Protein AF-A0AAU6GR56-F1 (afdb_monomer_lite)

Radius of gyration: 31.75 Å; chains: 1; bounding box: 86×62×102 Å

Structure (mmCIF, N/CA/C/O backbone):
data_AF-A0AAU6GR56-F1
#
_entry.id   AF-A0AAU6GR56-F1
#
loop_
_atom_site.group_PDB
_atom_site.id
_atom_site.type_symbol
_atom_site.label_atom_id
_atom_site.label_alt_id
_atom_site.label_comp_id
_atom_site.label_asym_id
_atom_site.label_entity_id
_atom_site.label_seq_id
_atom_site.pdbx_PDB_ins_code
_atom_site.Cartn_x
_atom_site.Cartn_y
_atom_site.Cartn_z
_atom_site.occupancy
_atom_site.B_iso_or_equiv
_atom_site.auth_seq_id
_atom_site.auth_comp_id
_atom_site.auth_asym_id
_atom_site.auth_atom_id
_atom_site.pdbx_PDB_model_num
ATOM 1 N N . MET A 1 1 ? -5.736 -32.193 9.777 1.00 80.06 1 MET A N 1
ATOM 2 C CA . MET A 1 1 ? -4.721 -31.138 9.993 1.00 80.06 1 MET A CA 1
ATOM 3 C C . MET A 1 1 ? -4.808 -30.159 8.840 1.00 80.06 1 MET A C 1
ATOM 5 O O . MET A 1 1 ? -5.224 -30.584 7.769 1.00 80.06 1 MET A O 1
ATOM 9 N N . LYS A 1 2 ? -4.505 -28.880 9.071 1.00 91.69 2 LYS A N 1
ATOM 10 C CA . LYS A 1 2 ? -4.698 -27.811 8.083 1.00 91.69 2 LYS A CA 1
ATOM 11 C C . LYS A 1 2 ? -3.391 -27.479 7.367 1.00 91.69 2 LYS A C 1
ATOM 13 O O . LYS A 1 2 ? -2.382 -27.293 8.046 1.00 91.69 2 LYS A O 1
ATOM 18 N N . ASN A 1 3 ? -3.403 -27.416 6.037 1.00 96.38 3 ASN A N 1
ATOM 19 C CA . ASN A 1 3 ? -2.226 -27.063 5.238 1.00 96.38 3 ASN A CA 1
ATOM 20 C C . ASN A 1 3 ? -2.188 -25.555 4.984 1.00 96.38 3 ASN A C 1
ATOM 22 O O . ASN A 1 3 ? -3.199 -24.956 4.612 1.00 96.38 3 ASN A O 1
ATOM 26 N N . LEU A 1 4 ? -1.027 -24.934 5.201 1.00 97.88 4 LEU A N 1
ATOM 27 C CA . LEU A 1 4 ? -0.873 -23.481 5.153 1.00 97.88 4 LEU A CA 1
ATOM 28 C C . LEU A 1 4 ? 0.098 -23.037 4.059 1.00 97.88 4 LEU A C 1
ATOM 30 O O . LEU A 1 4 ? 1.136 -23.659 3.829 1.00 97.88 4 LEU A O 1
ATOM 34 N N . LEU A 1 5 ? -0.225 -21.913 3.425 1.00 98.38 5 LEU A N 1
ATOM 35 C CA . LEU A 1 5 ? 0.641 -21.225 2.471 1.00 98.38 5 LEU A CA 1
ATOM 36 C C . LEU A 1 5 ? 1.096 -19.880 3.044 1.00 98.38 5 LEU A C 1
ATOM 38 O O . LEU A 1 5 ? 0.266 -19.045 3.385 1.00 98.38 5 LEU A O 1
ATOM 42 N N . VAL A 1 6 ? 2.401 -19.639 3.121 1.00 98.38 6 VAL A N 1
ATOM 43 C CA . VAL A 1 6 ? 2.976 -18.352 3.534 1.00 98.38 6 VAL A CA 1
ATOM 44 C C . VAL A 1 6 ? 3.424 -17.595 2.290 1.00 98.38 6 VAL A C 1
ATOM 46 O O . VAL A 1 6 ? 4.363 -18.014 1.616 1.00 98.38 6 VAL A O 1
ATOM 49 N N . ILE A 1 7 ? 2.750 -16.490 1.982 1.00 98.00 7 ILE A N 1
ATOM 50 C CA . ILE A 1 7 ? 3.059 -15.621 0.845 1.00 98.00 7 ILE A CA 1
ATOM 51 C C . ILE A 1 7 ? 3.890 -14.443 1.359 1.00 98.00 7 ILE A C 1
ATOM 53 O O . ILE A 1 7 ? 3.408 -13.649 2.166 1.00 98.00 7 ILE A O 1
ATOM 57 N N . GLY A 1 8 ? 5.132 -14.337 0.888 1.00 95.69 8 GLY A N 1
ATOM 58 C CA . GLY A 1 8 ? 6.152 -13.434 1.417 1.00 95.69 8 GLY A CA 1
ATOM 59 C C . GLY A 1 8 ? 6.954 -14.106 2.530 1.00 95.69 8 GLY A C 1
ATOM 60 O O . GLY A 1 8 ? 6.560 -14.100 3.695 1.00 95.69 8 GLY A O 1
ATOM 61 N N . VAL A 1 9 ? 8.114 -14.671 2.188 1.00 93.69 9 VAL A N 1
ATOM 62 C CA . VAL A 1 9 ? 8.992 -15.411 3.113 1.00 93.69 9 VAL A CA 1
ATOM 63 C C . VAL A 1 9 ? 10.225 -14.569 3.468 1.00 93.69 9 VAL A C 1
ATOM 65 O O . VAL A 1 9 ? 11.348 -15.062 3.632 1.00 93.69 9 VAL A O 1
ATOM 68 N N . GLY A 1 10 ? 10.013 -13.260 3.608 1.00 88.62 10 GLY A N 1
ATOM 69 C CA . GLY A 1 10 ? 11.041 -12.295 3.979 1.00 88.62 10 GLY A CA 1
ATOM 70 C C . GLY A 1 10 ? 11.473 -12.385 5.454 1.00 88.62 10 GLY A C 1
ATOM 71 O O . GLY A 1 10 ? 10.958 -13.196 6.231 1.00 88.62 10 GLY A O 1
ATOM 72 N N . PRO A 1 11 ? 12.400 -11.511 5.896 1.00 84.69 11 PRO A N 1
ATOM 73 C CA . PRO A 1 11 ? 12.958 -11.541 7.252 1.00 84.69 11 PRO A CA 1
ATOM 74 C C . PRO A 1 11 ? 11.923 -11.454 8.382 1.00 84.69 11 PRO A C 1
ATOM 76 O O . PRO A 1 11 ? 12.163 -11.984 9.467 1.00 84.69 11 PRO A O 1
ATOM 79 N N . HIS A 1 12 ? 10.787 -10.785 8.148 1.00 87.00 12 HIS A N 1
ATOM 80 C CA . HIS A 1 12 ? 9.695 -10.729 9.118 1.00 87.00 12 HIS A CA 1
ATOM 81 C C . HIS A 1 12 ? 9.083 -12.117 9.328 1.00 87.00 12 HIS A C 1
ATOM 83 O O . HIS A 1 12 ? 9.192 -12.655 10.428 1.00 87.00 12 HIS A O 1
ATOM 89 N N . ALA A 1 13 ? 8.550 -12.731 8.266 1.00 92.19 13 ALA A N 1
ATOM 90 C CA . ALA A 1 13 ? 7.922 -14.048 8.316 1.00 92.19 13 ALA A CA 1
ATOM 91 C C . ALA A 1 13 ? 8.843 -15.129 8.901 1.00 92.19 13 ALA A C 1
ATOM 93 O O . ALA A 1 13 ? 8.402 -15.916 9.737 1.00 92.19 13 ALA A O 1
ATOM 94 N N . ARG A 1 14 ? 10.137 -15.121 8.543 1.00 91.94 14 ARG A N 1
ATOM 95 C CA . ARG A 1 14 ? 11.134 -16.063 9.090 1.00 91.94 14 ARG A CA 1
ATOM 96 C C . ARG A 1 14 ? 11.330 -15.932 10.599 1.00 91.94 14 ARG A C 1
ATOM 98 O O . ARG A 1 14 ? 11.660 -16.912 11.253 1.00 91.94 14 ARG A O 1
ATOM 105 N N . ARG A 1 15 ? 11.146 -14.731 11.154 1.00 87.31 15 ARG A N 1
ATOM 106 C CA . ARG A 1 15 ? 11.315 -14.456 12.588 1.00 87.31 15 ARG A CA 1
ATOM 107 C C . ARG A 1 15 ? 10.023 -14.637 13.384 1.00 87.31 15 ARG A C 1
ATOM 109 O O . ARG A 1 15 ? 10.090 -14.862 14.587 1.00 87.31 15 ARG A O 1
ATOM 116 N N . THR A 1 16 ? 8.861 -14.459 12.759 1.00 90.06 16 THR A N 1
ATOM 117 C CA . THR A 1 16 ? 7.573 -14.374 13.465 1.00 90.06 16 THR A CA 1
ATOM 118 C C . THR A 1 16 ? 6.644 -15.531 13.130 1.00 90.06 16 THR A C 1
ATOM 120 O O . THR A 1 16 ? 6.245 -16.268 14.030 1.00 90.06 16 THR A O 1
ATOM 123 N N . HIS A 1 17 ? 6.318 -15.708 11.852 1.00 95.38 17 HIS A N 1
ATOM 124 C CA . HIS A 1 17 ? 5.298 -16.652 11.399 1.00 95.38 17 HIS A CA 1
ATOM 125 C C . HIS A 1 17 ? 5.824 -18.083 11.340 1.00 95.38 17 HIS A C 1
ATOM 127 O O . HIS A 1 17 ? 5.223 -18.973 11.934 1.00 95.38 17 HIS A O 1
ATOM 133 N N . LEU A 1 18 ? 6.962 -18.313 10.676 1.00 95.75 18 LEU A N 1
ATOM 134 C CA . LEU A 1 18 ? 7.503 -19.665 10.483 1.00 95.75 18 LEU A CA 1
ATOM 135 C C . LEU A 1 18 ? 7.834 -20.392 11.797 1.00 95.75 18 LEU A C 1
ATOM 137 O O . LEU A 1 18 ? 7.469 -21.563 11.908 1.00 95.75 18 LEU A O 1
ATOM 141 N N . PRO A 1 19 ? 8.433 -19.746 12.820 1.00 94.31 19 PRO A N 1
ATOM 142 C CA . PRO A 1 19 ? 8.688 -20.413 14.097 1.00 94.31 19 PRO A CA 1
ATOM 143 C C . PRO A 1 19 ? 7.388 -20.813 14.809 1.00 94.31 19 PRO A C 1
ATOM 145 O O . PRO A 1 19 ? 7.285 -21.915 15.345 1.00 94.31 19 PRO A O 1
ATOM 148 N N . ALA A 1 20 ? 6.361 -19.954 14.763 1.00 93.56 20 ALA A N 1
ATOM 149 C CA . ALA A 1 20 ? 5.058 -20.246 15.357 1.00 93.56 20 ALA A CA 1
ATOM 150 C C . ALA A 1 20 ? 4.336 -21.391 14.623 1.00 93.56 20 ALA A C 1
ATOM 152 O O . ALA A 1 20 ? 3.770 -22.277 15.261 1.00 93.56 20 ALA A O 1
ATOM 153 N N . LEU A 1 21 ? 4.410 -21.421 13.289 1.00 95.56 21 LEU A N 1
ATOM 154 C CA . LEU A 1 21 ? 3.876 -22.518 12.481 1.00 95.56 21 LEU A CA 1
ATOM 155 C C . LEU A 1 21 ? 4.623 -23.832 12.740 1.00 95.56 21 LEU A C 1
ATOM 157 O O . LEU A 1 21 ? 3.983 -24.867 12.893 1.00 95.56 21 LEU A O 1
ATOM 161 N N . ALA A 1 22 ? 5.951 -23.799 12.871 1.00 94.69 22 ALA A N 1
ATOM 162 C CA . ALA A 1 22 ? 6.748 -24.973 13.220 1.00 94.69 22 ALA A CA 1
ATOM 163 C C . ALA A 1 22 ? 6.384 -25.525 14.609 1.00 94.69 22 ALA A C 1
ATOM 165 O O . ALA A 1 22 ? 6.249 -26.739 14.780 1.00 94.69 22 ALA A O 1
ATOM 166 N N . ALA A 1 23 ? 6.162 -24.651 15.597 1.00 91.94 23 ALA A N 1
ATOM 167 C CA . ALA A 1 23 ? 5.657 -25.055 16.907 1.00 91.94 23 ALA A CA 1
ATOM 168 C C . ALA A 1 23 ? 4.263 -25.704 16.806 1.00 91.94 23 ALA A C 1
ATOM 170 O O . ALA A 1 23 ? 4.031 -26.751 17.408 1.00 91.94 23 ALA A O 1
ATOM 171 N N . ALA A 1 24 ? 3.370 -25.146 15.986 1.00 92.38 24 ALA A N 1
ATOM 172 C CA . ALA A 1 24 ? 2.035 -25.694 15.750 1.00 92.38 24 ALA A CA 1
ATOM 173 C C . ALA A 1 24 ? 2.034 -27.024 14.968 1.00 92.38 24 ALA A C 1
ATOM 175 O O . ALA A 1 24 ? 1.144 -27.853 15.160 1.00 92.38 24 ALA A O 1
ATOM 176 N N . GLN A 1 25 ? 3.031 -27.268 14.112 1.00 93.50 25 GLN A N 1
ATOM 177 C CA . GLN A 1 25 ? 3.226 -28.572 13.468 1.00 93.50 25 GLN A CA 1
ATOM 178 C C . GLN A 1 25 ? 3.589 -29.651 14.493 1.00 93.50 25 GLN A C 1
ATOM 180 O O . GLN A 1 25 ? 3.056 -30.757 14.436 1.00 93.50 25 GLN A O 1
ATOM 185 N N . ARG A 1 26 ? 4.448 -29.330 15.473 1.00 90.12 26 ARG A N 1
ATOM 186 C CA . ARG A 1 26 ? 4.830 -30.275 16.540 1.00 90.12 26 ARG A CA 1
ATOM 187 C C . ARG A 1 26 ? 3.648 -30.689 17.413 1.00 90.12 26 ARG A C 1
ATOM 189 O O . ARG A 1 26 ? 3.610 -31.819 17.882 1.00 90.12 26 ARG A O 1
ATOM 196 N N . THR A 1 27 ? 2.688 -29.792 17.624 1.00 87.88 27 THR A N 1
ATOM 197 C CA . THR A 1 27 ? 1.476 -30.073 18.408 1.00 87.88 27 THR A CA 1
ATOM 198 C C . THR A 1 27 ? 0.344 -30.688 17.576 1.00 87.88 27 THR A C 1
ATOM 200 O O . THR A 1 27 ? -0.747 -30.905 18.100 1.00 87.88 27 THR A O 1
ATOM 203 N N . GLY A 1 28 ? 0.576 -30.971 16.287 1.00 88.19 28 GLY A N 1
ATOM 204 C CA . GLY A 1 28 ? -0.420 -31.548 15.377 1.00 88.19 28 GLY A CA 1
ATOM 205 C C . GLY A 1 28 ? -1.547 -30.588 14.978 1.00 88.19 28 GLY A C 1
ATOM 206 O O . GLY A 1 28 ? -2.551 -31.017 14.409 1.00 88.19 28 GLY A O 1
ATOM 207 N N . LEU A 1 29 ? -1.407 -29.292 15.273 1.00 88.50 29 LEU A N 1
ATOM 208 C CA . LEU A 1 29 ? -2.390 -28.265 14.923 1.00 88.50 29 LEU A CA 1
ATOM 209 C C . LEU A 1 29 ? -2.306 -27.901 13.432 1.00 88.50 29 LEU A C 1
ATOM 211 O O . LEU A 1 29 ? -3.322 -27.688 12.770 1.00 88.50 29 LEU A O 1
ATOM 215 N N . VAL A 1 30 ? -1.089 -27.887 12.888 1.00 94.56 30 VAL A N 1
ATOM 216 C CA . VAL A 1 30 ? -0.793 -27.581 11.481 1.00 94.56 30 VAL A CA 1
ATOM 217 C C . VAL A 1 30 ? -0.249 -28.821 10.774 1.00 94.56 30 VAL A C 1
ATOM 219 O O . VAL A 1 30 ? 0.536 -29.573 11.342 1.00 94.56 30 VAL A O 1
ATOM 222 N N . GLY A 1 31 ? -0.686 -29.030 9.530 1.00 94.31 31 GLY A N 1
ATOM 223 C CA . GLY A 1 31 ? -0.169 -30.063 8.635 1.00 94.31 31 GLY A CA 1
ATOM 224 C C . GLY A 1 31 ? 1.098 -29.592 7.923 1.00 94.31 31 GLY A C 1
ATOM 225 O O . GLY A 1 31 ? 2.106 -29.270 8.552 1.00 94.31 31 GLY A O 1
ATOM 226 N N . ALA A 1 32 ? 1.061 -29.541 6.594 1.00 95.06 32 ALA A N 1
ATOM 227 C CA . ALA A 1 32 ? 2.179 -29.048 5.797 1.00 95.06 32 ALA A CA 1
ATOM 228 C C . ALA A 1 32 ? 2.155 -27.513 5.660 1.00 95.06 32 ALA A C 1
ATOM 230 O O . ALA A 1 32 ? 1.089 -26.899 5.587 1.00 95.06 32 ALA A O 1
ATOM 231 N N . VAL A 1 33 ? 3.341 -26.899 5.612 1.00 97.00 33 VAL A N 1
ATOM 232 C CA . VAL A 1 33 ? 3.529 -25.457 5.385 1.00 97.00 33 VAL A CA 1
ATOM 233 C C . VAL A 1 33 ? 4.360 -25.274 4.119 1.00 97.00 33 VAL A C 1
ATOM 235 O O . VAL A 1 33 ? 5.396 -25.919 3.962 1.00 97.00 33 VAL A O 1
ATOM 238 N N . TYR A 1 34 ? 3.914 -24.386 3.235 1.00 97.31 34 TYR A N 1
ATOM 239 C CA . TYR A 1 34 ? 4.578 -24.070 1.970 1.00 97.31 34 TYR A CA 1
ATOM 240 C C . TYR A 1 34 ? 4.846 -22.572 1.881 1.00 97.31 34 TYR A C 1
ATOM 242 O O . TYR A 1 34 ? 4.043 -21.773 2.359 1.00 97.31 34 TYR A O 1
ATOM 250 N N . GLY A 1 35 ? 5.959 -22.181 1.266 1.00 97.25 35 GLY A N 1
ATOM 251 C CA . GLY A 1 35 ? 6.278 -20.783 0.998 1.00 97.25 35 GLY A CA 1
ATOM 252 C C . GLY A 1 35 ? 5.991 -20.385 -0.447 1.00 97.25 35 GLY A C 1
ATOM 253 O O . GLY A 1 35 ? 6.128 -21.196 -1.364 1.00 97.25 35 GLY A O 1
ATOM 254 N N . VAL A 1 36 ? 5.653 -19.117 -0.652 1.00 97.31 36 VAL A N 1
ATOM 255 C CA . VAL A 1 36 ? 5.719 -18.429 -1.945 1.00 97.31 36 VAL A CA 1
ATOM 256 C C . VAL A 1 36 ? 6.459 -17.117 -1.757 1.00 97.31 36 VAL A C 1
ATOM 258 O O . VAL A 1 36 ? 6.164 -16.365 -0.828 1.00 97.31 36 VAL A O 1
ATOM 261 N N . ASP A 1 37 ? 7.383 -16.820 -2.661 1.00 95.19 37 ASP A N 1
ATOM 262 C CA . ASP A 1 37 ? 8.049 -15.523 -2.711 1.00 95.19 37 ASP A CA 1
ATOM 263 C C . ASP A 1 37 ? 8.402 -15.148 -4.151 1.00 95.19 37 ASP A C 1
ATOM 265 O O . ASP A 1 37 ? 8.352 -15.983 -5.056 1.00 95.19 37 ASP A O 1
ATOM 269 N N . VAL A 1 38 ? 8.762 -13.889 -4.374 1.00 89.44 38 VAL A N 1
ATOM 270 C CA . VAL A 1 38 ? 9.155 -13.421 -5.703 1.00 89.44 38 VAL A CA 1
ATOM 271 C C . VAL A 1 38 ? 10.585 -13.842 -6.044 1.00 89.44 38 VAL A C 1
ATOM 273 O O . VAL A 1 38 ? 11.470 -13.904 -5.184 1.00 89.44 38 VAL A O 1
ATOM 276 N N . ILE A 1 39 ? 10.831 -14.102 -7.328 1.00 85.25 39 ILE A N 1
ATOM 277 C CA . ILE A 1 39 ? 12.166 -14.392 -7.856 1.00 85.25 39 ILE A CA 1
ATOM 278 C C . ILE A 1 39 ? 13.121 -13.253 -7.465 1.00 85.25 39 ILE A C 1
ATOM 280 O O . ILE A 1 39 ? 12.829 -12.070 -7.663 1.00 85.25 39 ILE A O 1
ATOM 284 N N . GLY A 1 40 ? 14.265 -13.628 -6.890 1.00 77.12 40 GLY A N 1
ATOM 285 C CA . GLY A 1 40 ? 15.302 -12.706 -6.424 1.00 77.12 40 GLY A CA 1
ATOM 286 C C . GLY A 1 40 ? 15.110 -12.171 -5.000 1.00 77.12 40 GLY A C 1
ATOM 287 O O . GLY A 1 40 ? 16.069 -11.646 -4.444 1.00 77.12 40 GLY A O 1
ATOM 288 N N . ALA A 1 41 ? 13.930 -12.325 -4.382 1.00 71.62 41 ALA A N 1
ATOM 289 C CA . ALA A 1 41 ? 13.719 -11.947 -2.978 1.00 71.62 41 ALA A CA 1
ATOM 290 C C . ALA A 1 41 ? 14.050 -13.078 -1.992 1.00 71.62 41 ALA A C 1
ATOM 292 O O . ALA A 1 41 ? 14.412 -12.817 -0.842 1.00 71.62 41 ALA A O 1
ATOM 293 N N . SER A 1 42 ? 13.941 -14.335 -2.425 1.00 76.44 42 SER A N 1
ATOM 294 C CA . SER A 1 42 ? 14.339 -15.493 -1.627 1.00 76.44 42 SER A CA 1
ATOM 295 C C . SER A 1 42 ? 14.799 -16.662 -2.496 1.00 76.44 42 SER A C 1
ATOM 297 O O . SER A 1 42 ? 14.535 -16.700 -3.701 1.00 76.44 42 SER A O 1
ATOM 299 N N . ASP A 1 43 ? 15.482 -17.610 -1.860 1.00 80.06 43 ASP A N 1
ATOM 300 C CA . ASP A 1 43 ? 15.868 -18.879 -2.466 1.00 80.06 43 ASP A CA 1
ATOM 301 C C . ASP A 1 43 ? 14.698 -19.871 -2.459 1.00 80.06 43 ASP A C 1
ATOM 303 O O . ASP A 1 43 ? 13.789 -19.785 -1.633 1.00 80.06 43 ASP A O 1
ATOM 307 N N . ALA A 1 44 ? 14.753 -20.881 -3.330 1.00 80.75 44 ALA A N 1
ATOM 308 C CA . ALA A 1 44 ? 13.749 -21.951 -3.375 1.00 80.75 44 ALA A CA 1
ATOM 309 C C . ALA A 1 44 ? 13.674 -22.777 -2.072 1.00 80.75 44 ALA A C 1
ATOM 311 O O . ALA A 1 44 ? 12.679 -23.455 -1.820 1.00 80.75 44 ALA A O 1
ATOM 312 N N . MET A 1 45 ? 14.718 -22.718 -1.241 1.00 85.12 45 MET A N 1
ATOM 313 C CA . MET A 1 45 ? 14.755 -23.296 0.099 1.00 85.12 45 MET A CA 1
ATOM 314 C C . MET A 1 45 ? 15.172 -22.218 1.090 1.00 85.12 45 MET A C 1
ATOM 316 O O . MET A 1 45 ? 16.294 -21.720 1.047 1.00 85.12 45 MET A O 1
ATOM 320 N N . VAL A 1 46 ? 14.274 -21.872 2.008 1.00 89.06 46 VAL A N 1
ATOM 321 C CA . VAL A 1 46 ? 14.509 -20.813 2.990 1.00 89.06 46 VAL A CA 1
ATOM 322 C C . VAL A 1 46 ? 14.789 -21.409 4.360 1.00 89.06 46 VAL A C 1
ATOM 324 O O . VAL A 1 46 ? 13.944 -22.102 4.921 1.00 89.06 46 VAL A O 1
ATOM 327 N N . ALA A 1 47 ? 15.955 -21.093 4.925 1.00 90.69 47 ALA A N 1
ATOM 328 C CA . ALA A 1 47 ? 16.281 -21.417 6.308 1.00 90.69 47 ALA A CA 1
ATOM 329 C C . ALA A 1 47 ? 15.626 -20.435 7.294 1.00 90.69 47 ALA A C 1
ATOM 331 O O . ALA A 1 47 ? 15.545 -19.226 7.037 1.00 90.69 47 ALA A O 1
ATOM 332 N N . PHE A 1 48 ? 15.185 -20.956 8.437 1.00 93.31 48 PHE A N 1
ATOM 333 C CA . PHE A 1 48 ? 14.681 -20.177 9.564 1.00 93.31 48 PHE A CA 1
ATOM 334 C C . PHE A 1 48 ? 14.961 -20.887 10.894 1.00 93.31 48 PHE A C 1
ATOM 336 O O . PHE A 1 48 ? 15.120 -22.104 10.938 1.00 93.31 48 PHE A O 1
ATOM 343 N N . GLU A 1 49 ? 14.999 -20.119 11.980 1.00 91.44 49 GLU A N 1
ATOM 344 C CA . GLU A 1 49 ? 15.213 -20.640 13.334 1.00 91.44 49 GLU A CA 1
ATOM 345 C C . GLU A 1 49 ? 13.871 -20.971 13.991 1.00 91.44 49 GLU A C 1
ATOM 347 O O . GLU A 1 49 ? 13.012 -20.094 14.100 1.00 91.44 49 GLU A O 1
ATOM 352 N N . ALA A 1 50 ? 13.685 -22.212 14.439 1.00 90.75 50 ALA A N 1
ATOM 353 C CA . ALA A 1 50 ? 12.546 -22.628 15.252 1.00 90.75 50 ALA A CA 1
ATOM 354 C C . ALA A 1 50 ? 12.988 -22.960 16.685 1.00 90.75 50 ALA A C 1
ATOM 356 O O . ALA A 1 50 ? 14.176 -23.097 16.968 1.00 90.75 50 ALA A O 1
ATOM 357 N N . ASP A 1 51 ? 12.023 -23.113 17.598 1.00 86.06 51 ASP A N 1
ATOM 358 C CA . ASP A 1 51 ? 12.307 -23.407 19.012 1.00 86.06 51 ASP A CA 1
ATOM 359 C C . ASP A 1 51 ? 13.057 -24.741 19.213 1.00 86.06 51 ASP A C 1
ATOM 361 O O . ASP A 1 51 ? 13.704 -24.937 20.237 1.00 86.06 51 ASP A O 1
ATOM 365 N N . ASP A 1 52 ? 12.963 -25.665 18.252 1.00 88.56 52 ASP A N 1
ATOM 366 C CA . ASP A 1 52 ? 13.646 -26.962 18.254 1.00 88.56 52 ASP A CA 1
ATOM 367 C C . ASP A 1 52 ? 14.871 -27.020 17.326 1.00 88.56 52 ASP A C 1
ATOM 369 O O . ASP A 1 52 ? 15.419 -28.096 17.089 1.00 88.56 52 ASP A O 1
ATOM 373 N N . GLY A 1 53 ? 15.314 -25.865 16.827 1.00 90.12 53 GLY A N 1
ATOM 374 C CA . GLY A 1 53 ? 16.510 -25.710 16.007 1.00 90.12 53 GLY A CA 1
ATOM 375 C C . GLY A 1 53 ? 16.237 -25.200 14.587 1.00 90.12 53 GLY A C 1
ATOM 376 O O . GLY A 1 53 ? 15.098 -24.882 14.227 1.00 90.12 53 GLY A O 1
ATOM 377 N N . PRO A 1 54 ? 17.291 -25.100 13.759 1.00 92.88 54 PRO A N 1
ATOM 378 C CA . PRO A 1 54 ? 17.184 -24.617 12.389 1.00 92.88 54 PRO A CA 1
ATOM 379 C C . PRO A 1 54 ? 16.313 -25.533 11.526 1.00 92.88 54 PRO A C 1
ATOM 381 O O . PRO A 1 54 ? 16.465 -26.755 11.522 1.00 92.88 54 PRO A O 1
ATOM 384 N N . ARG A 1 55 ? 15.421 -24.934 10.739 1.00 94.06 55 ARG A N 1
ATOM 385 C CA . ARG A 1 55 ? 14.521 -25.622 9.808 1.00 94.06 55 ARG A CA 1
ATOM 386 C C . ARG A 1 55 ? 14.599 -24.993 8.425 1.00 94.06 55 ARG A C 1
ATOM 388 O O . ARG A 1 55 ? 15.077 -23.872 8.256 1.00 94.06 55 ARG A O 1
ATOM 395 N N . THR A 1 56 ? 14.101 -25.714 7.425 1.00 93.56 56 THR A N 1
ATOM 396 C CA . THR A 1 56 ? 13.992 -25.206 6.054 1.00 93.56 56 THR A CA 1
ATOM 397 C C . THR A 1 56 ? 12.556 -25.283 5.550 1.00 93.56 56 THR A C 1
ATOM 399 O O . THR A 1 56 ? 11.804 -26.188 5.910 1.00 93.56 56 THR A O 1
ATOM 402 N N . LEU A 1 57 ? 12.169 -24.3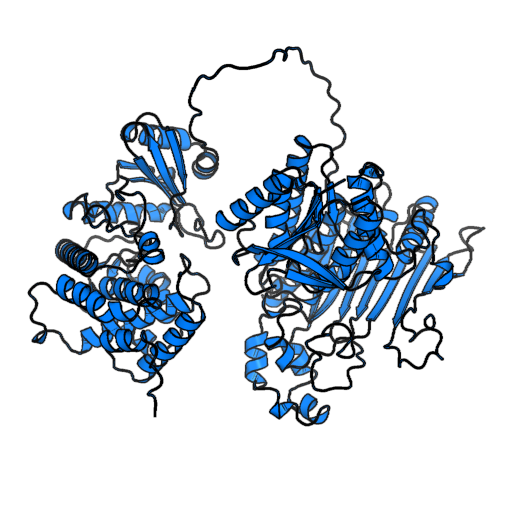03 4.737 1.00 94.88 57 LEU A N 1
ATOM 403 C CA . LEU A 1 57 ? 10.861 -24.211 4.101 1.00 94.88 57 LEU A CA 1
ATOM 404 C C . LEU A 1 57 ? 11.027 -24.257 2.574 1.00 94.88 57 LEU A C 1
ATOM 406 O O . LEU A 1 57 ? 11.754 -23.417 2.035 1.00 94.88 57 LEU A O 1
ATOM 410 N N . PRO A 1 58 ? 10.333 -25.167 1.869 1.00 92.31 58 PRO A N 1
ATOM 411 C CA . PRO A 1 58 ? 10.225 -25.115 0.415 1.00 92.31 58 PRO A CA 1
ATOM 412 C C . PRO A 1 58 ? 9.436 -23.885 -0.042 1.00 92.31 58 PRO A C 1
ATOM 414 O O . PRO A 1 58 ? 8.313 -23.655 0.421 1.00 92.31 58 PRO A O 1
ATOM 417 N N . VAL A 1 59 ? 9.999 -23.122 -0.979 1.00 96.19 59 VAL A N 1
ATOM 418 C CA . VAL A 1 59 ? 9.409 -21.893 -1.523 1.00 96.19 59 VAL A CA 1
ATOM 419 C C . VAL A 1 59 ? 9.178 -22.030 -3.025 1.00 96.19 59 VAL A C 1
ATOM 421 O O . VAL 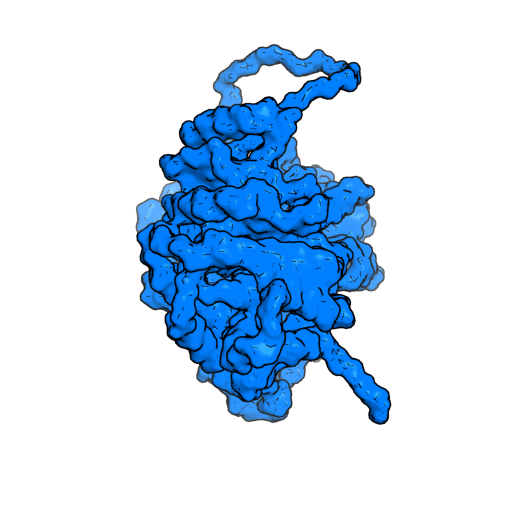A 1 59 ? 10.093 -22.302 -3.798 1.00 96.19 59 VAL A O 1
ATOM 424 N N . THR A 1 60 ? 7.935 -21.813 -3.452 1.00 96.56 60 THR A N 1
ATOM 425 C CA . THR A 1 60 ? 7.595 -21.662 -4.871 1.00 96.56 60 THR A CA 1
ATOM 426 C C . THR A 1 60 ? 7.873 -20.225 -5.292 1.00 96.56 60 THR A C 1
ATOM 428 O O . THR A 1 60 ? 7.243 -19.298 -4.783 1.00 96.56 60 THR A O 1
ATOM 431 N N . LEU A 1 61 ? 8.811 -20.039 -6.219 1.00 95.88 61 LEU A N 1
ATOM 432 C CA . LEU A 1 61 ? 9.178 -18.715 -6.710 1.00 95.88 61 LEU A CA 1
ATOM 433 C C . LEU A 1 61 ? 8.217 -18.250 -7.810 1.00 95.88 61 LEU A C 1
ATOM 435 O O . LEU A 1 61 ? 7.938 -18.993 -8.752 1.00 95.88 61 LEU A O 1
ATOM 439 N N . ILE A 1 62 ? 7.727 -17.018 -7.690 1.00 94.00 62 ILE A N 1
ATOM 440 C CA . ILE A 1 62 ? 6.834 -16.370 -8.660 1.00 94.00 62 ILE A CA 1
ATOM 441 C C . ILE A 1 62 ? 7.496 -15.138 -9.285 1.00 94.00 62 ILE A C 1
ATOM 443 O O . ILE A 1 62 ? 8.409 -14.544 -8.713 1.00 94.00 62 ILE A O 1
ATOM 447 N N . GLU A 1 63 ? 7.046 -14.738 -10.472 1.00 91.12 63 GLU A N 1
ATOM 448 C CA . GLU A 1 63 ? 7.506 -13.493 -11.094 1.00 91.12 63 GLU A CA 1
ATOM 449 C C . GLU A 1 63 ? 7.154 -12.268 -10.234 1.00 91.12 63 GLU A C 1
ATOM 451 O O . GLU A 1 63 ? 6.137 -12.248 -9.536 1.00 91.12 63 GLU A O 1
ATOM 456 N N . GLN A 1 64 ? 8.000 -11.238 -10.292 1.00 88.25 64 GLN A N 1
ATOM 457 C CA . GLN A 1 64 ? 7.640 -9.925 -9.761 1.00 88.25 64 GLN A CA 1
ATOM 458 C C . GLN A 1 64 ? 6.527 -9.323 -10.622 1.00 88.25 64 GLN A C 1
ATOM 460 O O . GLN A 1 64 ? 6.519 -9.485 -11.842 1.00 88.25 64 GLN A O 1
ATOM 465 N N . PHE A 1 65 ? 5.601 -8.610 -9.991 1.00 89.38 65 PHE A N 1
ATOM 466 C CA . PHE A 1 65 ? 4.502 -7.945 -10.680 1.00 89.38 65 PHE A CA 1
ATOM 467 C C . PHE A 1 65 ? 4.179 -6.609 -10.024 1.00 89.38 65 PHE A C 1
ATOM 469 O O . PHE A 1 65 ? 4.559 -6.362 -8.886 1.00 89.38 65 PHE A O 1
ATOM 476 N N . ASP A 1 66 ? 3.480 -5.750 -10.757 1.00 85.81 66 ASP A N 1
ATOM 477 C CA . ASP A 1 66 ? 3.060 -4.446 -10.259 1.00 85.81 66 ASP A CA 1
ATOM 478 C C . ASP A 1 66 ? 1.894 -4.587 -9.267 1.00 85.81 66 ASP A C 1
ATOM 480 O O . ASP A 1 66 ? 0.877 -5.219 -9.563 1.00 85.81 66 ASP A O 1
ATOM 484 N N . ALA A 1 67 ? 2.034 -3.980 -8.089 1.00 84.19 67 ALA A N 1
ATOM 485 C CA . ALA A 1 67 ? 0.994 -3.931 -7.070 1.00 84.19 67 ALA A CA 1
ATOM 486 C C . ALA A 1 67 ? -0.128 -2.933 -7.394 1.00 84.19 67 ALA A C 1
ATOM 488 O O . ALA A 1 67 ? -1.218 -3.041 -6.823 1.00 84.19 67 ALA A O 1
ATOM 489 N N . ALA A 1 68 ? 0.112 -1.936 -8.253 1.00 83.81 68 ALA A N 1
ATOM 490 C CA . ALA A 1 68 ? -0.825 -0.839 -8.499 1.00 83.81 68 ALA A CA 1
ATOM 491 C C . ALA A 1 68 ? -2.219 -1.293 -8.985 1.00 83.81 68 ALA A C 1
ATOM 493 O O . ALA A 1 68 ? -3.208 -0.748 -8.480 1.00 83.81 68 ALA A O 1
ATOM 494 N N . PRO A 1 69 ? -2.349 -2.317 -9.860 1.00 85.00 69 PRO A N 1
ATOM 495 C CA . PRO A 1 69 ? -3.645 -2.835 -10.302 1.00 85.00 69 PRO A CA 1
ATOM 496 C C . PRO A 1 69 ? -4.450 -3.571 -9.223 1.00 85.00 69 PRO A C 1
ATOM 498 O O . PRO A 1 69 ? -5.604 -3.910 -9.470 1.00 85.00 69 PRO A O 1
ATOM 501 N N . ARG A 1 70 ? -3.858 -3.869 -8.054 1.00 88.25 70 ARG A N 1
ATOM 502 C CA . ARG A 1 70 ? -4.492 -4.631 -6.956 1.00 88.25 70 ARG A CA 1
ATOM 503 C C . ARG A 1 70 ? -5.000 -6.020 -7.349 1.00 88.25 70 ARG A C 1
ATOM 505 O O . ARG A 1 70 ? -5.850 -6.599 -6.675 1.00 88.25 70 ARG A O 1
ATOM 512 N N . VAL A 1 71 ? -4.446 -6.584 -8.416 1.00 90.00 71 VAL A N 1
ATOM 513 C CA . VAL A 1 71 ? -4.777 -7.917 -8.917 1.00 90.00 71 VAL A CA 1
ATOM 514 C C . VAL A 1 71 ? -3.505 -8.673 -9.266 1.00 90.00 71 VAL A C 1
ATOM 516 O O . VAL A 1 71 ? -2.517 -8.085 -9.701 1.00 90.00 71 VAL A O 1
ATOM 519 N N . LEU A 1 72 ? -3.533 -9.989 -9.072 1.00 92.44 72 LEU A N 1
ATOM 520 C CA . LEU A 1 72 ? -2.439 -10.861 -9.489 1.00 92.44 72 LEU A CA 1
ATOM 521 C C . LEU A 1 72 ? -2.392 -10.962 -11.018 1.00 92.44 72 LEU A C 1
ATOM 523 O O . LEU A 1 72 ? -3.439 -10.992 -11.672 1.00 92.44 72 LEU A O 1
ATOM 527 N N . THR A 1 73 ? -1.191 -11.092 -11.587 1.00 93.12 73 THR A N 1
ATOM 528 C CA . THR A 1 73 ? -1.037 -11.429 -13.012 1.00 93.12 73 THR A CA 1
ATOM 529 C C . THR A 1 73 ? -1.594 -12.825 -13.289 1.00 93.12 73 THR A C 1
ATOM 531 O O . THR A 1 73 ? -1.685 -13.668 -12.392 1.00 93.12 73 THR A O 1
ATOM 534 N N . GLY A 1 74 ? -1.957 -13.101 -14.547 1.00 91.25 74 GLY A N 1
ATOM 535 C CA . GLY A 1 74 ? -2.459 -14.421 -14.944 1.00 91.25 74 GLY A CA 1
ATOM 536 C C . GLY A 1 74 ? -1.480 -15.554 -14.613 1.00 91.25 74 GLY A C 1
ATOM 537 O O . GLY A 1 74 ? -1.905 -16.608 -14.138 1.00 91.25 74 GLY A O 1
ATOM 538 N N . THR A 1 75 ? -0.177 -15.317 -14.784 1.00 92.00 75 THR A N 1
ATOM 539 C CA . THR A 1 75 ? 0.886 -16.280 -14.466 1.00 92.00 75 THR A CA 1
ATOM 540 C C . THR A 1 75 ? 0.985 -16.527 -12.964 1.00 92.00 75 THR A C 1
ATOM 542 O O . THR A 1 75 ? 0.897 -17.676 -12.533 1.00 92.00 75 THR A O 1
ATOM 545 N N . VAL A 1 76 ? 1.096 -15.467 -12.150 1.00 94.25 76 VAL A N 1
ATOM 546 C CA . VAL A 1 76 ? 1.175 -15.584 -10.682 1.00 94.25 76 VAL A CA 1
ATOM 547 C C . VAL A 1 76 ? -0.065 -16.285 -10.141 1.00 94.25 76 VAL A C 1
ATOM 549 O O . VAL A 1 76 ? 0.050 -17.241 -9.375 1.00 94.25 76 VAL A O 1
ATOM 552 N N . ARG A 1 77 ? -1.253 -15.870 -10.596 1.00 97.25 77 ARG A N 1
ATOM 553 C CA . ARG A 1 77 ? -2.523 -16.496 -10.222 1.00 97.25 77 ARG A CA 1
ATOM 554 C C . ARG A 1 77 ? -2.533 -17.985 -10.557 1.00 97.25 77 ARG A C 1
ATOM 556 O O . ARG A 1 77 ? -2.865 -18.784 -9.692 1.00 97.25 77 ARG A O 1
ATOM 563 N N . SER A 1 78 ? -2.136 -18.368 -11.770 1.00 95.69 78 SER A N 1
ATOM 564 C CA . SER A 1 78 ? -2.120 -19.775 -12.196 1.00 95.69 78 SER A CA 1
ATOM 565 C C . SER A 1 78 ? -1.161 -20.622 -11.354 1.00 95.69 78 SER A C 1
ATOM 567 O O . SER A 1 78 ? -1.507 -21.735 -10.957 1.00 95.69 78 SER A O 1
ATOM 569 N N . THR A 1 79 ? 0.018 -20.088 -11.024 1.00 96.50 79 THR A N 1
ATOM 570 C CA . THR A 1 79 ? 0.991 -20.763 -10.154 1.00 96.50 79 THR A CA 1
ATOM 571 C C . THR A 1 79 ? 0.434 -20.981 -8.751 1.00 96.50 79 THR A C 1
ATOM 573 O O . THR A 1 79 ? 0.520 -22.090 -8.217 1.00 96.50 79 THR A O 1
ATOM 576 N N . LEU A 1 80 ? -0.174 -19.948 -8.163 1.00 97.81 80 LEU A N 1
ATOM 577 C CA . LEU A 1 80 ? -0.801 -20.052 -6.850 1.00 97.81 80 LEU A CA 1
ATOM 578 C C . LEU A 1 80 ? -1.994 -21.013 -6.854 1.00 97.81 80 LEU A C 1
ATOM 580 O O . LEU A 1 80 ? -2.159 -21.769 -5.903 1.00 97.81 80 LEU A O 1
ATOM 584 N N . ASP A 1 81 ? -2.791 -21.033 -7.922 1.00 97.69 81 ASP A N 1
ATOM 585 C CA . ASP A 1 81 ? -3.934 -21.939 -8.073 1.00 97.69 81 ASP A CA 1
ATOM 586 C C . ASP A 1 81 ? -3.483 -23.394 -8.123 1.00 97.69 81 ASP A C 1
ATOM 588 O O . ASP A 1 81 ? -3.999 -24.238 -7.388 1.00 97.69 81 ASP A O 1
ATOM 592 N N . ALA A 1 82 ? -2.472 -23.676 -8.946 1.00 97.06 82 ALA A N 1
ATOM 593 C CA . ALA A 1 82 ? -1.886 -25.002 -9.049 1.00 97.06 82 ALA A CA 1
ATOM 594 C C . ALA A 1 82 ? -1.275 -25.452 -7.715 1.00 97.06 82 ALA A C 1
ATOM 596 O O . ALA A 1 82 ? -1.413 -26.616 -7.340 1.00 97.06 82 ALA A O 1
ATOM 597 N N . LEU A 1 83 ? -0.611 -24.547 -6.988 1.00 96.50 83 LEU A N 1
ATOM 598 C CA . LEU A 1 83 ? -0.035 -24.840 -5.678 1.00 96.50 83 LEU A CA 1
ATOM 599 C C . LEU A 1 83 ? -1.119 -25.096 -4.624 1.00 96.50 83 LEU A C 1
ATOM 601 O O . LEU A 1 83 ? -1.053 -26.107 -3.925 1.00 96.50 83 LEU A O 1
ATOM 605 N N . ALA A 1 84 ? -2.124 -24.221 -4.543 1.00 97.12 84 ALA A N 1
ATOM 606 C CA . ALA A 1 84 ? -3.226 -24.330 -3.596 1.00 97.12 84 ALA A CA 1
ATOM 607 C C . ALA A 1 84 ? -4.007 -25.634 -3.788 1.00 97.12 84 ALA A C 1
ATOM 609 O O . ALA A 1 84 ? -4.299 -26.327 -2.815 1.00 97.12 84 ALA A O 1
ATOM 610 N N . HIS A 1 85 ? -4.276 -25.999 -5.045 1.00 96.50 85 HIS A N 1
ATOM 611 C CA . HIS A 1 85 ? -4.949 -27.246 -5.384 1.00 96.50 85 HIS A CA 1
ATOM 612 C C . HIS A 1 85 ? -4.079 -28.473 -5.080 1.00 96.50 85 HIS A C 1
ATOM 614 O O . HIS A 1 85 ? -4.516 -29.369 -4.362 1.00 96.50 85 HIS A O 1
ATOM 620 N N . ARG A 1 86 ? -2.831 -28.502 -5.572 1.00 96.44 86 ARG A N 1
ATOM 621 C CA . ARG A 1 86 ? -1.922 -29.652 -5.419 1.00 96.44 86 ARG A CA 1
ATOM 622 C C . ARG A 1 86 ? -1.629 -29.984 -3.958 1.00 96.44 86 ARG A C 1
ATOM 624 O O . ARG A 1 86 ? -1.506 -31.155 -3.625 1.00 96.44 86 ARG A O 1
ATOM 631 N N . GLN A 1 87 ? -1.489 -28.964 -3.114 1.00 96.69 87 GLN A N 1
ATOM 632 C CA . GLN A 1 87 ? -1.143 -29.132 -1.700 1.00 96.69 87 GLN A CA 1
ATOM 633 C C . GLN A 1 87 ? -2.360 -29.091 -0.767 1.00 96.69 87 GLN A C 1
ATOM 635 O O . GLN A 1 87 ? -2.184 -29.118 0.450 1.00 96.69 87 GLN A O 1
ATOM 640 N N . ALA A 1 88 ? -3.580 -29.014 -1.317 1.00 96.12 88 ALA A N 1
ATOM 641 C CA . ALA A 1 88 ? -4.825 -28.899 -0.559 1.00 96.12 88 ALA A CA 1
ATOM 642 C C . ALA A 1 88 ? -4.748 -27.820 0.540 1.00 96.12 88 ALA A C 1
ATOM 644 O O . ALA A 1 88 ? -4.977 -28.096 1.714 1.00 96.12 88 ALA A O 1
ATOM 645 N N . ILE A 1 89 ? -4.347 -26.603 0.162 1.00 97.94 89 ILE A N 1
ATOM 646 C CA . ILE A 1 89 ? -4.176 -25.484 1.098 1.00 97.94 89 ILE A CA 1
ATOM 647 C C . ILE A 1 89 ? -5.530 -25.093 1.706 1.00 97.94 89 ILE A C 1
ATOM 649 O O . ILE A 1 89 ? -6.505 -24.915 0.981 1.00 97.94 89 ILE A O 1
ATOM 653 N N . ASP A 1 90 ? -5.574 -24.920 3.028 1.00 96.88 90 ASP A N 1
ATOM 654 C CA . ASP A 1 90 ? -6.765 -24.513 3.789 1.00 96.88 90 ASP A CA 1
ATOM 655 C C . ASP A 1 90 ? -6.754 -23.024 4.175 1.00 96.88 90 ASP A C 1
ATOM 657 O O . ASP A 1 90 ? -7.802 -22.401 4.380 1.00 96.88 90 ASP A O 1
ATOM 661 N N . ALA A 1 91 ? -5.557 -22.471 4.365 1.00 98.12 91 ALA A N 1
ATOM 662 C CA . ALA A 1 91 ? -5.366 -21.121 4.867 1.00 98.12 91 ALA A CA 1
ATOM 663 C C . ALA A 1 91 ? -4.048 -20.522 4.381 1.00 98.12 91 ALA A C 1
ATOM 665 O O . ALA A 1 91 ? -3.096 -21.234 4.051 1.00 98.12 91 ALA A O 1
ATOM 666 N N . VAL A 1 92 ? -3.988 -19.195 4.361 1.00 98.50 92 VAL A N 1
ATOM 667 C CA . VAL A 1 92 ? -2.832 -18.446 3.886 1.00 98.50 92 VAL A CA 1
ATOM 668 C C . VAL A 1 92 ? -2.394 -17.397 4.900 1.00 98.50 92 VAL A C 1
ATOM 670 O O . VAL A 1 92 ? -3.220 -16.763 5.555 1.00 98.50 92 VAL A O 1
ATOM 673 N N . VAL A 1 93 ? -1.084 -17.203 5.014 1.00 98.62 93 VAL A N 1
ATOM 674 C CA . VAL A 1 93 ? -0.476 -16.069 5.711 1.00 98.62 93 VAL A CA 1
ATOM 675 C C . VAL A 1 93 ? 0.027 -15.102 4.646 1.00 98.62 93 VAL A C 1
ATOM 677 O O . VAL A 1 93 ? 0.896 -15.464 3.855 1.00 98.62 93 VAL A O 1
ATOM 680 N N . VAL A 1 94 ? -0.518 -13.889 4.607 1.00 98.38 94 VAL A N 1
ATOM 681 C CA . VAL A 1 94 ? -0.088 -12.832 3.683 1.00 98.38 94 VAL A CA 1
ATOM 682 C C . VAL A 1 94 ? 0.879 -11.921 4.432 1.00 98.38 94 VAL A C 1
ATOM 684 O O . VAL A 1 94 ? 0.458 -11.067 5.206 1.00 98.38 94 VAL A O 1
ATOM 687 N N . ALA A 1 95 ? 2.175 -12.135 4.211 1.00 96.75 95 ALA A N 1
ATOM 688 C CA . ALA A 1 95 ? 3.291 -11.451 4.868 1.00 96.75 95 ALA A CA 1
ATOM 689 C C . ALA A 1 95 ? 4.171 -10.679 3.865 1.00 96.75 95 ALA A C 1
ATOM 691 O O . ALA A 1 95 ? 5.383 -10.525 4.044 1.00 96.75 95 ALA A O 1
ATOM 692 N N . THR A 1 96 ? 3.563 -10.216 2.771 1.00 94.31 96 THR A N 1
ATOM 693 C CA . THR A 1 96 ? 4.232 -9.430 1.729 1.00 94.31 96 THR A CA 1
ATOM 694 C C . THR A 1 96 ? 4.334 -7.957 2.115 1.00 94.31 96 THR A C 1
ATOM 696 O O . THR A 1 96 ? 3.805 -7.517 3.138 1.00 94.31 96 THR A O 1
ATOM 699 N N . GLU A 1 97 ? 4.986 -7.166 1.265 1.00 90.00 97 GLU A N 1
ATOM 700 C CA . GLU A 1 97 ? 4.901 -5.709 1.346 1.00 90.00 97 GLU A CA 1
ATOM 701 C C . GLU A 1 97 ? 3.415 -5.258 1.239 1.00 90.00 97 GLU A C 1
ATOM 703 O O . GLU A 1 97 ? 2.653 -5.873 0.475 1.00 90.00 97 GLU A O 1
ATOM 708 N N . PRO A 1 98 ? 2.971 -4.256 2.031 1.00 92.88 98 PRO A N 1
ATOM 709 C CA . PRO A 1 98 ? 1.549 -3.928 2.169 1.00 92.88 98 PRO A CA 1
ATOM 710 C C . PRO A 1 98 ? 0.809 -3.507 0.898 1.00 92.88 98 PRO A C 1
ATOM 712 O O . PRO A 1 98 ? -0.405 -3.685 0.822 1.00 92.88 98 PRO A O 1
ATOM 715 N N . SER A 1 99 ? 1.487 -2.992 -0.128 1.00 92.44 99 SER A N 1
ATOM 716 C CA . SER A 1 99 ? 0.822 -2.627 -1.385 1.00 92.44 99 SER A CA 1
ATOM 717 C C . SER A 1 99 ? 0.269 -3.847 -2.139 1.00 92.44 99 SER A C 1
ATOM 719 O O . SER A 1 99 ? -0.654 -3.713 -2.943 1.00 92.44 99 SER A O 1
ATOM 721 N N . TYR A 1 100 ? 0.758 -5.052 -1.829 1.00 94.81 100 TYR A N 1
ATOM 722 C CA . TYR A 1 100 ? 0.306 -6.313 -2.426 1.00 94.81 100 TYR A CA 1
ATOM 723 C C . TYR A 1 100 ? -0.799 -7.023 -1.630 1.00 94.81 100 TYR A C 1
ATOM 725 O O . TYR A 1 100 ? -1.384 -7.994 -2.119 1.00 94.81 100 TYR A O 1
ATOM 733 N N . HIS A 1 101 ? -1.100 -6.571 -0.409 1.00 97.31 101 HIS A N 1
ATOM 734 C CA . HIS A 1 101 ? -1.997 -7.270 0.519 1.00 97.31 101 HIS A CA 1
ATOM 735 C C . HIS A 1 101 ? -3.392 -7.503 -0.050 1.00 97.31 101 HIS A C 1
ATOM 737 O O . HIS A 1 101 ? -3.906 -8.619 0.040 1.00 97.31 101 HIS A O 1
ATOM 743 N N . LEU A 1 102 ? -3.980 -6.492 -0.693 1.00 96.88 102 LEU A N 1
ATOM 744 C CA . LEU A 1 102 ? -5.297 -6.608 -1.321 1.00 96.88 102 LEU A CA 1
ATOM 745 C C . LEU A 1 102 ? -5.318 -7.662 -2.437 1.00 96.88 102 LEU A C 1
ATOM 747 O O . LEU A 1 102 ? -6.238 -8.477 -2.479 1.00 96.88 102 LEU A O 1
ATOM 751 N N . ALA A 1 103 ? -4.292 -7.704 -3.291 1.00 96.75 103 ALA A N 1
ATOM 752 C CA . ALA A 1 103 ? -4.239 -8.640 -4.414 1.00 96.75 103 ALA A CA 1
ATOM 753 C C . ALA A 1 103 ? -4.212 -10.103 -3.939 1.00 96.75 103 ALA A C 1
ATOM 755 O O . ALA A 1 103 ? -4.993 -10.933 -4.415 1.00 96.75 103 ALA A O 1
ATOM 756 N N . TYR A 1 104 ? -3.357 -10.415 -2.959 1.00 98.31 104 TYR A N 1
ATOM 757 C CA . TYR A 1 104 ? -3.268 -11.765 -2.398 1.00 98.31 104 TYR A CA 1
ATOM 758 C C . TYR A 1 104 ? -4.473 -12.128 -1.532 1.00 98.31 104 TYR A C 1
ATOM 760 O O . TYR A 1 104 ? -4.974 -13.248 -1.624 1.00 98.31 104 TYR A O 1
ATOM 768 N N . THR A 1 105 ? -4.981 -11.187 -0.732 1.00 98.19 105 THR A N 1
ATOM 769 C CA . THR A 1 105 ? -6.168 -11.420 0.103 1.00 98.19 105 THR A CA 1
ATOM 770 C C . THR A 1 105 ? -7.391 -11.690 -0.768 1.00 98.19 105 THR A C 1
ATOM 772 O O . THR A 1 105 ? -8.103 -12.661 -0.526 1.00 98.19 105 THR A O 1
ATOM 775 N N . ARG A 1 106 ? -7.603 -10.913 -1.839 1.00 97.06 106 ARG A N 1
ATOM 776 C CA . ARG A 1 106 ? -8.671 -11.168 -2.817 1.00 97.06 106 ARG A CA 1
ATOM 777 C C . ARG A 1 106 ? -8.556 -12.562 -3.419 1.00 97.06 106 ARG A C 1
ATOM 779 O O . ARG A 1 106 ? -9.531 -13.307 -3.415 1.00 97.06 106 ARG A O 1
ATOM 786 N N . TRP A 1 107 ? -7.372 -12.927 -3.908 1.00 97.81 107 TRP A N 1
ATOM 787 C CA . TRP A 1 107 ? -7.138 -14.248 -4.490 1.00 97.81 107 TRP A CA 1
ATOM 788 C C . TRP A 1 107 ? -7.481 -15.385 -3.512 1.00 97.81 107 TRP A C 1
ATOM 790 O O . TRP A 1 107 ? -8.122 -16.363 -3.909 1.00 97.81 107 TRP A O 1
ATOM 800 N N . ALA A 1 108 ? -7.107 -15.244 -2.239 1.00 98.25 108 ALA A N 1
ATOM 801 C CA . ALA A 1 108 ? -7.398 -16.231 -1.204 1.00 98.25 108 ALA A CA 1
ATOM 802 C C . ALA A 1 108 ? -8.904 -16.324 -0.901 1.00 98.25 108 ALA A C 1
ATOM 804 O O . ALA A 1 108 ? -9.469 -17.420 -0.868 1.00 98.25 108 ALA A O 1
ATOM 805 N N . LEU A 1 109 ? -9.574 -15.175 -0.764 1.00 97.38 109 LEU A N 1
ATOM 806 C CA . LEU A 1 109 ? -11.016 -15.082 -0.524 1.00 97.38 109 LEU A CA 1
ATOM 807 C C . LEU A 1 109 ? -11.841 -15.710 -1.653 1.00 97.38 109 LEU A C 1
ATOM 809 O O . LEU A 1 109 ? -12.786 -16.450 -1.385 1.00 97.38 109 LEU A O 1
ATOM 813 N N . GLU A 1 110 ? -11.458 -15.479 -2.912 1.00 95.38 110 GLU A N 1
ATOM 814 C CA . GLU A 1 110 ? -12.095 -16.085 -4.092 1.00 95.38 110 GLU A CA 1
ATOM 815 C C . GLU A 1 110 ? -12.066 -17.624 -4.080 1.00 95.38 110 GLU A C 1
ATOM 817 O O . GLU A 1 110 ? -12.875 -18.256 -4.757 1.00 95.38 110 GLU A O 1
ATOM 822 N N . ARG A 1 111 ? -11.148 -18.226 -3.313 1.00 95.50 111 ARG A N 1
ATOM 823 C CA . ARG A 1 111 ? -10.974 -19.682 -3.162 1.00 95.50 111 ARG A CA 1
ATOM 824 C C . ARG A 1 111 ? -11.510 -20.226 -1.842 1.00 95.50 111 ARG A C 1
ATOM 826 O O . ARG A 1 111 ? -11.366 -21.415 -1.580 1.00 95.50 111 ARG A O 1
ATOM 833 N N . GLY A 1 112 ? -12.105 -19.374 -1.008 1.00 96.44 112 GLY A N 1
ATOM 834 C CA . GLY A 1 112 ? -12.572 -19.767 0.318 1.00 96.44 112 GLY A CA 1
ATOM 835 C C . GLY A 1 112 ? -11.436 -20.144 1.276 1.00 96.44 112 GLY A C 1
ATOM 836 O O . GLY A 1 112 ? -11.658 -20.946 2.180 1.00 96.44 112 GLY A O 1
ATOM 837 N N . LEU A 1 113 ? -10.234 -19.584 1.089 1.00 98.06 113 LEU A N 1
ATOM 838 C CA . LEU A 1 113 ? -9.089 -19.800 1.977 1.00 98.06 113 LEU A CA 1
ATOM 839 C C . LEU A 1 113 ? -9.098 -18.787 3.121 1.00 98.06 113 LEU A C 1
ATOM 841 O O . LEU A 1 113 ? -9.188 -17.581 2.886 1.00 98.06 113 LEU A O 1
ATOM 845 N N . ASN A 1 114 ? -8.951 -19.265 4.355 1.00 98.44 114 ASN A N 1
ATOM 846 C CA . ASN A 1 114 ? -8.804 -18.381 5.512 1.00 98.44 114 ASN A CA 1
ATOM 847 C C . ASN A 1 114 ? -7.499 -17.585 5.416 1.00 98.44 114 ASN A C 1
ATOM 849 O O . ASN A 1 114 ? -6.495 -18.110 4.939 1.00 98.44 114 ASN A O 1
ATOM 853 N N . VAL A 1 115 ? -7.489 -16.346 5.901 1.00 98.69 115 VAL A N 1
ATOM 854 C CA . VAL A 1 115 ? -6.342 -15.441 5.756 1.00 98.69 115 VAL A CA 1
ATOM 855 C C . VAL A 1 115 ? -5.887 -14.930 7.118 1.00 98.69 115 VAL A C 1
ATOM 857 O O . VAL A 1 115 ? -6.681 -14.349 7.857 1.00 98.69 115 VAL A O 1
ATOM 860 N N . LEU A 1 116 ? -4.599 -15.087 7.420 1.00 98.56 116 LEU A N 1
ATOM 861 C CA . LEU A 1 116 ? -3.898 -14.259 8.397 1.00 98.56 116 LEU A CA 1
ATOM 862 C C . LEU A 1 116 ? -3.115 -13.188 7.634 1.00 98.56 116 LEU A C 1
ATOM 864 O O . LEU A 1 116 ? -2.164 -13.494 6.918 1.00 98.56 116 LEU A O 1
ATOM 868 N N . LEU A 1 117 ? -3.539 -11.940 7.762 1.00 98.38 117 LEU A N 1
ATOM 869 C CA . LEU A 1 117 ? -3.019 -10.804 7.015 1.00 98.38 117 LEU A CA 1
ATOM 870 C C . LEU A 1 117 ? -2.070 -9.978 7.887 1.00 98.38 117 LEU A C 1
ATOM 872 O O . LEU A 1 117 ? -2.471 -9.513 8.956 1.00 98.38 117 LEU A O 1
ATOM 876 N N . ASP A 1 118 ? -0.832 -9.760 7.445 1.00 96.94 118 ASP A N 1
ATOM 877 C CA . ASP A 1 118 ? 0.045 -8.791 8.100 1.00 96.94 118 ASP A CA 1
ATOM 878 C C . ASP A 1 118 ? -0.488 -7.362 7.957 1.00 96.94 118 ASP A C 1
ATOM 880 O O . ASP A 1 118 ? -1.265 -7.035 7.074 1.00 96.94 118 ASP A O 1
ATOM 884 N N . LYS A 1 119 ? -0.077 -6.484 8.867 1.00 94.38 119 LYS A N 1
ATOM 885 C CA . LYS A 1 119 ? -0.481 -5.074 8.868 1.00 94.38 119 LYS A CA 1
ATOM 886 C C . LYS A 1 119 ? 0.495 -4.187 8.080 1.00 94.38 119 LYS A C 1
ATOM 888 O O . LYS A 1 119 ? 1.705 -4.458 8.124 1.00 94.38 119 LYS A O 1
ATOM 893 N N . PRO A 1 120 ? 0.057 -3.023 7.557 1.00 96.06 120 PRO A N 1
ATOM 894 C CA . PRO A 1 120 ? -1.320 -2.507 7.445 1.00 96.06 120 PRO A CA 1
ATOM 895 C C . PRO A 1 120 ? -2.125 -3.234 6.363 1.00 96.06 120 PRO A C 1
ATOM 897 O O . PRO A 1 120 ? -1.533 -3.943 5.574 1.00 96.06 120 PRO A O 1
ATOM 900 N N . LEU A 1 121 ? -3.444 -3.019 6.288 1.00 96.00 121 LEU A N 1
ATOM 901 C CA . LEU A 1 121 ? -4.318 -3.700 5.310 1.00 96.00 121 LEU A CA 1
ATOM 902 C C . LEU A 1 121 ? -3.968 -3.378 3.846 1.00 96.00 121 LEU A C 1
ATOM 904 O O . LEU A 1 121 ? -4.154 -4.219 2.970 1.00 96.00 121 LEU A O 1
ATOM 908 N N . SER A 1 122 ? -3.516 -2.153 3.573 1.00 95.25 122 SER A N 1
ATOM 909 C CA . SER A 1 122 ? -3.010 -1.718 2.268 1.00 95.25 122 SER A CA 1
ATOM 910 C C . SER A 1 122 ? -2.172 -0.449 2.429 1.00 95.25 122 SER A C 1
ATOM 912 O O . SER A 1 122 ? -2.316 0.271 3.416 1.00 95.25 122 SER A O 1
ATOM 914 N N . VAL A 1 123 ? -1.330 -0.147 1.442 1.00 95.56 123 VAL A N 1
ATOM 915 C CA . VAL A 1 123 ? -0.682 1.160 1.253 1.00 95.56 123 VAL A CA 1
ATOM 916 C C . VAL A 1 123 ? -0.560 1.463 -0.240 1.00 95.56 123 VAL A C 1
ATOM 918 O O . VAL A 1 123 ? -0.475 0.549 -1.066 1.00 95.56 123 VAL A O 1
ATOM 921 N N . ARG A 1 124 ? -0.551 2.743 -0.611 1.00 94.00 124 ARG A N 1
ATOM 922 C CA . ARG A 1 124 ? -0.388 3.205 -1.996 1.00 94.00 124 ARG A CA 1
ATOM 923 C C . ARG A 1 124 ? 0.949 3.931 -2.132 1.00 94.00 124 ARG A C 1
ATOM 925 O O . ARG A 1 124 ? 1.317 4.699 -1.248 1.00 94.00 124 ARG A O 1
ATOM 932 N N . ALA A 1 125 ? 1.651 3.701 -3.240 1.00 93.31 125 ALA A N 1
ATOM 933 C CA . ALA A 1 125 ? 2.843 4.479 -3.555 1.00 93.31 125 ALA A CA 1
ATOM 934 C C . ALA A 1 125 ? 2.497 5.975 -3.640 1.00 93.31 125 ALA A C 1
ATOM 936 O O . ALA A 1 125 ? 1.380 6.333 -4.024 1.00 93.31 125 ALA A O 1
ATOM 937 N N . ASP A 1 126 ? 3.446 6.821 -3.245 1.00 95.25 126 ASP A N 1
ATOM 938 C CA . ASP A 1 126 ? 3.335 8.279 -3.203 1.00 95.25 126 ASP A CA 1
ATOM 939 C C . ASP A 1 126 ? 2.214 8.825 -2.300 1.00 95.25 126 ASP A C 1
ATOM 941 O O . ASP A 1 126 ? 1.911 10.014 -2.350 1.00 95.25 126 ASP A O 1
ATOM 945 N N . CYS A 1 127 ? 1.605 8.020 -1.419 1.00 96.19 127 CYS A N 1
ATOM 946 C CA . CYS A 1 127 ? 0.460 8.477 -0.623 1.00 96.19 127 CYS A CA 1
ATOM 947 C C . CYS A 1 127 ? 0.779 9.619 0.355 1.00 96.19 127 CYS A C 1
ATOM 949 O O . CYS A 1 127 ? -0.135 10.295 0.811 1.00 96.19 127 CYS A O 1
ATOM 951 N N . SER A 1 128 ? 2.049 9.880 0.676 1.00 96.06 128 SER A N 1
ATOM 952 C CA . SER A 1 128 ? 2.429 11.058 1.470 1.00 96.06 128 SER A CA 1
ATOM 953 C C . SER A 1 128 ? 2.504 12.363 0.670 1.00 96.06 128 SER A C 1
ATOM 955 O O . SER A 1 128 ? 2.660 13.418 1.284 1.00 96.06 128 SER A O 1
ATOM 957 N N . THR A 1 129 ? 2.426 12.318 -0.663 1.00 95.50 129 THR A N 1
ATOM 958 C CA . THR A 1 129 ? 2.539 13.492 -1.551 1.00 95.50 129 THR A CA 1
ATOM 959 C C . THR A 1 129 ? 1.376 13.615 -2.542 1.00 95.50 129 THR A C 1
ATOM 961 O O . THR A 1 129 ? 1.058 14.720 -2.972 1.00 95.50 129 THR A O 1
ATOM 964 N N . ASP A 1 130 ? 0.673 12.522 -2.844 1.00 96.62 130 ASP A N 1
ATOM 965 C CA . ASP A 1 130 ? -0.482 12.474 -3.742 1.00 96.62 130 ASP A CA 1
ATOM 966 C C . ASP A 1 130 ? -1.786 12.229 -2.958 1.00 96.62 130 ASP A C 1
ATOM 968 O O . ASP A 1 130 ? -1.962 11.217 -2.272 1.00 96.62 130 ASP A O 1
ATOM 972 N N . THR A 1 131 ? -2.729 13.167 -3.072 1.00 97.19 131 THR A N 1
ATOM 973 C CA . THR A 1 131 ? -4.000 13.140 -2.333 1.00 97.19 131 THR A CA 1
ATOM 974 C C . THR A 1 131 ? -4.953 12.042 -2.805 1.00 97.19 131 THR A C 1
ATOM 976 O O . THR A 1 131 ? -5.688 11.490 -1.984 1.00 97.19 131 THR A O 1
ATOM 979 N N . ALA A 1 132 ? -4.934 11.683 -4.091 1.00 95.94 132 ALA A N 1
ATOM 980 C CA . ALA A 1 132 ? -5.746 10.595 -4.626 1.00 95.94 132 ALA A CA 1
ATOM 981 C C . ALA A 1 132 ? -5.204 9.242 -4.153 1.00 95.94 132 ALA A C 1
ATOM 983 O O . ALA A 1 132 ? -5.972 8.375 -3.736 1.00 95.94 132 ALA A O 1
ATOM 984 N N . ARG A 1 133 ? -3.875 9.076 -4.137 1.00 95.88 133 ARG A N 1
ATOM 985 C CA . ARG A 1 133 ? -3.227 7.873 -3.592 1.00 95.88 133 ARG A CA 1
ATOM 986 C C . ARG A 1 133 ? -3.449 7.735 -2.087 1.00 95.88 133 ARG A C 1
ATOM 988 O O . ARG A 1 133 ? -3.696 6.624 -1.624 1.00 95.88 133 ARG A O 1
ATOM 995 N N . ALA A 1 134 ? -3.424 8.838 -1.338 1.00 97.00 134 ALA A N 1
ATOM 996 C CA . ALA A 1 134 ? -3.768 8.846 0.082 1.00 97.00 134 ALA A CA 1
ATOM 997 C C . ALA A 1 134 ? -5.212 8.394 0.343 1.00 97.00 134 ALA A C 1
ATOM 999 O O . ALA A 1 134 ? -5.445 7.524 1.183 1.00 97.00 134 ALA A O 1
ATOM 1000 N N . ALA A 1 135 ? -6.177 8.947 -0.399 1.00 95.19 135 ALA A N 1
ATOM 1001 C CA . ALA A 1 135 ? -7.586 8.576 -0.276 1.00 95.19 135 ALA A CA 1
ATOM 1002 C C . ALA A 1 135 ? -7.829 7.099 -0.639 1.00 95.19 135 ALA A C 1
ATOM 1004 O O . ALA A 1 135 ? -8.545 6.398 0.078 1.00 95.19 135 ALA A O 1
ATOM 1005 N N . ALA A 1 136 ? -7.143 6.598 -1.671 1.00 95.50 136 ALA A N 1
ATOM 1006 C CA . ALA A 1 136 ? -7.281 5.226 -2.155 1.00 95.50 136 ALA A CA 1
ATOM 1007 C C . ALA A 1 136 ? -6.869 4.140 -1.138 1.00 95.50 136 ALA A C 1
ATOM 1009 O O . ALA A 1 136 ? -7.197 2.973 -1.328 1.00 95.50 136 ALA A O 1
ATOM 1010 N N . ILE A 1 137 ? -6.179 4.484 -0.042 1.00 96.19 137 ILE A N 1
ATOM 1011 C CA . ILE A 1 137 ? -5.920 3.548 1.069 1.00 96.19 137 ILE A CA 1
ATOM 1012 C C . ILE A 1 137 ? -7.240 3.088 1.709 1.00 96.19 137 ILE A C 1
ATOM 1014 O O . ILE A 1 137 ? -7.404 1.912 2.050 1.00 96.19 137 ILE A O 1
ATOM 1018 N N . LEU A 1 138 ? -8.188 4.015 1.877 1.00 94.75 138 LEU A N 1
ATOM 1019 C CA . LEU A 1 138 ? -9.499 3.694 2.430 1.00 94.75 138 LEU A CA 1
ATOM 1020 C C . LEU A 1 138 ? -10.354 2.934 1.410 1.00 94.75 138 LEU A C 1
ATOM 1022 O O . LEU A 1 138 ? -11.059 2.004 1.799 1.00 94.75 138 LEU A O 1
ATOM 1026 N N . ASP A 1 139 ? -10.237 3.267 0.124 1.00 94.19 139 ASP A N 1
ATOM 1027 C CA . ASP A 1 139 ? -10.905 2.529 -0.954 1.00 94.19 139 ASP A CA 1
ATOM 1028 C C . ASP A 1 139 ? -10.440 1.067 -0.990 1.00 94.19 139 ASP A C 1
ATOM 1030 O O . ASP A 1 139 ? -11.276 0.168 -0.943 1.00 94.19 139 ASP A O 1
ATOM 1034 N N . ASP A 1 140 ? -9.124 0.818 -0.931 1.00 95.38 140 ASP A N 1
ATOM 1035 C CA . ASP A 1 140 ? -8.547 -0.535 -0.860 1.00 95.38 140 ASP A CA 1
ATOM 1036 C C . ASP A 1 140 ? -9.092 -1.327 0.344 1.00 95.38 140 ASP A C 1
ATOM 1038 O O . ASP A 1 140 ? -9.344 -2.531 0.264 1.00 95.38 140 ASP A O 1
ATOM 1042 N N . THR A 1 141 ? -9.285 -0.647 1.478 1.00 94.44 141 THR A N 1
ATOM 1043 C CA . THR A 1 141 ? -9.824 -1.256 2.701 1.00 94.44 141 THR A CA 1
ATOM 1044 C C . THR A 1 141 ? -11.292 -1.637 2.539 1.00 94.44 141 THR A C 1
ATOM 1046 O O . THR A 1 141 ? -11.684 -2.746 2.908 1.00 94.44 141 THR A O 1
ATOM 1049 N N . ASN A 1 142 ? -12.111 -0.731 1.998 1.00 93.62 142 ASN A N 1
ATOM 1050 C CA . ASN A 1 142 ? -13.526 -0.998 1.749 1.00 93.62 142 ASN A CA 1
ATOM 1051 C C . ASN A 1 142 ? -13.680 -2.132 0.729 1.00 93.62 142 ASN A C 1
ATOM 1053 O O . ASN A 1 142 ? -14.438 -3.067 0.962 1.00 93.62 142 ASN A O 1
ATOM 1057 N N . GLU A 1 143 ? -12.868 -2.129 -0.326 1.00 94.69 143 GLU A N 1
ATOM 1058 C CA . GLU A 1 143 ? -12.859 -3.183 -1.334 1.00 94.69 143 GLU A CA 1
ATOM 1059 C C . GLU A 1 143 ? -12.466 -4.550 -0.745 1.00 94.69 143 GLU A C 1
ATOM 1061 O O . GLU A 1 143 ? -13.071 -5.574 -1.077 1.00 94.69 143 GLU A O 1
ATOM 1066 N N . MET A 1 144 ? -11.494 -4.594 0.176 1.00 95.38 144 MET A N 1
ATOM 1067 C CA . MET A 1 144 ? -11.144 -5.818 0.907 1.00 95.38 144 MET A CA 1
ATOM 1068 C C . MET A 1 144 ? -12.309 -6.323 1.773 1.00 95.38 144 MET A C 1
ATOM 1070 O O . MET A 1 144 ? -12.582 -7.526 1.798 1.00 95.38 144 MET A O 1
ATOM 1074 N N . LEU A 1 145 ? -13.006 -5.417 2.470 1.00 95.19 145 LEU A N 1
ATOM 1075 C CA . LEU A 1 145 ? -14.179 -5.743 3.286 1.00 95.19 145 LEU A CA 1
ATOM 1076 C C . LEU A 1 145 ? -15.330 -6.281 2.429 1.00 95.19 145 LEU A C 1
ATOM 1078 O O . LEU A 1 145 ? -15.929 -7.291 2.800 1.00 95.19 145 LEU A O 1
ATOM 1082 N N . ASP A 1 146 ? -15.594 -5.673 1.275 1.00 93.38 146 ASP A N 1
ATOM 1083 C CA . ASP A 1 146 ? -16.636 -6.104 0.341 1.00 93.38 146 ASP A CA 1
ATOM 1084 C C . ASP A 1 146 ? -16.325 -7.489 -0.238 1.00 93.38 146 ASP A C 1
ATOM 1086 O O . ASP A 1 146 ? -17.174 -8.386 -0.218 1.00 93.38 146 ASP A O 1
ATOM 1090 N N . CYS A 1 147 ? -15.076 -7.714 -0.670 1.00 94.19 147 CYS A N 1
ATOM 1091 C CA . CYS A 1 147 ? -14.610 -9.030 -1.119 1.00 94.19 147 CYS A CA 1
ATOM 1092 C C . CYS A 1 147 ? -14.811 -10.088 -0.028 1.00 94.19 147 CYS A C 1
ATOM 1094 O O . CYS A 1 147 ? -15.264 -11.202 -0.301 1.00 94.19 147 CYS A O 1
ATOM 1096 N N . TYR A 1 148 ? -14.491 -9.741 1.219 1.00 95.88 148 TYR A N 1
ATOM 1097 C CA . TYR A 1 148 ? -14.629 -10.643 2.352 1.00 95.88 148 TYR A CA 1
ATOM 1098 C C . TYR A 1 148 ? -16.094 -10.962 2.667 1.00 95.88 148 TYR A C 1
ATOM 1100 O O . TYR A 1 148 ? -16.439 -12.128 2.872 1.00 95.88 148 TYR A O 1
ATOM 1108 N N . GLN A 1 149 ? -16.982 -9.967 2.646 1.00 93.31 149 GLN A N 1
ATOM 1109 C CA . GLN A 1 149 ? -18.420 -10.177 2.827 1.00 93.31 149 GLN A CA 1
ATOM 1110 C C . GLN A 1 149 ? -19.006 -11.071 1.728 1.00 93.31 149 GLN A C 1
ATOM 1112 O O . GLN A 1 149 ? -19.725 -12.028 2.031 1.00 93.31 149 GLN A O 1
ATOM 1117 N N . LEU A 1 150 ? -18.652 -10.813 0.466 1.00 93.12 150 LEU A N 1
ATOM 1118 C CA . LEU A 1 150 ? -19.092 -11.612 -0.676 1.00 93.12 150 LEU A CA 1
ATOM 1119 C C . LEU A 1 150 ? -18.606 -13.063 -0.577 1.00 93.12 150 LEU A C 1
ATOM 1121 O O . LEU A 1 150 ? -19.381 -14.000 -0.782 1.00 93.12 150 LEU A O 1
ATOM 1125 N N . ALA A 1 151 ? -17.334 -13.265 -0.230 1.00 94.62 151 ALA A N 1
ATOM 1126 C CA . ALA A 1 151 ? -16.769 -14.596 -0.055 1.00 94.62 151 ALA A CA 1
ATOM 1127 C C . ALA A 1 151 ? -17.445 -15.348 1.101 1.00 94.62 151 ALA A C 1
ATOM 1129 O O . ALA A 1 151 ? -17.748 -16.533 0.969 1.00 94.62 151 ALA A O 1
ATOM 1130 N N . ARG A 1 152 ? -17.788 -14.658 2.197 1.00 94.06 152 ARG A N 1
ATOM 1131 C CA . ARG A 1 152 ? -18.508 -15.250 3.336 1.00 94.06 152 ARG A CA 1
ATOM 1132 C C . ARG A 1 152 ? -19.938 -15.668 3.024 1.00 94.06 152 ARG A C 1
ATOM 1134 O O . ARG A 1 152 ? -20.418 -16.628 3.621 1.00 94.06 152 ARG A O 1
ATOM 1141 N N . ALA A 1 153 ? -20.608 -15.009 2.081 1.00 92.75 153 ALA A N 1
ATOM 1142 C CA . ALA A 1 153 ? -21.915 -15.466 1.610 1.00 92.75 153 ALA A CA 1
ATOM 1143 C C . ALA A 1 153 ? -21.836 -16.866 0.966 1.00 92.75 153 ALA A C 1
ATOM 1145 O O . ALA A 1 153 ? -22.795 -17.630 1.034 1.00 92.75 153 ALA A O 1
ATOM 1146 N N . ARG A 1 154 ? -20.682 -17.217 0.379 1.00 93.19 154 ARG A N 1
ATOM 1147 C CA . ARG A 1 154 ? -20.407 -18.541 -0.209 1.00 93.19 154 ARG A CA 1
ATOM 1148 C C . ARG A 1 154 ? -19.768 -19.508 0.790 1.00 93.19 154 ARG A C 1
ATOM 1150 O O . ARG A 1 154 ? -20.062 -20.698 0.768 1.00 93.19 154 ARG A O 1
ATOM 1157 N N . HIS A 1 155 ? -18.923 -18.991 1.680 1.00 93.00 155 HIS A N 1
ATOM 1158 C CA . HIS A 1 155 ? -18.161 -19.747 2.672 1.00 93.00 155 HIS A CA 1
ATOM 1159 C C . HIS A 1 155 ? -18.365 -19.142 4.074 1.00 93.00 155 HIS A C 1
ATOM 1161 O O . HIS A 1 155 ? -17.544 -18.345 4.528 1.00 93.00 155 HIS A O 1
ATOM 1167 N N . PRO A 1 156 ? -19.438 -19.505 4.805 1.00 90.69 156 PRO A N 1
ATOM 1168 C CA . PRO A 1 156 ? -19.783 -18.851 6.075 1.00 90.69 156 PRO A CA 1
ATOM 1169 C C . PRO A 1 156 ? -18.706 -18.926 7.171 1.00 90.69 156 PRO A C 1
ATOM 1171 O O . PRO A 1 156 ? -18.651 -18.040 8.027 1.00 90.69 156 PRO A O 1
ATOM 1174 N N . GLN A 1 157 ? -17.859 -19.962 7.116 1.00 90.81 157 GLN A N 1
ATOM 1175 C CA . GLN A 1 157 ? -16.738 -20.224 8.033 1.00 90.81 157 GLN A CA 1
ATOM 1176 C C . GLN A 1 157 ? -15.421 -19.552 7.608 1.00 90.81 157 GLN A C 1
ATOM 1178 O O . GLN A 1 157 ? -14.369 -19.857 8.154 1.00 90.81 157 GLN A O 1
ATOM 1183 N N . LEU A 1 158 ? -15.450 -18.694 6.589 1.00 95.44 158 LEU A N 1
ATOM 1184 C CA . LEU A 1 158 ? -14.268 -17.980 6.132 1.00 95.44 158 LEU A CA 1
ATOM 1185 C C . LEU A 1 158 ? -13.909 -16.855 7.108 1.00 95.44 158 LEU A C 1
ATOM 1187 O O . LEU A 1 158 ? -14.765 -16.032 7.452 1.00 95.44 158 LEU A O 1
ATOM 1191 N N . LEU A 1 159 ? -12.635 -16.796 7.488 1.00 97.38 159 LEU A N 1
ATOM 1192 C CA . LEU A 1 159 ? -12.061 -15.783 8.364 1.00 97.38 159 LEU A CA 1
ATOM 1193 C C . LEU A 1 159 ? -10.912 -15.042 7.678 1.00 97.38 159 LEU A C 1
ATOM 1195 O O . LEU A 1 159 ? -10.005 -15.657 7.115 1.00 97.38 159 LEU A O 1
ATOM 1199 N N . VAL A 1 160 ? -10.913 -13.717 7.830 1.00 98.25 160 VAL A N 1
ATOM 1200 C CA . VAL A 1 160 ? -9.716 -12.883 7.671 1.00 98.25 160 VAL A CA 1
ATOM 1201 C C . VAL A 1 160 ? -9.364 -12.287 9.030 1.00 98.25 160 VAL A C 1
ATOM 1203 O O . VAL A 1 160 ? -10.121 -11.479 9.576 1.00 98.25 160 VAL A O 1
ATOM 1206 N N . ALA A 1 161 ? -8.224 -12.695 9.578 1.00 97.94 161 ALA A N 1
ATOM 1207 C CA . ALA A 1 161 ? -7.639 -12.138 10.790 1.00 97.94 161 ALA A CA 1
ATOM 1208 C C . ALA A 1 161 ? -6.458 -11.237 10.420 1.00 97.94 161 ALA A C 1
ATOM 1210 O O . ALA A 1 161 ? -5.649 -11.587 9.568 1.00 97.94 161 ALA A O 1
ATOM 1211 N N . VAL A 1 162 ? -6.337 -10.086 11.072 1.00 97.94 162 VAL A N 1
ATOM 1212 C CA . VAL A 1 162 ? -5.223 -9.154 10.865 1.00 97.94 162 VAL A CA 1
ATOM 1213 C C . VAL A 1 162 ? -4.220 -9.320 11.999 1.00 97.94 162 VAL A C 1
ATOM 1215 O O . VAL A 1 162 ? -4.602 -9.345 13.174 1.00 97.94 162 VAL A O 1
ATOM 1218 N N . GLN A 1 163 ? -2.931 -9.379 11.677 1.00 95.75 163 GLN A N 1
ATOM 1219 C CA . GLN A 1 163 ? -1.832 -9.525 12.626 1.00 95.75 163 GLN A CA 1
ATOM 1220 C C . GLN A 1 163 ? -1.529 -8.206 13.371 1.00 95.75 163 GLN A C 1
ATOM 1222 O O . GLN A 1 163 ? -0.447 -7.615 13.302 1.00 95.75 163 GLN A O 1
ATOM 1227 N N . ALA A 1 164 ? -2.517 -7.720 14.120 1.00 95.62 164 ALA A N 1
ATOM 1228 C CA . ALA A 1 164 ? -2.436 -6.549 14.981 1.00 95.62 164 ALA A CA 1
ATOM 1229 C C . ALA A 1 164 ? -2.056 -6.947 16.414 1.00 95.62 164 ALA A C 1
ATOM 1231 O O . ALA A 1 164 ? -2.852 -6.917 17.352 1.00 95.62 164 ALA A O 1
ATOM 1232 N N . GLN A 1 165 ? -0.783 -7.296 16.591 1.00 93.62 165 GLN A N 1
ATOM 1233 C CA . GLN A 1 165 ? -0.237 -7.849 17.837 1.00 93.62 165 GLN A CA 1
ATOM 1234 C C . GLN A 1 165 ? -0.554 -7.035 19.118 1.00 93.62 165 GLN A C 1
ATOM 1236 O O . GLN A 1 165 ? -0.658 -7.613 20.197 1.00 93.62 165 GLN A O 1
ATOM 1241 N N . ARG A 1 166 ? -0.738 -5.705 19.052 1.00 95.00 166 ARG A N 1
ATOM 1242 C CA . ARG A 1 166 ? -1.042 -4.897 20.254 1.00 95.00 166 ARG A CA 1
ATOM 1243 C C . ARG A 1 166 ? -2.396 -5.245 20.876 1.00 95.00 166 ARG A C 1
ATOM 1245 O O . ARG A 1 166 ? -2.516 -5.179 22.094 1.00 95.00 166 ARG A O 1
ATOM 1252 N N . ARG A 1 167 ? -3.360 -5.728 20.085 1.00 96.31 167 ARG A N 1
ATOM 1253 C CA . ARG A 1 167 ? -4.649 -6.216 20.598 1.00 96.31 167 ARG A CA 1
ATOM 1254 C C . ARG A 1 167 ? -4.532 -7.486 21.439 1.00 96.31 167 ARG A C 1
ATOM 1256 O O . ARG A 1 167 ? -5.462 -7.813 22.156 1.00 96.31 167 ARG A O 1
ATOM 1263 N N . TYR A 1 168 ? -3.396 -8.182 21.380 1.00 95.50 168 TYR A N 1
ATOM 1264 C CA . TYR A 1 168 ? -3.108 -9.391 22.161 1.00 95.50 168 TYR A CA 1
ATOM 1265 C C . TYR A 1 168 ? -2.166 -9.121 23.332 1.00 95.50 168 TYR A C 1
ATOM 1267 O O . TYR A 1 168 ? -1.593 -10.050 23.898 1.00 95.50 168 TYR A O 1
ATOM 1275 N N . HIS A 1 169 ? -1.888 -7.857 23.634 1.00 96.19 169 HIS A N 1
ATOM 1276 C CA . HIS A 1 169 ? -0.912 -7.481 24.639 1.00 96.19 169 HIS A CA 1
ATOM 1277 C C . HIS A 1 169 ? -1.619 -7.199 25.979 1.00 96.19 169 HIS A C 1
ATOM 1279 O O . HIS A 1 169 ? -2.419 -6.267 26.036 1.00 96.19 169 HIS A O 1
ATOM 1285 N N . PRO A 1 170 ? -1.294 -7.925 27.068 1.00 96.31 170 PRO A N 1
ATOM 1286 C CA . PRO A 1 170 ? -1.986 -7.828 28.357 1.00 96.31 170 PRO A CA 1
ATOM 1287 C C . PRO A 1 170 ? -2.151 -6.415 28.917 1.00 96.31 170 PRO A C 1
ATOM 1289 O O . PRO A 1 170 ? -3.214 -6.065 29.416 1.00 96.31 170 PRO A O 1
ATOM 1292 N N . ALA A 1 171 ? -1.132 -5.562 28.767 1.00 97.38 171 ALA A N 1
ATOM 1293 C CA . ALA A 1 171 ? -1.241 -4.154 29.155 1.00 97.38 171 ALA A CA 1
ATOM 1294 C C . ALA A 1 171 ? -2.426 -3.438 28.479 1.00 97.38 171 ALA A C 1
ATOM 1296 O O . ALA A 1 171 ? -3.151 -2.701 29.135 1.00 97.38 171 ALA A O 1
ATOM 1297 N N . PHE A 1 172 ? -2.668 -3.693 27.191 1.00 98.12 172 PHE A N 1
ATOM 1298 C CA . PHE A 1 172 ? -3.778 -3.090 26.456 1.00 98.12 172 PHE A CA 1
ATOM 1299 C C . PHE A 1 172 ? -5.124 -3.738 26.786 1.00 98.12 172 PHE A C 1
ATOM 1301 O O . PHE A 1 172 ? -6.128 -3.032 26.785 1.00 98.12 172 PHE A O 1
ATOM 1308 N N . TRP A 1 173 ? -5.159 -5.031 27.130 1.00 96.94 173 TRP A N 1
ATOM 1309 C CA . TRP A 1 173 ? -6.355 -5.658 27.713 1.00 96.94 173 TRP A CA 1
ATOM 1310 C C . TRP A 1 173 ? -6.749 -4.948 29.002 1.00 96.94 173 TRP A C 1
ATOM 1312 O O . TRP A 1 173 ? -7.876 -4.476 29.127 1.00 96.94 173 TRP A O 1
ATOM 1322 N N . ARG A 1 174 ? -5.775 -4.751 29.896 1.00 98.31 174 ARG A N 1
ATOM 1323 C CA . ARG A 1 174 ? -5.990 -4.064 31.165 1.00 98.31 174 ARG A CA 1
ATOM 1324 C C . ARG A 1 174 ? -6.465 -2.628 30.972 1.00 98.31 174 ARG A C 1
ATOM 1326 O O . ARG A 1 174 ? -7.399 -2.202 31.637 1.00 98.31 174 ARG A O 1
ATOM 1333 N N . ILE A 1 175 ? -5.863 -1.884 30.046 1.00 98.75 175 ILE A N 1
ATOM 1334 C CA . ILE A 1 175 ? -6.315 -0.526 29.705 1.00 98.75 175 ILE A CA 1
ATOM 1335 C C . ILE A 1 175 ? -7.758 -0.550 29.192 1.00 98.75 175 ILE A C 1
ATOM 1337 O O . ILE A 1 175 ? -8.570 0.263 29.625 1.00 98.75 175 ILE A O 1
ATOM 1341 N N . ARG A 1 176 ? -8.095 -1.486 28.297 1.00 98.44 176 ARG A N 1
ATOM 1342 C CA . ARG A 1 176 ? -9.444 -1.609 27.737 1.00 98.44 176 ARG A CA 1
ATOM 1343 C C . ARG A 1 176 ? -10.491 -1.890 28.818 1.00 98.44 176 ARG A C 1
ATOM 1345 O O . ARG A 1 176 ? -11.537 -1.246 28.811 1.00 98.44 176 ARG A O 1
ATOM 1352 N N . GLU A 1 177 ? -10.202 -2.805 29.742 1.00 98.25 177 GLU A N 1
ATOM 1353 C CA . GLU A 1 177 ? -11.046 -3.089 30.913 1.00 98.25 177 GLU A CA 1
ATOM 1354 C C . GLU A 1 177 ? -11.274 -1.820 31.739 1.00 98.25 177 GLU A C 1
ATOM 1356 O O . GLU A 1 177 ? -12.412 -1.434 31.985 1.00 98.25 177 GLU A O 1
ATOM 1361 N N . LEU A 1 178 ? -10.193 -1.112 32.087 1.00 98.62 178 LEU A N 1
ATOM 1362 C CA . LEU A 1 178 ? -10.262 0.113 32.883 1.00 98.62 178 LEU A CA 1
ATOM 1363 C C . LEU A 1 178 ? -11.067 1.223 32.193 1.00 98.62 178 LEU A C 1
ATOM 1365 O O . LEU A 1 178 ? -11.707 2.013 32.886 1.00 98.62 178 LEU A O 1
ATOM 1369 N N . ILE A 1 179 ? -11.024 1.309 30.859 1.00 98.81 179 ILE A N 1
ATOM 1370 C CA . ILE A 1 179 ? -11.846 2.247 30.083 1.00 98.81 179 ILE A CA 1
ATOM 1371 C C . ILE A 1 179 ? -13.323 1.841 30.140 1.00 98.81 179 ILE A C 1
ATOM 1373 O O . ILE A 1 179 ? -14.184 2.694 30.381 1.00 98.81 179 ILE A O 1
ATOM 1377 N N . SER A 1 180 ? -13.624 0.552 29.942 1.00 98.38 180 SER A N 1
ATOM 1378 C CA . SER A 1 180 ? -15.004 0.058 30.002 1.00 98.38 180 SER A CA 1
ATOM 1379 C C . SER A 1 180 ? -15.607 0.272 31.385 1.00 98.38 180 SER A C 1
ATOM 1381 O O . SER A 1 180 ? -16.692 0.833 31.469 1.00 98.38 180 SER A O 1
ATOM 1383 N N . ASP A 1 181 ? -14.879 -0.052 32.459 1.00 97.38 181 ASP A N 1
ATOM 1384 C CA . ASP A 1 181 ? -15.325 0.123 33.848 1.00 97.38 181 ASP A CA 1
ATOM 1385 C C . ASP A 1 181 ? -15.878 1.532 34.121 1.00 97.38 181 ASP A C 1
ATOM 1387 O O . ASP A 1 181 ? -16.899 1.707 34.791 1.00 97.38 181 ASP A O 1
ATOM 1391 N N . ILE A 1 182 ? -15.177 2.563 33.636 1.00 97.88 182 ILE A N 1
ATOM 1392 C CA . ILE A 1 182 ? -15.570 3.961 33.838 1.00 97.88 182 ILE A CA 1
ATOM 1393 C C . ILE A 1 182 ? -16.743 4.331 32.938 1.00 97.88 182 ILE A C 1
ATOM 1395 O O . ILE A 1 182 ? -17.661 5.019 33.390 1.00 97.88 182 ILE A O 1
ATOM 1399 N N . ALA A 1 183 ? -16.742 3.882 31.685 1.00 97.88 183 ALA A N 1
ATOM 1400 C CA . ALA A 1 183 ? -17.836 4.160 30.766 1.00 97.88 183 ALA A CA 1
ATOM 1401 C C . ALA A 1 183 ? -19.135 3.459 31.206 1.00 97.88 183 ALA A C 1
ATOM 1403 O O . ALA A 1 183 ? -20.196 4.069 31.126 1.00 97.88 183 ALA A O 1
ATOM 1404 N N . ASP A 1 184 ? -19.066 2.255 31.777 1.00 96.50 184 ASP A N 1
ATOM 1405 C CA . ASP A 1 184 ? -20.208 1.567 32.397 1.00 96.50 184 ASP A CA 1
ATOM 1406 C C . ASP A 1 184 ? -20.717 2.325 33.623 1.00 96.50 184 ASP A C 1
ATOM 1408 O O . ASP A 1 184 ? -21.918 2.471 33.831 1.00 96.50 184 ASP A O 1
ATOM 1412 N N . ALA A 1 185 ? -19.798 2.864 34.422 1.00 95.75 185 ALA A N 1
ATOM 1413 C CA . ALA A 1 185 ? -20.133 3.591 35.637 1.00 95.75 185 ALA A CA 1
ATOM 1414 C C . ALA A 1 185 ? -20.736 4.983 35.400 1.00 95.75 185 ALA A C 1
ATOM 1416 O O . ALA A 1 185 ? -21.502 5.462 36.232 1.00 95.75 185 ALA A O 1
ATOM 1417 N N . THR A 1 186 ? -20.322 5.669 34.333 1.00 96.25 186 THR A N 1
ATOM 1418 C CA . THR A 1 186 ? -20.533 7.123 34.187 1.00 96.25 186 THR A CA 1
ATOM 1419 C C . THR A 1 186 ? -21.062 7.540 32.818 1.00 96.25 186 THR A C 1
ATOM 1421 O O . THR A 1 186 ? -21.375 8.710 32.608 1.00 96.25 186 THR A O 1
ATOM 1424 N N . SER A 1 187 ? -21.123 6.616 31.856 1.00 96.50 187 SER A N 1
ATOM 1425 C CA . SER A 1 187 ? -21.344 6.910 30.434 1.00 96.50 187 SER A CA 1
ATOM 1426 C C . SER A 1 187 ? -20.358 7.928 29.841 1.00 96.50 187 SER A C 1
ATOM 1428 O O . SER A 1 187 ? -20.648 8.544 28.813 1.00 96.50 187 SER A O 1
ATOM 1430 N N . CYS A 1 188 ? -19.212 8.165 30.487 1.00 97.62 188 CYS A N 1
ATOM 1431 C CA . CYS A 1 188 ? -18.175 9.068 30.002 1.00 97.62 188 CYS A CA 1
ATOM 1432 C C . CYS A 1 188 ? -17.231 8.312 29.050 1.00 97.62 188 CYS A C 1
ATOM 1434 O O . CYS A 1 188 ? -16.590 7.344 29.482 1.00 97.62 188 CYS A O 1
ATOM 1436 N N . PRO A 1 189 ? -17.136 8.721 27.771 1.00 98.00 189 PRO A N 1
ATOM 1437 C CA . PRO A 1 189 ? -16.159 8.151 26.858 1.00 98.00 189 PRO A CA 1
ATOM 1438 C C . PRO A 1 189 ? -14.756 8.649 27.215 1.00 98.00 189 PRO A C 1
ATOM 1440 O O . PRO A 1 189 ? -14.582 9.541 28.047 1.00 98.00 189 PRO A O 1
ATOM 1443 N N . VAL A 1 190 ? -13.742 8.088 26.562 1.00 98.75 190 VAL A N 1
ATOM 1444 C CA . VAL A 1 190 ? -12.389 8.655 26.602 1.00 98.75 190 VAL A CA 1
ATOM 1445 C C . VAL A 1 190 ? -12.447 10.084 26.063 1.00 98.75 190 VAL A C 1
ATOM 1447 O O . VAL A 1 190 ? -12.929 10.304 24.957 1.00 98.75 190 VAL A O 1
ATOM 1450 N N . THR A 1 191 ? -11.971 11.059 26.832 1.00 98.75 191 THR A N 1
ATOM 1451 C CA . THR A 1 191 ? -12.007 12.483 26.459 1.00 98.75 191 THR A CA 1
ATOM 1452 C C . THR A 1 191 ? -10.687 12.959 25.866 1.00 98.75 191 THR A C 1
ATOM 1454 O O . THR A 1 191 ? -10.670 13.897 25.071 1.00 98.75 191 THR A O 1
ATOM 1457 N N . SER A 1 192 ? -9.574 12.308 26.219 1.00 98.81 192 SER A N 1
ATOM 1458 C CA . SER A 1 192 ? -8.262 12.575 25.629 1.00 98.81 192 SER A CA 1
ATOM 1459 C C . SER A 1 192 ? -7.441 11.297 25.509 1.00 98.81 192 SER A C 1
ATOM 1461 O O . SER A 1 192 ? -7.461 10.463 26.413 1.00 98.81 192 SER A O 1
ATOM 1463 N N . ILE A 1 193 ? -6.706 11.143 24.411 1.00 98.75 193 ILE A N 1
ATOM 1464 C CA . ILE A 1 193 ? -5.726 10.068 24.242 1.00 98.75 193 ILE A CA 1
ATOM 1465 C C . ILE A 1 193 ? -4.475 10.587 23.542 1.00 98.75 193 ILE A C 1
ATOM 1467 O O . ILE A 1 193 ? -4.546 11.221 22.495 1.00 98.75 193 ILE A O 1
ATOM 1471 N N . GLN A 1 194 ? -3.314 10.294 24.109 1.00 98.75 194 GLN A N 1
ATOM 1472 C CA . GLN A 1 194 ? -2.017 10.615 23.532 1.00 98.75 194 GLN A CA 1
ATOM 1473 C C . GLN A 1 194 ? -1.220 9.326 23.432 1.00 98.75 194 GLN A C 1
ATOM 1475 O O . GLN A 1 194 ? -0.998 8.656 24.439 1.00 98.75 194 GLN A O 1
ATOM 1480 N N . SER A 1 195 ? -0.775 8.986 22.232 1.00 98.50 195 SER A N 1
ATOM 1481 C CA . SER A 1 195 ? 0.055 7.813 21.985 1.00 98.50 195 SER A CA 1
ATOM 1482 C C . SER A 1 195 ? 1.365 8.244 21.348 1.00 98.50 195 SER A C 1
ATOM 1484 O O . SER A 1 195 ? 1.377 8.944 20.339 1.00 98.50 195 SER A O 1
ATOM 1486 N N . PHE A 1 196 ? 2.479 7.806 21.920 1.00 98.19 196 PHE A N 1
ATOM 1487 C CA . PHE A 1 196 ? 3.819 8.116 21.443 1.00 98.19 196 PHE A CA 1
ATOM 1488 C C . PHE A 1 196 ? 4.600 6.835 21.174 1.00 98.19 196 PHE A C 1
ATOM 1490 O O . PHE A 1 196 ? 4.560 5.899 21.974 1.00 98.19 196 PHE A O 1
ATOM 1497 N N . HIS A 1 197 ? 5.353 6.814 20.075 1.00 97.00 197 HIS A N 1
ATOM 1498 C CA . HIS A 1 197 ? 6.234 5.705 19.731 1.00 97.00 197 HIS A CA 1
ATOM 1499 C C . HIS A 1 197 ? 7.504 6.159 19.028 1.00 97.00 197 HIS A C 1
ATOM 1501 O O . HIS A 1 197 ? 7.488 6.555 17.857 1.00 97.00 197 HIS A O 1
ATOM 1507 N N . SER A 1 198 ? 8.622 5.986 19.724 1.00 94.75 198 SER A N 1
ATOM 1508 C CA . SER A 1 198 ? 9.960 6.106 19.169 1.00 94.75 198 SER A CA 1
ATOM 1509 C C . SER A 1 198 ? 10.521 4.726 18.845 1.00 94.75 198 SER A C 1
ATOM 1511 O O . SER A 1 198 ? 10.560 3.847 19.706 1.00 94.75 198 SER A O 1
ATOM 1513 N N . ASP A 1 199 ? 10.988 4.538 17.611 1.00 87.94 199 ASP A N 1
ATOM 1514 C CA . ASP A 1 199 ? 11.803 3.364 17.277 1.00 87.94 199 ASP A CA 1
ATOM 1515 C C . ASP A 1 199 ? 13.287 3.589 17.559 1.00 87.94 199 ASP A C 1
ATOM 1517 O O . ASP A 1 199 ? 14.029 2.613 17.557 1.00 87.94 199 ASP A O 1
ATOM 1521 N N . GLY A 1 200 ? 13.715 4.837 17.779 1.00 87.88 200 GLY A N 1
ATOM 1522 C CA . GLY A 1 200 ? 15.103 5.136 18.113 1.00 87.88 200 GLY A CA 1
ATOM 1523 C C . GLY A 1 200 ? 16.091 4.695 17.043 1.00 87.88 200 GLY A C 1
ATOM 1524 O O . GLY A 1 200 ? 17.134 4.129 17.356 1.00 87.88 200 GLY A O 1
ATOM 1525 N N . GLN A 1 201 ? 15.724 4.845 15.770 1.00 87.31 201 GLN A N 1
ATOM 1526 C CA . GLN A 1 201 ? 16.514 4.383 14.640 1.00 87.31 201 GLN A CA 1
ATOM 1527 C C . GLN A 1 201 ? 17.218 5.571 13.985 1.00 87.31 201 GLN A C 1
ATOM 1529 O O . GLN A 1 201 ? 16.682 6.197 13.074 1.00 87.31 201 GLN A O 1
ATOM 1534 N N . TRP A 1 202 ? 18.453 5.835 14.412 1.00 88.62 202 TRP A N 1
ATOM 1535 C CA . TRP A 1 202 ? 19.301 6.826 13.751 1.00 88.62 202 TRP A CA 1
ATOM 1536 C C . TRP A 1 202 ? 19.855 6.257 12.441 1.00 88.62 202 TRP A C 1
ATOM 1538 O O . TRP A 1 202 ? 20.789 5.447 12.436 1.00 88.62 202 TRP A O 1
ATOM 1548 N N . ARG A 1 203 ? 19.230 6.643 11.328 1.00 89.12 203 ARG A N 1
ATOM 1549 C CA . ARG A 1 203 ? 19.640 6.284 9.968 1.00 89.12 203 ARG A CA 1
ATOM 1550 C C . ARG A 1 203 ? 20.558 7.367 9.397 1.00 89.12 203 ARG A C 1
ATOM 1552 O O . ARG A 1 203 ? 20.254 8.549 9.528 1.00 89.12 203 ARG A O 1
ATOM 1559 N N . MET A 1 204 ? 21.657 6.946 8.777 1.00 91.12 204 MET A N 1
ATOM 1560 C CA . MET A 1 204 ? 22.610 7.862 8.141 1.00 91.12 204 MET A CA 1
ATOM 1561 C C . MET A 1 204 ? 22.063 8.394 6.804 1.00 91.12 204 MET A C 1
ATOM 1563 O O . MET A 1 204 ? 21.207 7.741 6.205 1.00 91.12 204 MET A O 1
ATOM 1567 N N . PRO A 1 205 ? 22.547 9.545 6.308 1.00 92.50 205 PRO A N 1
ATOM 1568 C CA . PRO A 1 205 ? 22.081 10.133 5.051 1.00 92.50 205 PRO A CA 1
ATOM 1569 C C . PRO A 1 205 ? 22.063 9.188 3.835 1.00 92.50 205 PRO A C 1
ATOM 1571 O O . PRO A 1 205 ? 21.022 9.026 3.200 1.00 92.50 205 PRO A O 1
ATOM 1574 N N . ASP A 1 206 ? 23.180 8.514 3.551 1.00 90.12 206 ASP A N 1
ATOM 1575 C CA . ASP A 1 206 ? 23.336 7.529 2.466 1.00 90.12 206 ASP A CA 1
ATOM 1576 C C . ASP A 1 206 ? 22.383 6.335 2.616 1.00 90.12 206 ASP A C 1
ATOM 1578 O O . ASP A 1 206 ? 21.824 5.824 1.647 1.00 90.12 206 ASP A O 1
ATOM 1582 N N . GLU A 1 207 ? 22.125 5.922 3.856 1.00 90.88 207 GLU A N 1
ATOM 1583 C CA . GLU A 1 207 ? 21.255 4.791 4.171 1.00 90.88 207 GLU A CA 1
ATOM 1584 C C . GLU A 1 207 ? 19.777 5.036 3.848 1.00 90.88 207 GLU A C 1
ATOM 1586 O O . GLU A 1 207 ? 19.018 4.068 3.789 1.00 90.88 207 GLU A O 1
ATOM 1591 N N . TYR A 1 208 ? 19.336 6.285 3.662 1.00 89.06 208 TYR A N 1
ATOM 1592 C CA . TYR A 1 208 ? 17.994 6.540 3.130 1.00 89.06 208 TYR A CA 1
ATOM 1593 C C . TYR A 1 208 ? 17.878 6.115 1.669 1.00 89.06 208 TYR A C 1
ATOM 1595 O O . TYR A 1 208 ? 16.821 5.626 1.287 1.00 89.06 208 TYR A O 1
ATOM 1603 N N . VAL A 1 209 ? 18.952 6.249 0.890 1.00 88.62 209 VAL A N 1
ATOM 1604 C CA . VAL A 1 209 ? 18.993 5.880 -0.531 1.00 88.62 209 VAL A CA 1
ATOM 1605 C C . VAL A 1 209 ? 19.315 4.393 -0.698 1.00 88.62 209 VAL A C 1
ATOM 1607 O O . VAL A 1 209 ? 18.639 3.688 -1.441 1.00 88.62 209 VAL A O 1
ATOM 1610 N N . ASP A 1 210 ? 20.312 3.896 0.035 1.00 84.69 210 ASP A N 1
ATOM 1611 C CA . ASP A 1 210 ? 20.883 2.565 -0.199 1.00 84.69 210 ASP A CA 1
ATOM 1612 C C . ASP A 1 210 ? 20.098 1.415 0.450 1.00 84.69 210 ASP A C 1
ATOM 1614 O O . ASP A 1 210 ? 20.303 0.245 0.112 1.00 84.69 210 ASP A O 1
ATOM 1618 N N . LEU A 1 211 ? 19.240 1.707 1.434 1.00 80.31 211 LEU A N 1
ATOM 1619 C CA . LEU A 1 211 ? 18.480 0.687 2.155 1.00 80.31 211 LEU A CA 1
ATOM 1620 C C . LEU A 1 211 ? 16.990 0.775 1.821 1.00 80.31 211 LEU A C 1
ATOM 1622 O O . LEU A 1 211 ? 16.255 1.521 2.473 1.00 80.31 211 LEU A O 1
ATOM 1626 N N . CYS A 1 212 ? 16.536 -0.101 0.922 1.00 73.44 212 CYS A N 1
ATOM 1627 C CA . CYS A 1 212 ? 15.119 -0.373 0.648 1.00 73.44 212 CYS A CA 1
ATOM 1628 C C . CYS A 1 212 ? 14.441 -1.029 1.869 1.00 73.44 212 CYS A C 1
ATOM 1630 O O . CYS A 1 212 ? 14.251 -2.244 1.952 1.00 73.44 212 CYS A O 1
ATOM 1632 N N . TYR A 1 213 ? 14.171 -0.228 2.898 1.00 71.69 213 TYR A N 1
ATOM 1633 C CA . TYR A 1 213 ? 13.579 -0.631 4.169 1.00 71.69 213 TYR A CA 1
ATOM 1634 C C . TYR A 1 213 ? 12.770 0.538 4.723 1.00 71.69 213 TYR A C 1
ATOM 1636 O O . TYR A 1 213 ? 13.257 1.668 4.750 1.00 71.69 213 TYR A O 1
ATOM 1644 N N . HIS A 1 214 ? 11.558 0.235 5.192 1.00 77.31 214 HIS A N 1
ATOM 1645 C CA . HIS A 1 214 ? 10.502 1.193 5.535 1.00 77.31 214 HIS A CA 1
ATOM 1646 C C . HIS A 1 214 ? 9.856 1.940 4.353 1.00 77.31 214 HIS A C 1
ATOM 1648 O O . HIS A 1 214 ? 9.016 2.799 4.591 1.00 77.31 214 HIS A O 1
ATOM 1654 N N . GLY A 1 215 ? 10.141 1.544 3.106 1.00 81.69 215 GLY A N 1
ATOM 1655 C CA . GLY A 1 215 ? 9.378 1.955 1.918 1.00 81.69 215 GLY A CA 1
ATOM 1656 C C . GLY A 1 215 ? 9.414 3.450 1.612 1.00 81.69 215 GLY A C 1
ATOM 1657 O O . GLY A 1 215 ? 8.575 3.919 0.847 1.00 81.69 215 GLY A O 1
ATOM 1658 N N . PHE A 1 216 ? 10.368 4.185 2.198 1.00 90.62 216 PHE A N 1
ATOM 1659 C CA . PHE A 1 216 ? 10.500 5.630 2.039 1.00 90.62 216 PHE A CA 1
ATOM 1660 C C . PHE A 1 216 ? 10.543 6.019 0.563 1.00 90.62 216 PHE A C 1
ATOM 1662 O O . PHE A 1 216 ? 9.841 6.936 0.153 1.00 90.62 216 PHE A O 1
ATOM 1669 N N . GLU A 1 217 ? 11.294 5.275 -0.242 1.00 90.44 217 GLU A N 1
ATOM 1670 C CA . GLU A 1 217 ? 11.410 5.428 -1.689 1.00 90.44 217 GLU A CA 1
ATOM 1671 C C . GLU A 1 217 ? 10.074 5.276 -2.432 1.00 90.44 217 GLU A C 1
ATOM 1673 O O . GLU A 1 217 ? 9.885 5.861 -3.494 1.00 90.44 217 GLU A O 1
ATOM 1678 N N . GLY A 1 218 ? 9.127 4.533 -1.853 1.00 89.56 218 GLY A N 1
ATOM 1679 C CA . GLY A 1 218 ? 7.765 4.368 -2.350 1.00 89.56 218 GLY A CA 1
ATOM 1680 C C . GLY A 1 218 ? 6.822 5.502 -1.948 1.00 89.56 218 GLY A C 1
ATOM 1681 O O . GLY A 1 218 ? 5.633 5.421 -2.240 1.00 89.56 218 GLY A O 1
ATOM 1682 N N . GLY A 1 219 ? 7.305 6.548 -1.270 1.00 93.81 219 GLY A N 1
ATOM 1683 C CA . GLY A 1 219 ? 6.509 7.721 -0.899 1.00 93.81 219 GLY A CA 1
ATOM 1684 C C . GLY A 1 219 ? 5.597 7.522 0.317 1.00 93.81 219 GLY A C 1
ATOM 1685 O O . GLY A 1 219 ? 4.644 8.284 0.496 1.00 93.81 219 GLY A O 1
ATOM 1686 N N . TYR A 1 220 ? 5.895 6.533 1.163 1.00 95.25 220 TYR A N 1
ATOM 1687 C CA . TYR A 1 220 ? 5.293 6.300 2.481 1.00 95.25 220 TYR A CA 1
ATOM 1688 C C . TYR A 1 220 ? 6.364 5.834 3.462 1.00 95.25 220 TYR A C 1
ATOM 1690 O O . TYR A 1 220 ? 7.352 5.229 3.065 1.00 95.25 220 TYR A O 1
ATOM 1698 N N . GLY A 1 221 ? 6.210 6.136 4.746 1.00 94.38 221 GLY A N 1
ATOM 1699 C CA . GLY A 1 221 ? 7.229 5.809 5.733 1.00 94.38 221 GLY A CA 1
ATOM 1700 C C . GLY A 1 221 ? 6.638 5.319 7.040 1.00 94.38 221 GLY A C 1
ATOM 1701 O O . GLY A 1 221 ? 5.879 4.344 7.088 1.00 94.38 221 GLY A O 1
ATOM 1702 N N . LYS A 1 222 ? 7.037 5.945 8.146 1.00 93.94 222 LYS A N 1
ATOM 1703 C CA . LYS A 1 222 ? 6.759 5.423 9.486 1.00 93.94 222 LYS A CA 1
ATOM 1704 C C . LYS A 1 222 ? 5.272 5.160 9.743 1.00 93.94 222 LYS A C 1
ATOM 1706 O O . LYS A 1 222 ? 4.965 4.183 10.435 1.00 93.94 222 LYS A O 1
ATOM 1711 N N . ALA A 1 223 ? 4.363 5.963 9.187 1.00 95.44 223 ALA A N 1
ATOM 1712 C CA . ALA A 1 223 ? 2.928 5.817 9.412 1.00 95.44 223 ALA A CA 1
ATOM 1713 C C . ALA A 1 223 ? 2.396 4.469 8.880 1.00 95.44 223 ALA A C 1
ATOM 1715 O O . ALA A 1 223 ? 1.732 3.742 9.623 1.00 95.44 223 ALA A O 1
ATOM 1716 N N . ALA A 1 224 ? 2.773 4.063 7.664 1.00 93.81 224 ALA A N 1
ATOM 1717 C CA . ALA A 1 224 ? 2.422 2.761 7.088 1.00 93.81 224 ALA A CA 1
ATOM 1718 C C . ALA A 1 224 ? 3.193 1.584 7.716 1.00 93.81 224 ALA A C 1
ATOM 1720 O O . ALA A 1 224 ? 2.741 0.442 7.663 1.00 93.81 224 ALA A O 1
ATOM 1721 N N . HIS A 1 225 ? 4.346 1.829 8.346 1.00 87.81 225 HIS A N 1
ATOM 1722 C CA . HIS A 1 225 ? 5.160 0.780 8.971 1.00 87.81 225 HIS A CA 1
ATOM 1723 C C . HIS A 1 225 ? 4.792 0.525 10.433 1.00 87.81 225 HIS A C 1
ATOM 1725 O O . HIS A 1 225 ? 3.902 -0.281 10.723 1.00 87.81 225 HIS A O 1
ATOM 1731 N N . SER A 1 226 ? 5.509 1.130 11.383 1.00 87.12 226 SER A N 1
ATOM 1732 C CA . SER A 1 226 ? 5.241 0.940 12.814 1.00 87.12 226 SER A CA 1
ATOM 1733 C C . SER A 1 226 ? 4.028 1.748 13.286 1.00 87.12 226 SER A C 1
ATOM 1735 O O . SER A 1 226 ? 3.405 1.361 14.277 1.00 87.12 226 SER A O 1
ATOM 1737 N N . GLY A 1 227 ? 3.644 2.793 12.546 1.00 93.81 227 GLY A N 1
ATOM 1738 C CA . GLY A 1 227 ? 2.504 3.660 12.831 1.00 93.81 227 GLY A CA 1
ATOM 1739 C C . GLY A 1 227 ? 1.150 2.961 12.811 1.00 93.81 227 GLY A C 1
ATOM 1740 O O . GLY A 1 227 ? 0.340 3.217 13.700 1.00 93.81 227 GLY A O 1
ATOM 1741 N N . TYR A 1 228 ? 0.927 2.001 11.904 1.00 95.81 228 TYR A N 1
ATOM 1742 C CA . TYR A 1 228 ? -0.359 1.294 11.828 1.00 95.81 228 TYR A CA 1
ATOM 1743 C C . TYR A 1 228 ? -0.753 0.618 13.141 1.00 95.81 228 TYR A C 1
ATOM 1745 O O . TYR A 1 228 ? -1.928 0.542 13.474 1.00 95.81 228 TYR A O 1
ATOM 1753 N N . HIS A 1 229 ? 0.211 0.166 13.944 1.00 96.12 229 HIS A N 1
ATOM 1754 C CA . HIS A 1 229 ? -0.121 -0.391 15.249 1.00 96.12 229 HIS A CA 1
ATOM 1755 C C . HIS A 1 229 ? -0.853 0.595 16.170 1.00 96.12 229 HIS A C 1
ATOM 1757 O O . HIS A 1 229 ? -1.642 0.162 17.005 1.00 96.12 229 HIS A O 1
ATOM 1763 N N . PHE A 1 230 ? -0.573 1.890 16.033 1.00 98.00 230 PHE A N 1
ATOM 1764 C CA . PHE A 1 230 ? -1.198 2.962 16.800 1.00 98.00 230 PHE A CA 1
ATOM 1765 C C . PHE A 1 230 ? -2.514 3.388 16.171 1.00 98.00 230 PHE A C 1
ATOM 1767 O O . PHE A 1 230 ? -3.498 3.555 16.888 1.00 98.00 230 PHE A O 1
ATOM 1774 N N . PHE A 1 231 ? -2.553 3.455 14.838 1.00 98.31 231 PHE A N 1
ATOM 1775 C CA . PHE A 1 231 ? -3.802 3.637 14.107 1.00 98.31 231 PHE A CA 1
ATOM 1776 C C . PHE A 1 231 ? -4.803 2.523 14.405 1.00 98.31 231 PHE A C 1
ATOM 1778 O O . PHE A 1 231 ? -5.990 2.790 14.431 1.00 98.31 231 PHE A O 1
ATOM 1785 N N . ASP A 1 232 ? -4.355 1.305 14.698 1.00 98.12 232 ASP A N 1
ATOM 1786 C CA . ASP A 1 232 ? -5.223 0.207 15.115 1.00 98.12 232 ASP A CA 1
ATOM 1787 C C . ASP A 1 232 ? -5.612 0.261 16.603 1.00 98.12 232 ASP A C 1
ATOM 1789 O O . ASP A 1 232 ? -6.795 0.207 16.951 1.00 98.12 232 ASP A O 1
ATOM 1793 N N . ILE A 1 233 ? -4.623 0.358 17.501 1.00 98.19 233 ILE A N 1
ATOM 1794 C CA . ILE A 1 233 ? -4.878 0.180 18.934 1.00 98.19 233 ILE A CA 1
ATOM 1795 C C . ILE A 1 233 ? -5.656 1.348 19.542 1.00 98.19 233 ILE A C 1
ATOM 1797 O O . ILE A 1 233 ? -6.452 1.123 20.448 1.00 98.19 233 ILE A O 1
ATOM 1801 N N . VAL A 1 234 ? -5.473 2.579 19.047 1.00 98.62 234 VAL A N 1
ATOM 1802 C CA . VAL A 1 234 ? -6.175 3.760 19.572 1.00 98.62 234 VAL A CA 1
ATOM 1803 C C . VAL A 1 234 ? -7.686 3.643 19.341 1.00 98.62 234 VAL A C 1
ATOM 1805 O O . VAL A 1 234 ? -8.414 3.622 20.332 1.00 98.62 234 VAL A O 1
ATOM 1808 N N . PRO A 1 235 ? -8.199 3.460 18.107 1.00 98.12 235 PRO A N 1
ATOM 1809 C CA . PRO A 1 235 ? -9.625 3.222 17.884 1.00 98.12 235 PRO A CA 1
ATOM 1810 C C . PRO A 1 235 ? -10.160 1.999 18.622 1.00 98.12 235 PRO A C 1
ATOM 1812 O O . PRO A 1 235 ? -11.301 2.015 19.088 1.00 98.12 235 PRO A O 1
ATOM 1815 N N . TRP A 1 236 ? -9.344 0.945 18.745 1.00 98.00 236 TRP A N 1
ATOM 1816 C CA . TRP A 1 236 ? -9.712 -0.214 19.542 1.00 98.00 236 TRP A CA 1
ATOM 1817 C C . TRP A 1 236 ? -9.962 0.220 20.989 1.00 98.00 236 TRP A C 1
ATOM 1819 O O . TRP A 1 236 ? -11.077 0.038 21.462 1.00 98.00 236 TRP A O 1
ATOM 1829 N N . LEU A 1 237 ? -9.029 0.885 21.670 1.00 98.62 237 LEU A N 1
ATOM 1830 C CA . LEU A 1 237 ? -9.232 1.387 23.037 1.00 98.62 237 LEU A CA 1
ATOM 1831 C C . LEU A 1 237 ? -10.425 2.348 23.160 1.00 98.62 237 LEU A C 1
ATOM 1833 O O . LEU A 1 237 ? -11.232 2.182 24.073 1.00 98.62 237 LEU A O 1
ATOM 1837 N N . LEU A 1 238 ? -10.579 3.298 22.230 1.00 98.50 238 LEU A N 1
ATOM 1838 C CA . LEU A 1 238 ? -11.690 4.260 22.241 1.00 98.50 238 LEU A CA 1
ATOM 1839 C C . LEU A 1 238 ? -13.054 3.561 22.214 1.00 98.50 238 LEU A C 1
ATOM 1841 O O . LEU A 1 238 ? -13.939 3.927 22.986 1.00 98.50 238 LEU A O 1
ATOM 1845 N N . SER A 1 239 ? -13.195 2.493 21.420 1.00 97.25 239 SER A N 1
ATOM 1846 C CA . SER A 1 239 ? -14.454 1.737 21.331 1.00 97.25 239 SER A CA 1
ATOM 1847 C C . SER A 1 239 ? -14.912 1.122 22.659 1.00 97.25 239 SER A C 1
ATOM 1849 O O . SER A 1 239 ? -16.100 0.878 22.831 1.00 97.25 239 SER A O 1
ATOM 1851 N N . ALA A 1 240 ? -14.010 0.885 23.621 1.00 97.94 240 ALA A N 1
ATOM 1852 C CA . ALA A 1 240 ? -14.403 0.396 24.946 1.00 97.94 240 ALA A CA 1
ATOM 1853 C C . ALA A 1 240 ? -15.150 1.457 25.772 1.00 97.94 240 ALA A C 1
ATOM 1855 O O . ALA A 1 240 ? -15.934 1.119 26.661 1.00 97.94 240 ALA A O 1
ATOM 1856 N N . GLY A 1 241 ? -14.923 2.738 25.467 1.00 97.06 241 GLY A N 1
ATOM 1857 C CA . GLY A 1 241 ? -15.571 3.868 26.125 1.00 97.06 241 GLY A CA 1
ATOM 1858 C C . GLY A 1 241 ? -16.875 4.324 25.464 1.00 97.06 241 GLY A C 1
ATOM 1859 O O . GLY A 1 241 ? -17.571 5.159 26.035 1.00 97.06 241 GLY A O 1
ATOM 1860 N N . GLU A 1 242 ? -17.219 3.809 24.280 1.00 96.38 242 GLU A N 1
ATOM 1861 C CA . GLU A 1 242 ? -18.424 4.221 23.547 1.00 96.38 242 GLU A CA 1
ATOM 1862 C C . GLU A 1 242 ? -19.697 3.703 24.229 1.00 96.38 242 GLU A C 1
ATOM 1864 O O . GLU A 1 242 ? -19.776 2.555 24.666 1.00 96.38 242 GLU A O 1
ATOM 1869 N N . ARG A 1 243 ? -20.703 4.568 24.345 1.00 96.25 243 ARG A N 1
ATOM 1870 C CA . ARG A 1 243 ? -22.035 4.268 24.892 1.00 96.25 243 ARG A CA 1
ATOM 1871 C C . ARG A 1 243 ? -23.082 4.918 23.991 1.00 96.25 243 ARG A C 1
ATOM 1873 O O . ARG A 1 243 ? -22.730 5.783 23.193 1.00 96.25 243 ARG A O 1
ATOM 1880 N N . ALA A 1 244 ? -24.345 4.529 24.155 1.00 94.62 244 ALA A N 1
ATOM 1881 C CA . ALA A 1 244 ? -25.453 5.018 23.336 1.00 94.62 244 ALA A CA 1
ATOM 1882 C C . ALA A 1 244 ? -25.478 6.557 23.227 1.00 94.62 244 ALA A C 1
ATOM 1884 O O . ALA A 1 244 ? -25.491 7.259 24.242 1.00 94.62 244 ALA A O 1
ATOM 1885 N N . GLY A 1 245 ? -25.481 7.068 21.994 1.00 93.50 245 GLY A N 1
ATOM 1886 C CA . GLY A 1 245 ? -25.467 8.498 21.668 1.00 93.50 245 GLY A CA 1
ATOM 1887 C C . GLY A 1 245 ? -24.079 9.151 21.708 1.00 93.50 245 GLY A C 1
ATOM 1888 O O . GLY A 1 245 ? -23.958 10.353 21.479 1.00 93.50 245 GLY A O 1
ATOM 1889 N N . LYS A 1 246 ? -23.026 8.390 22.017 1.00 95.69 246 LYS A N 1
ATOM 1890 C CA . LYS A 1 246 ? -21.632 8.856 22.130 1.00 95.69 246 LYS A CA 1
ATOM 1891 C C . LYS A 1 246 ? -20.675 8.038 21.262 1.00 95.69 246 LYS A C 1
ATOM 1893 O O . LYS A 1 246 ? -19.462 8.117 21.449 1.00 95.69 246 LYS A O 1
ATOM 1898 N N . GLU A 1 247 ? -21.211 7.240 20.348 1.00 96.69 247 GLU A N 1
ATOM 1899 C CA . GLU A 1 247 ? -20.449 6.497 19.356 1.00 96.69 247 GLU A CA 1
ATOM 1900 C C . GLU A 1 247 ? -19.733 7.456 18.404 1.00 96.69 247 GLU A C 1
ATOM 1902 O O . GLU A 1 247 ? -20.299 8.445 17.944 1.00 96.69 247 GLU A O 1
ATOM 1907 N N . LEU A 1 248 ? -18.471 7.163 18.100 1.00 97.94 248 LEU A N 1
ATOM 1908 C CA . LEU A 1 248 ? -17.661 8.039 17.258 1.00 97.94 248 LEU A CA 1
ATOM 1909 C C . LEU A 1 248 ? -18.031 7.840 15.780 1.00 97.94 248 LEU A C 1
ATOM 1911 O O . LEU A 1 248 ? -17.906 6.724 15.257 1.00 97.94 248 LEU A O 1
ATOM 1915 N N . ASP A 1 249 ? -18.447 8.917 15.109 1.00 97.75 249 ASP A N 1
ATOM 1916 C CA . ASP A 1 249 ? -18.922 8.906 13.719 1.00 97.75 249 ASP A CA 1
ATOM 1917 C C . ASP A 1 249 ? -17.975 9.587 12.725 1.00 97.75 249 ASP A C 1
ATOM 1919 O O . ASP A 1 249 ? -17.918 9.187 11.564 1.00 97.75 249 ASP A O 1
ATOM 1923 N N . THR A 1 250 ? -17.188 10.561 13.174 1.00 98.56 250 THR A N 1
ATOM 1924 C CA . THR A 1 250 ? -16.332 11.388 12.318 1.00 98.56 250 THR A CA 1
ATOM 1925 C C . THR A 1 250 ? -15.015 11.663 13.026 1.00 98.56 250 THR A C 1
ATOM 1927 O O . THR A 1 250 ? -14.967 11.780 14.252 1.00 98.56 250 THR A O 1
ATOM 1930 N N . VAL A 1 251 ? -13.933 11.797 12.264 1.00 98.75 251 VAL A N 1
ATOM 1931 C CA . VAL A 1 251 ? -12.638 12.237 12.787 1.00 98.75 251 VAL A CA 1
ATOM 1932 C C . VAL A 1 251 ? -12.038 13.310 11.888 1.00 98.75 251 VAL A C 1
ATOM 1934 O O . VAL A 1 251 ? -11.995 13.145 10.669 1.00 98.75 251 VAL A O 1
ATOM 1937 N N . ASP A 1 252 ? -11.563 14.393 12.495 1.00 98.81 252 ASP A N 1
ATOM 1938 C CA . ASP A 1 252 ? -10.650 15.334 11.848 1.00 98.81 252 ASP A CA 1
ATOM 1939 C C . ASP A 1 252 ? -9.217 14.916 12.163 1.00 98.81 252 ASP A C 1
ATOM 1941 O O . ASP A 1 252 ? -8.906 14.640 13.320 1.00 98.81 252 ASP A O 1
ATOM 1945 N N . VAL A 1 253 ? -8.348 14.888 11.157 1.00 98.75 253 VAL A N 1
ATOM 1946 C CA . VAL A 1 253 ? -6.938 14.508 11.280 1.00 98.75 253 VAL A CA 1
ATOM 1947 C C . VAL A 1 253 ? -6.064 15.604 10.689 1.00 98.75 253 VAL A C 1
ATOM 1949 O O . VAL A 1 253 ? -6.273 16.040 9.558 1.00 98.75 253 VAL A O 1
ATOM 1952 N N . HIS A 1 254 ? -5.054 16.015 11.445 1.00 98.69 254 HIS A N 1
ATOM 1953 C CA . HIS A 1 254 ? -3.997 16.913 11.002 1.00 98.69 254 HIS A CA 1
ATOM 1954 C C . HIS A 1 254 ? -2.639 16.301 11.343 1.00 98.69 254 HIS A C 1
ATOM 1956 O O . HIS A 1 254 ? -2.479 15.763 12.434 1.00 98.69 254 HIS A O 1
ATOM 1962 N N . ALA A 1 255 ? -1.669 16.358 10.435 1.00 98.00 255 ALA A N 1
ATOM 1963 C CA . ALA A 1 255 ? -0.412 15.624 10.555 1.00 98.00 255 ALA A CA 1
ATOM 1964 C C . ALA A 1 255 ? 0.784 16.482 10.147 1.00 98.00 255 ALA A C 1
ATOM 1966 O O . ALA A 1 255 ? 0.881 16.861 8.989 1.00 98.00 255 ALA A O 1
ATOM 1967 N N . PHE A 1 256 ? 1.723 16.719 11.053 1.00 97.56 256 PHE A N 1
ATOM 1968 C CA . PHE A 1 256 ? 3.028 17.295 10.731 1.00 97.56 256 PHE A CA 1
ATOM 1969 C C . PHE A 1 256 ? 4.058 16.187 10.561 1.00 97.56 256 PHE A C 1
ATOM 1971 O O . PHE A 1 256 ? 4.003 15.187 11.277 1.00 97.56 256 PHE A O 1
ATOM 1978 N N . VAL A 1 257 ? 4.998 16.350 9.634 1.00 97.31 257 VAL A N 1
ATOM 1979 C CA . VAL A 1 257 ? 5.989 15.313 9.325 1.00 97.31 257 VAL A CA 1
ATOM 1980 C C . VAL A 1 257 ? 7.387 15.880 9.172 1.00 97.31 257 VAL A C 1
ATOM 1982 O O . VAL A 1 257 ? 7.551 17.040 8.805 1.00 97.31 257 VAL A O 1
ATOM 1985 N N . THR A 1 258 ? 8.379 15.027 9.407 1.00 96.25 258 THR A N 1
ATOM 1986 C CA . THR A 1 258 ? 9.750 15.217 8.927 1.00 96.25 258 THR A CA 1
ATOM 1987 C C . THR A 1 258 ? 10.015 14.226 7.799 1.00 96.25 258 THR A C 1
ATOM 1989 O O . THR A 1 258 ? 9.597 13.065 7.845 1.00 96.25 258 THR A O 1
ATOM 1992 N N . ARG A 1 259 ? 10.712 14.673 6.762 1.00 94.75 259 ARG A N 1
ATOM 1993 C CA . ARG A 1 259 ? 11.188 13.863 5.636 1.00 94.75 259 ARG A CA 1
ATOM 1994 C C . ARG A 1 259 ? 12.712 13.786 5.665 1.00 94.75 259 ARG A C 1
ATOM 1996 O O . ARG A 1 259 ? 13.344 14.562 6.383 1.00 94.75 259 ARG A O 1
ATOM 2003 N N . PRO A 1 260 ? 13.345 12.896 4.881 1.00 94.44 260 PRO A N 1
ATOM 2004 C CA . PRO A 1 260 ? 14.802 12.791 4.895 1.00 94.44 260 PRO A CA 1
ATOM 2005 C C . PRO A 1 260 ? 15.511 14.127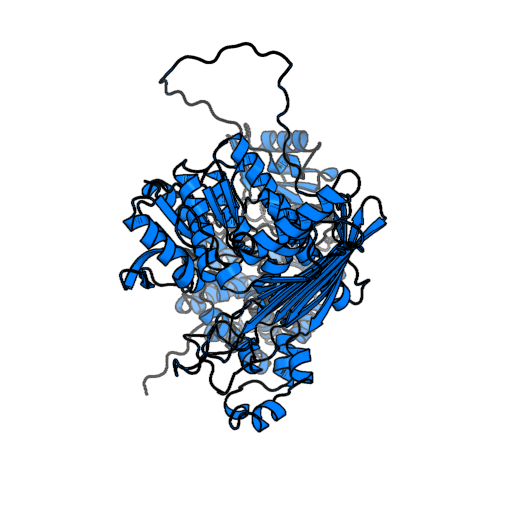 4.606 1.00 94.44 260 PRO A C 1
ATOM 2007 O O . PRO A 1 260 ? 16.512 14.431 5.248 1.00 94.44 260 PRO A O 1
ATOM 2010 N N . ALA A 1 261 ? 14.954 14.975 3.733 1.00 91.44 261 ALA A N 1
ATOM 2011 C CA . ALA A 1 261 ? 15.481 16.317 3.472 1.00 91.44 261 ALA A CA 1
ATOM 2012 C C . ALA A 1 261 ? 15.469 17.242 4.710 1.00 91.44 261 ALA A C 1
ATOM 2014 O O . ALA A 1 261 ? 16.403 18.026 4.895 1.00 91.44 261 ALA A O 1
ATOM 2015 N N . ASP A 1 262 ? 14.459 17.128 5.576 1.00 94.12 262 ASP A N 1
ATOM 2016 C CA . ASP A 1 262 ? 14.390 17.884 6.832 1.00 94.12 262 ASP A CA 1
ATOM 2017 C C . ASP A 1 262 ? 15.440 17.378 7.823 1.00 94.12 262 ASP A C 1
ATOM 2019 O O . ASP A 1 262 ? 16.100 18.169 8.492 1.00 94.12 262 ASP A O 1
ATOM 2023 N N . LEU A 1 263 ? 15.659 16.060 7.868 1.00 93.38 263 LEU A N 1
ATOM 2024 C CA . LEU A 1 263 ? 16.688 15.455 8.715 1.00 93.38 263 LEU A CA 1
ATOM 2025 C C . LEU A 1 263 ? 18.100 15.867 8.296 1.00 93.38 263 LEU A C 1
ATOM 2027 O O . LEU A 1 263 ? 18.929 16.121 9.161 1.00 93.38 263 LEU A O 1
ATOM 2031 N N . LEU A 1 264 ? 18.358 16.020 6.993 1.00 92.81 264 LEU A N 1
ATOM 2032 C CA . LEU A 1 264 ? 19.604 16.620 6.498 1.00 92.81 264 LEU A CA 1
ATOM 2033 C C . LEU A 1 264 ? 19.756 18.081 6.934 1.00 92.81 264 LEU A C 1
ATOM 2035 O O . LEU A 1 264 ? 20.869 18.573 7.057 1.00 92.81 264 LEU A O 1
ATOM 2039 N N . GLY A 1 265 ? 18.649 18.801 7.134 1.00 93.19 265 GLY A N 1
ATOM 2040 C CA . GLY A 1 265 ? 18.668 20.139 7.730 1.00 93.19 265 GLY A CA 1
ATOM 2041 C C . GLY A 1 265 ? 18.967 20.134 9.233 1.00 93.19 265 GLY A C 1
ATOM 2042 O O . GLY A 1 265 ? 19.498 21.113 9.743 1.00 93.19 265 GLY A O 1
ATOM 2043 N N . GLN A 1 266 ? 18.647 19.043 9.938 1.00 94.25 266 GLN A N 1
ATOM 2044 C CA . GLN A 1 266 ? 18.928 18.871 11.369 1.00 94.25 266 GLN A CA 1
ATOM 2045 C C . GLN A 1 266 ? 20.364 18.392 11.627 1.00 94.25 266 GLN A C 1
ATOM 2047 O O . GLN A 1 266 ? 21.010 18.868 12.557 1.00 94.25 266 GLN A O 1
ATOM 2052 N N . LEU A 1 267 ? 20.841 17.436 10.823 1.00 93.69 267 LEU A N 1
ATOM 2053 C CA . LEU A 1 267 ? 22.194 16.881 10.850 1.00 93.69 267 LEU A CA 1
ATOM 2054 C C . LEU A 1 267 ? 22.659 16.634 9.408 1.00 93.69 267 LEU A C 1
ATOM 2056 O O . LEU A 1 267 ? 22.262 15.655 8.771 1.00 93.69 267 LEU A O 1
ATOM 2060 N N . GLY A 1 268 ? 23.510 17.522 8.894 1.00 93.00 268 GLY A N 1
ATOM 2061 C CA . GLY A 1 268 ? 24.008 17.460 7.517 1.00 93.00 268 GLY A CA 1
ATOM 2062 C C . GLY A 1 268 ? 25.151 16.462 7.332 1.00 93.00 268 GLY A C 1
ATOM 2063 O O . GLY A 1 268 ? 25.595 15.800 8.275 1.00 93.00 268 GLY A O 1
ATOM 2064 N N . VAL A 1 269 ? 25.687 16.364 6.114 1.00 93.44 269 VAL A N 1
ATOM 2065 C CA . VAL A 1 269 ? 26.827 15.470 5.817 1.00 93.44 269 VAL A CA 1
ATOM 2066 C C . VAL A 1 269 ? 28.063 15.849 6.642 1.00 93.44 269 VAL A C 1
ATOM 2068 O O . VAL A 1 269 ? 28.743 14.973 7.176 1.00 93.44 269 VAL A O 1
ATOM 2071 N N . GLY A 1 270 ? 28.325 17.150 6.804 1.00 94.44 270 GLY A N 1
ATOM 2072 C CA . GLY A 1 270 ? 29.449 17.646 7.606 1.00 94.44 270 GLY A CA 1
ATOM 2073 C C . GLY A 1 270 ? 29.318 17.341 9.103 1.00 94.44 270 GLY A C 1
ATOM 2074 O O . GLY A 1 270 ? 30.311 17.026 9.758 1.00 94.44 270 GLY A O 1
ATOM 2075 N N . ASP A 1 271 ? 28.098 17.370 9.650 1.00 95.69 271 ASP A N 1
ATOM 2076 C CA . ASP A 1 271 ? 27.855 16.978 11.042 1.00 95.69 271 ASP A CA 1
ATOM 2077 C C . ASP A 1 271 ? 28.098 15.485 11.247 1.00 95.69 271 ASP A C 1
ATOM 2079 O O . ASP A 1 271 ? 28.722 15.091 12.231 1.00 95.69 271 ASP A O 1
ATOM 2083 N N . HIS A 1 272 ? 27.655 14.659 10.299 1.00 94.88 272 HIS A N 1
ATOM 2084 C CA . HIS A 1 272 ? 27.883 13.221 10.345 1.00 94.88 272 HIS A CA 1
ATOM 2085 C C . HIS A 1 272 ? 29.369 12.863 10.232 1.00 94.88 272 HIS A C 1
ATOM 2087 O O . HIS A 1 272 ? 29.806 11.981 10.961 1.00 94.88 272 HIS A O 1
ATOM 2093 N N . GLU A 1 273 ? 30.161 13.566 9.415 1.00 95.00 273 GLU A N 1
ATOM 2094 C CA . GLU A 1 273 ? 31.624 13.392 9.388 1.00 95.00 273 GLU A CA 1
ATOM 2095 C C . GLU A 1 273 ? 32.270 13.758 10.731 1.00 95.00 273 GLU A C 1
ATOM 2097 O O . GLU A 1 273 ? 33.134 13.037 11.223 1.00 95.00 273 GLU A O 1
ATOM 2102 N N . ARG A 1 274 ? 31.817 14.840 11.376 1.00 96.06 274 ARG A N 1
ATOM 2103 C CA . ARG A 1 274 ? 32.322 15.241 12.698 1.00 96.06 274 ARG A CA 1
ATOM 2104 C C . ARG A 1 274 ? 31.979 14.219 13.788 1.00 96.06 274 ARG A C 1
ATOM 2106 O O . ARG A 1 274 ? 32.790 13.989 14.681 1.00 96.06 274 ARG A O 1
ATOM 2113 N N . LEU A 1 275 ? 30.776 13.645 13.745 1.00 94.69 275 LEU A N 1
ATOM 2114 C CA . LEU A 1 275 ? 30.290 12.674 14.734 1.00 94.69 275 LEU A CA 1
ATOM 2115 C C . LEU A 1 275 ? 30.828 11.256 14.481 1.00 94.69 275 LEU A C 1
ATOM 2117 O O . LEU A 1 275 ? 31.077 10.516 15.430 1.00 94.69 275 LEU A O 1
ATOM 2121 N N . PHE A 1 276 ? 31.026 10.891 13.215 1.00 93.19 276 PHE A N 1
ATOM 2122 C CA . PHE A 1 276 ? 31.563 9.609 12.769 1.00 93.19 276 PHE A CA 1
ATOM 2123 C C . PHE A 1 276 ? 32.623 9.830 11.679 1.00 93.19 276 PHE A C 1
ATOM 2125 O O . PHE A 1 276 ? 32.298 9.755 10.490 1.00 93.19 276 PHE A O 1
ATOM 2132 N N . PRO A 1 277 ? 33.893 10.054 12.065 1.00 93.94 277 PRO A N 1
ATOM 2133 C CA . PRO A 1 277 ? 34.979 10.252 11.109 1.00 93.94 277 PRO A CA 1
ATOM 2134 C C . PRO A 1 277 ? 35.055 9.132 10.062 1.00 93.94 277 PRO A C 1
ATOM 2136 O O . PRO A 1 277 ? 35.001 7.945 10.401 1.00 93.94 277 PRO A O 1
ATOM 2139 N N . GLY A 1 278 ? 35.178 9.511 8.788 1.00 92.06 278 GLY A N 1
ATOM 2140 C CA . GLY A 1 278 ? 35.142 8.600 7.639 1.00 92.06 278 GLY A CA 1
ATOM 2141 C C . GLY A 1 278 ? 33.755 8.404 7.012 1.00 92.06 278 GLY A C 1
ATOM 2142 O O . GLY A 1 278 ? 33.628 7.652 6.041 1.00 92.06 278 GLY A O 1
ATOM 2143 N N . PHE A 1 279 ? 32.715 9.077 7.513 1.00 93.31 279 PHE A N 1
ATOM 2144 C CA . PHE A 1 279 ? 31.387 9.082 6.898 1.00 93.31 279 PHE A CA 1
ATOM 2145 C C . PHE A 1 279 ? 31.406 9.670 5.482 1.00 93.31 279 PHE A C 1
ATOM 2147 O O . PHE A 1 279 ? 30.853 9.059 4.570 1.00 93.31 279 PHE A O 1
ATOM 2154 N N . ALA A 1 280 ? 32.072 10.806 5.269 1.00 87.38 280 ALA A N 1
ATOM 2155 C CA . ALA A 1 280 ? 32.147 11.479 3.974 1.00 87.38 280 ALA A CA 1
ATOM 2156 C C . ALA A 1 280 ? 32.828 10.612 2.903 1.00 87.38 280 ALA A C 1
ATOM 2158 O O . ALA A 1 280 ? 32.441 10.659 1.743 1.00 87.38 280 ALA A O 1
ATOM 2159 N N . ALA A 1 281 ? 33.799 9.778 3.292 1.00 88.56 281 ALA A N 1
ATOM 2160 C CA . ALA A 1 281 ? 34.436 8.822 2.386 1.00 88.56 281 ALA A CA 1
ATOM 2161 C C . ALA A 1 281 ? 33.524 7.630 2.038 1.00 88.56 281 ALA A C 1
ATOM 2163 O O . ALA A 1 281 ? 33.663 7.037 0.970 1.00 88.56 281 ALA A O 1
ATOM 2164 N N . ARG A 1 282 ? 32.605 7.258 2.940 1.00 90.62 282 ARG A N 1
ATOM 2165 C CA . ARG A 1 282 ? 31.634 6.176 2.723 1.00 90.62 282 ARG A CA 1
ATOM 2166 C C . ARG A 1 282 ? 30.434 6.632 1.897 1.00 90.62 282 ARG A C 1
ATOM 2168 O O . ARG A 1 282 ? 29.953 5.864 1.073 1.00 90.62 282 ARG A O 1
ATOM 2175 N N . ASN A 1 283 ? 29.925 7.829 2.173 1.00 90.75 283 ASN A N 1
ATOM 2176 C CA . ASN A 1 283 ? 28.747 8.388 1.527 1.00 90.75 283 ASN A CA 1
ATOM 2177 C C . ASN A 1 283 ? 29.089 8.816 0.087 1.00 90.75 283 ASN A C 1
ATOM 2179 O O . ASN A 1 283 ? 29.822 9.788 -0.087 1.00 90.75 283 ASN A O 1
ATOM 2183 N N . PRO A 1 284 ? 28.547 8.153 -0.952 1.00 90.75 284 PRO A N 1
ATOM 2184 C CA . PRO A 1 284 ? 28.855 8.501 -2.336 1.00 90.75 284 PRO A CA 1
ATOM 2185 C C . PRO A 1 284 ? 28.059 9.718 -2.835 1.00 90.75 284 PRO A C 1
ATOM 2187 O O . PRO A 1 284 ? 28.271 10.156 -3.964 1.00 90.75 284 PRO A O 1
ATOM 2190 N N . TYR A 1 285 ? 27.129 10.243 -2.029 1.00 93.00 285 TYR A N 1
ATOM 2191 C CA . TYR A 1 285 ? 26.169 11.255 -2.451 1.00 93.00 285 TYR A CA 1
ATOM 2192 C C . TYR A 1 285 ? 26.497 12.636 -1.859 1.00 93.00 285 TYR A C 1
ATOM 2194 O O . TYR A 1 285 ? 26.498 12.802 -0.632 1.00 93.00 285 TYR A O 1
ATOM 2202 N N . PRO A 1 286 ? 26.700 13.664 -2.697 1.00 91.38 286 PRO A N 1
ATOM 2203 C CA . PRO A 1 286 ? 26.649 15.055 -2.264 1.00 91.38 286 PRO A CA 1
ATOM 2204 C C . PRO A 1 286 ? 25.331 15.381 -1.544 1.00 91.38 286 PRO A C 1
ATOM 2206 O O . PRO A 1 286 ? 24.276 14.835 -1.864 1.00 91.38 286 PRO A O 1
ATOM 2209 N N . GLU A 1 287 ? 25.357 16.318 -0.592 1.00 93.06 287 GLU A N 1
ATOM 2210 C CA . GLU A 1 287 ? 24.152 16.658 0.183 1.00 93.06 287 GLU A CA 1
ATOM 2211 C C . GLU A 1 287 ? 23.014 17.207 -0.695 1.00 93.06 287 GLU A C 1
ATOM 2213 O O . GLU A 1 287 ? 21.847 16.885 -0.468 1.00 93.06 287 GLU A O 1
ATOM 2218 N N . ALA A 1 288 ? 23.341 17.990 -1.728 1.00 92.62 288 ALA A N 1
ATOM 2219 C CA . ALA A 1 288 ? 22.358 18.480 -2.694 1.00 92.62 288 ALA A CA 1
ATOM 2220 C C . ALA A 1 288 ? 21.644 17.325 -3.422 1.00 92.62 288 ALA A C 1
ATOM 2222 O O . ALA A 1 288 ? 20.420 17.351 -3.561 1.00 92.62 288 ALA A O 1
ATOM 2223 N N . ASP A 1 289 ? 22.388 16.282 -3.798 1.00 93.56 289 ASP A N 1
ATOM 2224 C CA . ASP A 1 289 ? 21.837 15.096 -4.454 1.00 93.56 289 ASP A CA 1
ATOM 2225 C C . ASP A 1 289 ? 20.960 14.298 -3.488 1.00 93.56 289 ASP A C 1
ATOM 2227 O O . ASP A 1 289 ? 19.857 13.900 -3.852 1.00 93.56 289 ASP A O 1
ATOM 2231 N N . LEU A 1 290 ? 21.382 14.135 -2.228 1.00 92.62 290 LEU A N 1
ATOM 2232 C CA . LEU A 1 290 ? 20.558 13.499 -1.194 1.00 92.62 290 LEU A CA 1
ATOM 2233 C C . LEU A 1 290 ? 19.216 14.223 -1.018 1.00 92.62 290 LEU A C 1
ATOM 2235 O O . LEU A 1 290 ? 18.170 13.572 -0.953 1.00 92.62 290 LEU A O 1
ATOM 2239 N N . ARG A 1 291 ? 19.218 15.562 -0.988 1.00 94.12 291 ARG A N 1
ATOM 2240 C CA . ARG A 1 291 ? 17.986 16.367 -0.912 1.00 94.12 291 ARG A CA 1
ATOM 2241 C C . ARG A 1 291 ? 17.099 16.161 -2.139 1.00 94.12 291 ARG A C 1
ATOM 2243 O O . ARG A 1 291 ? 15.895 15.976 -1.981 1.00 94.12 291 ARG A O 1
ATOM 2250 N N . ALA A 1 292 ? 17.679 16.154 -3.338 1.00 91.88 292 ALA A N 1
ATOM 2251 C CA . ALA A 1 292 ? 16.937 15.960 -4.581 1.00 91.88 292 ALA A CA 1
ATOM 2252 C C . ALA A 1 292 ? 16.329 14.549 -4.687 1.00 91.88 292 ALA A C 1
ATOM 2254 O O . ALA A 1 292 ? 15.138 14.411 -4.963 1.00 91.88 292 ALA A O 1
ATOM 2255 N N . ILE A 1 293 ? 17.120 13.506 -4.409 1.00 91.69 293 ILE A N 1
ATOM 2256 C CA . ILE A 1 293 ? 16.697 12.098 -4.464 1.00 91.69 293 ILE A CA 1
ATOM 2257 C C . ILE A 1 293 ? 15.571 11.839 -3.460 1.00 91.69 293 ILE A C 1
ATOM 2259 O O . ILE A 1 293 ? 14.568 11.207 -3.791 1.00 91.69 293 ILE A O 1
ATOM 2263 N N . THR A 1 294 ? 15.719 12.343 -2.234 1.00 92.75 294 THR A N 1
ATOM 2264 C CA . THR A 1 294 ? 14.791 12.035 -1.138 1.00 92.75 294 THR A CA 1
ATOM 2265 C C . THR A 1 294 ? 13.606 12.994 -1.020 1.00 92.75 294 THR A C 1
ATOM 2267 O O . THR A 1 294 ? 12.767 12.819 -0.138 1.00 92.75 294 THR A O 1
ATOM 2270 N N . HIS A 1 295 ? 13.475 13.977 -1.917 1.00 89.31 295 HIS A N 1
ATOM 2271 C CA . HIS A 1 295 ? 12.422 14.997 -1.861 1.00 89.31 295 HIS A CA 1
ATOM 2272 C C . HIS A 1 295 ? 11.001 14.409 -1.783 1.00 89.31 295 HIS A C 1
ATOM 2274 O O . HIS A 1 295 ? 10.141 14.924 -1.069 1.00 89.31 295 HIS A O 1
ATOM 2280 N N . ARG A 1 296 ? 10.752 13.309 -2.505 1.00 89.31 296 ARG A N 1
ATOM 2281 C CA . ARG A 1 296 ? 9.449 12.619 -2.539 1.00 89.31 296 ARG A CA 1
ATOM 2282 C C . ARG A 1 296 ? 9.352 11.424 -1.597 1.00 89.31 296 ARG A C 1
ATOM 2284 O O . ARG A 1 296 ? 8.335 10.733 -1.598 1.00 89.31 296 ARG A O 1
ATOM 2291 N N . PHE A 1 297 ? 10.390 11.161 -0.810 1.00 94.56 297 PHE A N 1
ATOM 2292 C CA . PHE A 1 297 ? 10.378 10.013 0.081 1.00 94.56 297 PHE A CA 1
ATOM 2293 C C . PHE A 1 297 ? 9.334 10.194 1.183 1.00 94.56 297 PHE A C 1
ATOM 2295 O O . PHE A 1 297 ? 9.002 11.314 1.581 1.00 94.56 297 PHE A O 1
ATOM 2302 N N . GLY A 1 298 ? 8.826 9.070 1.676 1.00 95.00 298 GLY A N 1
ATOM 2303 C CA . GLY A 1 298 ? 7.898 9.012 2.793 1.00 95.00 298 GLY A CA 1
ATOM 2304 C C . GLY A 1 298 ? 8.425 9.675 4.066 1.00 95.00 298 GLY A C 1
ATOM 2305 O O . GLY A 1 298 ? 9.620 9.901 4.254 1.00 95.00 298 GLY A O 1
ATOM 2306 N N . GLU A 1 299 ? 7.493 9.965 4.960 1.00 96.12 299 GLU A N 1
ATOM 2307 C CA . GLU A 1 299 ? 7.721 10.559 6.270 1.00 96.12 299 GLU A CA 1
ATOM 2308 C C . GLU A 1 299 ? 8.572 9.668 7.186 1.00 96.12 299 GLU A C 1
ATOM 2310 O O . GLU A 1 299 ? 8.317 8.469 7.346 1.00 96.12 299 GLU A O 1
ATOM 2315 N N . VAL A 1 300 ? 9.576 10.264 7.829 1.00 95.44 300 VAL A N 1
ATOM 2316 C CA . VAL A 1 300 ? 10.414 9.597 8.832 1.00 95.44 300 VAL A CA 1
ATOM 2317 C C . VAL A 1 300 ? 9.765 9.700 10.207 1.00 95.44 300 VAL A C 1
ATOM 2319 O O . VAL A 1 300 ? 9.583 8.677 10.872 1.00 95.44 300 VAL A O 1
ATOM 2322 N N . ASP A 1 301 ? 9.342 10.904 10.589 1.00 96.75 301 ASP A N 1
ATOM 2323 C CA . ASP A 1 301 ? 8.533 11.150 11.779 1.00 96.75 301 ASP A CA 1
ATOM 2324 C C . ASP A 1 301 ? 7.180 11.754 11.386 1.00 96.75 301 ASP A C 1
ATOM 2326 O O . ASP A 1 301 ? 7.061 12.451 10.378 1.00 96.75 301 ASP A O 1
ATOM 2330 N N . ALA A 1 302 ? 6.152 11.490 12.191 1.00 97.69 302 ALA A N 1
ATOM 2331 C CA . ALA A 1 302 ? 4.804 12.007 11.996 1.00 97.69 302 ALA A CA 1
ATOM 2332 C C . ALA A 1 302 ? 4.131 12.317 13.337 1.00 97.69 302 ALA A C 1
ATOM 2334 O O . ALA A 1 302 ? 4.026 11.449 14.201 1.00 97.69 302 ALA A O 1
ATOM 2335 N N . PHE A 1 303 ? 3.639 13.541 13.501 1.00 98.31 303 PHE A N 1
ATOM 2336 C CA . PHE A 1 303 ? 2.878 14.003 14.659 1.00 98.31 303 PHE A CA 1
ATOM 2337 C C . PHE A 1 303 ? 1.461 14.325 14.222 1.00 98.31 303 PHE A C 1
ATOM 2339 O O . PHE A 1 303 ? 1.239 15.252 13.444 1.00 98.31 303 PHE A O 1
ATOM 2346 N N . LEU A 1 304 ? 0.503 13.550 14.716 1.00 98.50 304 LEU A N 1
ATOM 2347 C CA . LEU A 1 304 ? -0.893 13.662 14.337 1.00 98.50 304 LEU A CA 1
ATOM 2348 C C . LEU A 1 304 ? -1.704 14.250 15.486 1.00 98.50 304 LEU A C 1
ATOM 2350 O O . LEU A 1 304 ? -1.582 13.800 16.622 1.00 98.50 304 LEU A O 1
ATOM 2354 N N . SER A 1 305 ? -2.571 15.208 15.177 1.00 98.56 305 SER A N 1
ATOM 2355 C CA . SER A 1 305 ? -3.626 15.717 16.055 1.00 98.56 305 SER A CA 1
ATOM 2356 C C . SER A 1 305 ? -4.985 15.338 15.487 1.00 98.56 305 SER A C 1
ATOM 2358 O O . SER A 1 305 ? -5.201 15.425 14.277 1.00 98.56 305 SER A O 1
ATOM 2360 N N . MET A 1 306 ? -5.891 14.893 16.354 1.00 98.62 306 MET A N 1
ATOM 2361 C CA . MET A 1 306 ? -7.193 14.373 15.953 1.00 98.62 306 MET A CA 1
ATOM 2362 C C . MET A 1 306 ? -8.313 14.922 16.830 1.00 98.62 306 MET A C 1
ATOM 2364 O O . MET A 1 306 ? -8.149 15.056 18.043 1.00 98.62 306 MET A O 1
ATOM 2368 N N . ALA A 1 307 ? -9.470 15.171 16.225 1.00 98.81 307 ALA A N 1
ATOM 2369 C CA . ALA A 1 307 ? -10.714 15.436 16.940 1.00 98.81 307 ALA A CA 1
ATOM 2370 C C . ALA A 1 307 ? -11.759 14.401 16.517 1.00 98.81 307 ALA A C 1
ATOM 2372 O O . ALA A 1 307 ? -12.235 14.423 15.382 1.00 98.81 307 ALA A O 1
ATOM 2373 N N . TYR A 1 308 ? -12.095 13.489 17.427 1.00 98.75 308 TYR A N 1
ATOM 2374 C CA . TYR A 1 308 ? -13.126 12.478 17.215 1.00 98.75 308 TYR A CA 1
ATOM 2375 C C . TYR A 1 308 ? -14.477 13.033 17.645 1.00 98.75 308 TYR A C 1
ATOM 2377 O O . TYR A 1 308 ? -14.594 13.626 18.724 1.00 98.75 308 TYR A O 1
ATOM 2385 N N . LYS A 1 309 ? -15.494 12.833 16.812 1.00 98.62 309 LYS A N 1
ATOM 2386 C CA . LYS A 1 309 ? -16.802 13.460 16.972 1.00 98.62 309 LYS A CA 1
ATOM 2387 C C . LYS A 1 309 ? -17.937 12.446 17.004 1.00 98.62 309 LYS A C 1
ATOM 2389 O O . LYS A 1 309 ? -17.812 11.346 16.471 1.00 98.62 309 LYS A O 1
ATOM 2394 N N . SER A 1 310 ? -19.032 12.866 17.627 1.00 97.94 310 SER A N 1
ATOM 2395 C CA . SER A 1 310 ? -20.359 12.256 17.550 1.00 97.94 310 SER A CA 1
ATOM 2396 C C . SER A 1 310 ? -21.369 13.371 17.302 1.00 97.94 310 SER A C 1
ATOM 2398 O O . SER A 1 310 ? -21.357 14.373 18.019 1.00 97.94 310 SER A O 1
ATOM 2400 N N . ALA A 1 311 ? -22.199 13.248 16.266 1.00 96.19 311 ALA A N 1
ATOM 2401 C CA . ALA A 1 311 ? -23.211 14.236 15.891 1.00 96.19 311 ALA A CA 1
ATOM 2402 C C . ALA A 1 311 ? -22.660 15.680 15.822 1.00 96.19 311 ALA A C 1
ATOM 2404 O O . ALA A 1 311 ? -23.296 16.641 16.255 1.00 96.19 311 ALA A O 1
ATOM 2405 N N . GLY A 1 312 ? -21.433 15.832 15.309 1.00 95.69 312 GLY A N 1
ATOM 2406 C CA . GLY A 1 312 ? -20.738 17.119 15.182 1.00 95.69 312 GLY A CA 1
ATOM 2407 C C . GLY A 1 312 ? -20.081 17.652 16.464 1.00 95.69 312 GLY A C 1
ATOM 2408 O O . GLY A 1 312 ? -19.334 18.627 16.389 1.00 95.69 312 GLY A O 1
ATOM 2409 N N . GLN A 1 313 ? -20.289 17.017 17.619 1.00 97.94 313 GLN A N 1
ATOM 2410 C CA . GLN A 1 313 ? -19.660 17.386 18.888 1.00 97.94 313 GLN A CA 1
ATOM 2411 C C . GLN A 1 313 ? -18.343 16.637 19.081 1.00 97.94 313 GLN A C 1
ATOM 2413 O O . GLN A 1 313 ? -18.275 15.430 18.862 1.00 97.94 313 GLN A O 1
ATOM 2418 N N . THR A 1 314 ? -17.296 17.333 19.525 1.00 98.31 314 THR A N 1
ATOM 2419 C CA . THR A 1 314 ? -16.018 16.696 19.866 1.00 98.31 314 THR A CA 1
ATOM 2420 C C . THR A 1 314 ? -16.157 15.884 21.147 1.00 98.31 314 THR A C 1
ATOM 2422 O O . THR A 1 314 ? -16.411 16.437 22.215 1.00 98.31 314 THR A O 1
ATOM 2425 N N . MET A 1 315 ? -15.934 14.578 21.036 1.00 98.31 315 MET A N 1
ATOM 2426 C CA . MET A 1 315 ? -15.996 13.631 22.150 1.00 98.31 315 MET A CA 1
ATOM 2427 C C . MET A 1 315 ? -14.608 13.330 22.714 1.00 98.31 315 MET A C 1
ATOM 2429 O O . MET A 1 315 ? -14.446 13.219 23.927 1.00 98.31 315 MET A O 1
ATOM 2433 N N . THR A 1 316 ? -13.607 13.228 21.834 1.00 98.81 316 THR A N 1
ATOM 2434 C CA . THR A 1 316 ? -12.230 12.883 22.200 1.00 98.81 316 THR A CA 1
ATOM 2435 C C . THR A 1 316 ? -11.244 13.744 21.421 1.00 98.81 316 THR A C 1
ATOM 2437 O O . THR A 1 316 ? -11.348 13.861 20.199 1.00 98.81 316 THR A O 1
ATOM 2440 N N . LEU A 1 317 ? -10.245 14.292 22.110 1.00 98.88 317 LEU A N 1
ATOM 2441 C CA . LEU A 1 317 ? -9.059 14.871 21.478 1.00 98.88 317 LEU A CA 1
ATOM 2442 C C . LEU A 1 317 ? -7.925 13.845 21.484 1.00 98.88 317 LEU A C 1
ATOM 2444 O O . LEU A 1 317 ? -7.666 13.195 22.493 1.00 98.88 317 LEU A O 1
ATOM 2448 N N . GLY A 1 318 ? -7.270 13.664 20.344 1.00 98.50 318 GLY A N 1
ATOM 2449 C CA . GLY A 1 318 ? -6.260 12.631 20.157 1.00 98.50 318 GLY A CA 1
ATOM 2450 C C . GLY A 1 318 ? -4.926 13.177 19.675 1.00 98.50 318 GLY A C 1
ATOM 2451 O O . GLY A 1 318 ? -4.897 14.102 18.865 1.00 98.50 318 GLY A O 1
ATOM 2452 N N . SER A 1 319 ? -3.831 12.526 20.064 1.00 98.62 319 SER A N 1
ATOM 2453 C CA . SER A 1 319 ? -2.563 12.614 19.343 1.00 98.62 319 SER A CA 1
ATOM 2454 C C . SER A 1 319 ? -1.904 11.250 19.149 1.00 98.62 319 SER A C 1
ATOM 2456 O O . SER A 1 319 ? -1.942 10.388 20.027 1.00 98.62 319 SER A O 1
ATOM 2458 N N . ILE A 1 320 ? -1.314 11.043 17.971 1.00 98.69 320 ILE A N 1
ATOM 2459 C CA . ILE A 1 320 ? -0.460 9.889 17.667 1.00 98.69 320 ILE A CA 1
ATOM 2460 C C . ILE A 1 320 ? 0.858 10.447 17.145 1.00 98.69 320 ILE A C 1
ATOM 2462 O O . ILE A 1 320 ? 0.900 11.058 16.082 1.00 98.69 320 ILE A O 1
ATOM 2466 N N . ASN A 1 321 ? 1.930 10.234 17.899 1.00 98.31 321 ASN A N 1
ATOM 2467 C CA . ASN A 1 321 ? 3.248 10.789 17.629 1.00 98.31 321 ASN A CA 1
ATOM 2468 C C . ASN A 1 321 ? 4.227 9.650 17.358 1.00 98.31 321 ASN A C 1
ATOM 2470 O O . ASN A 1 321 ? 4.513 8.814 18.217 1.00 98.31 321 ASN A O 1
ATOM 2474 N N . LEU A 1 322 ? 4.724 9.605 16.134 1.00 97.75 322 LEU A N 1
ATOM 2475 C CA . LEU A 1 322 ? 5.502 8.520 15.573 1.00 97.75 322 LEU A CA 1
ATOM 2476 C C . LEU A 1 322 ? 6.888 9.061 15.224 1.00 97.75 322 LEU A C 1
ATOM 2478 O O . LEU A 1 322 ? 7.017 9.850 14.301 1.00 97.75 322 LEU A O 1
ATOM 2482 N N . VAL A 1 323 ? 7.930 8.591 15.913 1.00 95.62 323 VAL A N 1
ATOM 2483 C CA . VAL A 1 323 ? 9.309 9.070 15.724 1.00 95.62 323 VAL A CA 1
ATOM 2484 C C . VAL A 1 323 ? 10.256 7.934 15.337 1.00 95.62 323 VAL A C 1
ATOM 2486 O O . VAL A 1 323 ? 10.470 6.996 16.106 1.00 95.62 323 VAL A O 1
ATOM 2489 N N . HIS A 1 324 ? 10.795 7.914 14.124 1.00 90.00 324 HIS A N 1
ATOM 2490 C CA . HIS A 1 324 ? 11.940 7.059 13.793 1.00 90.00 324 HIS A CA 1
ATOM 2491 C C . HIS A 1 324 ? 13.241 7.699 14.279 1.00 90.00 324 HIS A C 1
ATOM 2493 O O . HIS A 1 324 ? 14.045 6.988 14.882 1.00 90.00 324 HIS A O 1
ATOM 2499 N N . ASN A 1 325 ? 13.406 9.014 14.110 1.00 89.31 325 ASN A N 1
ATOM 2500 C CA . ASN A 1 325 ? 14.627 9.752 14.448 1.00 89.31 325 ASN A CA 1
ATOM 2501 C C . ASN A 1 325 ? 14.720 10.135 15.943 1.00 89.31 325 ASN A C 1
ATOM 2503 O O . ASN A 1 325 ? 15.061 11.256 16.308 1.00 89.31 325 ASN A O 1
ATOM 2507 N N . GLY A 1 326 ? 14.338 9.213 16.829 1.00 90.88 326 GLY A N 1
ATOM 2508 C CA . GLY A 1 326 ? 14.351 9.421 18.277 1.00 90.88 326 GLY A CA 1
ATOM 2509 C C . GLY A 1 326 ? 15.638 8.913 18.925 1.00 90.88 326 GLY A C 1
ATOM 2510 O O . GLY A 1 326 ? 16.596 8.557 18.241 1.00 90.88 326 GLY A O 1
ATOM 2511 N N . PHE A 1 327 ? 15.636 8.816 20.258 1.00 92.62 327 PHE A N 1
ATOM 2512 C CA . PHE A 1 327 ? 16.782 8.316 21.025 1.00 92.62 327 PHE A CA 1
ATOM 2513 C C . PHE A 1 327 ? 17.296 6.969 20.497 1.00 92.62 327 PHE A C 1
ATOM 2515 O O . PHE A 1 327 ? 16.563 5.986 20.478 1.00 92.62 327 PHE A O 1
ATOM 2522 N N . SER A 1 328 ? 18.569 6.935 20.110 1.00 91.50 328 SER A N 1
ATOM 2523 C CA . SER A 1 328 ? 19.257 5.780 19.538 1.00 91.50 328 SER A CA 1
ATOM 2524 C C . SER A 1 328 ? 20.538 5.514 20.322 1.00 91.50 328 SER A C 1
ATOM 2526 O O . SER A 1 328 ? 21.240 6.447 20.701 1.00 91.50 328 SER A O 1
ATOM 2528 N N . GLN A 1 329 ? 20.885 4.243 20.510 1.00 90.94 329 GLN A N 1
ATOM 2529 C CA . GLN A 1 329 ? 22.186 3.816 21.039 1.00 90.94 329 GLN A CA 1
ATOM 2530 C C . GLN A 1 329 ? 23.145 3.403 19.912 1.00 90.94 329 GLN A C 1
ATOM 2532 O O . GLN A 1 329 ? 23.995 2.527 20.082 1.00 90.94 329 GLN A O 1
ATOM 2537 N N . ARG A 1 330 ? 22.995 3.993 18.719 1.00 89.81 330 ARG A N 1
ATOM 2538 C CA . ARG A 1 330 ? 23.911 3.758 17.601 1.00 89.81 330 ARG A CA 1
ATOM 2539 C C . ARG A 1 330 ? 25.279 4.350 17.922 1.00 89.81 330 ARG A C 1
ATOM 2541 O O . ARG A 1 330 ? 25.440 5.563 17.932 1.00 89.81 330 ARG A O 1
ATOM 2548 N N . GLY A 1 331 ? 26.260 3.475 18.122 1.00 88.00 331 GLY A N 1
ATOM 2549 C CA . GLY A 1 331 ? 27.658 3.855 18.339 1.00 88.00 331 GLY A CA 1
ATOM 2550 C C . GLY A 1 331 ? 28.581 3.598 17.146 1.00 88.00 331 GLY A C 1
ATOM 2551 O O . GLY A 1 331 ? 29.772 3.867 17.243 1.00 88.00 331 GLY A O 1
ATOM 2552 N N . THR A 1 332 ? 28.078 3.051 16.033 1.00 84.44 332 THR A N 1
ATOM 2553 C CA . THR A 1 332 ? 28.914 2.625 14.900 1.00 84.44 332 THR A CA 1
ATOM 2554 C C . THR A 1 332 ? 28.498 3.269 13.584 1.00 84.44 332 THR A C 1
ATOM 2556 O O . THR A 1 332 ? 27.308 3.400 13.273 1.00 84.44 332 THR A O 1
ATOM 2559 N N . LEU A 1 333 ? 29.507 3.590 12.769 1.00 84.50 333 LEU A N 1
ATOM 2560 C CA . LEU A 1 333 ? 29.327 4.104 11.417 1.00 84.50 333 LEU A CA 1
ATOM 2561 C C . LEU A 1 333 ? 28.654 3.045 10.531 1.00 84.50 333 LEU A C 1
ATOM 2563 O O . LEU A 1 333 ? 27.577 3.298 10.005 1.00 84.50 333 LEU A O 1
ATOM 2567 N N . THR A 1 334 ? 29.221 1.845 10.396 1.00 78.06 334 THR A N 1
ATOM 2568 C CA . THR A 1 334 ? 28.709 0.801 9.487 1.00 78.06 334 THR A CA 1
ATOM 2569 C C . THR A 1 334 ? 27.372 0.216 9.943 1.00 78.06 334 THR A C 1
ATOM 2571 O O . THR A 1 334 ? 27.238 -0.233 11.082 1.00 78.06 334 THR A O 1
ATOM 2574 N N . ALA A 1 335 ? 26.396 0.160 9.032 1.00 71.31 335 ALA A N 1
ATOM 2575 C CA . ALA A 1 335 ? 25.136 -0.533 9.269 1.00 71.31 335 ALA A CA 1
ATOM 2576 C C . ALA A 1 335 ? 25.330 -2.058 9.276 1.00 71.31 335 ALA A C 1
ATOM 2578 O O . ALA A 1 335 ? 25.819 -2.650 8.312 1.00 71.31 335 ALA A O 1
ATOM 2579 N N . ALA A 1 336 ? 24.845 -2.723 10.321 1.00 72.69 336 ALA A N 1
ATOM 2580 C CA . ALA A 1 336 ? 24.703 -4.169 10.384 1.00 72.69 336 ALA A CA 1
ATOM 2581 C C . ALA A 1 336 ? 23.575 -4.632 9.442 1.00 72.69 336 ALA A C 1
ATOM 2583 O O . ALA A 1 336 ? 22.444 -4.873 9.869 1.00 72.69 336 ALA A O 1
ATOM 2584 N N . ARG A 1 337 ? 23.875 -4.767 8.141 1.00 66.19 337 ARG A N 1
ATOM 2585 C CA . ARG A 1 337 ? 22.903 -5.150 7.093 1.00 66.19 337 ARG A CA 1
ATOM 2586 C C . ARG A 1 337 ? 22.193 -6.485 7.373 1.00 66.19 337 ARG A C 1
ATOM 2588 O O . ARG A 1 337 ? 21.018 -6.628 7.059 1.00 66.19 337 ARG A O 1
ATOM 2595 N N . SER A 1 338 ? 22.856 -7.430 8.043 1.00 57.62 338 SER A N 1
ATOM 2596 C CA . SER A 1 338 ? 22.259 -8.710 8.470 1.00 57.62 338 SER A CA 1
ATOM 2597 C C . SER A 1 338 ? 21.329 -8.589 9.689 1.00 57.62 338 SER A C 1
ATOM 2599 O O . SER A 1 338 ? 20.547 -9.497 9.974 1.00 57.62 338 SER A O 1
ATOM 2601 N N . ARG A 1 339 ? 21.389 -7.472 10.427 1.00 61.34 339 ARG A N 1
ATOM 2602 C CA . ARG A 1 339 ? 20.622 -7.213 11.657 1.00 61.34 339 ARG A CA 1
ATOM 2603 C C . ARG A 1 339 ? 20.105 -5.773 11.715 1.00 61.34 339 ARG A C 1
ATOM 2605 O O . ARG A 1 339 ? 20.174 -5.147 12.772 1.00 61.34 339 ARG A O 1
ATOM 2612 N N . LEU A 1 340 ? 19.494 -5.290 10.627 1.00 62.03 340 LEU A N 1
ATOM 2613 C CA . LEU A 1 340 ? 18.941 -3.925 10.512 1.00 62.03 340 LEU A CA 1
ATOM 2614 C C . LEU A 1 340 ? 18.001 -3.513 11.663 1.00 62.03 340 LEU A C 1
ATOM 2616 O O . LEU A 1 340 ? 17.779 -2.327 11.876 1.00 62.03 340 LEU A O 1
ATOM 2620 N N . TYR A 1 341 ? 17.447 -4.482 12.403 1.00 60.62 341 TYR A N 1
ATOM 2621 C CA . TYR A 1 341 ? 16.534 -4.229 13.514 1.00 60.62 341 TYR A CA 1
ATOM 2622 C C . TYR A 1 341 ? 17.242 -3.784 14.806 1.00 60.62 341 TYR A C 1
ATOM 2624 O O . TYR A 1 341 ? 17.078 -2.639 15.183 1.00 60.62 341 TYR A O 1
ATOM 2632 N N . LYS A 1 342 ? 18.017 -4.637 15.499 1.00 62.22 342 LYS A N 1
ATOM 2633 C CA . LYS A 1 342 ? 18.716 -4.255 16.755 1.00 62.22 342 LYS A CA 1
ATOM 2634 C C . LYS A 1 342 ? 20.191 -3.888 16.560 1.00 62.22 342 LYS A C 1
ATOM 2636 O O . LYS A 1 342 ? 20.751 -3.191 17.395 1.00 62.22 342 LYS A O 1
ATOM 2641 N N . GLY A 1 343 ? 20.822 -4.348 15.478 1.00 66.56 343 GLY A N 1
ATOM 2642 C CA . GLY A 1 343 ? 22.272 -4.236 15.283 1.00 66.56 343 GLY A CA 1
ATOM 2643 C C . GLY A 1 343 ? 22.783 -2.808 15.081 1.00 66.56 343 GLY A C 1
ATOM 2644 O O . GLY A 1 343 ? 23.976 -2.584 15.214 1.00 66.56 343 GLY A O 1
ATOM 2645 N N . ASN A 1 344 ? 21.887 -1.855 14.807 1.00 79.38 344 ASN A N 1
ATOM 2646 C CA . ASN A 1 344 ? 22.220 -0.457 14.526 1.00 79.38 344 ASN A CA 1
ATOM 2647 C C . ASN A 1 344 ? 21.850 0.497 15.673 1.00 79.38 344 ASN A C 1
ATOM 2649 O O . ASN A 1 344 ? 21.632 1.676 15.421 1.00 79.38 344 ASN A O 1
ATOM 2653 N N . GLY A 1 345 ? 21.713 0.009 16.912 1.00 85.50 345 GLY A N 1
ATOM 2654 C CA . GLY A 1 345 ? 21.430 0.881 18.060 1.00 85.50 345 GLY A CA 1
ATOM 2655 C C . GLY A 1 345 ? 19.953 1.223 18.291 1.00 85.50 345 GLY A C 1
ATOM 2656 O O . GLY A 1 345 ? 19.660 2.130 19.060 1.00 85.50 345 GLY A O 1
ATOM 2657 N N . ARG A 1 346 ? 19.021 0.518 17.636 1.00 87.19 346 ARG A N 1
ATOM 2658 C CA . ARG A 1 346 ? 17.574 0.790 17.705 1.00 87.19 346 ARG A CA 1
ATOM 2659 C C . ARG A 1 346 ? 17.020 0.586 19.119 1.00 87.19 346 ARG A C 1
ATOM 2661 O O . ARG A 1 346 ? 17.046 -0.540 19.623 1.00 87.19 346 ARG A O 1
ATOM 2668 N N . VAL A 1 347 ? 16.439 1.633 19.704 1.00 88.50 347 VAL A N 1
ATOM 2669 C CA . VAL A 1 347 ? 15.834 1.608 21.046 1.00 88.50 347 VAL A CA 1
ATOM 2670 C C . VAL A 1 347 ? 14.367 2.020 20.993 1.00 88.50 347 VAL A C 1
ATOM 2672 O O . VAL A 1 347 ? 14.020 3.081 20.488 1.00 88.50 347 VAL A O 1
ATOM 2675 N N . ARG A 1 348 ? 13.484 1.181 21.547 1.00 89.62 348 ARG A N 1
ATOM 2676 C CA . ARG A 1 348 ? 12.040 1.433 21.521 1.00 89.62 348 ARG A CA 1
ATOM 2677 C C . ARG A 1 348 ? 11.566 2.126 22.790 1.00 89.62 348 ARG A C 1
ATOM 2679 O O . ARG A 1 348 ? 11.642 1.518 23.857 1.00 89.62 348 ARG A O 1
ATOM 2686 N N . HIS A 1 349 ? 10.937 3.291 22.642 1.00 94.69 349 HIS A N 1
ATOM 2687 C CA . HIS A 1 349 ? 10.122 3.919 23.688 1.00 94.69 349 HIS A CA 1
ATOM 2688 C C . HIS A 1 349 ? 8.673 4.052 23.227 1.00 94.69 349 HIS A C 1
ATOM 2690 O O . HIS A 1 349 ? 8.416 4.503 22.114 1.00 94.69 349 HIS A O 1
ATOM 2696 N N . GLU A 1 350 ? 7.728 3.668 24.077 1.00 96.12 350 GLU A N 1
ATOM 2697 C CA . GLU A 1 350 ? 6.295 3.735 23.788 1.00 96.12 350 GLU A CA 1
ATOM 2698 C C . GLU A 1 350 ? 5.534 4.204 25.023 1.00 96.12 350 GLU A C 1
ATOM 2700 O O . GLU A 1 350 ? 5.699 3.613 26.088 1.00 96.12 350 GLU A O 1
ATOM 2705 N N . ASN A 1 351 ? 4.681 5.219 24.866 1.00 97.25 351 ASN A N 1
ATOM 2706 C CA . ASN A 1 351 ? 3.860 5.751 25.952 1.00 97.25 351 ASN A CA 1
ATOM 2707 C C . ASN A 1 351 ? 2.412 5.968 25.498 1.00 97.25 351 ASN A C 1
ATOM 2709 O O . ASN A 1 351 ? 2.175 6.353 24.351 1.00 97.25 351 ASN A O 1
ATOM 2713 N N . HIS A 1 352 ? 1.453 5.763 26.402 1.00 98.69 352 HIS A N 1
ATOM 2714 C CA . HIS A 1 352 ? 0.045 6.114 26.191 1.00 98.69 352 HIS A CA 1
ATOM 2715 C C . HIS A 1 352 ? -0.495 6.846 27.415 1.00 98.69 352 HIS A C 1
ATOM 2717 O O . HIS A 1 352 ? -0.384 6.329 28.523 1.00 98.69 352 HIS A O 1
ATOM 2723 N N . ILE A 1 353 ? -1.090 8.019 27.211 1.00 98.81 353 ILE A N 1
ATOM 2724 C CA . ILE A 1 353 ? -1.764 8.803 28.251 1.00 98.81 353 ILE A CA 1
ATOM 2725 C C . ILE A 1 353 ? -3.228 8.928 27.852 1.00 98.81 353 ILE A C 1
ATOM 2727 O O . ILE A 1 353 ? -3.532 9.393 26.755 1.00 98.81 353 ILE A O 1
ATOM 2731 N N . ILE A 1 354 ? -4.130 8.473 28.714 1.00 98.88 354 ILE A N 1
ATOM 2732 C CA . ILE A 1 354 ? -5.560 8.378 28.421 1.00 98.88 354 ILE A CA 1
ATOM 2733 C C . ILE A 1 354 ? -6.331 9.035 29.555 1.00 98.88 354 ILE A C 1
ATOM 2735 O O . ILE A 1 354 ? -6.248 8.586 30.696 1.00 98.88 354 ILE A O 1
ATOM 2739 N N . GLU A 1 355 ? -7.118 10.049 29.215 1.00 98.81 355 GLU A N 1
ATOM 2740 C CA . GLU A 1 355 ? -8.041 10.717 30.127 1.00 98.81 355 GLU A CA 1
ATOM 2741 C C . GLU A 1 355 ? -9.471 10.301 29.803 1.00 98.81 355 GLU A C 1
ATOM 2743 O O . GLU A 1 355 ? -9.895 10.307 28.642 1.00 98.81 355 GLU A O 1
ATOM 2748 N N . GLN A 1 356 ? -10.242 9.987 30.837 1.00 98.19 356 GLN A N 1
ATOM 2749 C CA . GLN A 1 356 ? -11.650 9.627 30.715 1.00 98.19 356 GLN A CA 1
ATOM 2750 C C . GLN A 1 356 ? -12.494 10.513 31.628 1.00 98.19 356 GLN A C 1
ATOM 2752 O O . GLN A 1 356 ? -12.917 10.122 32.724 1.00 98.19 356 GLN A O 1
ATOM 2757 N N . GLY A 1 357 ? -12.685 11.751 31.170 1.00 96.56 357 GLY A N 1
ATOM 2758 C CA . GLY A 1 357 ? -13.357 12.804 31.918 1.00 96.56 357 GLY A CA 1
ATOM 2759 C C . GLY A 1 357 ? -12.693 13.074 33.277 1.00 96.56 357 GLY A C 1
ATOM 2760 O O . GLY A 1 357 ? -11.497 12.845 33.444 1.00 96.56 357 GLY A O 1
ATOM 2761 N N . PRO A 1 358 ? -13.454 13.525 34.289 1.00 97.19 358 PRO A N 1
ATOM 2762 C CA . PRO A 1 358 ? -12.926 13.820 35.625 1.00 97.19 358 PRO A CA 1
ATOM 2763 C C . PRO A 1 358 ? -12.706 12.564 36.493 1.00 97.19 358 PRO A C 1
ATOM 2765 O O . PRO A 1 358 ? -12.541 12.673 37.713 1.00 97.19 358 PRO A O 1
ATOM 2768 N N . PHE A 1 359 ? -12.789 11.364 35.908 1.00 98.44 359 PHE A N 1
ATOM 2769 C CA . PHE A 1 359 ? -12.891 10.112 36.656 1.00 98.44 359 PHE A CA 1
ATOM 2770 C C . PHE A 1 359 ? -11.601 9.307 36.679 1.00 98.44 359 PHE A C 1
ATOM 2772 O O . PHE A 1 359 ? -11.337 8.651 37.691 1.00 98.44 359 PHE A O 1
ATOM 2779 N N . GLN A 1 360 ? -10.827 9.328 35.592 1.00 98.31 360 GLN A N 1
ATOM 2780 C CA . GLN A 1 360 ? -9.682 8.444 35.431 1.00 98.31 360 GLN A CA 1
ATOM 2781 C C . GLN A 1 360 ? -8.618 9.012 34.488 1.00 98.31 360 GLN A C 1
ATOM 2783 O O . GLN A 1 360 ? -8.955 9.484 33.406 1.00 98.31 360 GLN A O 1
ATOM 2788 N N . ALA A 1 361 ? -7.355 8.828 34.882 1.00 98.75 361 ALA A N 1
ATOM 2789 C CA . ALA A 1 361 ? -6.177 8.985 34.033 1.00 98.75 361 ALA A CA 1
ATOM 2790 C C . ALA A 1 361 ? -5.388 7.665 34.000 1.00 98.75 361 ALA A C 1
ATOM 2792 O O . ALA A 1 361 ? -5.169 7.041 35.047 1.00 98.75 361 ALA A O 1
ATOM 2793 N N . ILE A 1 362 ? -4.960 7.227 32.818 1.00 98.88 362 ILE A N 1
ATOM 2794 C CA . ILE A 1 362 ? -4.151 6.018 32.617 1.00 98.88 362 ILE A CA 1
ATOM 2795 C C . ILE A 1 362 ? -2.860 6.383 31.887 1.00 98.88 362 ILE A C 1
ATOM 2797 O O . ILE A 1 362 ? -2.907 6.995 30.827 1.00 98.88 362 ILE A O 1
ATOM 2801 N N . HIS A 1 363 ? -1.718 5.971 32.436 1.00 98.75 363 HIS A N 1
ATOM 2802 C CA . HIS A 1 363 ? -0.393 6.205 31.867 1.00 98.75 363 HIS A CA 1
ATOM 2803 C C . HIS A 1 363 ? 0.321 4.865 31.682 1.00 98.75 363 HIS A C 1
ATOM 2805 O O . HIS A 1 363 ? 0.688 4.219 32.664 1.00 98.75 363 HIS A O 1
ATOM 2811 N N . LEU A 1 364 ? 0.512 4.435 30.438 1.00 98.62 364 LEU A N 1
ATOM 2812 C CA . LEU A 1 364 ? 1.343 3.285 30.081 1.00 98.62 364 LEU A CA 1
ATOM 2813 C C . LEU A 1 364 ? 2.712 3.788 29.632 1.00 98.62 364 LEU A C 1
ATOM 2815 O O . LEU A 1 364 ? 2.764 4.595 28.709 1.00 98.62 364 LEU A O 1
ATOM 2819 N N . ASN A 1 365 ? 3.789 3.257 30.209 1.00 97.94 365 ASN A N 1
ATOM 2820 C CA . ASN A 1 365 ? 5.159 3.560 29.801 1.00 97.94 365 ASN A CA 1
ATOM 2821 C C . ASN A 1 365 ? 5.919 2.273 29.472 1.00 97.94 365 ASN A C 1
ATOM 2823 O O . ASN A 1 365 ? 5.916 1.320 30.248 1.00 97.94 365 ASN A O 1
ATOM 2827 N N . SER A 1 366 ? 6.619 2.251 28.340 1.00 95.88 366 SER A N 1
ATOM 2828 C CA . SER A 1 366 ? 7.625 1.245 27.994 1.00 95.88 366 SER A CA 1
ATOM 2829 C C . SER A 1 366 ? 8.889 1.972 27.552 1.00 95.88 366 SER A C 1
ATOM 2831 O O . SER A 1 366 ? 8.994 2.438 26.420 1.00 95.88 366 SER A O 1
ATOM 2833 N N . LEU A 1 367 ? 9.840 2.087 28.477 1.00 94.25 367 LEU A N 1
ATOM 2834 C CA . LEU A 1 367 ? 11.091 2.838 28.313 1.00 94.25 367 LEU A CA 1
ATOM 2835 C C . LEU A 1 367 ? 12.271 1.867 28.346 1.00 94.25 367 LEU A C 1
ATOM 2837 O O . LEU A 1 367 ? 12.769 1.546 29.423 1.00 94.25 367 LEU A O 1
ATOM 2841 N N . GLN A 1 368 ? 12.652 1.347 27.182 1.00 91.00 368 GLN A N 1
ATOM 2842 C CA . GLN A 1 368 ? 13.687 0.320 27.044 1.00 91.00 368 GLN A CA 1
ATOM 2843 C C . GLN A 1 368 ? 15.052 0.921 26.679 1.00 91.00 368 GLN A C 1
ATOM 2845 O O . GLN A 1 368 ? 15.117 2.036 26.165 1.00 91.00 368 GLN A O 1
ATOM 2850 N N . ALA A 1 369 ? 16.126 0.158 26.885 1.00 87.38 369 ALA A N 1
ATOM 2851 C CA . ALA A 1 369 ? 17.444 0.361 26.278 1.00 87.38 369 ALA A CA 1
ATOM 2852 C C . ALA A 1 369 ? 18.023 -0.992 25.808 1.00 87.38 369 ALA A C 1
ATOM 2854 O O . ALA A 1 369 ? 17.438 -2.055 26.044 1.00 87.38 369 ALA A O 1
ATOM 2855 N N . LEU A 1 370 ? 19.138 -0.970 25.077 1.00 82.69 370 LEU A N 1
ATOM 2856 C CA . LEU A 1 370 ? 19.874 -2.174 24.697 1.00 82.69 370 LEU A CA 1
ATOM 2857 C C . LEU A 1 370 ? 20.595 -2.753 25.920 1.00 82.69 370 LEU A C 1
ATOM 2859 O O . LEU A 1 370 ? 21.320 -2.046 26.610 1.00 82.69 370 LEU A O 1
ATOM 2863 N N . SER A 1 371 ? 20.424 -4.054 26.158 1.00 70.12 371 SER A N 1
ATOM 2864 C CA . SER A 1 371 ? 21.168 -4.766 27.201 1.00 70.12 371 SER A CA 1
ATOM 2865 C C . SER A 1 371 ? 22.651 -4.882 26.826 1.00 70.12 371 SER A C 1
ATOM 2867 O O . SER A 1 371 ? 22.977 -5.259 25.698 1.00 70.12 371 SER A O 1
ATOM 2869 N N . HIS A 1 372 ? 23.545 -4.615 27.783 1.00 60.12 372 HIS A N 1
ATOM 2870 C CA . HIS A 1 372 ? 24.998 -4.759 27.627 1.00 60.12 372 HIS A CA 1
ATOM 2871 C C . HIS A 1 372 ? 25.503 -6.208 27.779 1.00 60.12 372 HIS A C 1
ATOM 2873 O O . HIS A 1 372 ? 26.707 -6.445 27.747 1.00 60.12 372 HIS A O 1
ATOM 2879 N N . GLY A 1 373 ? 24.614 -7.197 27.939 1.00 54.50 373 GLY A N 1
ATOM 2880 C CA . GLY A 1 373 ? 24.997 -8.609 28.097 1.00 54.50 373 GLY A CA 1
ATOM 2881 C C . GLY A 1 373 ? 25.635 -8.952 29.452 1.00 54.50 373 GLY A C 1
ATOM 2882 O O . GLY A 1 373 ? 25.856 -10.123 29.747 1.00 54.50 373 GLY A O 1
ATOM 2883 N N . THR A 1 374 ? 25.883 -7.962 30.306 1.00 51.09 374 THR A N 1
ATOM 2884 C CA . THR A 1 374 ? 26.245 -8.132 31.712 1.00 51.09 374 THR A CA 1
ATOM 2885 C C . THR A 1 374 ? 24.952 -8.345 32.496 1.00 51.09 374 THR A C 1
ATOM 2887 O O . THR A 1 374 ? 24.217 -7.393 32.733 1.00 51.09 374 THR A O 1
ATOM 2890 N N . GLY A 1 375 ? 24.610 -9.592 32.834 1.00 56.12 375 GLY A N 1
ATOM 2891 C CA . GLY A 1 375 ? 23.330 -9.988 33.452 1.00 56.12 375 GLY A CA 1
ATOM 2892 C C . GLY A 1 375 ? 23.052 -9.464 34.874 1.00 56.12 375 GLY A C 1
ATOM 2893 O O . GLY A 1 375 ? 22.440 -10.181 35.657 1.00 56.12 375 GLY A O 1
ATOM 2894 N N . ALA A 1 376 ? 23.530 -8.266 35.220 1.00 55.88 376 ALA A N 1
ATOM 2895 C CA . ALA A 1 376 ? 23.423 -7.646 36.538 1.00 55.88 376 ALA A CA 1
ATOM 2896 C C . ALA A 1 376 ? 22.232 -6.674 36.686 1.00 55.88 376 ALA A C 1
ATOM 2898 O O . ALA A 1 376 ? 21.821 -6.416 37.814 1.00 55.88 376 ALA A O 1
ATOM 2899 N N . ASP A 1 377 ? 21.654 -6.170 35.589 1.00 73.94 377 ASP A N 1
ATOM 2900 C CA . ASP A 1 377 ? 20.577 -5.170 35.641 1.00 73.94 377 ASP A CA 1
ATOM 2901 C C . ASP A 1 377 ? 19.180 -5.811 35.574 1.00 73.94 377 ASP A C 1
ATOM 2903 O O . ASP A 1 377 ? 18.937 -6.718 34.772 1.00 73.94 377 ASP A O 1
ATOM 2907 N N . ASP A 1 378 ? 18.238 -5.321 36.391 1.00 85.38 378 ASP A N 1
ATOM 2908 C CA . ASP A 1 378 ? 16.834 -5.752 36.346 1.00 85.38 378 ASP A CA 1
ATOM 2909 C C . ASP A 1 378 ? 16.224 -5.412 34.966 1.00 85.38 378 ASP A C 1
ATOM 2911 O O . ASP A 1 378 ? 16.137 -4.240 34.591 1.00 85.38 378 ASP A O 1
ATOM 2915 N N . PRO A 1 379 ? 15.760 -6.402 34.181 1.00 87.56 379 PRO A N 1
ATOM 2916 C CA . PRO A 1 379 ? 15.228 -6.156 32.842 1.00 87.56 379 PRO A CA 1
ATOM 2917 C C . PRO A 1 379 ? 13.895 -5.389 32.844 1.00 87.56 379 PRO A C 1
ATOM 2919 O O . PRO A 1 379 ? 13.443 -4.953 31.781 1.00 87.56 379 PRO A O 1
ATOM 2922 N N . HIS A 1 380 ? 13.242 -5.246 34.000 1.00 91.38 380 HIS A N 1
ATOM 2923 C CA . HIS A 1 380 ? 11.903 -4.681 34.137 1.00 91.38 380 HIS A CA 1
ATOM 2924 C C . HIS A 1 380 ? 11.872 -3.250 34.676 1.00 91.38 380 HIS A C 1
ATOM 2926 O O . HIS A 1 380 ? 10.792 -2.662 34.681 1.00 91.38 380 HIS A O 1
ATOM 2932 N N . VAL A 1 381 ? 12.999 -2.664 35.092 1.00 91.44 381 VAL A N 1
ATOM 2933 C CA . VAL A 1 381 ? 13.067 -1.237 35.466 1.00 91.44 381 VAL A CA 1
ATOM 2934 C C . VAL A 1 381 ? 13.248 -0.351 34.236 1.00 91.44 381 VAL A C 1
ATOM 2936 O O . VAL A 1 381 ? 13.643 -0.838 33.182 1.00 91.44 381 VAL A O 1
ATOM 2939 N N . ALA A 1 382 ? 12.985 0.955 34.342 1.00 91.94 382 ALA A N 1
ATOM 2940 C CA . ALA A 1 382 ? 13.233 1.890 33.243 1.00 91.94 382 ALA A CA 1
ATOM 2941 C C . ALA A 1 382 ? 14.690 1.810 32.747 1.00 91.94 382 ALA A C 1
ATOM 2943 O O . ALA A 1 382 ? 15.623 1.854 33.543 1.00 91.94 382 ALA A O 1
ATOM 2944 N N . GLY A 1 383 ? 14.872 1.671 31.429 1.00 89.25 383 GLY A N 1
ATOM 2945 C CA . GLY A 1 383 ? 16.163 1.358 30.802 1.00 89.25 383 GLY A CA 1
ATOM 2946 C C . GLY A 1 383 ? 16.409 -0.144 30.598 1.00 89.25 383 GLY A C 1
ATOM 2947 O O . GLY A 1 383 ? 17.183 -0.519 29.724 1.00 89.25 383 GLY A O 1
ATOM 2948 N N . GLY A 1 384 ? 15.693 -1.016 31.306 1.00 89.31 384 GLY A N 1
ATOM 2949 C CA . GLY A 1 384 ? 15.709 -2.460 31.087 1.00 89.31 384 GLY A CA 1
ATOM 2950 C C . GLY A 1 384 ? 15.059 -2.867 29.759 1.00 89.31 384 GLY A C 1
ATOM 2951 O O . GLY A 1 384 ? 14.148 -2.212 29.241 1.00 89.31 384 GLY A O 1
ATOM 2952 N N . ASP A 1 385 ? 15.500 -3.987 29.185 1.00 86.12 385 ASP A N 1
ATOM 2953 C CA . ASP A 1 385 ? 15.077 -4.437 27.849 1.00 86.12 385 ASP A CA 1
ATOM 2954 C C . ASP A 1 385 ? 13.609 -4.915 27.769 1.00 86.12 385 ASP A C 1
ATOM 2956 O O . ASP A 1 385 ? 13.049 -5.102 26.679 1.00 86.12 385 ASP A O 1
ATOM 2960 N N . ARG A 1 386 ? 12.957 -5.072 28.925 1.00 89.06 386 ARG A N 1
ATOM 2961 C CA . ARG A 1 386 ? 11.567 -5.508 29.098 1.00 89.06 386 ARG A CA 1
ATOM 2962 C C . ARG A 1 386 ? 10.765 -4.573 30.006 1.00 89.06 386 ARG A C 1
ATOM 2964 O O . ARG A 1 386 ? 9.707 -4.978 30.486 1.00 89.06 386 ARG A O 1
ATOM 2971 N N . HIS A 1 387 ? 11.203 -3.325 30.191 1.00 94.25 387 HIS A N 1
ATOM 2972 C CA . HIS A 1 387 ? 10.447 -2.336 30.957 1.00 94.25 387 HIS A CA 1
ATOM 2973 C C . HIS A 1 387 ? 9.046 -2.105 30.380 1.00 94.25 387 HIS A C 1
ATOM 2975 O O . HIS A 1 387 ? 8.878 -1.784 29.191 1.00 94.25 387 HIS A O 1
ATOM 2981 N N . ILE A 1 388 ? 8.055 -2.239 31.257 1.00 96.25 388 ILE A N 1
ATOM 2982 C CA . ILE A 1 388 ? 6.688 -1.786 31.046 1.00 96.25 388 ILE A CA 1
ATOM 2983 C C . ILE A 1 388 ? 6.013 -1.541 32.397 1.00 96.25 388 ILE A C 1
ATOM 2985 O O . ILE A 1 388 ? 6.118 -2.363 33.309 1.00 96.25 388 ILE A O 1
ATOM 2989 N N . GLU A 1 389 ? 5.289 -0.436 32.508 1.00 97.19 389 GLU A N 1
ATOM 2990 C CA . GLU A 1 389 ? 4.490 -0.118 33.686 1.00 97.19 389 GLU A CA 1
ATOM 2991 C C . GLU A 1 389 ? 3.215 0.634 33.310 1.00 97.19 389 GLU A C 1
ATOM 2993 O O . GLU A 1 389 ? 3.183 1.400 32.347 1.00 97.19 389 GLU A O 1
ATOM 2998 N N . LEU A 1 390 ? 2.156 0.414 34.087 1.00 98.50 390 LEU A N 1
ATOM 2999 C CA . LEU A 1 390 ? 0.863 1.069 33.922 1.00 98.50 390 LEU A CA 1
ATOM 3000 C C . LEU A 1 390 ? 0.471 1.765 35.224 1.00 98.50 390 LEU A C 1
ATOM 3002 O O . LEU A 1 390 ? 0.345 1.120 36.263 1.00 98.50 390 LEU A O 1
ATOM 3006 N N . HIS A 1 391 ? 0.233 3.068 35.169 1.00 98.75 391 HIS A N 1
ATOM 3007 C CA . HIS A 1 391 ? -0.266 3.865 36.283 1.00 98.75 391 HIS A CA 1
ATOM 3008 C C . HIS A 1 391 ? -1.718 4.247 36.022 1.00 98.75 391 HIS A C 1
ATOM 3010 O O . HIS A 1 391 ? -2.064 4.698 34.935 1.00 98.75 391 HIS A O 1
ATOM 3016 N N . VAL A 1 392 ? -2.567 4.074 37.029 1.00 98.81 392 VAL A N 1
ATOM 3017 C CA . VAL A 1 392 ? -3.995 4.391 36.959 1.00 98.81 392 VAL A CA 1
ATOM 3018 C C . VAL A 1 392 ? -4.340 5.295 38.124 1.00 98.81 392 VAL A C 1
ATOM 3020 O O . VAL A 1 392 ? -4.131 4.912 39.274 1.00 98.81 392 VAL A O 1
ATOM 3023 N N . PHE A 1 393 ? -4.887 6.468 37.836 1.00 98.69 393 PHE A N 1
ATOM 3024 C CA . PHE A 1 393 ? -5.413 7.402 38.823 1.00 98.69 393 PHE A CA 1
ATOM 3025 C C . PHE A 1 393 ? -6.929 7.440 38.689 1.00 98.69 393 PHE A C 1
ATOM 3027 O O . PHE A 1 393 ? -7.435 7.516 37.573 1.00 98.69 393 PHE A O 1
ATOM 3034 N N . ARG A 1 394 ? -7.661 7.368 39.804 1.00 98.25 394 ARG A N 1
ATOM 3035 C CA . ARG A 1 394 ? -9.131 7.436 39.800 1.00 98.25 394 ARG A CA 1
ATOM 3036 C C . ARG A 1 394 ? -9.645 8.408 40.849 1.00 98.25 394 ARG A C 1
ATOM 3038 O O . ARG A 1 394 ? -9.094 8.508 41.948 1.00 98.25 394 ARG A O 1
ATOM 3045 N N . ASN A 1 395 ? -10.756 9.067 40.534 1.00 97.38 395 ASN A N 1
ATOM 3046 C CA . ASN A 1 395 ? -11.457 9.956 41.453 1.00 97.38 395 ASN A CA 1
ATOM 3047 C C . ASN A 1 395 ? -12.208 9.156 42.532 1.00 97.38 395 ASN A C 1
ATOM 3049 O O . ASN A 1 395 ? -13.418 8.932 42.468 1.00 97.38 395 ASN A O 1
ATOM 3053 N N . ASN A 1 396 ? -11.472 8.716 43.550 1.00 96.50 396 ASN A N 1
ATOM 3054 C CA . ASN A 1 396 ? -12.015 7.947 44.669 1.00 96.50 396 ASN A CA 1
ATOM 3055 C C . ASN A 1 396 ? -12.930 8.747 45.608 1.00 96.50 396 ASN A C 1
ATOM 3057 O O . ASN A 1 396 ? -13.563 8.161 46.485 1.00 96.50 396 ASN A O 1
ATOM 3061 N N . ARG A 1 397 ? -12.988 10.075 45.456 1.00 96.06 397 ARG A N 1
ATOM 3062 C CA . ARG A 1 397 ? -13.927 10.933 46.189 1.00 96.06 397 ARG A CA 1
ATOM 3063 C C . ARG A 1 397 ? -15.310 10.924 45.550 1.00 96.06 397 ARG A C 1
ATOM 3065 O O . ARG A 1 397 ? -16.293 10.974 46.276 1.00 96.06 397 ARG A O 1
ATOM 3072 N N . TYR A 1 398 ? -15.375 10.814 44.223 1.00 94.56 398 TYR A N 1
ATOM 3073 C CA . TYR A 1 398 ? -16.630 10.660 43.492 1.00 94.56 398 TYR A CA 1
ATOM 3074 C C . TYR A 1 398 ? -17.261 9.280 43.716 1.00 94.56 398 TYR A C 1
ATOM 3076 O O . TYR A 1 398 ? -18.437 9.194 44.060 1.00 94.56 398 TYR A O 1
ATOM 3084 N N . ARG A 1 399 ? -16.485 8.195 43.566 1.00 91.31 399 ARG A N 1
ATOM 3085 C CA . ARG A 1 399 ? -16.986 6.827 43.772 1.00 91.31 399 ARG A CA 1
ATOM 3086 C C . ARG A 1 399 ? -16.198 6.092 44.847 1.00 91.31 399 ARG A C 1
ATOM 3088 O O . ARG A 1 399 ? -15.028 5.747 44.662 1.00 91.31 399 ARG A O 1
ATOM 3095 N N . GLN A 1 400 ? -16.881 5.804 45.955 1.00 87.69 400 GLN A N 1
ATOM 3096 C CA . GLN A 1 400 ? -16.341 4.974 47.028 1.00 87.69 400 GLN A CA 1
ATOM 3097 C C . GLN A 1 400 ? -16.005 3.573 46.486 1.00 87.69 400 GLN A C 1
ATOM 3099 O O . GLN A 1 400 ? -16.779 2.985 45.734 1.00 87.69 400 GLN A O 1
ATOM 3104 N N . GLY A 1 401 ? -14.816 3.065 46.824 1.00 89.19 401 GLY A N 1
ATOM 3105 C CA . GLY A 1 401 ? -14.279 1.792 46.324 1.00 89.19 401 GLY A CA 1
ATOM 3106 C C . GLY A 1 401 ? -13.249 1.924 45.195 1.00 89.19 401 GLY A C 1
ATOM 3107 O O . GLY A 1 401 ? -12.450 1.010 44.991 1.00 89.19 401 GLY A O 1
ATOM 3108 N N . TRP A 1 402 ? -13.175 3.064 44.499 1.00 95.31 402 TRP A N 1
ATOM 3109 C CA . TRP A 1 402 ? -12.053 3.323 43.592 1.00 95.31 402 TRP A CA 1
ATOM 3110 C C . TRP A 1 402 ? -10.771 3.626 44.378 1.00 95.31 402 TRP A C 1
ATOM 3112 O O . TRP A 1 402 ? -10.788 4.332 45.385 1.00 95.31 402 TRP A O 1
ATOM 3122 N N . LYS A 1 403 ? -9.630 3.097 43.925 1.00 96.38 403 LYS A N 1
ATOM 3123 C CA . LYS A 1 403 ? -8.316 3.419 44.504 1.00 96.38 403 LYS A CA 1
ATOM 3124 C C . LYS A 1 403 ? -7.795 4.714 43.889 1.00 96.38 403 LYS A C 1
ATOM 3126 O O . LYS A 1 403 ? -7.849 4.859 42.673 1.00 96.38 403 LYS A O 1
ATOM 3131 N N . LYS A 1 404 ? -7.242 5.621 44.709 1.00 97.00 404 LYS A N 1
ATOM 3132 C CA . LYS A 1 404 ? -6.702 6.907 44.215 1.00 97.00 404 LYS A CA 1
ATOM 3133 C C . LYS A 1 404 ? -5.643 6.704 43.126 1.00 97.00 404 LYS A C 1
ATOM 3135 O O . LYS A 1 404 ? -5.585 7.463 42.168 1.00 97.00 404 LYS A O 1
ATOM 3140 N N . HIS A 1 405 ? -4.796 5.691 43.310 1.00 98.44 405 HIS A N 1
ATOM 3141 C CA . HIS A 1 405 ? -3.693 5.342 42.427 1.00 98.44 405 HIS A CA 1
ATOM 3142 C C . HIS A 1 405 ? -3.454 3.833 42.486 1.00 98.44 405 HIS A C 1
ATOM 3144 O O . HIS A 1 405 ? -3.627 3.202 43.531 1.00 98.44 405 HIS A O 1
ATOM 3150 N N . THR A 1 406 ? -3.095 3.238 41.357 1.00 98.44 406 THR A N 1
ATOM 3151 C CA . THR A 1 406 ? -2.632 1.854 41.246 1.00 98.44 406 THR A CA 1
ATOM 3152 C C . THR A 1 406 ? -1.519 1.798 40.207 1.00 98.44 406 THR A C 1
ATOM 3154 O O . THR A 1 406 ? -1.636 2.414 39.148 1.00 98.44 406 THR A O 1
ATOM 3157 N N . ARG A 1 407 ? -0.442 1.073 40.513 1.00 97.94 407 ARG A N 1
ATOM 3158 C CA . ARG A 1 407 ? 0.663 0.787 39.593 1.00 97.94 407 ARG A CA 1
ATOM 3159 C C . ARG A 1 407 ? 0.650 -0.702 39.270 1.00 97.94 407 ARG A C 1
ATOM 3161 O O . ARG A 1 407 ? 0.525 -1.503 40.190 1.00 97.94 407 ARG A O 1
ATOM 3168 N N . TYR A 1 408 ? 0.792 -1.041 37.996 1.00 97.88 408 TYR A N 1
ATOM 3169 C CA . TYR A 1 408 ? 0.992 -2.405 37.522 1.00 97.88 408 TYR A CA 1
ATOM 3170 C C . TYR A 1 408 ? 2.381 -2.507 36.896 1.00 97.88 408 TYR A C 1
ATOM 3172 O O . TYR A 1 408 ? 2.729 -1.722 36.012 1.00 97.88 408 TYR A O 1
ATOM 3180 N N . THR A 1 409 ? 3.165 -3.463 37.372 1.00 96.06 409 THR A N 1
ATOM 3181 C CA . THR A 1 409 ? 4.493 -3.817 36.864 1.00 96.06 409 THR A CA 1
ATOM 3182 C C . THR A 1 409 ? 4.398 -4.876 35.762 1.00 96.06 409 THR A C 1
ATOM 3184 O O . THR A 1 409 ? 3.316 -5.380 35.455 1.00 96.06 409 THR A O 1
ATOM 3187 N N . PHE A 1 410 ? 5.536 -5.274 35.185 1.00 95.25 410 PHE A N 1
ATOM 3188 C CA . PHE A 1 410 ? 5.607 -6.392 34.237 1.00 95.25 410 PHE A CA 1
ATOM 3189 C C . PHE A 1 410 ? 4.925 -7.669 34.768 1.00 95.25 410 PHE A C 1
ATOM 3191 O O . PHE A 1 410 ? 4.190 -8.333 34.034 1.00 95.25 410 PHE A O 1
ATOM 3198 N N . ASN A 1 411 ? 5.137 -7.995 36.047 1.00 93.62 411 ASN A N 1
ATOM 3199 C CA . ASN A 1 411 ? 4.566 -9.190 36.667 1.00 93.62 411 ASN A CA 1
ATOM 3200 C C . ASN A 1 411 ? 3.053 -9.051 36.865 1.00 93.62 411 ASN A C 1
ATOM 3202 O O . ASN A 1 411 ? 2.319 -9.973 36.524 1.00 93.62 411 ASN A O 1
ATOM 3206 N N . ASP A 1 412 ? 2.574 -7.887 37.316 1.00 95.44 412 ASP A N 1
ATOM 3207 C CA . ASP A 1 412 ? 1.133 -7.635 37.489 1.00 95.44 412 ASP A CA 1
ATOM 3208 C C . ASP A 1 412 ? 0.371 -7.656 36.155 1.00 95.44 412 ASP A C 1
ATOM 3210 O O . ASP A 1 412 ? -0.814 -7.976 36.103 1.00 95.44 412 ASP A O 1
ATOM 3214 N N . LEU A 1 413 ? 1.054 -7.288 35.067 1.00 95.56 413 LEU A N 1
ATOM 3215 C CA . LEU A 1 413 ? 0.524 -7.312 33.706 1.00 95.56 413 LEU A CA 1
ATOM 3216 C C . LEU A 1 413 ? 0.693 -8.674 33.024 1.00 95.56 413 LEU A C 1
ATOM 3218 O O . LEU A 1 413 ? 0.260 -8.831 31.887 1.00 95.56 413 LEU A O 1
ATOM 3222 N N . THR A 1 414 ? 1.322 -9.658 33.664 1.00 94.50 414 THR A N 1
ATOM 3223 C CA . THR A 1 414 ? 1.406 -11.014 33.119 1.00 94.50 414 THR A CA 1
ATOM 3224 C C . THR A 1 414 ? 0.122 -11.770 33.447 1.00 94.50 414 THR A C 1
ATOM 3226 O O . THR A 1 414 ? -0.222 -11.958 34.610 1.00 94.50 414 THR A O 1
ATOM 3229 N N . THR A 1 415 ? -0.601 -12.215 32.420 1.00 87.75 415 THR A N 1
ATOM 3230 C CA . THR A 1 415 ? -1.911 -12.869 32.584 1.00 87.75 415 THR A CA 1
ATOM 3231 C C . THR A 1 415 ? -1.798 -14.371 32.350 1.00 87.75 415 THR A C 1
ATOM 3233 O O . THR A 1 415 ? -1.152 -14.800 31.397 1.00 87.75 415 THR A O 1
ATOM 3236 N N . ALA A 1 416 ? -2.439 -15.197 33.176 1.00 84.81 416 ALA A N 1
ATOM 3237 C CA . ALA A 1 416 ? -2.556 -16.627 32.895 1.00 84.81 416 ALA A CA 1
ATOM 3238 C C . ALA A 1 416 ? -3.544 -16.863 31.739 1.00 84.81 416 ALA A C 1
ATOM 3240 O O . ALA A 1 416 ? -4.635 -16.299 31.733 1.00 84.81 416 ALA A O 1
ATOM 3241 N N . THR A 1 417 ? -3.171 -17.691 30.762 1.00 78.50 417 THR A N 1
ATOM 3242 C CA . THR A 1 417 ? -4.058 -18.105 29.661 1.00 78.50 417 THR A CA 1
ATOM 3243 C C . THR A 1 417 ? -3.986 -19.616 29.465 1.00 78.50 417 THR A C 1
ATOM 3245 O O . THR A 1 417 ? -3.043 -20.253 29.935 1.00 78.50 417 THR A O 1
ATOM 3248 N N . GLU A 1 418 ? -4.948 -20.192 28.743 1.00 70.44 418 GLU A N 1
ATOM 3249 C CA . GLU A 1 418 ? -4.975 -21.632 28.431 1.00 70.44 418 GLU A CA 1
ATOM 3250 C C . GLU A 1 418 ? -3.706 -22.112 27.705 1.00 70.44 418 GLU A C 1
ATOM 3252 O O . GLU A 1 418 ? -3.263 -23.239 27.901 1.00 70.44 418 GLU A O 1
ATOM 3257 N N . ALA A 1 419 ? -3.071 -21.238 26.917 1.00 68.06 419 ALA A N 1
ATOM 3258 C CA . ALA A 1 419 ? -1.830 -21.517 26.193 1.00 68.06 419 ALA A CA 1
ATOM 3259 C C . ALA A 1 419 ? -0.552 -21.220 27.011 1.00 68.06 419 ALA A C 1
ATOM 3261 O O . ALA A 1 419 ? 0.549 -21.216 26.459 1.00 68.06 419 ALA A O 1
ATOM 3262 N N . GLY A 1 420 ? -0.683 -20.935 28.313 1.00 79.25 420 GLY A N 1
ATOM 3263 C CA . GLY A 1 420 ? 0.411 -20.543 29.204 1.00 79.25 420 GLY A CA 1
ATOM 3264 C C . GLY A 1 420 ? 0.410 -19.048 29.560 1.00 79.25 420 GLY A C 1
ATOM 3265 O O . GLY A 1 420 ? -0.554 -18.330 29.281 1.00 79.25 420 GLY A O 1
ATOM 3266 N N . PRO A 1 421 ? 1.468 -18.542 30.218 1.00 86.25 421 PRO A N 1
ATOM 3267 C CA . PRO A 1 421 ? 1.521 -17.151 30.650 1.00 86.25 421 PRO A CA 1
ATOM 3268 C C . PRO A 1 421 ? 1.599 -16.193 29.452 1.00 86.25 421 PRO A C 1
ATOM 3270 O O . PRO A 1 421 ? 2.515 -16.243 28.627 1.00 86.25 421 PRO A O 1
ATOM 3273 N N . ALA A 1 422 ? 0.646 -15.269 29.381 1.00 90.69 422 ALA A N 1
ATOM 3274 C CA . ALA A 1 422 ? 0.661 -14.160 28.451 1.00 90.69 422 ALA A CA 1
ATOM 3275 C C . ALA A 1 422 ? 1.549 -13.039 28.990 1.00 90.69 422 ALA A C 1
ATOM 3277 O O . ALA A 1 422 ? 1.131 -12.225 29.811 1.00 90.69 422 ALA A O 1
ATOM 3278 N N . LEU A 1 423 ? 2.787 -12.993 28.498 1.00 94.75 423 LEU A N 1
ATOM 3279 C CA . LEU A 1 423 ? 3.732 -11.943 28.862 1.00 94.75 423 LEU A CA 1
ATOM 3280 C C . LEU A 1 423 ? 3.362 -10.613 28.175 1.00 94.75 423 LEU A C 1
ATOM 3282 O O . LEU A 1 423 ? 2.944 -10.628 27.002 1.00 94.75 423 LEU A O 1
ATOM 3286 N N . PRO A 1 424 ? 3.577 -9.459 28.839 1.00 94.25 424 PRO A N 1
ATOM 3287 C CA . PRO A 1 424 ? 3.405 -8.129 28.257 1.00 94.25 424 PRO A CA 1
ATOM 3288 C C . PRO A 1 424 ? 4.591 -7.777 27.342 1.00 94.25 424 PRO A C 1
ATOM 3290 O O . PRO A 1 424 ? 5.316 -6.807 27.550 1.00 94.25 424 PRO A O 1
ATOM 3293 N N . THR A 1 425 ? 4.813 -8.604 26.317 1.00 92.69 425 THR A N 1
ATOM 3294 C CA . THR A 1 425 ? 5.838 -8.396 25.291 1.00 92.69 425 THR A CA 1
ATOM 3295 C C . THR A 1 425 ? 5.256 -8.557 23.893 1.00 92.69 425 THR A C 1
ATOM 3297 O O . THR A 1 425 ? 4.369 -9.371 23.638 1.00 92.69 425 THR A O 1
ATOM 3300 N N . GLN A 1 426 ? 5.816 -7.813 22.938 1.00 89.69 426 GLN A N 1
ATOM 3301 C CA . GLN A 1 426 ? 5.388 -7.859 21.536 1.00 89.69 426 GLN A CA 1
ATOM 3302 C C . GLN A 1 426 ? 5.622 -9.235 20.886 1.00 89.69 426 GLN A C 1
ATOM 3304 O O . GLN A 1 426 ? 4.884 -9.625 19.986 1.00 89.69 426 GLN A O 1
ATOM 3309 N N . GLU A 1 427 ? 6.651 -9.973 21.318 1.00 89.25 427 GLU A N 1
ATOM 3310 C CA . GLU A 1 427 ? 6.915 -11.339 20.848 1.00 89.25 427 GLU A CA 1
ATOM 3311 C C . GLU A 1 427 ? 5.823 -12.306 21.307 1.00 89.25 427 GLU A C 1
ATOM 3313 O O . GLU A 1 427 ? 5.250 -13.020 20.485 1.00 89.25 427 GLU A O 1
ATOM 3318 N N . SER A 1 428 ? 5.486 -12.262 22.598 1.00 92.38 428 SER A N 1
ATOM 3319 C CA . SER A 1 428 ? 4.416 -13.072 23.177 1.00 92.38 428 SER A CA 1
ATOM 3320 C C . SER A 1 428 ? 3.071 -12.768 22.502 1.00 92.38 428 SER A C 1
ATOM 3322 O O . SER A 1 428 ? 2.336 -13.684 22.136 1.00 92.38 428 SER A O 1
ATOM 3324 N N . SER A 1 429 ? 2.791 -11.491 22.219 1.00 94.25 429 SER A N 1
ATOM 3325 C CA . SER A 1 429 ? 1.589 -11.079 21.493 1.00 94.25 429 SER A CA 1
ATOM 3326 C C . SER A 1 429 ? 1.506 -11.597 20.053 1.00 94.25 429 SER A C 1
ATOM 3328 O O . SER A 1 429 ? 0.432 -12.013 19.628 1.00 94.25 429 SER A O 1
ATOM 3330 N N . ARG A 1 430 ? 2.612 -11.598 19.292 1.00 93.69 430 ARG A N 1
ATOM 3331 C CA . ARG A 1 430 ? 2.624 -12.145 17.920 1.00 93.69 430 ARG A CA 1
ATOM 3332 C C . ARG A 1 430 ? 2.334 -13.642 17.901 1.00 93.69 430 ARG A C 1
ATOM 3334 O O . ARG A 1 430 ? 1.539 -14.090 17.076 1.00 93.69 430 ARG A O 1
ATOM 3341 N N . ARG A 1 431 ? 2.944 -14.398 18.826 1.00 91.69 431 ARG A N 1
ATOM 3342 C CA . ARG A 1 431 ? 2.675 -15.836 18.981 1.00 91.69 431 ARG A CA 1
ATOM 3343 C C . ARG A 1 431 ? 1.201 -16.089 19.306 1.00 91.69 431 ARG A C 1
ATOM 3345 O O . ARG A 1 431 ? 0.590 -16.931 18.661 1.00 91.69 431 ARG A O 1
ATOM 3352 N N . ARG A 1 432 ? 0.608 -15.319 20.230 1.00 92.56 432 ARG A N 1
ATOM 3353 C CA . ARG A 1 432 ? -0.823 -15.431 20.579 1.00 92.56 432 ARG A CA 1
ATOM 3354 C C . ARG A 1 432 ? -1.754 -15.178 19.401 1.00 92.56 432 ARG A C 1
ATOM 3356 O O . ARG A 1 432 ? -2.709 -15.919 19.226 1.00 92.56 432 ARG A O 1
ATOM 3363 N N . ALA A 1 433 ? -1.474 -14.163 18.596 1.00 94.62 433 ALA A N 1
ATOM 3364 C CA . ALA A 1 433 ? -2.299 -13.856 17.436 1.00 94.62 433 ALA A CA 1
ATOM 3365 C C . ALA A 1 433 ? -2.276 -14.973 16.379 1.00 94.62 433 ALA A C 1
ATOM 3367 O O . ALA A 1 433 ? -3.316 -15.315 15.822 1.00 94.62 433 ALA A O 1
ATOM 3368 N N . MET A 1 434 ? -1.105 -15.579 16.140 1.00 95.00 434 MET A N 1
ATOM 3369 C CA . MET A 1 434 ? -1.006 -16.778 15.299 1.00 95.00 434 MET A CA 1
ATOM 3370 C C . MET A 1 434 ? -1.777 -17.945 15.928 1.00 95.00 434 MET A C 1
ATOM 3372 O O . MET A 1 434 ? -2.546 -18.606 15.241 1.00 95.00 434 MET A O 1
ATOM 3376 N N . GLN A 1 435 ? -1.615 -18.175 17.234 1.00 93.38 435 GLN A N 1
ATOM 3377 C CA . GLN A 1 435 ? -2.310 -19.249 17.943 1.00 93.38 435 GLN A CA 1
ATOM 3378 C C . GLN A 1 435 ? -3.838 -19.107 17.852 1.00 93.38 435 GLN A C 1
ATOM 3380 O O . GLN A 1 435 ? -4.498 -20.074 17.491 1.00 93.38 435 GLN A O 1
ATOM 3385 N N . GLU A 1 436 ? -4.393 -17.909 18.079 1.00 94.38 436 GLU A N 1
ATOM 3386 C CA . GLU A 1 436 ? -5.836 -17.644 17.946 1.00 94.38 436 GLU A CA 1
ATOM 3387 C C . GLU A 1 436 ? -6.341 -17.974 16.533 1.00 94.38 436 GLU A C 1
ATOM 3389 O O . GLU A 1 436 ? -7.373 -18.629 16.381 1.00 94.38 436 GLU A O 1
ATOM 3394 N N . PHE A 1 437 ? -5.595 -17.572 15.498 1.00 96.81 437 PHE A N 1
ATOM 3395 C CA . PHE A 1 437 ? -5.934 -17.903 14.115 1.00 96.81 437 PHE A CA 1
ATOM 3396 C C . PHE A 1 437 ? -5.945 -19.419 13.876 1.00 96.81 437 PHE A C 1
ATOM 3398 O O . PHE A 1 437 ? -6.892 -19.946 13.297 1.00 96.81 437 PHE A O 1
ATOM 3405 N N . LEU A 1 438 ? -4.932 -20.143 14.358 1.00 95.62 438 LEU A N 1
ATOM 3406 C CA . LEU A 1 438 ? -4.849 -21.597 14.198 1.00 95.62 438 LEU A CA 1
ATOM 3407 C C . LEU A 1 438 ? -5.927 -22.348 14.996 1.00 95.62 438 LEU A C 1
ATOM 3409 O O . LEU A 1 438 ? -6.465 -23.344 14.507 1.00 95.62 438 LEU A O 1
ATOM 3413 N N . ASP A 1 439 ? -6.279 -21.863 16.187 1.00 93.94 439 ASP A N 1
ATOM 3414 C CA . ASP A 1 439 ? -7.372 -22.413 16.990 1.00 93.94 439 ASP A CA 1
ATOM 3415 C C . ASP A 1 439 ? -8.715 -22.269 16.267 1.00 93.94 439 ASP A C 1
ATOM 3417 O O . ASP A 1 439 ? -9.497 -23.223 16.234 1.00 93.94 439 ASP A O 1
ATOM 3421 N N . TYR A 1 440 ? -8.954 -21.132 15.604 1.00 95.75 440 TYR A N 1
ATOM 3422 C CA . TYR A 1 440 ? -10.116 -20.962 14.731 1.00 95.75 440 TYR A CA 1
ATOM 3423 C C . TYR A 1 440 ? -10.114 -21.963 13.567 1.00 95.75 440 TYR A C 1
ATOM 3425 O O . TYR A 1 440 ? -11.111 -22.653 13.350 1.00 95.75 440 TYR A O 1
ATOM 3433 N N . LEU A 1 441 ? -8.989 -22.117 12.853 1.00 95.12 441 LEU A N 1
ATOM 3434 C CA . LEU A 1 441 ? -8.882 -23.072 11.736 1.00 95.12 441 LEU A CA 1
ATOM 3435 C C . LEU A 1 441 ? -9.180 -24.520 12.147 1.00 95.12 441 LEU A C 1
ATOM 3437 O O . LEU A 1 441 ? -9.623 -25.326 11.322 1.00 95.12 441 LEU A O 1
ATOM 3441 N N . CYS A 1 442 ? -8.922 -24.852 13.411 1.00 92.62 442 CYS A N 1
ATOM 3442 C CA . CYS A 1 442 ? -9.149 -26.174 13.982 1.00 92.62 442 CYS A CA 1
ATOM 3443 C C . CYS A 1 442 ? -10.503 -26.309 14.695 1.00 92.62 442 CYS A C 1
ATOM 3445 O O . CYS A 1 442 ? -10.744 -27.334 15.330 1.00 92.62 442 CYS A O 1
ATOM 3447 N N . GLY A 1 443 ? -11.380 -25.303 14.603 1.00 92.75 443 GLY A N 1
ATOM 3448 C CA . GLY A 1 443 ? -12.715 -25.319 15.206 1.00 92.75 443 GLY A CA 1
ATOM 3449 C C . GLY A 1 443 ? -12.719 -25.219 16.733 1.00 92.75 443 GLY A C 1
ATOM 3450 O O . GLY A 1 443 ? -13.730 -25.530 17.354 1.00 92.75 443 GLY A O 1
ATOM 3451 N N . ARG A 1 444 ? -11.603 -24.803 17.343 1.00 93.00 444 ARG A N 1
ATOM 3452 C CA . ARG A 1 444 ? -11.479 -24.588 18.797 1.00 93.00 444 ARG A CA 1
ATOM 3453 C C . ARG A 1 444 ? -11.957 -23.206 19.232 1.00 93.00 444 ARG A C 1
ATOM 3455 O O . ARG A 1 444 ? -12.127 -22.972 20.420 1.00 93.00 444 ARG A O 1
ATOM 3462 N N . ARG A 1 445 ? -12.144 -22.297 18.274 1.00 92.88 445 ARG A N 1
ATOM 3463 C CA . ARG A 1 445 ? -12.694 -20.957 18.475 1.00 92.88 445 ARG A CA 1
ATOM 3464 C C . ARG A 1 445 ? -13.735 -20.641 17.420 1.00 92.88 445 ARG A C 1
ATOM 3466 O O . ARG A 1 445 ? -13.640 -21.071 16.271 1.00 92.88 445 ARG A O 1
ATOM 3473 N N . THR A 1 446 ? -14.706 -19.841 17.814 1.00 93.12 446 THR A N 1
ATOM 3474 C CA . THR A 1 446 ? -15.724 -19.259 16.951 1.00 93.12 446 THR A CA 1
ATOM 3475 C C . THR A 1 446 ? -15.283 -17.889 16.448 1.00 93.12 446 THR A C 1
ATOM 3477 O O . THR A 1 446 ? -14.392 -17.239 16.990 1.00 93.12 446 THR A O 1
ATOM 3480 N N . ARG A 1 447 ? -15.953 -17.395 15.404 1.00 91.19 447 ARG A N 1
ATOM 3481 C CA . ARG A 1 447 ? -15.647 -16.076 14.831 1.00 91.19 447 ARG A CA 1
ATOM 3482 C C . ARG A 1 447 ? -15.913 -14.929 15.814 1.00 91.19 447 ARG A C 1
ATOM 3484 O O . ARG A 1 447 ? -15.239 -13.910 15.741 1.00 91.19 447 ARG A O 1
ATOM 3491 N N . GLN A 1 448 ? -16.904 -15.076 16.694 1.00 88.94 448 GLN A N 1
ATOM 3492 C CA . GLN A 1 448 ? -17.270 -14.041 17.669 1.00 88.94 448 GLN A CA 1
ATOM 3493 C C . GLN A 1 448 ? -16.207 -13.871 18.762 1.00 88.94 448 GLN A C 1
ATOM 3495 O O . GLN A 1 448 ? -16.117 -12.806 19.358 1.00 88.94 448 GLN A O 1
ATOM 3500 N N . GLU A 1 449 ? -15.381 -14.895 18.977 1.00 92.12 449 GLU A N 1
ATOM 3501 C CA . GLU A 1 449 ? -14.283 -14.893 19.949 1.00 92.12 449 GLU A CA 1
ATOM 3502 C C . GLU A 1 449 ? -12.971 -14.346 19.363 1.00 92.12 449 GLU A C 1
ATOM 3504 O O . GLU A 1 449 ? -11.963 -14.281 20.064 1.00 92.12 449 GLU A O 1
ATOM 3509 N N . MET A 1 450 ? -12.955 -13.967 18.080 1.00 94.25 450 MET A N 1
ATOM 3510 C CA . MET A 1 450 ? -11.755 -13.459 17.415 1.00 94.25 450 MET A CA 1
ATOM 3511 C C . MET A 1 450 ? -11.446 -12.026 17.851 1.00 94.25 450 MET A C 1
ATOM 3513 O O . MET A 1 450 ? -12.264 -11.118 17.696 1.00 94.25 450 MET A O 1
ATOM 3517 N N . THR A 1 451 ? -10.215 -11.796 18.301 1.00 94.44 451 THR A N 1
ATOM 3518 C CA . THR A 1 451 ? -9.750 -10.497 18.805 1.00 94.44 451 THR A CA 1
ATOM 3519 C C . THR A 1 451 ? -9.472 -9.500 17.670 1.00 94.44 451 THR A C 1
ATOM 3521 O O . THR A 1 451 ? -9.624 -8.281 17.821 1.00 94.44 451 THR A O 1
ATOM 3524 N N . SER A 1 452 ? -9.022 -10.005 16.517 1.00 95.69 452 SER A N 1
ATOM 3525 C CA . SER A 1 452 ? -8.482 -9.183 15.425 1.00 95.69 452 SER A CA 1
ATOM 3526 C C . SER A 1 452 ? -9.052 -9.549 14.053 1.00 95.69 452 SER A C 1
ATOM 3528 O O . SER A 1 452 ? -8.324 -9.717 13.076 1.00 95.69 452 SER A O 1
ATOM 3530 N N . GLU A 1 453 ? -10.371 -9.678 13.969 1.00 95.25 453 GLU A N 1
ATOM 3531 C CA . GLU A 1 453 ? -11.071 -9.947 12.709 1.00 95.25 453 GLU A CA 1
ATOM 3532 C C . GLU A 1 453 ? -11.153 -8.694 11.817 1.00 95.25 453 GLU A C 1
ATOM 3534 O O . GLU A 1 453 ? -11.326 -7.583 12.326 1.00 95.25 453 GLU A O 1
ATOM 3539 N N . LEU A 1 454 ? -11.034 -8.860 10.493 1.00 96.25 454 LEU A N 1
ATOM 3540 C CA . LEU A 1 454 ? -10.894 -7.778 9.505 1.00 96.25 454 LEU A CA 1
ATOM 3541 C C . LEU A 1 454 ? -11.892 -6.613 9.657 1.00 96.25 454 LEU A C 1
ATOM 3543 O O . LEU A 1 454 ? -11.501 -5.452 9.550 1.00 96.25 454 LEU A O 1
ATOM 3547 N N . THR A 1 455 ? -13.168 -6.886 9.937 1.00 92.81 455 THR A N 1
ATOM 3548 C CA . THR A 1 455 ? -14.227 -5.860 10.047 1.00 92.81 455 THR A CA 1
ATOM 3549 C C . THR A 1 455 ? -13.955 -4.840 11.149 1.00 92.81 455 THR A C 1
ATOM 3551 O O . THR A 1 455 ? -14.348 -3.678 11.033 1.00 92.81 455 THR A O 1
ATOM 3554 N N . SER A 1 456 ? -13.197 -5.233 12.173 1.00 93.75 456 SER A N 1
ATOM 3555 C CA . SER A 1 456 ? -12.811 -4.367 13.287 1.00 93.75 456 SER A CA 1
ATOM 3556 C C . SER A 1 456 ? -11.617 -3.444 12.988 1.00 93.75 456 SER A C 1
ATOM 3558 O O . SER A 1 456 ? -11.225 -2.665 13.855 1.00 93.75 456 SER A O 1
ATOM 3560 N N . HIS A 1 457 ? -11.023 -3.514 11.789 1.00 96.00 457 HIS A N 1
ATOM 3561 C CA . HIS A 1 457 ? -9.831 -2.740 11.393 1.00 96.00 457 HIS A CA 1
ATOM 3562 C C . HIS A 1 457 ? -10.135 -1.500 10.540 1.00 96.00 457 HIS A C 1
ATOM 3564 O O . HIS A 1 457 ? -9.235 -0.697 10.287 1.00 96.00 457 HIS A O 1
ATOM 3570 N N . ARG A 1 458 ? -11.399 -1.285 10.133 1.00 96.06 458 ARG A N 1
ATOM 3571 C CA . ARG A 1 458 ? -11.785 -0.138 9.283 1.00 96.06 458 ARG A CA 1
ATOM 3572 C C . ARG A 1 458 ? -11.340 1.197 9.882 1.00 96.06 458 ARG A C 1
ATOM 3574 O O . ARG A 1 458 ? -10.694 1.981 9.197 1.00 96.06 458 ARG A O 1
ATOM 3581 N N . ARG A 1 459 ? -11.630 1.437 11.166 1.00 97.12 459 ARG A N 1
ATOM 3582 C CA . ARG A 1 459 ? -11.263 2.689 11.855 1.00 97.12 459 ARG A CA 1
ATOM 3583 C C . ARG A 1 459 ? -9.753 2.946 11.852 1.00 97.12 459 ARG A C 1
ATOM 3585 O O . ARG A 1 459 ? -9.343 4.088 11.674 1.00 97.12 459 ARG A O 1
ATOM 3592 N N . GLY A 1 460 ? -8.927 1.905 11.971 1.00 97.31 460 GLY A N 1
ATOM 3593 C CA . GLY A 1 460 ? -7.476 2.076 11.883 1.00 97.31 460 GLY A CA 1
ATOM 3594 C C . GLY A 1 460 ? -7.003 2.462 10.485 1.00 97.31 460 GLY A C 1
ATOM 3595 O O . GLY A 1 460 ? -6.141 3.325 10.333 1.00 97.31 460 GLY A O 1
ATOM 3596 N N . SER A 1 461 ? -7.646 1.924 9.453 1.00 97.19 461 SER A N 1
ATOM 3597 C CA . SER A 1 461 ? -7.373 2.328 8.069 1.00 97.19 461 SER A CA 1
ATOM 3598 C C . SER A 1 461 ? -7.870 3.746 7.766 1.00 97.19 461 SER A C 1
ATOM 3600 O O . SER A 1 461 ? -7.201 4.473 7.039 1.00 97.19 461 SER A O 1
ATOM 3602 N N . VAL A 1 462 ? -8.980 4.183 8.380 1.00 98.25 462 VAL A N 1
ATOM 3603 C CA . VAL A 1 462 ? -9.457 5.578 8.307 1.00 98.25 462 VAL A CA 1
ATOM 3604 C C . VAL A 1 462 ? -8.423 6.543 8.890 1.00 98.25 462 VAL A C 1
ATOM 3606 O O . VAL A 1 462 ? -8.115 7.545 8.249 1.00 98.25 462 VAL A O 1
ATOM 3609 N N . LEU A 1 463 ? -7.843 6.239 10.059 1.00 98.44 463 LEU A N 1
ATOM 3610 C CA . LEU A 1 463 ? -6.783 7.079 10.631 1.00 98.44 463 LEU A CA 1
ATOM 3611 C C . LEU A 1 463 ? -5.548 7.129 9.732 1.00 98.44 463 LEU A C 1
ATOM 3613 O O . LEU A 1 463 ? -5.007 8.210 9.509 1.00 98.44 463 LEU A O 1
ATOM 3617 N N . MET A 1 464 ? -5.127 5.988 9.182 1.00 98.25 464 MET A N 1
ATOM 3618 C CA . MET A 1 464 ? -3.976 5.947 8.280 1.00 98.25 464 MET A CA 1
ATOM 3619 C C . MET A 1 464 ? -4.225 6.747 6.991 1.00 98.25 464 MET A C 1
ATOM 3621 O O . MET A 1 464 ? -3.371 7.533 6.586 1.00 98.25 464 MET A O 1
ATOM 3625 N N . ALA A 1 465 ? -5.396 6.595 6.368 1.00 98.31 465 ALA A N 1
ATOM 3626 C CA . ALA A 1 465 ? -5.775 7.360 5.182 1.00 98.31 465 ALA A CA 1
ATOM 3627 C C . ALA A 1 465 ? -5.869 8.864 5.486 1.00 98.31 465 ALA A C 1
ATOM 3629 O O . ALA A 1 465 ? -5.354 9.679 4.725 1.00 98.31 465 ALA A O 1
ATOM 3630 N N . GLY A 1 466 ? -6.458 9.242 6.626 1.00 98.44 466 GLY A N 1
ATOM 3631 C CA . GLY A 1 466 ? -6.533 10.633 7.077 1.00 98.44 466 GLY A CA 1
ATOM 3632 C C . GLY A 1 466 ? -5.164 11.259 7.331 1.00 98.44 466 GLY A C 1
ATOM 3633 O O . GLY A 1 466 ? -4.928 12.400 6.933 1.00 98.44 466 GLY A O 1
ATOM 3634 N N . ALA A 1 467 ? -4.239 10.495 7.919 1.00 98.56 467 ALA A N 1
ATOM 3635 C CA . ALA A 1 467 ? -2.854 10.906 8.118 1.00 98.56 467 ALA A CA 1
ATOM 3636 C C . ALA A 1 467 ? -2.181 11.250 6.786 1.00 98.56 467 ALA A C 1
ATOM 3638 O O . ALA A 1 467 ? -1.704 12.370 6.601 1.00 98.56 467 ALA A O 1
ATOM 3639 N N . TYR A 1 468 ? -2.206 10.311 5.838 1.00 98.56 468 TYR A N 1
ATOM 3640 C CA . TYR A 1 468 ? -1.602 10.496 4.522 1.00 98.56 468 TYR A CA 1
ATOM 3641 C C . TYR A 1 468 ? -2.285 11.593 3.709 1.00 98.56 468 TYR A C 1
ATOM 3643 O O . TYR A 1 468 ? -1.610 12.374 3.046 1.00 98.56 468 TYR A O 1
ATOM 3651 N N . LEU A 1 469 ? -3.608 11.728 3.814 1.00 98.50 469 LEU A N 1
ATOM 3652 C CA . LEU A 1 469 ? -4.342 12.779 3.120 1.00 98.50 469 LEU A CA 1
ATOM 3653 C C . LEU A 1 469 ? -3.956 14.164 3.649 1.00 98.50 469 LEU A C 1
ATOM 3655 O O . LEU A 1 469 ? -3.748 15.078 2.856 1.00 98.50 469 LEU A O 1
ATOM 3659 N N . SER A 1 470 ? -3.799 14.309 4.967 1.00 98.69 470 SER A N 1
ATOM 3660 C CA . SER A 1 470 ? -3.284 15.536 5.582 1.00 98.69 470 SER A CA 1
ATOM 3661 C C . SER A 1 470 ? -1.857 15.859 5.115 1.00 98.69 470 SER A C 1
ATOM 3663 O O . SER A 1 470 ? -1.565 17.006 4.773 1.00 98.69 470 SER A O 1
ATOM 3665 N N . MET A 1 471 ? -0.971 14.857 5.065 1.00 98.12 471 MET A N 1
ATOM 3666 C CA . MET A 1 471 ? 0.413 15.018 4.592 1.00 98.12 471 MET A CA 1
ATOM 3667 C C . MET A 1 471 ? 0.467 15.449 3.122 1.00 98.12 471 MET A C 1
ATOM 3669 O O . MET A 1 471 ? 1.139 16.423 2.787 1.00 98.12 471 MET A O 1
ATOM 3673 N N . ALA A 1 472 ? -0.277 14.764 2.251 1.00 98.00 472 ALA A N 1
ATOM 3674 C CA . ALA A 1 472 ? -0.323 15.064 0.826 1.00 98.00 472 ALA A CA 1
ATOM 3675 C C . ALA A 1 472 ? -0.945 16.440 0.552 1.00 98.00 472 ALA A C 1
ATOM 3677 O O . ALA A 1 472 ? -0.486 17.169 -0.325 1.00 98.00 472 ALA A O 1
ATOM 3678 N N . ARG A 1 473 ? -1.969 16.843 1.314 1.00 97.88 473 ARG A N 1
ATOM 3679 C CA . ARG A 1 473 ? -2.560 18.183 1.191 1.00 97.88 473 ARG A CA 1
ATOM 3680 C C . ARG A 1 473 ? -1.560 19.280 1.536 1.00 97.88 473 ARG A C 1
ATOM 3682 O O . ARG A 1 473 ? -1.465 20.237 0.771 1.00 97.88 473 ARG A O 1
ATOM 3689 N N . GLN A 1 474 ? -0.790 19.113 2.613 1.00 96.50 474 GLN A N 1
ATOM 3690 C CA . GLN A 1 474 ? 0.279 20.047 2.988 1.00 96.50 474 GLN A CA 1
ATOM 3691 C C . GLN A 1 474 ? 1.390 20.105 1.953 1.00 96.50 474 GLN A C 1
ATOM 3693 O O . GLN A 1 474 ? 1.799 21.195 1.567 1.00 96.50 474 GLN A O 1
ATOM 3698 N N . PHE A 1 475 ? 1.830 18.945 1.464 1.00 95.75 475 PHE A N 1
ATOM 3699 C CA . PHE A 1 475 ? 2.846 18.870 0.418 1.00 95.75 475 PHE A CA 1
ATOM 3700 C C . PHE A 1 475 ? 2.434 19.654 -0.839 1.00 95.75 475 PHE A C 1
ATOM 3702 O O . PHE A 1 475 ? 3.264 20.304 -1.463 1.00 95.75 475 PHE A O 1
ATOM 3709 N N . ASN A 1 476 ? 1.139 19.654 -1.164 1.00 94.94 476 ASN A N 1
ATOM 3710 C CA . ASN A 1 476 ? 0.577 20.373 -2.308 1.00 94.94 476 ASN A CA 1
ATOM 3711 C C . ASN A 1 476 ? 0.097 21.805 -1.982 1.00 94.94 476 ASN A C 1
ATOM 3713 O O . ASN A 1 476 ? -0.551 22.427 -2.821 1.00 94.94 476 ASN A O 1
ATOM 3717 N N . GLY A 1 477 ? 0.354 22.333 -0.778 1.00 94.00 477 GLY A N 1
ATOM 3718 C CA . GLY A 1 477 ? -0.047 23.693 -0.387 1.00 94.00 477 GLY A CA 1
ATOM 3719 C C . GLY A 1 477 ? -1.561 23.908 -0.237 1.00 94.00 477 GLY A C 1
ATOM 3720 O O . GLY A 1 477 ? -2.053 25.017 -0.427 1.00 94.00 477 GLY A O 1
ATOM 3721 N N . THR A 1 478 ? -2.319 22.855 0.085 1.00 94.69 478 THR A N 1
ATOM 3722 C CA . THR A 1 478 ? -3.786 22.887 0.259 1.00 94.69 478 THR A CA 1
ATOM 3723 C C . THR A 1 478 ? -4.200 22.713 1.728 1.00 94.69 478 THR A C 1
ATOM 3725 O O . THR A 1 478 ? -3.365 22.439 2.589 1.00 94.69 478 THR A O 1
ATOM 3728 N N . HIS A 1 479 ? -5.497 22.875 2.037 1.00 94.31 479 HIS A N 1
ATOM 3729 C CA . HIS A 1 479 ? -6.010 22.822 3.413 1.00 94.31 479 HIS A CA 1
ATOM 3730 C C . HIS A 1 479 ? -5.631 21.508 4.123 1.00 94.31 479 HIS A C 1
ATOM 3732 O O . HIS A 1 479 ? -6.041 20.442 3.669 1.00 94.31 479 HIS A O 1
ATOM 3738 N N . PRO A 1 480 ? -4.910 21.542 5.252 1.00 95.50 480 PRO A N 1
ATOM 3739 C CA . PRO A 1 480 ? -4.181 20.370 5.725 1.00 95.50 480 PRO A CA 1
ATOM 3740 C C . PRO A 1 480 ? -5.042 19.378 6.518 1.00 95.50 480 PRO A C 1
ATOM 3742 O O . PRO A 1 480 ? -4.678 18.216 6.640 1.00 95.50 480 PRO A O 1
ATOM 3745 N N . VAL A 1 481 ? -6.198 19.791 7.045 1.00 98.19 481 VAL A N 1
ATOM 3746 C CA . VAL A 1 481 ? -7.062 18.902 7.841 1.00 98.19 481 VAL A CA 1
ATOM 3747 C C . VAL A 1 481 ? -7.853 17.963 6.934 1.00 98.19 481 VAL A C 1
ATOM 3749 O O . VAL A 1 481 ? -8.483 18.413 5.973 1.00 98.19 481 VAL A O 1
ATOM 3752 N N . ALA A 1 482 ? -7.852 16.672 7.258 1.00 97.88 482 ALA A N 1
ATOM 3753 C CA . ALA A 1 482 ? -8.665 15.635 6.633 1.00 97.88 482 ALA A CA 1
ATOM 3754 C C . ALA A 1 482 ? -9.817 15.213 7.557 1.00 97.88 482 ALA A C 1
ATOM 3756 O O . ALA A 1 482 ? -9.573 14.719 8.652 1.00 97.88 482 ALA A O 1
ATOM 3757 N N . THR A 1 483 ? -11.060 15.374 7.104 1.00 97.94 483 THR A N 1
ATOM 3758 C CA . THR A 1 483 ? -12.266 14.926 7.819 1.00 97.94 483 THR A CA 1
ATOM 3759 C C . THR A 1 483 ? -12.778 13.637 7.186 1.00 97.94 483 THR A C 1
ATOM 3761 O O . THR A 1 483 ? -13.007 13.609 5.975 1.00 97.94 483 THR A O 1
ATOM 3764 N N . LEU A 1 484 ? -12.938 12.570 7.975 1.00 97.94 484 LEU A N 1
ATOM 3765 C CA . LEU A 1 484 ? -13.298 11.237 7.478 1.00 97.94 484 LEU A CA 1
ATOM 3766 C C . LEU A 1 484 ? -14.419 10.585 8.293 1.00 97.94 484 LEU A C 1
ATOM 3768 O O . LEU A 1 484 ? -14.530 10.796 9.500 1.00 97.94 484 LEU A O 1
ATOM 3772 N N . ASP A 1 485 ? -15.196 9.726 7.627 1.00 97.06 485 ASP A N 1
ATOM 3773 C CA . ASP A 1 485 ? -16.206 8.869 8.256 1.00 97.06 485 ASP A CA 1
ATOM 3774 C C . ASP A 1 485 ? -15.547 7.786 9.116 1.00 97.06 485 ASP A C 1
ATOM 3776 O O . ASP A 1 485 ? -14.946 6.825 8.619 1.00 97.06 485 ASP A O 1
ATOM 3780 N N . PHE A 1 486 ? -15.716 7.935 10.422 1.00 97.31 486 PHE A N 1
ATOM 3781 C CA . PHE A 1 486 ? -15.110 7.109 11.448 1.00 97.31 486 PHE A CA 1
ATOM 3782 C C . PHE A 1 486 ? -16.050 6.033 12.001 1.00 97.31 486 PHE A C 1
ATOM 3784 O O . PHE A 1 486 ? -15.702 5.336 12.956 1.00 97.31 486 PHE A O 1
ATOM 3791 N N . ARG A 1 487 ? -17.226 5.832 11.402 1.00 94.75 487 ARG A N 1
ATOM 3792 C CA . ARG A 1 487 ? -18.129 4.751 11.813 1.00 94.75 487 ARG A CA 1
ATOM 3793 C C . ARG A 1 487 ? -17.466 3.374 11.638 1.00 94.75 487 ARG A C 1
ATOM 3795 O O . ARG A 1 487 ? -16.632 3.183 10.740 1.00 94.75 487 ARG A O 1
ATOM 3802 N N . PRO A 1 488 ? -17.794 2.388 12.492 1.00 87.38 488 PRO A N 1
ATOM 3803 C CA . PRO A 1 488 ? -17.319 1.023 12.299 1.00 87.38 488 PRO A CA 1
ATOM 3804 C C . PRO A 1 488 ? -17.830 0.460 10.965 1.00 87.38 488 PRO A C 1
ATOM 3806 O O . PRO A 1 488 ? -18.791 0.965 10.385 1.00 87.38 488 PRO A O 1
ATOM 3809 N N . SER A 1 489 ? -17.187 -0.599 10.467 1.00 76.69 489 SER A N 1
ATOM 3810 C CA . SER A 1 489 ? -17.730 -1.325 9.315 1.00 76.69 489 SER A CA 1
ATOM 3811 C C . SER A 1 489 ? -19.120 -1.867 9.679 1.00 76.69 489 SER A C 1
ATOM 3813 O O . SER A 1 489 ? -19.268 -2.398 10.785 1.00 76.69 489 SER A O 1
ATOM 3815 N N . PRO A 1 490 ? -20.146 -1.732 8.817 1.00 59.81 490 PRO A N 1
ATOM 3816 C CA . PRO A 1 490 ? -21.466 -2.262 9.119 1.00 59.81 490 PRO A CA 1
ATOM 3817 C C . PRO A 1 490 ? -21.372 -3.777 9.342 1.00 59.81 490 PRO A C 1
ATOM 3819 O O . PRO A 1 490 ? -21.083 -4.545 8.424 1.00 59.81 490 PRO A O 1
ATOM 3822 N N . HIS A 1 491 ? -21.620 -4.229 10.574 1.00 45.81 491 HIS A N 1
ATOM 3823 C CA . HIS A 1 491 ? -21.906 -5.636 10.823 1.00 45.81 491 HIS A CA 1
ATOM 3824 C C . HIS A 1 491 ? -23.245 -5.963 10.153 1.00 45.81 491 HIS A C 1
ATOM 3826 O O . HIS A 1 491 ? -24.228 -5.265 10.412 1.00 45.81 491 HIS A O 1
ATOM 3832 N N . PRO A 1 492 ? -23.348 -7.017 9.328 1.00 35.16 492 PRO A N 1
ATOM 3833 C CA . PRO A 1 492 ? -24.658 -7.478 8.913 1.00 35.16 492 PRO A CA 1
ATOM 3834 C C . PRO A 1 492 ? -25.376 -8.013 10.156 1.00 35.16 492 PRO A C 1
ATOM 3836 O O . PRO A 1 492 ? -24.997 -9.051 10.702 1.00 35.16 492 PRO A O 1
ATOM 3839 N N . ALA A 1 493 ? -26.413 -7.307 10.610 1.00 24.73 493 ALA A N 1
ATOM 3840 C CA . ALA A 1 493 ? -27.440 -7.916 11.441 1.00 24.73 493 ALA A CA 1
ATOM 3841 C C . ALA A 1 493 ? -28.031 -9.115 10.672 1.00 24.73 493 ALA A C 1
ATOM 3843 O O . ALA A 1 493 ? -28.156 -9.042 9.441 1.00 24.73 493 ALA A O 1
ATOM 3844 N N . PRO A 1 494 ? -28.388 -10.224 11.344 1.00 28.14 494 PRO A N 1
ATOM 3845 C CA . PRO A 1 494 ? -29.086 -11.317 10.686 1.00 28.14 494 PRO A CA 1
ATOM 3846 C C . PRO A 1 494 ? -30.393 -10.761 10.118 1.00 28.14 494 PRO A C 1
ATOM 3848 O O . PRO A 1 494 ? -31.293 -10.380 10.862 1.00 28.14 494 PRO A O 1
ATOM 3851 N N . ARG A 1 495 ? -30.494 -10.676 8.788 1.00 27.41 495 ARG A N 1
ATOM 3852 C CA . ARG A 1 495 ? -31.774 -10.408 8.138 1.00 27.41 495 ARG A CA 1
ATOM 3853 C C . ARG A 1 495 ? -32.690 -11.578 8.473 1.00 27.41 495 ARG A C 1
ATOM 3855 O O . ARG A 1 495 ? -32.466 -12.699 8.021 1.00 27.41 495 ARG A O 1
ATOM 3862 N N . THR A 1 496 ? -33.692 -11.310 9.299 1.00 22.81 496 THR A N 1
ATOM 3863 C CA . THR A 1 496 ? -34.815 -12.202 9.541 1.00 22.81 496 THR A CA 1
ATOM 3864 C C . THR A 1 496 ? -35.472 -12.508 8.200 1.00 22.81 496 THR A C 1
ATOM 3866 O O . THR A 1 496 ? -36.073 -11.650 7.555 1.00 22.81 496 THR A O 1
ATOM 3869 N N . CYS A 1 497 ? -35.318 -13.751 7.751 1.00 27.47 497 CYS A N 1
ATOM 3870 C CA . CYS A 1 497 ? -36.126 -14.294 6.674 1.00 27.47 497 CYS A CA 1
ATOM 3871 C C . CYS A 1 497 ? -37.579 -14.329 7.154 1.00 27.47 497 CYS A C 1
ATOM 3873 O O . CYS A 1 497 ? -37.923 -15.144 8.003 1.00 27.47 497 CYS A O 1
ATOM 3875 N N . THR A 1 498 ? -38.433 -13.481 6.594 1.00 23.98 498 THR A N 1
ATOM 3876 C CA . THR A 1 498 ? -39.874 -13.746 6.527 1.00 23.98 498 THR A CA 1
ATOM 3877 C C . THR A 1 498 ? -40.348 -13.349 5.134 1.00 23.98 498 THR A C 1
ATOM 3879 O O . THR A 1 498 ? -40.307 -12.180 4.768 1.00 23.98 498 THR A O 1
ATOM 3882 N N . GLY A 1 499 ? -40.704 -14.350 4.323 1.00 22.89 499 GLY A N 1
ATOM 3883 C CA . GLY A 1 499 ? -41.190 -14.137 2.957 1.00 22.89 499 GLY A CA 1
ATOM 3884 C C . GLY A 1 499 ? -40.970 -15.308 1.994 1.00 22.89 499 GLY A C 1
ATOM 3885 O O . GLY A 1 499 ? -40.332 -15.121 0.972 1.00 22.89 499 GLY A O 1
ATOM 3886 N N . ALA A 1 500 ? -41.478 -16.491 2.361 1.00 21.59 500 ALA A N 1
ATOM 3887 C CA . ALA A 1 500 ? -41.866 -17.631 1.513 1.00 21.59 500 ALA A CA 1
ATOM 3888 C C . ALA A 1 500 ? -40.907 -18.156 0.409 1.00 21.59 500 ALA A C 1
ATOM 3890 O O . ALA A 1 500 ? -40.865 -17.661 -0.713 1.00 21.59 500 ALA A O 1
ATOM 3891 N N . LEU A 1 501 ? -40.277 -19.301 0.703 1.00 35.56 501 LEU A N 1
ATOM 3892 C CA . LEU A 1 501 ? -39.983 -20.368 -0.271 1.00 35.56 501 LEU A CA 1
ATOM 3893 C C . LEU A 1 501 ? -41.181 -21.337 -0.309 1.00 35.56 501 LEU A C 1
ATOM 3895 O O . LEU A 1 501 ? -41.832 -21.520 0.723 1.00 35.56 501 LEU A O 1
ATOM 3899 N N . PRO A 1 502 ? -41.466 -21.993 -1.447 1.00 23.92 502 PRO A N 1
ATOM 3900 C CA . PRO A 1 502 ? -41.092 -23.415 -1.556 1.00 23.92 502 PRO A CA 1
ATOM 3901 C C . PRO A 1 502 ? -40.606 -23.788 -2.974 1.00 23.92 502 PRO A C 1
ATOM 3903 O O . PRO A 1 502 ? -41.177 -23.360 -3.966 1.00 23.92 502 PRO A O 1
ATOM 3906 N N . GLY A 1 503 ? -39.475 -24.487 -3.128 1.00 21.55 503 GLY A N 1
ATOM 3907 C CA . GLY A 1 503 ? -39.415 -25.960 -3.213 1.00 21.55 503 GLY A CA 1
ATOM 3908 C C . GLY A 1 503 ? -39.343 -26.377 -4.699 1.00 21.55 503 GLY A C 1
ATOM 3909 O O . GLY A 1 503 ? -40.158 -25.934 -5.486 1.00 21.55 503 GLY A O 1
ATOM 3910 N N . ALA A 1 504 ? -38.398 -27.158 -5.218 1.00 22.12 504 ALA A N 1
ATOM 3911 C CA . ALA A 1 504 ? -37.595 -28.208 -4.628 1.00 22.12 504 ALA A CA 1
ATOM 3912 C C . ALA A 1 504 ? -36.247 -28.341 -5.365 1.00 22.12 504 ALA A C 1
ATOM 3914 O O . ALA A 1 504 ? -36.181 -28.296 -6.590 1.00 22.12 504 ALA A O 1
ATOM 3915 N N . TYR A 1 505 ? -35.184 -28.596 -4.604 1.00 25.25 505 TYR A N 1
ATOM 3916 C CA . TYR A 1 505 ? -33.966 -29.237 -5.095 1.00 25.25 505 TYR A CA 1
ATOM 3917 C C . TYR A 1 505 ? -33.883 -30.604 -4.424 1.00 25.25 505 TYR A C 1
ATOM 3919 O O . TYR A 1 505 ? -33.776 -30.667 -3.200 1.00 25.25 505 TYR A O 1
ATOM 3927 N N . ARG A 1 506 ? -33.926 -31.675 -5.225 1.00 24.69 506 ARG A N 1
ATOM 3928 C CA . ARG A 1 506 ? -33.213 -32.950 -5.010 1.00 24.69 506 ARG A CA 1
ATOM 3929 C C . ARG A 1 506 ? -33.494 -33.907 -6.177 1.00 24.69 506 ARG A C 1
ATOM 3931 O O . ARG A 1 506 ? -34.555 -34.509 -6.241 1.00 24.69 506 ARG A O 1
ATOM 3938 N N . SER A 1 507 ? -32.511 -34.107 -7.054 1.00 21.97 507 SER A N 1
ATOM 3939 C CA . SER A 1 507 ? -31.900 -35.430 -7.257 1.00 21.97 507 SER A CA 1
ATOM 3940 C C . SER A 1 507 ? -30.675 -35.360 -8.185 1.00 21.97 507 SER A C 1
ATOM 3942 O O . SER A 1 507 ? -30.679 -34.766 -9.254 1.00 21.97 507 SER A O 1
ATOM 3944 N N . TRP A 1 508 ? -29.596 -35.900 -7.628 1.00 23.03 508 TRP A N 1
ATOM 3945 C CA . TRP A 1 508 ? -28.460 -36.633 -8.173 1.00 23.03 508 TRP A CA 1
ATOM 3946 C C . TRP A 1 508 ? -28.267 -36.822 -9.691 1.00 23.03 508 TRP A C 1
ATOM 3948 O O . TRP A 1 508 ? -29.108 -37.373 -10.386 1.00 23.03 508 TRP A O 1
ATOM 3958 N N . ALA A 1 509 ? -27.002 -36.584 -10.057 1.00 23.19 509 ALA A N 1
ATOM 3959 C CA . ALA A 1 509 ? -26.138 -37.423 -10.893 1.00 23.19 509 ALA A CA 1
ATOM 3960 C C . ALA A 1 509 ? -26.331 -37.461 -12.421 1.00 23.19 509 ALA A C 1
ATOM 3962 O O . ALA A 1 509 ? -27.386 -37.752 -12.961 1.00 23.19 509 ALA A O 1
ATOM 3963 N N . MET A 1 510 ? -25.179 -37.267 -13.076 1.00 30.72 510 MET A N 1
ATOM 3964 C CA . MET A 1 510 ? -24.782 -37.757 -14.398 1.00 30.72 510 MET A CA 1
ATOM 3965 C C . MET A 1 510 ? -25.796 -37.594 -15.537 1.00 30.72 510 MET A C 1
ATOM 3967 O O . MET A 1 510 ? -26.590 -38.483 -15.818 1.00 30.72 510 MET A O 1
ATOM 3971 N N . ASN A 1 511 ? -25.602 -36.551 -16.348 1.00 22.27 511 ASN A N 1
ATOM 3972 C CA . ASN A 1 511 ? -25.549 -36.774 -17.790 1.00 22.27 511 ASN A CA 1
ATOM 3973 C C . ASN A 1 511 ? -24.754 -35.686 -18.515 1.00 22.27 511 ASN A C 1
ATOM 3975 O O . ASN A 1 511 ? -25.017 -34.492 -18.393 1.00 22.27 511 ASN A O 1
ATOM 3979 N N . ARG A 1 512 ? -23.768 -36.137 -19.296 1.00 37.25 512 ARG A N 1
ATOM 3980 C CA . ARG A 1 512 ? -23.098 -35.352 -20.333 1.00 37.25 512 ARG A CA 1
ATOM 3981 C C . ARG A 1 512 ? -24.165 -34.798 -21.278 1.00 37.25 512 ARG A C 1
ATOM 3983 O O . ARG A 1 512 ? -24.844 -35.591 -21.921 1.00 37.25 512 ARG A O 1
ATOM 3990 N N . ARG A 1 513 ? -24.266 -33.474 -21.409 1.00 23.95 513 ARG A N 1
ATOM 3991 C CA . ARG A 1 513 ? -24.748 -32.789 -22.620 1.00 23.95 513 ARG A CA 1
ATOM 3992 C C . ARG A 1 513 ? -24.286 -31.334 -22.597 1.00 23.95 513 ARG A C 1
ATOM 3994 O O . ARG A 1 513 ? -24.622 -30.558 -21.714 1.00 23.95 513 ARG A O 1
ATOM 4001 N N . THR A 1 514 ? -23.455 -31.018 -23.575 1.00 36.16 514 THR A N 1
ATOM 4002 C CA . THR A 1 514 ? -23.004 -29.691 -23.985 1.00 36.16 514 THR A CA 1
ATOM 4003 C C . THR A 1 514 ? -24.189 -28.800 -24.366 1.00 36.16 514 THR A C 1
ATOM 4005 O O . THR A 1 514 ? -24.848 -29.082 -25.364 1.00 36.16 514 THR A O 1
ATOM 4008 N N . THR A 1 515 ? -24.422 -27.706 -23.638 1.00 30.50 515 THR A N 1
ATOM 4009 C CA . THR A 1 515 ? -25.226 -26.562 -24.109 1.00 30.50 515 THR A CA 1
ATOM 4010 C C . THR A 1 515 ? -24.563 -25.263 -23.650 1.00 30.50 515 THR A C 1
ATOM 4012 O O . THR A 1 515 ? -24.321 -25.077 -22.459 1.00 30.50 515 THR A O 1
ATOM 4015 N N . GLY A 1 516 ? -24.195 -24.419 -24.619 1.00 38.12 516 GLY A N 1
ATOM 4016 C CA . GLY A 1 516 ? -23.316 -23.262 -24.455 1.00 38.12 516 GLY A CA 1
ATOM 4017 C C . GLY A 1 516 ? -23.871 -22.168 -23.545 1.00 38.12 516 GLY A C 1
ATOM 4018 O O . GLY A 1 516 ? -24.989 -21.694 -23.734 1.00 38.12 516 GLY A O 1
ATOM 4019 N N . ALA A 1 517 ? -23.050 -21.743 -22.585 1.00 43.94 517 ALA A N 1
ATOM 4020 C CA . ALA A 1 517 ? -23.239 -20.488 -21.875 1.00 43.94 517 ALA A CA 1
ATOM 4021 C C . ALA A 1 517 ? -22.993 -19.322 -22.847 1.00 43.94 517 ALA A C 1
ATOM 4023 O O . ALA A 1 517 ? -22.021 -19.343 -23.605 1.00 43.94 517 ALA A O 1
ATOM 4024 N N . GLY A 1 518 ? -23.880 -18.326 -22.844 1.00 53.12 518 GLY A N 1
ATOM 4025 C CA . GLY A 1 518 ? -23.671 -17.084 -23.589 1.00 53.12 518 GLY A CA 1
ATOM 4026 C C . GLY A 1 518 ? -22.442 -16.307 -23.086 1.00 53.12 518 GLY A C 1
ATOM 4027 O O . GLY A 1 518 ? -21.919 -16.610 -22.010 1.00 53.12 518 GLY A O 1
ATOM 4028 N N . PRO A 1 519 ? -21.963 -15.310 -23.848 1.00 69.88 519 PRO A N 1
ATOM 4029 C CA . PRO A 1 519 ? -20.811 -14.506 -23.451 1.00 69.88 519 PRO A CA 1
ATOM 4030 C C . PRO A 1 519 ? -21.091 -13.696 -22.175 1.00 69.88 519 PRO A C 1
ATOM 4032 O O . PRO A 1 519 ? -22.192 -13.179 -22.001 1.00 69.88 519 PRO A O 1
ATOM 4035 N N . ASP A 1 520 ? -20.084 -13.544 -21.308 1.00 76.00 520 ASP A N 1
ATOM 4036 C CA . ASP A 1 520 ?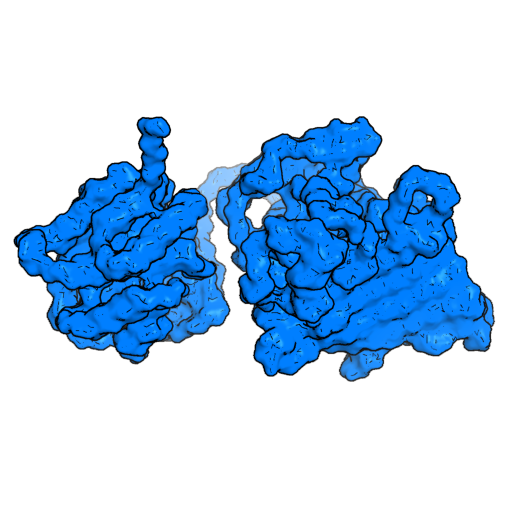 -20.115 -12.593 -20.187 1.00 76.00 520 ASP A CA 1
ATOM 4037 C C . ASP A 1 520 ? -20.074 -11.155 -20.729 1.00 76.00 520 ASP A C 1
ATOM 4039 O O . ASP A 1 520 ? -19.184 -10.791 -21.499 1.00 76.00 520 ASP A O 1
ATOM 4043 N N . LEU A 1 521 ? -21.065 -10.348 -20.346 1.00 83.88 521 LEU A N 1
ATOM 4044 C CA . LEU A 1 521 ? -21.264 -8.976 -20.824 1.00 83.88 521 LEU A CA 1
ATOM 4045 C C . LEU A 1 521 ? -21.129 -7.931 -19.708 1.00 83.88 521 LEU A C 1
ATOM 4047 O O . LEU A 1 521 ? -21.357 -6.749 -19.961 1.00 83.88 521 LEU A O 1
ATOM 4051 N N . SER A 1 522 ? -20.758 -8.333 -18.490 1.00 77.94 522 SER A N 1
ATOM 4052 C CA . SER A 1 522 ? -20.716 -7.458 -17.307 1.00 77.94 522 SER A CA 1
ATOM 4053 C C . SER A 1 522 ? -19.864 -6.196 -17.518 1.00 77.94 522 SER A C 1
ATOM 4055 O O . SER A 1 522 ? -20.328 -5.082 -17.269 1.00 77.94 522 SER A O 1
ATOM 4057 N N . ALA A 1 523 ? -18.657 -6.349 -18.070 1.00 79.94 523 ALA A N 1
ATOM 4058 C CA . ALA A 1 523 ? -17.758 -5.233 -18.371 1.00 79.94 523 ALA A CA 1
ATOM 4059 C C . ALA A 1 523 ? -18.312 -4.288 -19.454 1.00 79.94 523 ALA A C 1
ATOM 4061 O O . ALA A 1 523 ? -18.186 -3.071 -19.336 1.00 79.94 523 ALA A O 1
ATOM 4062 N N . LEU A 1 524 ? -18.958 -4.832 -20.493 1.00 87.25 524 LEU A N 1
ATOM 4063 C CA . LEU A 1 524 ? -19.590 -4.015 -21.533 1.00 87.25 524 LEU A CA 1
ATOM 4064 C C . LEU A 1 524 ? -20.809 -3.265 -20.991 1.00 87.25 524 LEU A C 1
ATOM 4066 O O . LEU A 1 524 ? -21.022 -2.114 -21.357 1.00 87.25 524 LEU A O 1
ATOM 4070 N N . SER A 1 525 ? -21.575 -3.884 -20.090 1.00 87.81 525 SER A N 1
ATOM 4071 C CA . SER A 1 525 ? -22.720 -3.248 -19.435 1.00 87.81 525 SER A CA 1
ATOM 4072 C C . SER A 1 525 ? -22.314 -2.048 -18.591 1.00 87.81 525 SER A C 1
ATOM 4074 O O . SER A 1 525 ? -23.013 -1.041 -18.608 1.00 87.81 525 SER A O 1
ATOM 4076 N N . ALA A 1 526 ? -21.186 -2.131 -17.886 1.00 84.44 526 ALA A N 1
ATOM 4077 C CA . ALA A 1 526 ? -20.675 -1.016 -17.096 1.00 84.44 526 ALA A CA 1
ATOM 4078 C C . ALA A 1 526 ? -20.207 0.164 -17.968 1.00 84.44 526 ALA A C 1
ATOM 4080 O O . ALA A 1 526 ? -20.344 1.313 -17.562 1.00 84.44 526 ALA A O 1
ATOM 4081 N N . LEU A 1 527 ? -19.658 -0.115 -19.156 1.00 89.81 527 LEU A N 1
ATOM 4082 C CA . LEU A 1 527 ? -19.122 0.911 -20.057 1.00 89.81 527 LEU A CA 1
ATOM 4083 C C . LEU A 1 527 ? -20.187 1.557 -20.946 1.00 89.81 527 LEU A C 1
ATOM 4085 O O . LEU A 1 527 ? -20.113 2.751 -21.208 1.00 89.81 527 LEU A O 1
ATOM 4089 N N . LEU A 1 528 ? -21.140 0.767 -21.441 1.00 90.75 528 LEU A N 1
ATOM 4090 C CA . LEU A 1 528 ? -22.102 1.210 -22.452 1.00 90.75 528 LEU A CA 1
ATOM 4091 C C . LEU A 1 528 ? -23.474 1.556 -21.871 1.00 90.75 528 LEU A C 1
ATOM 4093 O O . LEU A 1 528 ? -24.251 2.218 -22.557 1.00 90.75 528 LEU A O 1
ATOM 4097 N N . GLY A 1 529 ? -23.790 1.110 -20.648 1.00 90.88 529 GLY A N 1
ATOM 4098 C CA . GLY A 1 529 ? -25.086 1.348 -20.009 1.00 90.88 529 GLY A CA 1
ATOM 4099 C C . GLY A 1 529 ? -26.253 1.031 -20.948 1.00 90.88 529 GLY A C 1
ATOM 4100 O O . GLY A 1 529 ? -26.310 -0.046 -21.549 1.00 90.88 529 GLY A O 1
ATOM 4101 N N . ASP A 1 530 ? -27.134 2.010 -21.140 1.00 91.69 530 ASP A N 1
ATOM 4102 C CA . ASP A 1 530 ? -28.328 1.897 -21.987 1.00 91.69 530 ASP A CA 1
ATOM 4103 C C . ASP A 1 530 ? -28.015 1.704 -23.481 1.00 91.69 530 ASP A C 1
ATOM 4105 O O . ASP A 1 530 ? -28.856 1.213 -24.233 1.00 91.69 530 ASP A O 1
ATOM 4109 N N . SER A 1 531 ? -26.794 2.022 -23.926 1.00 93.12 531 SER A N 1
ATOM 4110 C CA . SER A 1 531 ? -26.366 1.807 -25.315 1.00 93.12 531 SER A CA 1
ATOM 4111 C C . SER A 1 531 ? -25.973 0.355 -25.607 1.00 93.12 531 SER A C 1
ATOM 4113 O O . SER A 1 531 ? -25.859 -0.026 -26.776 1.00 93.12 531 SER A O 1
ATOM 4115 N N . LEU A 1 532 ? -25.787 -0.486 -24.578 1.00 93.31 532 LEU A N 1
ATOM 4116 C CA . LEU A 1 532 ? -25.331 -1.871 -24.735 1.00 93.31 532 LEU A CA 1
ATOM 4117 C C . LEU A 1 532 ? -26.170 -2.687 -25.742 1.00 93.31 532 LEU A C 1
ATOM 4119 O O . LEU A 1 532 ? -25.568 -3.353 -26.590 1.00 93.31 532 LEU A O 1
ATOM 4123 N N . PRO A 1 533 ? -27.520 -2.669 -25.719 1.00 93.25 533 PRO A N 1
ATOM 4124 C CA . PRO A 1 533 ? -28.318 -3.470 -26.646 1.00 93.25 533 PRO A CA 1
ATOM 4125 C C . PRO A 1 533 ? -28.083 -3.099 -28.113 1.00 93.25 533 PRO A C 1
ATOM 4127 O O . PRO A 1 533 ? -27.986 -3.996 -28.952 1.00 93.25 533 PRO A O 1
ATOM 4130 N N . ALA A 1 534 ? -27.946 -1.802 -28.413 1.00 94.44 534 ALA A N 1
ATOM 4131 C CA . ALA A 1 534 ? -27.704 -1.304 -29.765 1.00 94.44 534 ALA A CA 1
ATOM 4132 C C . ALA A 1 534 ? -26.312 -1.710 -30.271 1.00 94.44 534 ALA A C 1
ATOM 4134 O O . ALA A 1 534 ? -26.195 -2.271 -31.360 1.00 94.44 534 ALA A O 1
ATOM 4135 N N . VAL A 1 535 ? -25.274 -1.537 -29.443 1.00 95.69 535 VAL A N 1
ATOM 4136 C CA . VAL A 1 535 ? -23.905 -1.953 -29.793 1.00 95.69 535 VAL A CA 1
ATOM 4137 C C . VAL A 1 535 ? -23.824 -3.469 -30.002 1.00 95.69 535 VAL A C 1
ATOM 4139 O O . VAL A 1 535 ? -23.221 -3.942 -30.965 1.00 95.69 535 VAL A O 1
ATOM 4142 N N . LEU A 1 536 ? -24.474 -4.268 -29.146 1.00 95.31 536 LEU A N 1
ATOM 4143 C CA . LEU A 1 536 ? -24.505 -5.724 -29.313 1.00 95.31 536 LEU A CA 1
ATOM 4144 C C . LEU A 1 536 ? -25.301 -6.167 -30.543 1.00 95.31 536 LEU A C 1
ATOM 4146 O O . LEU A 1 536 ? -24.981 -7.209 -31.117 1.00 95.31 536 LEU A O 1
ATOM 4150 N N . ALA A 1 537 ? -26.331 -5.423 -30.952 1.00 94.56 537 ALA A N 1
ATOM 4151 C CA . ALA A 1 537 ? -27.061 -5.704 -32.185 1.00 94.56 537 ALA A CA 1
ATOM 4152 C C . ALA A 1 537 ? -26.158 -5.537 -33.415 1.00 94.56 537 ALA A C 1
ATOM 4154 O O . ALA A 1 537 ? -26.148 -6.415 -34.280 1.00 94.56 537 ALA A O 1
ATOM 4155 N N . ASP A 1 538 ? -25.336 -4.488 -33.453 1.00 96.75 538 ASP A N 1
ATOM 4156 C CA . ASP A 1 538 ? -24.368 -4.285 -34.533 1.00 96.75 538 ASP A CA 1
ATOM 4157 C C . ASP A 1 538 ? -23.229 -5.317 -34.479 1.00 96.75 538 ASP A C 1
ATOM 4159 O O . ASP A 1 538 ? -22.882 -5.895 -35.511 1.00 96.75 538 ASP A O 1
ATOM 4163 N N . CYS A 1 539 ? -22.731 -5.680 -33.289 1.00 95.56 539 CYS A N 1
ATOM 4164 C CA . CYS A 1 539 ? -21.801 -6.809 -33.144 1.00 95.56 539 CYS A CA 1
ATOM 4165 C C . CYS A 1 539 ? -22.394 -8.104 -33.721 1.00 95.56 539 CYS A C 1
ATOM 4167 O O . CYS A 1 539 ? -21.717 -8.805 -34.469 1.00 95.56 539 CYS A O 1
ATOM 4169 N N . ARG A 1 540 ? -23.664 -8.418 -33.424 1.00 95.75 540 ARG A N 1
ATOM 4170 C CA . ARG A 1 540 ? -24.352 -9.610 -33.956 1.00 95.75 540 ARG A CA 1
ATOM 4171 C C . ARG A 1 540 ? -24.549 -9.552 -35.467 1.00 95.75 540 ARG A C 1
ATOM 4173 O O . ARG A 1 540 ? -24.435 -10.584 -36.120 1.00 95.75 540 ARG A O 1
ATOM 4180 N N . ARG A 1 541 ? -24.806 -8.367 -36.035 1.00 95.81 541 ARG A N 1
ATOM 4181 C CA . ARG A 1 541 ? -24.944 -8.183 -37.491 1.00 95.81 541 ARG A CA 1
ATOM 4182 C C . ARG A 1 541 ? -23.682 -8.618 -38.239 1.00 95.81 541 ARG A C 1
ATOM 4184 O O . ARG A 1 541 ? -23.789 -9.134 -39.346 1.00 95.81 541 ARG A O 1
ATOM 4191 N N . HIS A 1 542 ? -22.508 -8.420 -37.639 1.00 94.56 542 HIS A N 1
ATOM 4192 C CA . HIS A 1 542 ? -21.226 -8.723 -38.275 1.00 94.56 542 HIS A CA 1
ATOM 4193 C C . HIS A 1 542 ? -20.595 -10.045 -37.820 1.00 94.56 542 HIS A C 1
ATOM 4195 O O . HIS A 1 542 ? -19.985 -10.723 -38.639 1.00 94.56 542 HIS A O 1
ATOM 4201 N N . ALA A 1 543 ? -20.724 -10.423 -36.548 1.00 93.06 543 ALA A N 1
ATOM 4202 C CA . ALA A 1 543 ? -20.111 -11.629 -35.983 1.00 93.06 543 ALA A CA 1
ATOM 4203 C C . ALA A 1 543 ? -21.061 -12.845 -35.943 1.00 93.06 543 ALA A C 1
ATOM 4205 O O . ALA A 1 543 ? -20.616 -13.970 -35.703 1.00 93.06 543 ALA A O 1
ATOM 4206 N N . GLY A 1 544 ? -22.362 -12.640 -36.169 1.00 92.12 544 GLY A N 1
ATOM 4207 C CA . GLY A 1 544 ? -23.400 -13.654 -35.998 1.00 92.12 544 GLY A CA 1
ATOM 4208 C C . GLY A 1 544 ? -23.797 -13.847 -34.530 1.00 92.12 544 GLY A C 1
ATOM 4209 O O . GLY A 1 544 ? -23.859 -12.899 -33.744 1.00 92.12 544 GLY A O 1
ATOM 4210 N N . HIS A 1 545 ? -24.089 -15.087 -34.133 1.00 89.44 545 HIS A N 1
ATOM 4211 C CA . HIS A 1 545 ? -24.377 -15.405 -32.735 1.00 89.44 545 HIS A CA 1
ATOM 4212 C C . HIS A 1 545 ? -23.102 -15.250 -31.902 1.00 89.44 545 HIS A C 1
ATOM 4214 O O . HIS A 1 545 ? -22.137 -15.987 -32.105 1.00 89.44 545 HIS A O 1
ATOM 4220 N N . LEU A 1 546 ? -23.116 -14.325 -30.940 1.00 92.19 546 LEU A N 1
ATOM 4221 C CA . LEU A 1 546 ? -21.962 -14.049 -30.086 1.00 92.19 546 LEU A CA 1
ATOM 4222 C C . LEU A 1 546 ? -21.681 -15.240 -29.170 1.00 92.19 546 LEU A C 1
ATOM 4224 O O . LEU A 1 546 ? -22.556 -15.692 -28.435 1.00 92.19 546 LEU A O 1
ATOM 4228 N N . THR A 1 547 ? -20.454 -15.737 -29.205 1.00 89.75 547 THR A N 1
ATOM 4229 C CA . THR A 1 547 ? -20.004 -16.877 -28.401 1.00 89.75 547 THR A CA 1
ATOM 4230 C C . THR A 1 547 ? -19.100 -16.444 -27.260 1.00 89.75 547 THR A C 1
ATOM 4232 O O . THR A 1 547 ? -19.091 -17.086 -26.214 1.00 89.75 547 THR A O 1
ATOM 4235 N N . ARG A 1 548 ? -18.323 -15.369 -27.440 1.00 90.19 548 ARG A N 1
ATOM 4236 C CA . ARG A 1 548 ? -17.367 -14.903 -26.432 1.00 90.19 548 ARG A CA 1
ATOM 4237 C C . ARG A 1 548 ? -17.109 -13.408 -26.573 1.00 90.19 548 ARG A C 1
ATOM 4239 O O . ARG A 1 548 ? -17.045 -12.885 -27.676 1.00 90.19 548 ARG A O 1
ATOM 4246 N N . VAL A 1 549 ? -16.914 -12.736 -25.447 1.00 91.25 549 VAL A N 1
ATOM 4247 C CA . VAL A 1 549 ? -16.406 -11.363 -25.384 1.00 91.25 549 VAL A CA 1
ATOM 4248 C C . VAL A 1 549 ? -15.212 -11.369 -24.445 1.00 91.25 549 VAL A C 1
ATOM 4250 O O . VAL A 1 549 ? -15.275 -11.962 -23.371 1.00 91.25 549 VAL A O 1
ATOM 4253 N N . GLN A 1 550 ? -14.104 -10.760 -24.856 1.00 90.31 550 GLN A N 1
ATOM 4254 C CA . GLN A 1 550 ? -12.893 -10.699 -24.044 1.00 90.31 550 GLN A CA 1
ATOM 4255 C C . GLN A 1 550 ? -12.122 -9.401 -24.292 1.00 90.31 550 GLN A C 1
ATOM 4257 O O . GLN A 1 550 ? -12.077 -8.942 -25.432 1.00 90.31 550 GLN A O 1
ATOM 4262 N N . PRO A 1 551 ? -11.480 -8.811 -23.272 1.00 87.69 551 PRO A N 1
ATOM 4263 C CA . PRO A 1 551 ? -10.579 -7.683 -23.479 1.00 87.69 551 PRO A CA 1
ATOM 4264 C C . PRO A 1 551 ? -9.450 -8.034 -24.459 1.00 87.69 551 PRO A C 1
ATOM 4266 O O . PRO A 1 551 ? -8.867 -9.117 -24.385 1.00 87.69 551 PRO A O 1
ATOM 4269 N N . ALA A 1 552 ? -9.133 -7.118 -25.371 1.00 83.25 552 ALA A N 1
ATOM 4270 C CA . ALA A 1 552 ? -7.979 -7.218 -26.253 1.00 83.25 552 ALA A CA 1
ATOM 4271 C C . ALA A 1 552 ? -6.778 -6.484 -25.615 1.00 83.25 552 ALA A C 1
ATOM 4273 O O . ALA A 1 552 ? -6.941 -5.383 -25.083 1.00 83.25 552 ALA A O 1
ATOM 4274 N N . PRO A 1 553 ? -5.567 -7.070 -25.635 1.00 67.44 553 PRO A N 1
ATOM 4275 C CA . PRO A 1 553 ? -4.388 -6.461 -25.025 1.00 67.44 553 PRO A CA 1
ATOM 4276 C C . PRO A 1 553 ? -3.899 -5.238 -25.820 1.00 67.44 553 PRO A C 1
ATOM 4278 O O . PRO A 1 553 ? -3.935 -5.241 -27.046 1.00 67.44 553 PRO A O 1
ATOM 4281 N N . GLY A 1 554 ? -3.366 -4.224 -25.124 1.00 62.03 554 GLY A N 1
ATOM 4282 C CA . GLY A 1 554 ? -2.612 -3.112 -25.732 1.00 62.03 554 GLY A CA 1
ATOM 4283 C C . GLY A 1 554 ? -3.274 -1.725 -25.700 1.00 62.03 554 GLY A C 1
ATOM 4284 O O . GLY A 1 554 ? -2.569 -0.735 -25.881 1.00 62.03 554 GLY A O 1
ATOM 4285 N N . GLY A 1 555 ? -4.575 -1.619 -25.411 1.00 64.75 555 GLY A N 1
ATOM 4286 C CA . GLY A 1 555 ? -5.268 -0.326 -25.318 1.00 64.75 555 GLY A CA 1
ATOM 4287 C C . GLY A 1 555 ? -4.966 0.414 -24.011 1.00 64.75 555 GLY A C 1
ATOM 4288 O O . GLY A 1 555 ? -5.338 -0.057 -22.940 1.00 64.75 555 GLY A O 1
ATOM 4289 N N . ASN A 1 556 ? -4.297 1.569 -24.083 1.00 72.19 556 ASN A N 1
ATOM 4290 C CA . ASN A 1 556 ? -4.064 2.432 -22.914 1.00 72.19 556 ASN A CA 1
ATOM 4291 C C . ASN A 1 556 ? -5.159 3.482 -22.722 1.00 72.19 556 ASN A C 1
ATOM 4293 O O . ASN A 1 556 ? -5.573 3.740 -21.593 1.00 72.19 556 ASN A O 1
ATOM 4297 N N . VAL A 1 557 ? -5.582 4.098 -23.828 1.00 82.12 557 VAL A N 1
ATOM 4298 C CA . VAL A 1 557 ? -6.526 5.221 -23.849 1.00 82.12 557 VAL A CA 1
ATOM 4299 C C . VAL A 1 557 ? -7.961 4.706 -23.903 1.00 82.12 557 VAL A C 1
ATOM 4301 O O . VAL A 1 557 ? -8.775 5.082 -23.067 1.00 82.12 557 VAL A O 1
ATOM 4304 N N . SER A 1 558 ? -8.251 3.789 -24.828 1.00 89.88 558 SER A N 1
ATOM 4305 C CA . SER A 1 558 ? -9.586 3.213 -25.026 1.00 89.88 558 SER A CA 1
ATOM 4306 C C . SER A 1 558 ? -9.674 1.775 -24.507 1.00 89.88 558 SER A C 1
ATOM 4308 O O . SER A 1 558 ? -8.691 1.031 -24.539 1.00 89.88 558 SER A O 1
ATOM 4310 N N . HIS A 1 559 ? -10.865 1.360 -24.074 1.00 91.94 559 HIS A N 1
ATOM 4311 C CA . HIS A 1 559 ? -11.175 -0.035 -23.772 1.00 91.94 559 HIS A CA 1
ATOM 4312 C C . HIS A 1 559 ? -11.380 -0.788 -25.088 1.00 91.94 559 HIS A C 1
ATOM 4314 O O . HIS A 1 559 ? -12.181 -0.368 -25.920 1.00 91.94 559 HIS A O 1
ATOM 4320 N N . VAL A 1 560 ? -10.673 -1.898 -25.291 1.00 93.19 560 VAL A N 1
ATOM 4321 C CA . VAL A 1 560 ? -10.763 -2.688 -26.526 1.00 93.19 560 VAL A CA 1
ATOM 4322 C C . VAL A 1 560 ? -11.179 -4.107 -26.175 1.00 93.19 560 VAL A C 1
ATOM 4324 O O . VAL A 1 560 ? -10.585 -4.731 -25.298 1.00 93.19 560 VAL A O 1
ATOM 4327 N N . PHE A 1 561 ? -12.187 -4.629 -26.865 1.00 93.88 561 PHE A N 1
ATOM 4328 C CA . PHE A 1 561 ? -12.706 -5.978 -26.690 1.00 93.88 561 PHE A CA 1
ATOM 4329 C C . PHE A 1 561 ? -12.695 -6.715 -28.021 1.00 93.88 561 PHE A C 1
ATOM 4331 O O . PHE A 1 561 ? -13.108 -6.176 -29.042 1.00 93.88 561 PHE A O 1
ATOM 4338 N N . ARG A 1 562 ? -12.278 -7.977 -28.007 1.00 94.19 562 ARG A N 1
ATOM 4339 C CA . ARG A 1 562 ? -12.568 -8.922 -29.080 1.00 94.19 562 ARG A CA 1
ATOM 4340 C C . ARG A 1 562 ? -13.903 -9.594 -28.785 1.00 94.19 562 ARG A C 1
ATOM 4342 O O . ARG A 1 562 ? -14.098 -10.160 -27.709 1.00 94.19 562 ARG A O 1
ATOM 4349 N N . VAL A 1 563 ? -14.804 -9.534 -29.753 1.00 95.31 563 VAL A N 1
ATOM 4350 C CA . VAL A 1 563 ? -16.130 -10.142 -29.711 1.00 95.31 563 VAL A CA 1
ATOM 4351 C C . VAL A 1 563 ? -16.141 -11.272 -30.735 1.00 95.31 563 VAL A C 1
ATOM 4353 O O . VAL A 1 563 ? -16.166 -11.028 -31.939 1.00 95.31 563 VAL A O 1
ATOM 4356 N N . ASP A 1 564 ? -16.067 -12.512 -30.259 1.00 93.94 564 ASP A N 1
ATOM 4357 C CA . ASP A 1 564 ? -16.165 -13.705 -31.095 1.00 93.94 564 ASP A CA 1
ATOM 4358 C C . ASP A 1 564 ? -17.642 -14.054 -31.313 1.00 93.94 564 ASP A C 1
ATOM 4360 O O . ASP A 1 564 ? -18.413 -14.182 -30.352 1.00 93.94 564 ASP A O 1
ATOM 4364 N N . GLY A 1 565 ? -18.021 -14.263 -32.569 1.00 91.88 565 GLY A N 1
ATOM 4365 C CA . GLY A 1 565 ? -19.269 -14.918 -32.930 1.00 91.88 565 GLY A CA 1
ATOM 4366 C C . GLY A 1 565 ? -19.034 -16.135 -33.817 1.00 91.88 565 GLY A C 1
ATOM 4367 O O . GLY A 1 565 ? -17.904 -16.465 -34.178 1.00 91.88 565 GLY A O 1
ATOM 4368 N N . ASN A 1 566 ? -20.115 -16.832 -34.151 1.00 90.25 566 ASN A N 1
ATOM 4369 C CA . ASN A 1 566 ? -20.058 -18.058 -34.946 1.00 90.25 566 ASN A CA 1
ATOM 4370 C C . ASN A 1 566 ? -19.686 -17.845 -36.426 1.00 90.25 566 ASN A C 1
ATOM 4372 O O . ASN A 1 566 ? -19.383 -18.827 -37.098 1.00 90.25 566 ASN A O 1
ATOM 4376 N N . GLN A 1 567 ? -19.716 -16.611 -36.939 1.00 89.94 567 GLN A N 1
ATOM 4377 C CA . GLN A 1 567 ? -19.288 -16.298 -38.308 1.00 89.94 567 GLN A CA 1
ATOM 4378 C C . GLN A 1 567 ? -17.846 -15.784 -38.356 1.00 89.94 567 GLN A C 1
ATOM 4380 O O . GLN A 1 567 ? -17.047 -16.263 -39.154 1.00 89.94 567 GLN A O 1
ATOM 4385 N N . GLN A 1 568 ? -17.515 -14.808 -37.510 1.00 91.81 568 GLN A N 1
ATOM 4386 C CA . GLN A 1 568 ? -16.190 -14.184 -37.430 1.00 91.81 568 GLN A CA 1
ATOM 4387 C C . GLN A 1 568 ? -16.019 -13.450 -36.092 1.00 91.81 568 GLN A C 1
ATOM 4389 O O . GLN A 1 568 ? -16.976 -13.311 -35.325 1.00 91.81 568 GLN A O 1
ATOM 4394 N N . SER A 1 569 ? -14.810 -12.955 -35.815 1.00 93.75 569 SER A N 1
ATOM 4395 C CA . SER A 1 569 ? -14.558 -12.015 -34.719 1.00 93.75 569 SER A CA 1
ATOM 4396 C C . SER A 1 569 ? -14.618 -10.563 -35.198 1.00 93.75 569 SER A C 1
ATOM 4398 O O . SER A 1 569 ? -14.235 -10.234 -36.321 1.00 93.75 569 SER A O 1
ATOM 4400 N N . VAL A 1 570 ? -15.083 -9.680 -34.316 1.00 96.06 570 VAL A N 1
ATOM 4401 C CA . VAL A 1 570 ? -15.002 -8.222 -34.479 1.00 96.06 570 VAL A CA 1
ATOM 4402 C C . VAL A 1 570 ? -14.301 -7.603 -33.273 1.00 96.06 570 VAL A C 1
ATOM 4404 O O . VAL A 1 570 ? -14.244 -8.202 -32.195 1.00 96.06 570 VAL A O 1
ATOM 4407 N N . ILE A 1 571 ? -13.763 -6.399 -33.446 1.00 95.81 571 ILE A N 1
ATOM 4408 C CA . ILE A 1 571 ? -13.148 -5.619 -32.372 1.00 95.81 571 ILE A CA 1
ATOM 4409 C C . ILE A 1 571 ? -14.090 -4.482 -31.983 1.00 95.81 571 ILE A C 1
ATOM 4411 O O . ILE A 1 571 ? -14.502 -3.699 -32.829 1.00 95.81 571 ILE A O 1
ATOM 4415 N N . LEU A 1 572 ? -14.422 -4.378 -30.702 1.00 96.38 572 LEU A N 1
ATOM 4416 C CA . LEU A 1 572 ? -15.198 -3.290 -30.121 1.00 96.38 572 LEU A CA 1
ATOM 4417 C C . LEU A 1 572 ? -14.253 -2.375 -29.334 1.00 96.38 572 LEU A C 1
ATOM 4419 O O . LEU A 1 572 ? -13.707 -2.786 -28.311 1.00 96.38 572 LEU A O 1
ATOM 4423 N N . LYS A 1 573 ? -14.058 -1.143 -29.809 1.00 96.38 573 LYS A N 1
ATOM 4424 C CA . LYS A 1 573 ? -13.265 -0.096 -29.146 1.00 96.38 573 LYS A CA 1
ATOM 4425 C C . LYS A 1 573 ? -14.211 0.935 -28.527 1.00 96.38 573 LYS A C 1
ATOM 4427 O O . LYS A 1 573 ? -15.115 1.411 -29.203 1.00 96.38 573 LYS A O 1
ATOM 4432 N N . ILE A 1 574 ? -14.022 1.259 -27.251 1.00 95.38 574 ILE A N 1
ATOM 4433 C CA . ILE A 1 574 ? -14.855 2.190 -26.477 1.00 95.38 574 ILE A CA 1
ATOM 4434 C C . ILE A 1 574 ? -13.935 3.204 -25.802 1.00 95.38 574 ILE A C 1
ATOM 4436 O O . ILE A 1 574 ? -13.036 2.816 -25.049 1.00 95.38 574 ILE A O 1
ATOM 4440 N N . ARG A 1 575 ? -14.159 4.496 -26.036 1.00 93.81 575 ARG A N 1
ATOM 4441 C CA . ARG A 1 575 ? -13.406 5.567 -25.377 1.00 93.81 575 ARG A CA 1
ATOM 4442 C C . ARG A 1 575 ? -14.246 6.150 -24.250 1.00 93.81 575 ARG A C 1
ATOM 4444 O O . ARG A 1 575 ? -15.358 6.603 -24.480 1.00 93.81 575 ARG A O 1
ATOM 4451 N N . SER A 1 576 ? -13.728 6.108 -23.026 1.00 91.06 576 SER A N 1
ATOM 4452 C CA . SER A 1 576 ? -14.399 6.684 -21.857 1.00 91.06 576 SER A CA 1
ATOM 4453 C C . SER A 1 576 ? -13.800 8.051 -21.515 1.00 91.06 576 SER A C 1
ATOM 4455 O O . SER A 1 576 ? -12.856 8.511 -22.159 1.00 91.06 576 SER A O 1
ATOM 4457 N N . SER A 1 577 ? -14.345 8.732 -20.502 1.00 89.62 577 SER A N 1
ATOM 4458 C CA . SER A 1 577 ? -13.868 10.062 -20.073 1.00 89.62 577 SER A CA 1
ATOM 4459 C C . SER A 1 577 ? -12.522 10.020 -19.342 1.00 89.62 577 SER A C 1
ATOM 4461 O O . SER A 1 577 ? -12.021 11.036 -18.847 1.00 89.62 577 SER A O 1
ATOM 4463 N N . ARG A 1 578 ? -11.932 8.827 -19.247 1.00 86.75 578 ARG A N 1
ATOM 4464 C CA . ARG A 1 578 ? -10.671 8.524 -18.584 1.00 86.75 578 ARG A CA 1
ATOM 4465 C C . ARG A 1 578 ? -9.897 7.513 -19.421 1.00 86.75 578 ARG A C 1
ATOM 4467 O O . ARG A 1 578 ? -10.489 6.737 -20.162 1.00 86.75 578 ARG A O 1
ATOM 4474 N N . PHE A 1 579 ? -8.575 7.495 -19.308 1.00 82.81 579 PHE A N 1
ATOM 4475 C CA . PHE A 1 579 ? -7.786 6.473 -19.994 1.00 82.81 579 PHE A CA 1
ATOM 4476 C C . PHE A 1 579 ? -8.092 5.086 -19.414 1.00 82.81 579 PHE A C 1
ATOM 4478 O O . PHE A 1 579 ? -8.056 4.893 -18.198 1.00 82.81 579 PHE A O 1
ATOM 4485 N N . ALA A 1 580 ? -8.328 4.101 -20.281 1.00 83.31 580 ALA A N 1
ATOM 4486 C CA . ALA A 1 580 ? -8.703 2.740 -19.895 1.00 83.31 580 ALA A CA 1
ATOM 4487 C C . ALA A 1 580 ? -7.719 2.055 -18.926 1.00 83.31 580 ALA A C 1
ATOM 4489 O O . ALA A 1 580 ? -8.138 1.230 -18.114 1.00 83.31 580 ALA A O 1
ATOM 4490 N N . ARG A 1 581 ? -6.421 2.382 -19.004 1.00 76.00 581 ARG A N 1
ATOM 4491 C CA . ARG A 1 581 ? -5.374 1.825 -18.121 1.00 76.00 581 ARG A CA 1
ATOM 4492 C C . ARG A 1 581 ? -4.757 2.832 -17.154 1.00 76.00 581 ARG A C 1
ATOM 4494 O O . ARG A 1 581 ? -3.936 2.431 -16.336 1.00 76.00 581 ARG A O 1
ATOM 4501 N N . ILE A 1 582 ? -5.140 4.107 -17.244 1.00 74.69 582 ILE A N 1
ATOM 4502 C CA . ILE A 1 582 ? -4.665 5.183 -16.359 1.00 74.69 582 ILE A CA 1
ATOM 4503 C C . ILE A 1 582 ? -5.872 6.054 -15.976 1.00 74.69 582 ILE A C 1
ATOM 4505 O O . ILE A 1 582 ? -5.995 7.181 -16.463 1.00 74.69 582 ILE A O 1
ATOM 4509 N N . PRO A 1 583 ? -6.825 5.539 -15.173 1.00 70.94 583 PRO A N 1
ATOM 4510 C CA . PRO A 1 583 ? -8.106 6.209 -14.943 1.00 70.94 583 PRO A CA 1
ATOM 4511 C C . PRO A 1 583 ? -7.986 7.612 -14.320 1.00 70.94 583 PRO A C 1
ATOM 4513 O O . PRO A 1 583 ? -8.938 8.395 -14.339 1.00 70.94 583 PRO A O 1
ATOM 4516 N N . GLU A 1 584 ? -6.826 7.959 -13.765 1.00 73.31 584 GLU A N 1
ATOM 4517 C CA . GLU A 1 584 ? -6.497 9.287 -13.253 1.00 73.31 584 GLU A CA 1
ATOM 4518 C C . GLU A 1 584 ? -6.412 10.346 -14.368 1.00 73.31 584 GLU A C 1
ATOM 4520 O O . GLU A 1 584 ? -6.778 11.502 -14.143 1.00 73.31 584 GLU A O 1
ATOM 4525 N N . LEU A 1 585 ? -5.999 9.954 -15.580 1.00 70.69 585 LEU A N 1
ATOM 4526 C CA . LEU A 1 585 ? -5.925 10.837 -16.741 1.00 70.69 585 LEU A CA 1
ATOM 4527 C C . LEU A 1 585 ? -7.297 10.968 -17.393 1.00 70.69 585 LEU A C 1
ATOM 4529 O O . LEU A 1 585 ? -7.862 10.000 -17.906 1.00 70.69 585 LEU A O 1
ATOM 4533 N N . ARG A 1 586 ? -7.827 12.192 -17.387 1.00 83.00 586 ARG A N 1
ATOM 4534 C CA . ARG A 1 586 ? -9.059 12.533 -18.099 1.00 83.00 586 ARG A CA 1
ATOM 4535 C C . ARG A 1 586 ? -8.781 12.688 -19.586 1.00 83.00 586 ARG A C 1
ATOM 4537 O O . ARG A 1 586 ? -7.747 13.213 -19.989 1.00 83.00 586 ARG A O 1
ATOM 4544 N N . THR A 1 587 ? -9.738 12.270 -20.395 1.00 86.00 587 THR A N 1
ATOM 4545 C CA . THR A 1 587 ? -9.722 12.484 -21.839 1.00 86.00 587 THR A CA 1
ATOM 4546 C C . THR A 1 587 ? -11.126 12.781 -22.310 1.00 86.00 587 THR A C 1
ATOM 4548 O O . THR A 1 587 ? -12.093 12.418 -21.644 1.00 86.00 587 THR A O 1
ATOM 4551 N N . ASP A 1 588 ? -11.232 13.449 -23.447 1.00 90.56 588 ASP A N 1
ATOM 4552 C CA . ASP A 1 588 ? -12.512 13.624 -24.106 1.00 90.56 588 ASP A CA 1
ATOM 4553 C C . ASP A 1 588 ? -12.869 12.320 -24.853 1.00 90.56 588 ASP A C 1
ATOM 4555 O O . ASP A 1 588 ? -12.112 11.900 -25.742 1.00 90.56 588 ASP A O 1
ATOM 4559 N N . PRO A 1 589 ? -13.981 11.644 -24.498 1.00 92.25 589 PRO A N 1
ATOM 4560 C CA . PRO A 1 589 ? -14.464 10.468 -25.216 1.00 92.25 589 PRO A CA 1
ATOM 4561 C C . PRO A 1 589 ? -14.705 10.714 -26.707 1.00 92.25 589 PRO A C 1
ATOM 4563 O O . PRO A 1 589 ? -14.512 9.803 -27.514 1.00 92.25 589 PRO A O 1
ATOM 4566 N N . ALA A 1 590 ? -15.080 11.940 -27.091 1.00 93.19 590 ALA A N 1
ATOM 4567 C CA . ALA A 1 590 ? -15.402 12.295 -28.470 1.00 93.19 590 ALA A CA 1
ATOM 4568 C C . ALA A 1 590 ? -14.196 12.163 -29.414 1.00 93.19 590 ALA A C 1
ATOM 4570 O O . ALA A 1 590 ? -14.373 11.978 -30.618 1.00 93.19 590 ALA A O 1
ATOM 4571 N N . LEU A 1 591 ? -12.970 12.150 -28.877 1.00 91.38 591 LEU A N 1
ATOM 4572 C CA . LEU A 1 591 ? -11.738 11.955 -29.646 1.00 91.38 591 LEU A CA 1
ATOM 4573 C C . LEU A 1 591 ? -11.656 10.589 -30.349 1.00 91.38 591 LEU A C 1
ATOM 4575 O O . LEU A 1 591 ? -10.838 10.428 -31.250 1.00 91.38 591 LEU A O 1
ATOM 4579 N N . ILE A 1 592 ? -12.515 9.615 -30.018 1.00 93.62 592 ILE A N 1
ATOM 4580 C CA . ILE A 1 592 ? -12.647 8.381 -30.816 1.00 93.62 592 ILE A CA 1
ATOM 4581 C C . ILE A 1 592 ? -13.093 8.668 -32.265 1.00 93.62 592 ILE A C 1
ATOM 4583 O O . ILE A 1 592 ? -12.799 7.895 -33.177 1.00 93.62 592 ILE A O 1
ATOM 4587 N N . ALA A 1 593 ? -13.756 9.805 -32.507 1.00 93.94 593 ALA A N 1
ATOM 4588 C CA . ALA A 1 593 ? -14.126 10.250 -33.847 1.00 93.94 593 ALA A CA 1
ATOM 4589 C C . ALA A 1 593 ? -12.910 10.666 -34.699 1.00 93.94 593 ALA A C 1
ATOM 4591 O O . ALA A 1 593 ? -12.974 10.596 -35.928 1.00 93.94 593 ALA A O 1
ATOM 4592 N N . ASP A 1 594 ? -11.797 11.072 -34.081 1.00 92.94 594 ASP A N 1
ATOM 4593 C CA . ASP A 1 594 ? -10.563 11.414 -34.801 1.00 92.94 594 ASP A CA 1
ATOM 4594 C C . ASP A 1 594 ? -9.945 10.148 -35.415 1.00 92.94 594 ASP A C 1
ATOM 4596 O O . ASP A 1 594 ? -9.581 10.143 -36.591 1.00 92.94 594 ASP A O 1
ATOM 4600 N N . GLU A 1 595 ? -9.927 9.041 -34.663 1.00 93.62 595 GLU A N 1
ATOM 4601 C CA . GLU A 1 595 ? -9.500 7.734 -35.176 1.00 93.62 595 GLU A CA 1
ATOM 4602 C C . GLU A 1 595 ? -10.443 7.219 -36.272 1.00 93.62 595 GLU A C 1
ATOM 4604 O O . GLU A 1 595 ? -9.980 6.696 -37.287 1.00 93.62 595 GLU A O 1
ATOM 4609 N N . ARG A 1 596 ? -11.763 7.403 -36.119 1.00 94.06 596 ARG A N 1
ATOM 4610 C CA . ARG A 1 596 ? -12.728 7.054 -37.174 1.00 94.06 596 ARG A CA 1
ATOM 4611 C C . ARG A 1 596 ? -12.396 7.765 -38.489 1.00 94.06 596 ARG A C 1
ATOM 4613 O O . ARG A 1 596 ? -12.296 7.108 -39.524 1.00 94.06 596 ARG A O 1
ATOM 4620 N N . ARG A 1 597 ? -12.199 9.088 -38.440 1.00 92.56 597 ARG A N 1
ATOM 4621 C CA . ARG A 1 597 ? -11.841 9.900 -39.616 1.00 92.56 597 ARG A CA 1
ATOM 4622 C C . ARG A 1 597 ? -10.528 9.446 -40.240 1.00 92.56 597 ARG A C 1
ATOM 4624 O O . ARG A 1 597 ? -10.417 9.397 -41.462 1.00 92.56 597 ARG A O 1
ATOM 4631 N N . ALA A 1 598 ? -9.549 9.088 -39.414 1.00 91.12 598 ALA A N 1
ATOM 4632 C CA . ALA A 1 598 ? -8.297 8.530 -39.895 1.00 91.12 598 ALA A CA 1
ATOM 4633 C C . ALA A 1 598 ? -8.517 7.215 -40.651 1.00 91.12 598 ALA A C 1
ATOM 4635 O O . ALA A 1 598 ? -8.092 7.099 -41.796 1.00 91.12 598 ALA A O 1
ATOM 4636 N N . LEU A 1 599 ? -9.241 6.253 -40.078 1.00 92.44 599 LEU A N 1
ATOM 4637 C CA . LEU A 1 599 ? -9.510 4.974 -40.747 1.00 92.44 599 LEU A CA 1
ATOM 4638 C C . LEU A 1 599 ? -10.222 5.151 -42.098 1.00 92.44 599 LEU A C 1
ATOM 4640 O O . LEU A 1 599 ? -9.897 4.438 -43.045 1.00 92.44 599 LEU A O 1
ATOM 4644 N N . ASP A 1 600 ? -11.119 6.133 -42.224 1.00 90.00 600 ASP A N 1
ATOM 4645 C CA . ASP A 1 600 ? -11.770 6.455 -43.502 1.00 90.00 600 ASP A CA 1
ATOM 4646 C C . ASP A 1 600 ? -10.773 6.964 -44.560 1.00 90.00 600 ASP A C 1
ATOM 4648 O O . ASP A 1 600 ? -10.870 6.605 -45.734 1.00 90.00 600 ASP A O 1
ATOM 4652 N N . LEU A 1 601 ? -9.770 7.748 -44.159 1.00 87.81 601 LEU A N 1
ATOM 4653 C CA . LEU A 1 601 ? -8.742 8.268 -45.068 1.00 87.81 601 LEU A CA 1
ATOM 4654 C C . LEU A 1 601 ? -7.681 7.241 -45.450 1.00 87.81 601 LEU A C 1
ATOM 4656 O O . LEU A 1 601 ? -7.122 7.326 -46.542 1.00 87.81 601 LEU A O 1
ATOM 4660 N N . TYR A 1 602 ? -7.407 6.274 -44.575 1.00 85.94 602 TYR A N 1
ATOM 4661 C CA . TYR A 1 602 ? -6.500 5.167 -44.873 1.00 85.94 602 TYR A CA 1
ATOM 4662 C C . TYR A 1 602 ? -7.204 3.993 -45.561 1.00 85.94 602 TYR A C 1
ATOM 4664 O O . TYR A 1 602 ? -6.523 3.117 -46.092 1.00 85.94 602 TYR A O 1
ATOM 4672 N N . ALA A 1 603 ? -8.538 3.983 -45.650 1.00 81.81 603 ALA A N 1
ATOM 4673 C CA . ALA A 1 603 ? -9.295 2.943 -46.348 1.00 81.81 603 ALA A CA 1
ATOM 4674 C C . ALA A 1 603 ? -8.798 2.644 -47.787 1.00 81.81 603 ALA A C 1
ATOM 4676 O O . ALA A 1 603 ? -8.714 1.460 -48.131 1.00 81.81 603 ALA A O 1
ATOM 4677 N N . PRO A 1 604 ? -8.386 3.635 -48.615 1.00 79.25 604 PRO A N 1
ATOM 4678 C CA . PRO A 1 604 ? -7.841 3.383 -49.954 1.00 79.25 604 PRO A CA 1
ATOM 4679 C C . PRO A 1 604 ? -6.524 2.592 -49.972 1.00 79.25 604 PRO A C 1
ATOM 4681 O O . PRO A 1 604 ? -6.191 1.999 -50.994 1.00 79.25 604 PRO A O 1
ATOM 4684 N N . THR A 1 605 ? -5.780 2.545 -48.859 1.00 76.88 605 THR A N 1
ATOM 4685 C CA . THR A 1 605 ? -4.545 1.740 -48.746 1.00 76.88 605 THR A CA 1
ATOM 4686 C C . THR A 1 605 ? -4.816 0.233 -48.655 1.00 76.88 605 THR A C 1
ATOM 4688 O O . THR A 1 605 ? -3.898 -0.572 -48.813 1.00 76.88 605 THR A O 1
ATOM 4691 N N . GLY A 1 606 ? -6.085 -0.154 -48.473 1.00 69.81 606 GLY A N 1
ATOM 4692 C CA . GLY A 1 606 ? -6.562 -1.532 -48.472 1.00 69.81 606 GLY A CA 1
ATOM 4693 C C . GLY A 1 606 ? -6.892 -2.060 -47.074 1.00 69.81 606 GLY A C 1
ATOM 4694 O O . GLY A 1 606 ? -6.165 -1.844 -46.105 1.00 69.81 606 GLY A O 1
ATOM 4695 N N . SER A 1 607 ? -7.972 -2.843 -46.976 1.00 65.06 607 SER A N 1
ATOM 4696 C CA . SER A 1 607 ? -8.468 -3.424 -45.714 1.00 65.06 607 SER A CA 1
ATOM 4697 C C . SER A 1 607 ? -7.571 -4.510 -45.111 1.00 65.06 607 SER A C 1
ATOM 4699 O O . SER A 1 607 ? -7.876 -5.034 -44.046 1.00 65.06 607 SER A O 1
ATOM 4701 N N . ALA A 1 608 ? -6.503 -4.899 -45.811 1.00 74.00 608 ALA A N 1
ATOM 4702 C CA . ALA A 1 608 ? -5.491 -5.806 -45.282 1.00 74.00 608 ALA A CA 1
ATOM 4703 C C . ALA A 1 608 ? -4.509 -5.088 -44.341 1.00 74.00 608 ALA A C 1
ATOM 4705 O O . ALA A 1 608 ? -3.888 -5.752 -43.518 1.00 74.00 608 ALA A O 1
ATOM 4706 N N . VAL A 1 609 ? -4.378 -3.757 -44.461 1.00 88.25 609 VAL A N 1
ATOM 4707 C CA . VAL A 1 609 ? -3.429 -2.955 -43.675 1.00 88.25 609 VAL A CA 1
ATOM 4708 C C . VAL A 1 609 ? -4.093 -2.310 -42.468 1.00 88.25 609 VAL A C 1
ATOM 4710 O O . VAL A 1 609 ? -3.520 -2.348 -41.390 1.00 88.25 609 VAL A O 1
ATOM 4713 N N . PHE A 1 610 ? -5.300 -1.762 -42.608 1.00 93.38 610 PHE A N 1
ATOM 4714 C CA . PHE A 1 610 ? -6.019 -1.117 -41.503 1.00 93.38 610 PHE A CA 1
ATOM 4715 C C . PHE A 1 610 ? -7.376 -1.775 -41.254 1.00 93.38 610 PHE A C 1
ATOM 4717 O O . PHE A 1 610 ? -7.996 -2.283 -42.196 1.00 93.38 610 PHE A O 1
ATOM 4724 N N . PRO A 1 611 ? -7.884 -1.747 -40.008 1.00 93.81 611 PRO A N 1
ATOM 4725 C CA . PRO A 1 611 ? -9.224 -2.226 -39.722 1.00 93.81 611 PRO A CA 1
ATOM 4726 C C . PRO A 1 611 ? -10.281 -1.367 -40.420 1.00 93.81 611 PRO A C 1
ATOM 4728 O O . PRO A 1 611 ? -10.226 -0.140 -40.405 1.00 93.81 611 PRO A O 1
ATOM 4731 N N . ARG A 1 612 ? -11.301 -2.012 -40.987 1.00 93.31 612 ARG A N 1
ATOM 4732 C CA . ARG A 1 612 ? -12.480 -1.318 -41.505 1.00 93.31 612 ARG A CA 1
ATOM 4733 C C . ARG A 1 612 ? -13.462 -1.066 -40.374 1.00 93.31 612 ARG A C 1
ATOM 4735 O O . ARG A 1 612 ? -13.750 -1.970 -39.587 1.00 93.31 612 ARG A O 1
ATOM 4742 N N . VAL A 1 613 ? -14.043 0.128 -40.356 1.00 95.25 613 VAL A N 1
ATOM 4743 C CA . VAL A 1 613 ? -15.119 0.445 -39.421 1.00 95.25 613 VAL A CA 1
ATOM 4744 C C . VAL A 1 613 ? -16.440 -0.141 -39.904 1.00 95.25 613 VAL A C 1
ATOM 4746 O O . VAL A 1 613 ? -16.917 0.175 -40.991 1.00 95.25 613 VAL A O 1
ATOM 4749 N N . LEU A 1 614 ? -17.012 -1.015 -39.085 1.00 95.75 614 LEU A N 1
ATOM 4750 C CA . LEU A 1 614 ? -18.259 -1.729 -39.341 1.00 95.75 614 LEU A CA 1
ATOM 4751 C C . LEU A 1 614 ? -19.469 -0.960 -38.803 1.00 95.75 614 LEU A C 1
ATOM 4753 O O . LEU A 1 614 ? -20.488 -0.871 -39.478 1.00 95.75 614 LEU A O 1
ATOM 4757 N N . ALA A 1 615 ? -19.328 -0.357 -37.622 1.00 96.94 615 ALA A N 1
ATOM 4758 C CA . ALA A 1 615 ? -20.331 0.516 -37.022 1.00 96.94 615 ALA A CA 1
ATOM 4759 C C . ALA A 1 615 ? -19.662 1.562 -36.123 1.00 96.94 615 ALA A C 1
ATOM 4761 O O . ALA A 1 615 ? -18.576 1.331 -35.583 1.00 96.94 615 ALA A O 1
ATOM 4762 N N . PHE A 1 616 ? -20.311 2.713 -35.959 1.00 97.25 616 PHE A N 1
ATOM 4763 C CA . PHE A 1 616 ? -19.857 3.792 -35.087 1.00 97.25 616 PHE A CA 1
ATOM 4764 C C . PHE A 1 616 ? -21.044 4.357 -34.307 1.00 97.25 616 PHE A C 1
ATOM 4766 O O . PHE A 1 616 ? -22.027 4.793 -34.901 1.00 97.25 616 PHE A O 1
ATOM 4773 N N . HIS A 1 617 ? -20.938 4.357 -32.982 1.00 96.75 617 HIS A N 1
ATOM 4774 C CA . HIS A 1 617 ? -21.937 4.891 -32.066 1.00 96.75 617 HIS A CA 1
ATOM 4775 C C . HIS A 1 617 ? -21.361 6.137 -31.397 1.00 96.75 617 HIS A C 1
ATOM 4777 O O . HIS A 1 617 ? -20.643 6.031 -30.402 1.00 96.75 617 HIS A O 1
ATOM 4783 N N . ALA A 1 618 ? -21.666 7.312 -31.955 1.00 93.06 618 ALA A N 1
ATOM 4784 C CA . ALA A 1 618 ? -21.124 8.587 -31.484 1.00 93.06 618 ALA A CA 1
ATOM 4785 C C . ALA A 1 618 ? -21.489 8.867 -30.016 1.00 93.06 618 ALA A C 1
ATOM 4787 O O . ALA A 1 618 ? -20.596 9.142 -29.221 1.00 93.06 618 ALA A O 1
ATOM 4788 N N . GLU A 1 619 ? -22.766 8.696 -29.655 1.00 91.44 619 GLU A N 1
ATOM 4789 C CA . GLU A 1 619 ? -23.290 8.914 -28.294 1.00 91.44 619 GLU A CA 1
ATOM 4790 C C . GLU A 1 619 ? -22.723 7.930 -27.260 1.00 91.44 619 GLU A C 1
ATOM 4792 O O . GLU A 1 619 ? -22.565 8.261 -26.092 1.00 91.44 619 GLU A O 1
ATOM 4797 N N . ALA A 1 620 ? -22.390 6.709 -27.691 1.00 92.75 620 ALA A N 1
ATOM 4798 C CA . ALA A 1 620 ? -21.796 5.687 -26.828 1.00 92.75 620 ALA A CA 1
ATOM 4799 C C . ALA A 1 620 ? -20.259 5.708 -26.851 1.00 92.75 620 ALA A C 1
ATOM 4801 O O . ALA A 1 620 ? -19.626 4.863 -26.219 1.00 92.75 620 ALA A O 1
ATOM 4802 N N . HIS A 1 621 ? -19.663 6.616 -27.634 1.00 96.50 621 HIS A N 1
ATOM 4803 C CA . HIS A 1 621 ? -18.224 6.712 -27.885 1.00 96.50 621 HIS A CA 1
ATOM 4804 C C . HIS A 1 621 ? -17.584 5.351 -28.204 1.00 96.50 621 HIS A C 1
ATOM 4806 O O . HIS A 1 621 ? -16.512 4.999 -27.700 1.00 96.50 621 HIS A O 1
ATOM 4812 N N . ALA A 1 622 ? -18.274 4.568 -29.040 1.00 96.88 622 ALA A N 1
ATOM 4813 C CA . ALA A 1 622 ? -17.927 3.190 -29.352 1.00 96.88 622 ALA A CA 1
ATOM 4814 C C . ALA A 1 622 ? -17.824 2.957 -30.863 1.00 96.88 622 ALA A C 1
ATOM 4816 O O . ALA A 1 622 ? -18.606 3.481 -31.656 1.00 96.88 622 ALA A O 1
ATOM 4817 N N . MET A 1 623 ? -16.869 2.124 -31.265 1.00 97.06 623 MET A N 1
ATOM 4818 C CA . MET A 1 623 ? -16.589 1.783 -32.653 1.00 97.06 623 MET A CA 1
ATOM 4819 C C . MET A 1 623 ? -16.387 0.275 -32.801 1.00 97.06 623 MET A C 1
ATOM 4821 O O . MET A 1 623 ? -15.632 -0.335 -32.043 1.00 97.06 623 MET A O 1
ATOM 4825 N N . ILE A 1 624 ? -17.051 -0.323 -33.791 1.00 97.38 624 ILE A N 1
ATOM 4826 C CA . ILE A 1 624 ? -16.899 -1.736 -34.148 1.00 97.38 624 ILE A CA 1
ATOM 4827 C C . ILE A 1 624 ? -16.027 -1.820 -35.398 1.00 97.38 624 ILE A C 1
ATOM 4829 O O . ILE A 1 624 ? -16.304 -1.176 -36.408 1.00 97.38 624 ILE A O 1
ATOM 4833 N N . LEU A 1 625 ? -14.978 -2.626 -35.327 1.00 96.19 625 LEU A N 1
ATOM 4834 C CA . LEU A 1 625 ? -13.914 -2.758 -36.311 1.00 96.19 625 LEU A CA 1
ATOM 4835 C C . LEU A 1 625 ? -13.773 -4.218 -36.760 1.00 96.19 625 LEU A C 1
ATOM 4837 O O . LEU A 1 625 ? -14.075 -5.148 -36.008 1.00 96.19 625 LEU A O 1
ATOM 4841 N N . THR A 1 626 ? -13.261 -4.438 -37.969 1.00 94.06 626 THR A N 1
ATOM 4842 C CA . THR A 1 626 ? -12.790 -5.770 -38.385 1.00 94.06 626 THR A CA 1
ATOM 4843 C C . THR A 1 626 ? -11.591 -6.214 -37.542 1.00 94.06 626 THR A C 1
ATOM 4845 O O . THR A 1 626 ? -10.694 -5.411 -37.284 1.00 94.06 626 THR A O 1
ATOM 4848 N N . ASP A 1 627 ? -11.533 -7.492 -37.162 1.00 91.94 627 ASP A N 1
ATOM 4849 C CA . ASP A 1 627 ? -10.350 -8.086 -36.524 1.00 91.94 627 ASP A CA 1
ATOM 4850 C C . ASP A 1 627 ? -9.287 -8.388 -37.588 1.00 91.94 627 ASP A C 1
ATOM 4852 O O . ASP A 1 627 ? -9.460 -9.274 -38.423 1.00 91.94 627 ASP A O 1
ATOM 4856 N N . VAL A 1 628 ? -8.208 -7.605 -37.596 1.00 90.69 628 VAL A N 1
ATOM 4857 C CA . VAL A 1 628 ? -7.165 -7.658 -38.635 1.00 90.69 628 VAL A CA 1
ATOM 4858 C C . VAL A 1 628 ? -5.952 -8.501 -38.241 1.00 90.69 628 VAL A C 1
ATOM 4860 O O . VAL A 1 628 ? -4.965 -8.508 -38.966 1.00 90.69 628 VAL A O 1
ATOM 4863 N N . PHE A 1 629 ? -5.984 -9.193 -37.095 1.00 91.00 629 PHE A N 1
ATOM 4864 C CA . PHE A 1 629 ? -4.856 -9.997 -36.604 1.00 91.00 629 PHE A CA 1
ATOM 4865 C C . PHE A 1 629 ? -5.122 -11.493 -36.844 1.00 91.00 629 PHE A C 1
ATOM 4867 O O . PHE A 1 629 ? -5.880 -12.094 -36.077 1.00 91.00 629 PHE A O 1
ATOM 4874 N N . PRO A 1 630 ? -4.497 -12.123 -37.862 1.00 87.88 630 PRO A N 1
ATOM 4875 C CA . PRO A 1 630 ? -4.847 -13.480 -38.300 1.00 87.88 630 PRO A CA 1
ATOM 4876 C C . PRO A 1 630 ? -4.706 -14.553 -37.216 1.00 87.88 630 PRO A C 1
ATOM 4878 O O . PRO A 1 630 ? -5.544 -15.441 -37.094 1.00 87.88 630 PRO A O 1
ATOM 4881 N N . ASP A 1 631 ? -3.658 -14.458 -36.403 1.00 90.25 631 ASP A N 1
ATOM 4882 C CA . ASP A 1 631 ? -3.380 -15.360 -35.281 1.00 90.25 631 ASP A CA 1
ATOM 4883 C C . ASP A 1 631 ? -3.812 -14.777 -33.931 1.00 90.25 631 ASP A C 1
ATOM 4885 O O . ASP A 1 631 ? -3.506 -15.336 -32.877 1.00 90.25 631 ASP A O 1
ATOM 4889 N N . ARG A 1 632 ? -4.552 -13.660 -33.965 1.00 88.31 632 ARG A N 1
ATOM 4890 C CA . ARG A 1 632 ? -5.108 -12.956 -32.808 1.00 88.31 632 ARG A CA 1
ATOM 4891 C C . ARG A 1 632 ? -4.068 -12.319 -31.881 1.00 88.31 632 ARG A C 1
ATOM 4893 O O . ARG A 1 632 ? -4.465 -11.842 -30.809 1.00 88.31 632 ARG A O 1
ATOM 4900 N N . ARG A 1 633 ? -2.796 -12.266 -32.289 1.00 89.38 633 ARG A N 1
ATOM 4901 C CA . ARG A 1 633 ? -1.671 -11.713 -31.524 1.00 89.38 633 ARG A CA 1
ATOM 4902 C C . ARG A 1 633 ? -1.154 -10.419 -32.150 1.00 89.38 633 ARG A C 1
ATOM 4904 O O . ARG A 1 633 ? -1.161 -10.253 -33.369 1.00 89.38 633 ARG A O 1
ATOM 4911 N N . ASN A 1 634 ? -0.690 -9.501 -31.303 1.00 91.69 634 ASN A N 1
ATOM 4912 C CA . ASN A 1 634 ? 0.081 -8.345 -31.764 1.00 91.69 634 ASN A CA 1
ATOM 4913 C C . ASN A 1 634 ? 1.568 -8.707 -31.905 1.00 91.69 634 ASN A C 1
ATOM 4915 O O . ASN A 1 634 ? 2.045 -9.713 -31.379 1.00 91.69 634 ASN A O 1
ATOM 4919 N N . TYR A 1 635 ? 2.322 -7.877 -32.618 1.00 93.44 635 TYR A N 1
ATOM 4920 C CA . TYR A 1 635 ? 3.713 -8.158 -32.941 1.00 93.44 635 TYR A CA 1
ATOM 4921 C C . TYR A 1 635 ? 4.620 -8.120 -31.707 1.00 93.44 635 TYR A C 1
ATOM 4923 O O . TYR A 1 635 ? 5.579 -8.883 -31.636 1.00 93.44 635 TYR A O 1
ATOM 4931 N N . HIS A 1 636 ? 4.278 -7.313 -30.697 1.00 91.25 636 HIS A N 1
ATOM 4932 C CA . HIS A 1 636 ? 4.952 -7.337 -29.396 1.00 91.25 636 HIS A CA 1
ATOM 4933 C C . HIS A 1 636 ? 5.004 -8.758 -28.812 1.00 91.25 636 HIS A C 1
ATOM 4935 O O . HIS A 1 636 ? 6.080 -9.227 -28.455 1.00 91.25 636 HIS A O 1
ATOM 4941 N N . GLN A 1 637 ? 3.877 -9.475 -28.812 1.00 90.06 637 GLN A N 1
ATOM 4942 C CA . GLN A 1 637 ? 3.816 -10.846 -28.300 1.00 90.06 637 GLN A CA 1
ATOM 4943 C C . GLN A 1 637 ? 4.720 -11.819 -29.074 1.00 90.06 637 GLN A C 1
ATOM 4945 O O . GLN A 1 637 ? 5.190 -12.786 -28.487 1.00 90.06 637 GLN A O 1
ATOM 4950 N N . HIS A 1 638 ? 4.969 -11.596 -30.369 1.00 92.25 638 HIS A N 1
ATOM 4951 C CA . HIS A 1 638 ? 5.940 -12.397 -31.127 1.00 92.25 638 HIS A CA 1
ATOM 4952 C C . HIS A 1 638 ? 7.384 -12.050 -30.776 1.00 92.25 638 HIS A C 1
ATOM 4954 O O . HIS A 1 638 ? 8.208 -12.952 -30.638 1.00 92.25 638 HIS A O 1
ATOM 4960 N N . LEU A 1 639 ? 7.683 -10.759 -30.606 1.00 91.50 639 LEU A N 1
ATOM 4961 C CA . LEU A 1 639 ? 9.018 -10.285 -30.238 1.00 91.50 639 LEU A CA 1
ATOM 4962 C C . LEU A 1 639 ? 9.443 -10.731 -28.831 1.00 91.50 639 LEU A C 1
ATOM 4964 O O . LEU A 1 639 ? 10.636 -10.808 -28.543 1.00 91.50 639 LEU A O 1
ATOM 4968 N N . ASP A 1 640 ? 8.494 -11.051 -27.955 1.00 86.94 640 ASP A N 1
ATOM 4969 C CA . ASP A 1 640 ? 8.806 -11.615 -26.642 1.00 86.94 640 ASP A CA 1
ATOM 4970 C C . ASP A 1 640 ? 9.341 -13.051 -26.729 1.00 86.94 640 ASP A C 1
ATOM 4972 O O . ASP A 1 640 ? 10.194 -13.429 -25.919 1.00 86.94 640 ASP A O 1
ATOM 4976 N N . GLU A 1 641 ? 8.890 -13.817 -27.726 1.00 89.38 641 GLU A N 1
ATOM 4977 C CA . GLU A 1 641 ? 9.183 -15.246 -27.896 1.00 89.38 641 GLU A CA 1
ATOM 4978 C C . GLU A 1 641 ? 10.346 -15.517 -28.855 1.00 89.38 641 GLU A C 1
ATOM 4980 O O . GLU A 1 641 ? 11.069 -16.500 -28.690 1.00 89.38 641 GLU A O 1
ATOM 4985 N N . ARG A 1 642 ? 10.543 -14.663 -29.865 1.00 93.25 642 ARG A N 1
ATOM 4986 C CA . ARG A 1 642 ? 11.574 -14.845 -30.892 1.00 93.25 642 ARG A CA 1
ATOM 4987 C C . ARG A 1 642 ? 12.075 -13.513 -31.452 1.00 93.25 642 ARG A C 1
ATOM 4989 O O . ARG A 1 642 ? 11.338 -12.528 -31.435 1.00 93.25 642 ARG A O 1
ATOM 4996 N N . PRO A 1 643 ? 13.289 -13.474 -32.032 1.00 92.88 643 PRO A N 1
ATOM 4997 C CA . PRO A 1 643 ? 13.696 -12.327 -32.826 1.00 92.88 643 PRO A CA 1
ATOM 4998 C C . PRO A 1 643 ? 12.791 -12.155 -34.058 1.00 92.88 643 PRO A C 1
ATOM 5000 O O . PRO A 1 643 ? 12.225 -13.114 -34.601 1.00 92.88 643 PRO A O 1
ATOM 5003 N N . ALA A 1 644 ? 12.698 -10.911 -34.516 1.00 96.12 644 ALA A N 1
ATOM 5004 C CA . ALA A 1 644 ? 12.178 -10.567 -35.827 1.00 96.12 644 ALA A CA 1
ATOM 5005 C C . ALA A 1 644 ? 13.018 -11.220 -36.932 1.00 96.12 644 ALA A C 1
ATOM 5007 O O . ALA A 1 644 ? 14.190 -11.559 -36.746 1.00 96.12 644 ALA A O 1
ATOM 5008 N N . THR A 1 645 ? 12.425 -11.334 -38.114 1.00 97.06 645 THR A N 1
ATOM 5009 C CA . THR A 1 645 ? 13.099 -11.804 -39.326 1.00 97.06 645 THR A CA 1
ATOM 5010 C C . THR A 1 645 ? 13.327 -10.658 -40.321 1.00 97.06 645 THR A C 1
ATOM 5012 O O . THR A 1 645 ? 12.553 -9.696 -40.352 1.00 97.06 645 THR A O 1
ATOM 5015 N N . PRO A 1 646 ? 14.364 -10.732 -41.178 1.00 97.62 646 PRO A N 1
ATOM 5016 C CA . PRO A 1 646 ? 14.577 -9.734 -42.229 1.00 97.62 646 PRO A CA 1
ATOM 5017 C C . PRO A 1 646 ? 13.395 -9.626 -43.202 1.00 97.62 646 PRO A C 1
ATOM 5019 O O . PRO A 1 646 ? 13.092 -8.540 -43.691 1.00 97.62 646 PRO A O 1
ATOM 5022 N N . GLU A 1 647 ? 12.693 -10.733 -43.452 1.00 97.31 647 GLU A N 1
ATOM 5023 C CA . GLU A 1 647 ? 11.500 -10.758 -44.299 1.00 97.31 647 GLU A CA 1
ATOM 5024 C C . GLU A 1 647 ? 10.345 -9.959 -43.673 1.00 97.31 647 GLU A C 1
ATOM 5026 O O . GLU A 1 647 ? 9.738 -9.125 -44.342 1.00 97.31 647 GLU A O 1
ATOM 5031 N N . GLU A 1 648 ? 10.089 -10.130 -42.370 1.00 97.25 648 GLU A N 1
ATOM 5032 C CA . GLU A 1 648 ? 9.112 -9.323 -41.622 1.00 97.25 648 GLU A CA 1
ATOM 5033 C C . GLU A 1 648 ? 9.439 -7.828 -41.687 1.00 97.25 648 GLU A C 1
ATOM 5035 O O . GLU A 1 648 ? 8.549 -7.013 -41.930 1.00 97.25 648 GLU A O 1
ATOM 5040 N N . MET A 1 649 ? 10.715 -7.467 -41.523 1.00 97.75 649 MET A N 1
ATOM 5041 C CA . MET A 1 649 ? 11.171 -6.075 -41.615 1.00 97.75 649 MET A CA 1
ATOM 5042 C C . MET A 1 649 ? 11.037 -5.511 -43.029 1.00 97.75 649 MET A C 1
ATOM 5044 O O . MET A 1 649 ? 10.637 -4.360 -43.194 1.00 97.75 649 MET A O 1
ATOM 5048 N N . THR A 1 650 ? 11.286 -6.335 -44.048 1.00 97.25 650 THR A N 1
ATOM 5049 C CA . THR A 1 650 ? 11.095 -5.959 -45.453 1.00 97.25 650 THR A CA 1
ATOM 5050 C C . THR A 1 650 ? 9.620 -5.693 -45.752 1.00 97.25 650 THR A C 1
ATOM 5052 O O . THR A 1 650 ? 9.280 -4.672 -46.357 1.00 97.25 650 THR A O 1
ATOM 5055 N N . ARG A 1 651 ? 8.714 -6.565 -45.287 1.00 95.81 651 ARG A N 1
ATOM 5056 C CA . ARG A 1 651 ? 7.265 -6.367 -45.448 1.00 95.81 651 ARG A CA 1
ATOM 5057 C C . ARG A 1 651 ? 6.791 -5.110 -44.723 1.00 95.81 651 ARG A C 1
ATOM 5059 O O . ARG A 1 651 ? 6.072 -4.313 -45.320 1.00 95.81 651 ARG A O 1
ATOM 5066 N N . LEU A 1 652 ? 7.228 -4.906 -43.480 1.00 96.88 652 LEU A N 1
ATOM 5067 C CA . LEU A 1 652 ? 6.861 -3.740 -42.677 1.00 96.88 652 LEU A CA 1
ATOM 5068 C C . LEU A 1 652 ? 7.362 -2.428 -43.299 1.00 96.88 652 LEU A C 1
ATOM 5070 O O . LEU A 1 652 ? 6.577 -1.497 -43.449 1.00 96.88 652 LEU A O 1
ATOM 5074 N N . GLY A 1 653 ? 8.628 -2.367 -43.725 1.00 96.56 653 GLY A N 1
ATOM 5075 C CA . GLY A 1 653 ? 9.189 -1.186 -44.390 1.00 96.56 653 GLY A CA 1
ATOM 5076 C C . GLY A 1 653 ? 8.481 -0.865 -45.709 1.00 96.56 653 GLY A C 1
ATOM 5077 O O . GLY A 1 653 ? 8.124 0.286 -45.955 1.00 96.56 653 GLY A O 1
ATOM 5078 N N . THR A 1 654 ? 8.183 -1.891 -46.514 1.00 95.38 654 THR A N 1
ATOM 5079 C CA . THR A 1 654 ? 7.415 -1.745 -47.763 1.00 95.38 654 THR A CA 1
ATOM 5080 C C . THR A 1 654 ? 5.999 -1.231 -47.504 1.00 95.38 654 THR A C 1
ATOM 5082 O O . THR A 1 654 ? 5.527 -0.338 -48.207 1.00 95.38 654 THR A O 1
ATOM 5085 N N . ALA A 1 655 ? 5.310 -1.791 -46.506 1.00 94.06 655 ALA A N 1
ATOM 5086 C CA . ALA A 1 655 ? 3.960 -1.380 -46.139 1.00 94.06 655 ALA A CA 1
ATOM 5087 C C . ALA A 1 655 ? 3.941 0.071 -45.643 1.00 94.06 655 ALA A C 1
ATOM 5089 O O . ALA A 1 655 ? 3.150 0.866 -46.143 1.00 94.06 655 ALA A O 1
ATOM 5090 N N . LEU A 1 656 ? 4.859 0.442 -44.745 1.00 94.62 656 LEU A N 1
ATOM 5091 C CA . LEU A 1 656 ? 4.963 1.803 -44.220 1.00 94.62 656 LEU A CA 1
ATOM 5092 C C . LEU A 1 656 ? 5.232 2.829 -45.331 1.00 94.62 656 LEU A C 1
ATOM 5094 O O . LEU A 1 656 ? 4.602 3.883 -45.363 1.00 94.62 656 LEU A O 1
ATOM 5098 N N . ARG A 1 657 ? 6.107 2.500 -46.291 1.00 93.75 657 ARG A N 1
ATOM 5099 C CA . ARG A 1 657 ? 6.349 3.345 -47.469 1.00 93.75 657 ARG A CA 1
ATOM 5100 C C . ARG A 1 657 ? 5.069 3.569 -48.274 1.00 93.75 657 ARG A C 1
ATOM 5102 O O . ARG A 1 657 ? 4.724 4.713 -48.546 1.00 93.75 657 ARG A O 1
ATOM 5109 N N . ARG A 1 658 ? 4.345 2.496 -48.611 1.00 92.12 658 ARG A N 1
ATOM 5110 C CA . ARG A 1 658 ? 3.083 2.577 -49.372 1.00 92.12 658 ARG A CA 1
ATOM 5111 C C . ARG A 1 658 ? 2.029 3.410 -48.649 1.00 92.12 658 ARG A C 1
ATOM 5113 O O . ARG A 1 658 ? 1.341 4.203 -49.281 1.00 92.12 658 ARG A O 1
ATOM 5120 N N . VAL A 1 659 ? 1.928 3.246 -47.330 1.00 92.62 659 VAL A N 1
ATOM 5121 C CA . VAL A 1 659 ? 1.032 4.028 -46.472 1.00 92.62 659 VAL A CA 1
ATOM 5122 C C . VAL A 1 659 ? 1.367 5.520 -46.574 1.00 92.62 659 VAL A C 1
ATOM 5124 O O . VAL A 1 659 ? 0.480 6.318 -46.862 1.00 92.62 659 VAL A O 1
ATOM 5127 N N . HIS A 1 660 ? 2.640 5.901 -46.440 1.00 92.62 660 HIS A N 1
ATOM 5128 C CA . HIS A 1 660 ? 3.062 7.300 -46.573 1.00 92.62 660 HIS A CA 1
ATOM 5129 C C . HIS A 1 660 ? 2.931 7.858 -47.995 1.00 92.62 660 HIS A C 1
ATOM 5131 O O . HIS A 1 660 ? 2.602 9.032 -48.159 1.00 92.62 660 HIS A O 1
ATOM 5137 N N . GLU A 1 661 ? 3.189 7.058 -49.030 1.00 90.75 661 GLU A N 1
ATOM 5138 C CA . GLU A 1 661 ? 2.984 7.455 -50.429 1.00 90.75 661 GLU A CA 1
ATOM 5139 C C . GLU A 1 661 ? 1.502 7.746 -50.701 1.00 90.75 661 GLU A C 1
ATOM 5141 O O . GLU A 1 661 ? 1.176 8.774 -51.295 1.00 90.75 661 GLU A O 1
ATOM 5146 N N . ALA A 1 662 ? 0.607 6.889 -50.204 1.00 88.38 662 ALA A N 1
ATOM 5147 C CA . ALA A 1 662 ? -0.833 7.023 -50.390 1.00 88.38 662 ALA A CA 1
ATOM 5148 C C . ALA A 1 662 ? -1.433 8.235 -49.658 1.00 88.38 662 ALA A C 1
ATOM 5150 O O . ALA A 1 662 ? -2.419 8.802 -50.127 1.00 88.38 662 ALA A O 1
ATOM 5151 N N . THR A 1 663 ? -0.844 8.669 -48.538 1.00 87.25 663 THR A N 1
ATOM 5152 C CA . THR A 1 663 ? -1.362 9.801 -47.750 1.00 87.25 663 THR A CA 1
ATOM 5153 C C . THR A 1 663 ? -0.654 11.132 -47.983 1.00 87.25 663 THR A C 1
ATOM 5155 O O . THR A 1 663 ? -1.091 12.156 -47.455 1.00 87.25 663 THR A O 1
ATOM 5158 N N . ARG A 1 664 ? 0.385 11.173 -48.827 1.00 88.44 664 ARG A N 1
ATOM 5159 C CA . ARG A 1 664 ? 1.193 12.376 -49.106 1.00 88.44 664 ARG A CA 1
ATOM 5160 C C . ARG A 1 664 ? 0.375 13.601 -49.529 1.00 88.44 664 ARG A C 1
ATOM 5162 O O . ARG A 1 664 ? 0.736 14.730 -49.194 1.00 88.44 664 ARG A O 1
ATOM 5169 N N . GLY A 1 665 ? -0.710 13.396 -50.275 1.00 85.06 665 GLY A N 1
ATOM 5170 C CA . GLY A 1 665 ? -1.577 14.465 -50.790 1.00 85.06 665 GLY A CA 1
ATOM 5171 C C . GLY A 1 665 ? -2.723 14.876 -49.862 1.00 85.06 665 GLY A C 1
ATOM 5172 O O . GLY A 1 665 ? -3.417 15.847 -50.153 1.00 85.06 665 GLY A O 1
ATOM 5173 N N . ILE A 1 666 ? -2.943 14.164 -48.756 1.00 87.50 666 ILE A N 1
ATOM 5174 C CA . ILE A 1 666 ? -4.086 14.416 -47.877 1.00 87.50 666 ILE A CA 1
ATOM 5175 C C . ILE A 1 666 ? -3.801 15.653 -47.020 1.00 87.50 666 ILE A C 1
ATOM 5177 O O . ILE A 1 666 ? -2.727 15.782 -46.433 1.00 87.50 666 ILE A O 1
ATOM 5181 N N . ARG A 1 667 ? -4.754 16.590 -46.996 1.00 85.75 667 ARG A N 1
ATOM 5182 C CA . ARG A 1 667 ? -4.699 17.843 -46.212 1.00 85.75 667 ARG A CA 1
ATOM 5183 C C . ARG A 1 667 ? -5.892 18.002 -45.266 1.00 85.75 667 ARG A C 1
ATOM 5185 O O . ARG A 1 667 ? -6.091 19.067 -44.692 1.00 85.75 667 ARG A O 1
ATOM 5192 N N . ALA A 1 668 ? -6.723 16.967 -45.151 1.00 84.00 668 ALA A N 1
ATOM 5193 C CA . ALA A 1 668 ? -7.914 16.991 -44.316 1.00 84.00 668 ALA A CA 1
ATOM 5194 C C . ALA A 1 668 ? -7.530 17.129 -42.837 1.00 84.00 668 ALA A C 1
ATOM 5196 O O . ALA A 1 668 ? -6.655 16.413 -42.358 1.00 84.00 668 ALA A O 1
ATOM 5197 N N . GLN A 1 669 ? -8.204 18.012 -42.102 1.00 82.19 669 GLN A N 1
ATOM 5198 C CA . GLN A 1 669 ? -7.983 18.156 -40.666 1.00 82.19 669 GLN A CA 1
ATOM 5199 C C . GLN A 1 669 ? -8.493 16.916 -39.917 1.00 82.19 669 GLN A C 1
ATOM 5201 O O . GLN A 1 669 ? -9.681 16.586 -39.987 1.00 82.19 669 GLN A O 1
ATOM 5206 N N . ILE A 1 670 ? -7.603 16.253 -39.171 1.00 83.88 670 ILE A N 1
ATOM 5207 C CA . ILE A 1 670 ? -7.922 15.013 -38.443 1.00 83.88 670 ILE A CA 1
ATOM 5208 C C . ILE A 1 670 ? -8.138 15.262 -36.967 1.00 83.88 670 ILE A C 1
ATOM 5210 O O . ILE A 1 670 ? -9.101 14.745 -36.412 1.00 83.88 670 ILE A O 1
ATOM 5214 N N . ARG A 1 671 ? -7.299 16.079 -36.326 1.00 86.69 671 ARG A N 1
ATOM 5215 C CA . ARG A 1 671 ? -7.454 16.360 -34.900 1.00 86.69 671 ARG A CA 1
ATOM 5216 C C . ARG A 1 671 ? -8.499 17.439 -34.685 1.00 86.69 671 ARG A C 1
ATOM 5218 O O . ARG A 1 671 ? -8.363 18.566 -35.164 1.00 86.69 671 ARG A O 1
ATOM 5225 N N . SER A 1 672 ? -9.542 17.086 -33.941 1.00 83.94 672 SER A N 1
ATOM 5226 C CA . SER A 1 672 ? -10.565 18.033 -33.467 1.00 83.94 672 SER A CA 1
ATOM 5227 C C . SER A 1 672 ? -9.949 19.176 -32.647 1.00 83.94 672 SER A C 1
ATOM 5229 O O . SER A 1 672 ? -10.384 20.316 -32.754 1.00 83.94 672 SER A O 1
ATOM 5231 N N . GLN A 1 673 ? -8.872 18.888 -31.914 1.00 82.19 673 GLN A N 1
ATOM 5232 C CA . GLN A 1 673 ? -8.108 19.856 -31.116 1.00 82.19 673 GLN A CA 1
ATOM 5233 C C . GLN A 1 673 ? -7.030 20.615 -31.916 1.00 82.19 673 GLN A C 1
ATOM 5235 O O . GLN A 1 673 ? -6.416 21.542 -31.396 1.00 82.19 673 GLN A O 1
ATOM 5240 N N . GLY A 1 674 ? -6.798 20.238 -33.178 1.00 84.38 674 GLY A N 1
ATOM 5241 C CA . GLY A 1 674 ? -5.740 20.782 -34.029 1.00 84.38 674 GLY A CA 1
ATOM 5242 C C . GLY A 1 674 ? -4.386 20.082 -33.859 1.00 84.38 674 GLY A C 1
ATOM 5243 O O . GLY A 1 674 ? -3.963 19.731 -32.757 1.00 84.38 674 GLY A O 1
ATOM 5244 N N . ASP A 1 675 ? -3.687 19.889 -34.978 1.00 81.88 675 ASP A N 1
ATOM 5245 C CA . ASP A 1 675 ? -2.447 19.104 -35.037 1.00 81.88 675 ASP A CA 1
ATOM 5246 C C . ASP A 1 675 ? -1.279 19.770 -34.297 1.00 81.88 675 ASP A C 1
ATOM 5248 O O . ASP A 1 675 ? -0.487 19.081 -33.662 1.00 81.88 675 ASP A O 1
ATOM 5252 N N . VAL A 1 676 ? -1.198 21.107 -34.317 1.00 79.94 676 VAL A N 1
ATOM 5253 C CA . VAL A 1 676 ? -0.185 21.871 -33.563 1.00 79.94 676 VAL A CA 1
ATOM 5254 C C . VAL A 1 676 ? -0.361 21.657 -32.063 1.00 79.94 676 VAL A C 1
ATOM 5256 O O . VAL A 1 676 ? 0.592 21.307 -31.375 1.00 79.94 676 VAL A O 1
ATOM 5259 N N . TRP A 1 677 ? -1.593 21.793 -31.565 1.00 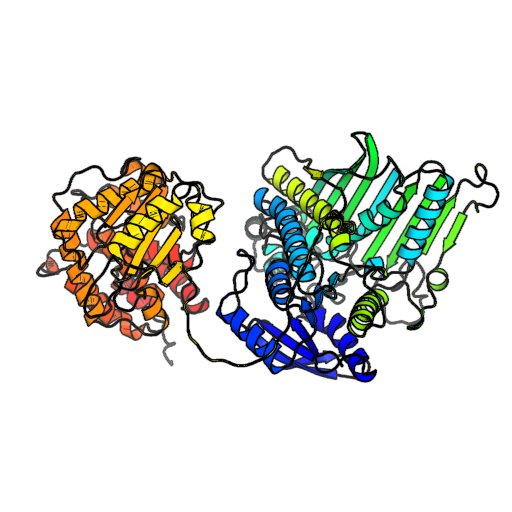82.25 677 TRP A N 1
ATOM 5260 C CA . TRP A 1 677 ? -1.883 21.589 -30.149 1.00 82.25 677 TRP A CA 1
ATOM 5261 C C . TRP A 1 677 ? -1.546 20.160 -29.720 1.00 82.25 677 TRP A C 1
ATOM 5263 O O . TRP A 1 677 ? -0.852 19.962 -28.722 1.00 82.25 677 TRP A O 1
ATOM 5273 N N . PHE A 1 678 ? -1.981 19.169 -30.510 1.00 83.62 678 PHE A N 1
ATOM 5274 C CA . PHE A 1 678 ? -1.684 17.764 -30.250 1.00 83.62 678 PHE A CA 1
ATOM 5275 C C . PHE A 1 678 ? -0.177 17.495 -30.229 1.00 83.62 678 PHE A C 1
ATOM 5277 O O . PHE A 1 678 ? 0.309 16.800 -29.332 1.00 83.62 678 PHE A O 1
ATOM 5284 N N . ARG A 1 679 ? 0.565 18.072 -31.179 1.00 79.94 679 ARG A N 1
ATOM 5285 C CA . ARG A 1 679 ? 2.011 17.916 -31.239 1.00 79.94 679 ARG A CA 1
ATOM 5286 C C . ARG A 1 679 ? 2.672 18.463 -29.974 1.00 79.94 679 ARG A C 1
ATOM 5288 O O . ARG A 1 679 ? 3.342 17.724 -29.260 1.00 79.94 679 ARG A O 1
ATOM 5295 N N . ASP A 1 680 ? 2.405 19.720 -29.649 1.00 76.06 680 ASP A N 1
ATOM 5296 C CA . ASP A 1 680 ? 3.111 20.418 -28.577 1.00 76.06 680 ASP A CA 1
ATOM 5297 C C . ASP A 1 680 ? 2.767 19.851 -27.181 1.00 76.06 680 ASP A C 1
ATOM 5299 O O . ASP A 1 680 ? 3.625 19.819 -26.298 1.00 76.06 680 ASP A O 1
ATOM 5303 N N . HIS A 1 681 ? 1.533 19.360 -26.982 1.00 68.69 681 HIS A N 1
ATOM 5304 C CA . HIS A 1 681 ? 1.030 18.926 -25.668 1.00 68.69 681 HIS A CA 1
ATOM 5305 C C . HIS A 1 681 ? 1.003 17.410 -25.462 1.00 68.69 681 HIS A C 1
ATOM 5307 O O . HIS A 1 681 ? 0.971 16.953 -24.321 1.00 68.69 681 HIS A O 1
ATOM 5313 N N . THR A 1 682 ? 0.981 16.617 -26.536 1.00 70.19 682 THR A N 1
ATOM 5314 C CA . THR A 1 682 ? 0.865 15.151 -26.439 1.00 70.19 682 THR A CA 1
ATOM 5315 C C . THR A 1 682 ? 2.035 14.432 -27.102 1.00 70.19 682 THR A C 1
ATOM 5317 O O . THR A 1 682 ? 2.567 13.477 -26.538 1.00 70.19 682 THR A O 1
ATOM 5320 N N . PHE A 1 683 ? 2.470 14.886 -28.275 1.00 74.12 683 PHE A N 1
ATOM 5321 C CA . PHE A 1 683 ? 3.486 14.197 -29.071 1.00 74.12 683 PHE A CA 1
ATOM 5322 C C . PHE A 1 683 ? 4.917 14.514 -28.627 1.00 74.12 683 PHE A C 1
ATOM 5324 O O . PHE A 1 683 ? 5.698 13.604 -28.342 1.00 74.12 683 PHE A O 1
ATOM 5331 N N . ASP A 1 684 ? 5.252 15.798 -28.499 1.00 77.62 684 ASP A N 1
ATOM 5332 C CA . ASP A 1 684 ? 6.603 16.255 -28.171 1.00 77.62 684 ASP A CA 1
ATOM 5333 C C . ASP A 1 684 ? 7.033 15.824 -26.767 1.00 77.62 684 ASP A C 1
ATOM 5335 O O . ASP A 1 684 ? 8.227 15.698 -26.493 1.00 77.62 684 ASP A O 1
ATOM 5339 N N . PHE A 1 685 ? 6.076 15.534 -25.879 1.00 70.88 685 PHE A N 1
ATOM 5340 C CA . PHE A 1 685 ? 6.358 14.946 -24.573 1.00 70.88 685 PHE A CA 1
ATOM 5341 C C . PHE A 1 685 ? 7.195 13.664 -24.696 1.00 70.88 685 PHE A C 1
ATOM 5343 O O . PHE A 1 685 ? 8.136 13.474 -23.927 1.00 70.88 685 PHE A O 1
ATOM 5350 N N . CYS A 1 686 ? 6.922 12.819 -25.700 1.00 73.06 686 CYS A N 1
ATOM 5351 C CA . CYS A 1 686 ? 7.692 11.595 -25.936 1.00 73.06 686 CYS A CA 1
ATOM 5352 C C . CYS A 1 686 ? 9.159 11.891 -26.276 1.00 73.06 686 CYS A C 1
ATOM 5354 O O . CYS A 1 686 ? 10.035 11.096 -25.960 1.00 73.06 686 CYS A O 1
ATOM 5356 N N . LEU A 1 687 ? 9.444 13.030 -26.906 1.00 79.50 687 LEU A N 1
ATOM 5357 C CA . LEU A 1 687 ? 10.797 13.395 -27.320 1.00 79.50 687 LEU A CA 1
ATOM 5358 C C . LEU A 1 687 ? 11.539 14.197 -26.242 1.00 79.50 687 LEU A C 1
ATOM 5360 O O . LEU A 1 687 ? 12.747 14.042 -26.077 1.00 79.50 687 LEU A O 1
ATOM 5364 N N . ARG A 1 688 ? 10.813 15.011 -25.467 1.00 79.38 688 ARG A N 1
ATOM 5365 C CA . ARG A 1 688 ? 11.361 15.882 -24.415 1.00 79.38 688 ARG A CA 1
ATOM 5366 C C . ARG A 1 688 ? 11.478 15.212 -23.044 1.00 79.38 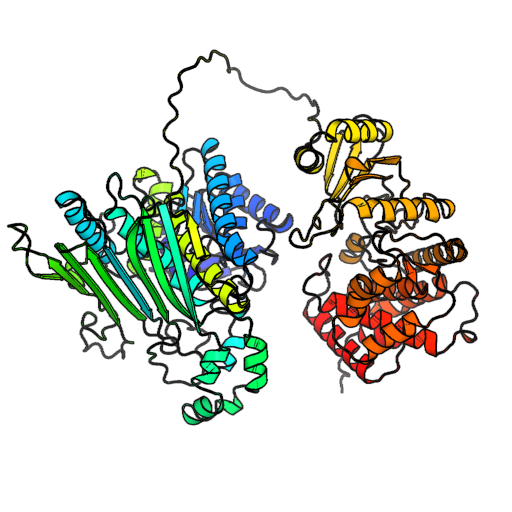688 ARG A C 1
ATOM 5368 O O . ARG A 1 688 ? 12.073 15.801 -22.146 1.00 79.38 688 ARG A O 1
ATOM 5375 N N . ALA A 1 689 ? 10.959 13.994 -22.869 1.00 71.31 689 ALA A N 1
ATOM 5376 C CA . ALA A 1 689 ? 10.856 13.314 -21.571 1.00 71.31 689 ALA A CA 1
ATOM 5377 C C . ALA A 1 689 ? 12.172 13.203 -20.776 1.00 71.31 689 ALA A C 1
ATOM 5379 O O . ALA A 1 689 ? 12.139 13.115 -19.552 1.00 71.31 689 ALA A O 1
ATOM 5380 N N . THR A 1 690 ? 13.330 13.191 -21.441 1.00 77.38 690 THR A N 1
ATOM 5381 C CA . THR A 1 690 ? 14.637 13.110 -20.768 1.00 77.38 690 THR A CA 1
ATOM 5382 C C . THR A 1 690 ? 15.242 14.458 -20.393 1.00 77.38 690 THR A C 1
ATOM 5384 O O . THR A 1 690 ? 16.247 14.478 -19.689 1.00 77.38 690 THR A O 1
ATOM 5387 N N . GLY A 1 691 ? 14.685 15.569 -20.885 1.00 83.62 691 GLY A N 1
ATOM 5388 C CA . GLY A 1 691 ? 15.253 16.907 -20.711 1.00 83.62 691 GLY A CA 1
ATOM 5389 C C . GLY A 1 691 ? 16.572 17.149 -21.459 1.00 83.62 691 GLY A C 1
ATOM 5390 O O . GLY A 1 691 ? 17.236 18.146 -21.196 1.00 83.62 691 GLY A O 1
ATOM 5391 N N . HIS A 1 692 ? 16.980 16.262 -22.376 1.00 88.94 692 HIS A N 1
ATOM 5392 C CA . HIS A 1 692 ? 18.264 16.388 -23.072 1.00 88.94 692 HIS A CA 1
ATOM 5393 C C . HIS A 1 692 ? 18.233 17.508 -24.141 1.00 88.94 692 HIS A C 1
ATOM 5395 O O . HIS A 1 692 ? 17.377 17.450 -25.031 1.00 88.94 692 HIS A O 1
ATOM 5401 N N . PRO A 1 693 ? 19.185 18.467 -24.155 1.00 89.69 693 PRO A N 1
ATOM 5402 C CA . PRO A 1 693 ? 19.165 19.616 -25.075 1.00 89.69 693 PRO A CA 1
ATOM 5403 C C . PRO A 1 693 ? 19.090 19.244 -26.564 1.00 89.69 693 PRO A C 1
ATOM 5405 O O . PRO A 1 693 ? 18.271 19.791 -27.296 1.00 89.69 693 PRO A O 1
ATOM 5408 N N . VAL A 1 694 ? 19.867 18.245 -27.003 1.00 90.44 694 VAL A N 1
ATOM 5409 C CA . VAL A 1 694 ? 19.842 17.746 -28.399 1.00 90.44 694 VAL A CA 1
ATOM 5410 C C . VAL A 1 694 ? 18.459 17.232 -28.820 1.00 90.44 694 VAL A C 1
ATOM 5412 O O . VAL A 1 694 ? 18.088 17.337 -29.987 1.00 90.44 694 VAL A O 1
ATOM 5415 N N . LEU A 1 695 ? 17.670 16.694 -27.885 1.00 90.62 695 LEU A N 1
ATOM 5416 C CA . LEU A 1 695 ? 16.321 16.209 -28.181 1.00 90.62 695 LEU A CA 1
ATOM 5417 C C . LEU A 1 695 ? 15.288 17.337 -28.192 1.00 90.62 695 LEU A C 1
ATOM 5419 O O . LEU A 1 695 ? 14.344 17.283 -28.978 1.00 90.62 695 LEU A O 1
ATOM 5423 N N . ALA A 1 696 ? 15.485 18.380 -27.380 1.00 87.38 696 ALA A N 1
ATOM 5424 C CA . ALA A 1 696 ? 14.698 19.606 -27.486 1.00 87.38 696 ALA A CA 1
ATOM 5425 C C . ALA A 1 696 ? 14.898 20.256 -28.866 1.00 87.38 696 ALA A C 1
ATOM 5427 O O . ALA A 1 696 ? 13.918 20.520 -29.560 1.00 87.38 696 ALA A O 1
ATOM 5428 N N . GLN A 1 697 ? 16.154 20.373 -29.310 1.00 88.56 697 GLN A N 1
ATOM 5429 C CA . GLN A 1 697 ? 16.500 20.858 -30.647 1.00 88.56 697 GLN A CA 1
ATOM 5430 C C . GLN A 1 697 ? 15.914 19.969 -31.756 1.00 88.56 697 GLN A C 1
ATOM 5432 O O . GLN A 1 697 ? 15.385 20.476 -32.739 1.00 88.56 697 GLN A O 1
ATOM 5437 N N . ALA A 1 698 ? 15.927 18.642 -31.591 1.00 89.50 698 ALA A N 1
ATOM 5438 C CA . ALA A 1 698 ? 15.308 17.732 -32.557 1.00 89.50 698 ALA A CA 1
ATOM 5439 C C . ALA A 1 698 ? 13.793 17.975 -32.727 1.00 89.50 698 ALA A C 1
ATOM 5441 O O . ALA A 1 698 ? 13.268 17.775 -33.820 1.00 89.50 698 ALA A O 1
ATOM 5442 N N . CYS A 1 699 ? 13.081 18.422 -31.683 1.00 87.81 699 CYS A N 1
ATOM 5443 C CA . CYS A 1 699 ? 11.663 18.789 -31.798 1.00 87.81 699 CYS A CA 1
ATOM 5444 C C . CYS A 1 699 ? 11.472 20.047 -32.657 1.00 87.81 699 CYS A C 1
ATOM 5446 O O . CYS A 1 699 ? 10.552 20.105 -33.470 1.00 87.81 699 CYS A O 1
ATOM 5448 N N . GLU A 1 700 ? 12.351 21.039 -32.502 1.00 88.38 700 GLU A N 1
ATOM 5449 C CA . GLU A 1 700 ? 12.348 22.255 -33.324 1.00 88.38 700 GLU A CA 1
ATOM 5450 C C . GLU A 1 700 ? 12.689 21.930 -34.785 1.00 88.38 700 GLU A C 1
ATOM 5452 O O . GLU A 1 700 ? 11.982 22.360 -35.696 1.00 88.38 700 GLU A O 1
ATOM 5457 N N . GLU A 1 701 ? 13.712 21.094 -35.004 1.00 89.44 701 GLU A N 1
ATOM 5458 C CA . GLU A 1 701 ? 14.094 20.582 -36.325 1.00 89.44 701 GLU A CA 1
ATOM 5459 C C . GLU A 1 701 ? 12.916 19.852 -36.995 1.00 89.44 701 GLU A C 1
ATOM 5461 O O . GLU A 1 701 ? 12.617 20.127 -38.155 1.00 89.44 701 GLU A O 1
ATOM 5466 N N . LEU A 1 702 ? 12.199 18.982 -36.265 1.00 88.31 702 LEU A N 1
ATOM 5467 C CA . LEU A 1 702 ? 10.997 18.289 -36.751 1.00 88.31 702 LEU A CA 1
ATOM 5468 C C . LEU A 1 702 ? 9.871 19.251 -37.143 1.00 88.31 702 LEU A C 1
ATOM 5470 O O . LEU A 1 702 ? 9.230 19.060 -38.179 1.00 88.31 702 LEU A O 1
ATOM 5474 N N . ALA A 1 703 ? 9.618 20.272 -36.322 1.00 84.44 703 ALA A N 1
ATOM 5475 C CA . ALA A 1 703 ? 8.570 21.253 -36.582 1.00 84.44 703 ALA A CA 1
ATOM 5476 C C . ALA A 1 703 ? 8.873 22.098 -37.831 1.00 84.44 703 ALA A C 1
ATOM 5478 O O . ALA A 1 703 ? 7.947 22.495 -38.539 1.00 84.44 703 ALA A O 1
ATOM 5479 N N . ALA A 1 704 ? 10.157 22.329 -38.117 1.00 88.25 704 ALA A N 1
ATOM 5480 C CA . ALA A 1 704 ? 10.631 23.115 -39.251 1.00 88.25 704 ALA A CA 1
ATOM 5481 C C . ALA A 1 704 ? 10.699 22.338 -40.581 1.00 88.25 704 ALA A C 1
ATOM 5483 O O . ALA A 1 704 ? 10.889 22.960 -41.629 1.00 88.25 704 ALA A O 1
ATOM 5484 N N . VAL A 1 705 ? 10.547 21.003 -40.582 1.00 85.75 705 VAL A N 1
ATOM 5485 C CA . VAL A 1 705 ? 10.614 20.210 -41.823 1.00 85.75 705 VAL A CA 1
ATOM 5486 C C . VAL A 1 705 ? 9.459 20.589 -42.768 1.00 85.75 705 VAL A C 1
ATOM 5488 O O . VAL A 1 705 ? 8.289 20.447 -42.390 1.00 85.75 705 VAL A O 1
ATOM 5491 N N . PRO A 1 706 ? 9.739 21.028 -44.012 1.00 81.56 706 PRO A N 1
ATOM 5492 C CA . PRO A 1 706 ? 8.696 21.357 -44.975 1.00 81.56 706 PRO A CA 1
ATOM 5493 C C . PRO A 1 706 ? 7.980 20.098 -45.485 1.00 81.56 706 PRO A C 1
ATOM 5495 O O . PRO A 1 706 ? 8.549 19.010 -45.537 1.00 81.56 706 PRO A O 1
ATOM 5498 N N . GLY A 1 707 ? 6.730 20.254 -45.929 1.00 76.00 707 GLY A N 1
ATOM 5499 C CA . GLY A 1 707 ? 5.986 19.163 -46.570 1.00 76.00 707 GLY A CA 1
ATOM 5500 C C . GLY A 1 707 ? 5.459 18.095 -45.606 1.00 76.00 707 GLY A C 1
ATOM 5501 O O . GLY A 1 707 ? 5.443 16.917 -45.959 1.00 76.00 707 GLY A O 1
ATOM 5502 N N . GLN A 1 708 ? 5.018 18.496 -44.406 1.00 84.75 708 GLN A N 1
ATOM 5503 C CA . GLN A 1 708 ? 4.343 17.601 -43.460 1.00 84.75 708 GLN A CA 1
ATOM 5504 C C . GLN A 1 708 ? 3.121 16.919 -44.105 1.00 84.75 708 GLN A C 1
ATOM 5506 O O . GLN A 1 708 ? 2.377 17.525 -44.880 1.00 84.75 708 GLN A O 1
ATOM 5511 N N . GLN A 1 709 ? 2.915 15.647 -43.774 1.00 90.12 709 GLN A N 1
ATOM 5512 C CA . GLN A 1 709 ? 1.806 14.813 -44.252 1.00 90.12 709 GLN A CA 1
ATOM 5513 C C . GLN A 1 709 ? 1.291 13.926 -43.114 1.00 90.12 709 GLN A C 1
ATOM 5515 O O . GLN A 1 709 ? 1.910 13.876 -42.056 1.00 90.12 709 GLN A O 1
ATOM 5520 N N . LEU A 1 710 ? 0.185 13.209 -43.317 1.00 91.00 710 LEU A N 1
ATOM 5521 C CA . LEU A 1 710 ? -0.339 12.306 -42.291 1.00 91.00 710 LEU A CA 1
ATOM 5522 C C . LEU A 1 710 ? 0.650 11.178 -41.960 1.00 91.00 710 LEU A C 1
ATOM 5524 O O . LEU A 1 710 ? 1.058 10.421 -42.849 1.00 91.00 710 LEU A O 1
ATOM 5528 N N . ILE A 1 711 ? 0.979 11.076 -40.672 1.00 91.88 711 ILE A N 1
ATOM 5529 C CA . ILE A 1 711 ? 1.782 10.011 -40.061 1.00 91.88 711 ILE A CA 1
ATOM 5530 C C . ILE A 1 711 ? 0.954 9.257 -39.016 1.00 91.88 711 ILE A C 1
ATOM 5532 O O . ILE A 1 711 ? -0.023 9.785 -38.490 1.00 91.88 711 ILE A O 1
ATOM 5536 N N . LEU A 1 712 ? 1.347 8.031 -38.694 1.00 92.38 712 LEU A N 1
ATOM 5537 C CA . LEU A 1 712 ? 0.659 7.146 -37.753 1.00 92.38 712 LEU A CA 1
ATOM 5538 C C . LEU A 1 712 ? 0.899 7.555 -36.290 1.00 92.38 712 LEU A C 1
ATOM 5540 O O . LEU A 1 712 ? -0.013 7.471 -35.469 1.00 92.38 712 LEU A O 1
ATOM 5544 N N . GLY A 1 713 ? 2.110 8.004 -35.948 1.00 89.50 713 GLY A N 1
ATOM 5545 C CA . GLY A 1 713 ? 2.447 8.634 -34.666 1.00 89.50 713 GLY A CA 1
ATOM 5546 C C . GLY A 1 713 ? 2.626 7.698 -33.457 1.00 89.50 713 GLY A C 1
ATOM 5547 O O . GLY A 1 713 ? 3.202 8.123 -32.459 1.00 89.50 713 GLY A O 1
ATOM 5548 N N . ASP A 1 714 ? 2.179 6.437 -33.516 1.00 89.69 714 ASP A N 1
ATOM 5549 C CA . ASP A 1 714 ? 2.423 5.392 -32.494 1.00 89.69 714 ASP A CA 1
ATOM 5550 C C . ASP A 1 714 ? 2.627 4.014 -33.147 1.00 89.69 714 ASP A C 1
ATOM 5552 O O . ASP A 1 714 ? 1.859 3.068 -32.939 1.00 89.69 714 ASP A O 1
ATOM 5556 N N . LEU A 1 715 ? 3.666 3.884 -33.980 1.00 92.00 715 LEU A N 1
ATOM 5557 C CA . LEU A 1 715 ? 3.978 2.636 -34.689 1.00 92.00 715 LEU A CA 1
ATOM 5558 C C . LEU A 1 715 ? 4.705 1.610 -33.795 1.00 92.00 715 LEU A C 1
ATOM 5560 O O . LEU A 1 715 ? 5.756 1.065 -34.141 1.00 92.00 715 LEU A O 1
ATOM 5564 N N . ALA A 1 716 ? 4.159 1.364 -32.605 1.00 91.56 716 ALA A N 1
ATOM 5565 C CA . ALA A 1 716 ? 4.673 0.398 -31.645 1.00 91.56 716 ALA A CA 1
ATOM 5566 C C . ALA A 1 716 ? 4.261 -1.048 -32.000 1.00 91.56 716 ALA A C 1
ATOM 5568 O O . ALA A 1 716 ? 3.145 -1.274 -32.467 1.00 91.56 716 ALA A O 1
ATOM 5569 N N . PRO A 1 717 ? 5.071 -2.073 -31.666 1.00 92.62 717 PRO A N 1
ATOM 5570 C CA . PRO A 1 717 ? 4.723 -3.486 -31.850 1.00 92.62 717 PRO A CA 1
ATOM 5571 C C . PRO A 1 717 ? 3.369 -3.939 -31.273 1.00 92.62 717 PRO A C 1
ATOM 5573 O O . PRO A 1 717 ? 2.808 -4.922 -31.754 1.00 92.62 717 PRO A O 1
ATOM 5576 N N . LYS A 1 718 ? 2.813 -3.244 -30.268 1.00 89.75 718 LYS A N 1
ATOM 5577 C CA . LYS A 1 718 ? 1.456 -3.523 -29.751 1.00 89.75 718 LYS A CA 1
ATOM 5578 C C . LYS A 1 718 ? 0.335 -3.222 -30.760 1.00 89.75 718 LYS A C 1
ATOM 5580 O O . LYS A 1 718 ? -0.727 -3.826 -30.662 1.00 89.75 718 LYS A O 1
ATOM 5585 N N . ASN A 1 719 ? 0.592 -2.320 -31.706 1.00 92.50 719 ASN A N 1
ATOM 5586 C CA . ASN A 1 719 ? -0.354 -1.805 -32.698 1.00 92.50 719 ASN A CA 1
ATOM 5587 C C . ASN A 1 719 ? -0.188 -2.487 -34.068 1.00 92.50 719 ASN A C 1
ATOM 5589 O O . ASN A 1 719 ? -0.768 -2.047 -35.057 1.00 92.50 719 ASN A O 1
ATOM 5593 N N . LEU A 1 720 ? 0.635 -3.539 -34.139 1.00 93.81 720 LEU A N 1
ATOM 5594 C CA . LEU A 1 720 ? 1.037 -4.205 -35.374 1.00 93.81 720 LEU A CA 1
ATOM 5595 C C . LEU A 1 720 ? 0.703 -5.696 -35.337 1.00 93.81 720 LEU A C 1
ATOM 5597 O O . LEU A 1 720 ? 0.799 -6.323 -34.285 1.00 93.81 720 LEU A O 1
ATOM 5601 N N . SER A 1 721 ? 0.440 -6.288 -36.499 1.00 94.06 721 SER A N 1
ATOM 5602 C CA . SER A 1 721 ? 0.566 -7.732 -36.723 1.00 94.06 721 SER A CA 1
ATOM 5603 C C . SER A 1 721 ? 1.296 -7.992 -38.038 1.00 94.06 721 SER A C 1
ATOM 5605 O O . SER A 1 721 ? 1.019 -7.347 -39.046 1.00 94.06 721 SER A O 1
ATOM 5607 N N . LEU A 1 722 ? 2.250 -8.927 -38.007 1.00 94.69 722 LEU A N 1
ATOM 5608 C CA . LEU A 1 722 ? 3.016 -9.388 -39.177 1.00 94.69 722 LEU A CA 1
ATOM 5609 C C . LEU A 1 722 ? 2.730 -10.863 -39.517 1.00 94.69 722 LEU A C 1
ATOM 5611 O O . LEU A 1 722 ? 3.498 -11.509 -40.240 1.00 94.69 722 LEU A O 1
ATOM 5615 N N . ALA A 1 723 ? 1.654 -11.408 -38.941 1.00 90.81 723 ALA A N 1
ATOM 5616 C CA . ALA A 1 723 ? 1.248 -12.796 -39.092 1.00 90.81 723 ALA A CA 1
ATOM 5617 C C . ALA A 1 723 ? 0.604 -13.068 -40.460 1.00 90.81 723 ALA A C 1
ATOM 5619 O O . ALA A 1 723 ? 0.144 -12.161 -41.160 1.00 90.81 723 ALA A O 1
ATOM 5620 N N . GLY A 1 724 ? 0.584 -14.344 -40.858 1.00 85.12 724 GLY A N 1
ATOM 5621 C CA . GLY A 1 724 ? -0.063 -14.780 -42.101 1.00 85.12 724 GLY A CA 1
ATOM 5622 C C . GLY A 1 724 ? 0.532 -14.172 -43.378 1.00 85.12 724 GLY A C 1
ATOM 5623 O O . GLY A 1 724 ? -0.151 -14.110 -44.392 1.00 85.12 724 GLY A O 1
ATOM 5624 N N . GLY A 1 725 ? 1.774 -13.671 -43.330 1.00 88.00 725 GLY A N 1
ATOM 5625 C CA . GLY A 1 725 ? 2.418 -12.991 -44.462 1.00 88.00 725 GLY A CA 1
ATOM 5626 C C . GLY A 1 725 ? 1.880 -11.583 -44.753 1.00 88.00 725 GLY A C 1
ATOM 5627 O O . GLY A 1 725 ? 2.283 -10.972 -45.740 1.00 88.00 725 GLY A O 1
ATOM 5628 N N . THR A 1 726 ? 1.006 -11.050 -43.898 1.00 89.44 726 THR A N 1
ATOM 5629 C CA . THR A 1 726 ? 0.378 -9.728 -44.053 1.00 89.44 726 THR A CA 1
ATOM 5630 C C . THR A 1 726 ? 0.934 -8.714 -43.056 1.00 89.44 726 THR A C 1
ATOM 5632 O O . THR A 1 726 ? 1.580 -9.096 -42.083 1.00 89.44 726 THR A O 1
ATOM 5635 N N . VAL A 1 727 ? 0.716 -7.420 -43.311 1.00 94.12 727 VAL A N 1
ATOM 5636 C CA . VAL A 1 727 ? 1.014 -6.333 -42.367 1.00 94.12 727 VAL A CA 1
ATOM 5637 C C . VAL A 1 727 ? -0.299 -5.667 -42.005 1.00 94.12 727 VAL A C 1
ATOM 5639 O O . VAL A 1 727 ? -0.936 -5.113 -42.894 1.00 94.12 727 VAL A O 1
ATOM 5642 N N . ALA A 1 728 ? -0.660 -5.693 -40.727 1.00 94.50 728 ALA A N 1
ATOM 5643 C CA . ALA A 1 728 ? -1.812 -4.983 -40.189 1.00 94.50 728 ALA A CA 1
ATOM 5644 C C . ALA A 1 728 ? -1.369 -3.954 -39.141 1.00 94.50 728 ALA A C 1
ATOM 5646 O O . ALA A 1 728 ? -0.490 -4.232 -38.322 1.00 94.50 728 ALA A O 1
ATOM 5647 N N . ILE A 1 729 ? -1.997 -2.783 -39.168 1.00 94.31 729 ILE A N 1
ATOM 5648 C CA . ILE A 1 729 ? -1.756 -1.617 -38.321 1.00 94.31 729 ILE A CA 1
ATOM 5649 C C . ILE A 1 729 ? -3.102 -1.184 -37.733 1.00 94.31 729 ILE A C 1
ATOM 5651 O O . ILE A 1 729 ? -4.093 -1.042 -38.450 1.00 94.31 729 ILE A O 1
ATOM 5655 N N . CYS A 1 730 ? -3.152 -0.966 -36.424 1.00 92.00 730 CYS A N 1
ATOM 5656 C CA . CYS A 1 730 ? -4.336 -0.469 -35.724 1.00 92.00 730 CYS A CA 1
ATOM 5657 C C . CYS A 1 730 ? -3.979 0.675 -34.766 1.00 92.00 730 CYS A C 1
ATOM 5659 O O . CYS A 1 730 ? -2.813 1.031 -34.639 1.00 92.00 730 CYS A O 1
ATOM 5661 N N . ASP A 1 731 ? -4.984 1.194 -34.054 1.00 90.38 731 ASP A N 1
ATOM 5662 C CA . ASP A 1 731 ? -4.828 2.221 -33.015 1.00 90.38 731 ASP A CA 1
ATOM 5663 C C . ASP A 1 731 ? -4.267 3.546 -33.563 1.00 90.38 731 ASP A C 1
ATOM 5665 O O . ASP A 1 731 ? -3.134 3.933 -33.285 1.00 90.38 731 ASP A O 1
ATOM 5669 N N . LEU A 1 732 ? -5.077 4.253 -34.361 1.00 91.50 732 LEU A N 1
ATOM 5670 C CA . LEU A 1 732 ? -4.682 5.519 -35.003 1.00 91.50 732 LEU A CA 1
ATOM 5671 C C . LEU A 1 732 ? -4.968 6.742 -34.116 1.00 91.50 732 LEU A C 1
ATOM 5673 O O . LEU A 1 732 ? -5.263 7.824 -34.615 1.00 91.50 732 LEU A O 1
ATOM 5677 N N . ASP A 1 733 ? -4.884 6.588 -32.793 1.00 87.00 733 ASP A N 1
ATOM 5678 C CA . ASP A 1 733 ? -5.193 7.653 -31.826 1.00 87.00 733 ASP A CA 1
ATOM 5679 C C . ASP A 1 733 ? -4.179 8.819 -31.853 1.00 87.00 733 ASP A C 1
ATOM 5681 O O . ASP A 1 733 ? -4.519 9.932 -31.434 1.00 87.00 733 ASP A O 1
ATOM 5685 N N . ASN A 1 734 ? -2.963 8.580 -32.364 1.00 89.62 734 ASN A N 1
ATOM 5686 C CA . ASN A 1 734 ? -1.854 9.545 -32.416 1.00 89.62 734 ASN A CA 1
ATOM 5687 C C . ASN A 1 734 ? -1.590 10.135 -33.808 1.00 89.62 734 ASN A C 1
ATOM 5689 O O . ASN A 1 734 ? -0.581 10.808 -34.027 1.00 89.62 734 ASN A O 1
ATOM 5693 N N . ILE A 1 735 ? -2.496 9.907 -34.749 1.00 90.69 735 ILE A N 1
ATOM 5694 C CA . ILE A 1 735 ? -2.394 10.437 -36.102 1.00 90.69 735 ILE A CA 1
ATOM 5695 C C . ILE A 1 735 ? -2.417 11.966 -36.142 1.00 90.69 735 ILE A C 1
ATOM 5697 O O . ILE A 1 735 ? -3.226 12.609 -35.477 1.00 90.69 735 ILE A O 1
ATOM 5701 N N . HIS A 1 736 ? -1.535 12.554 -36.940 1.00 91.12 736 HIS A N 1
ATOM 5702 C CA . HIS A 1 736 ? -1.469 13.995 -37.194 1.00 91.12 736 HIS A CA 1
ATOM 5703 C C . HIS A 1 736 ? -0.583 14.257 -38.417 1.00 91.12 736 HIS A C 1
ATOM 5705 O O . HIS A 1 736 ? 0.074 13.345 -38.928 1.00 91.12 736 HIS A O 1
ATOM 5711 N N . HIS A 1 737 ? -0.558 15.497 -38.902 1.00 90.62 737 HIS A N 1
ATOM 5712 C CA . HIS A 1 737 ? 0.418 15.911 -39.902 1.00 90.62 737 HIS A CA 1
ATOM 5713 C C . HIS A 1 737 ? 1.797 16.063 -39.259 1.00 90.62 737 HIS A C 1
ATOM 5715 O O . HIS A 1 737 ? 1.983 16.828 -38.314 1.00 90.62 737 HIS A O 1
ATOM 5721 N N . GLY A 1 738 ? 2.769 15.335 -39.795 1.00 90.12 738 GLY A N 1
ATOM 5722 C CA . GLY A 1 738 ? 4.143 15.329 -39.324 1.00 90.12 738 GLY A CA 1
ATOM 5723 C C . GLY A 1 738 ? 5.114 14.871 -40.405 1.00 90.12 738 GLY A C 1
ATOM 5724 O O . GLY A 1 738 ? 4.787 14.797 -41.594 1.00 90.12 738 GLY A O 1
ATOM 5725 N N . TRP A 1 739 ? 6.343 14.581 -39.990 1.00 91.38 739 TRP A N 1
ATOM 5726 C CA . TRP A 1 739 ? 7.391 14.103 -40.883 1.00 91.38 739 TRP A CA 1
ATOM 5727 C C . TRP A 1 739 ? 7.349 12.569 -41.008 1.00 91.38 739 TRP A C 1
ATOM 5729 O O . TRP A 1 739 ? 7.511 11.892 -39.994 1.00 91.38 739 TRP A O 1
ATOM 5739 N N . PRO A 1 740 ? 7.206 11.982 -42.215 1.00 91.56 740 PRO A N 1
ATOM 5740 C CA . PRO A 1 740 ? 7.045 10.530 -42.406 1.00 91.56 740 PRO A CA 1
ATOM 5741 C C . PRO A 1 740 ? 8.127 9.658 -41.769 1.00 91.56 740 PRO A C 1
ATOM 5743 O O . PRO A 1 740 ? 7.869 8.532 -41.347 1.00 91.56 740 PRO A O 1
ATOM 5746 N N . ARG A 1 741 ? 9.364 10.158 -41.677 1.00 91.69 741 ARG A N 1
ATOM 5747 C CA . ARG A 1 741 ? 10.448 9.396 -41.045 1.00 91.69 741 ARG A CA 1
ATOM 5748 C C . ARG A 1 741 ? 10.307 9.286 -39.531 1.00 91.69 741 ARG A C 1
ATOM 5750 O O . ARG A 1 741 ? 11.011 8.471 -38.944 1.00 91.69 741 ARG A O 1
ATOM 5757 N N . TYR A 1 742 ? 9.396 10.029 -38.906 1.00 92.81 742 TYR A N 1
ATOM 5758 C CA . TYR A 1 742 ? 9.055 9.819 -37.507 1.00 92.81 742 TYR A CA 1
ATOM 5759 C C . TYR A 1 742 ? 8.556 8.391 -37.265 1.00 92.81 742 TYR A C 1
ATOM 5761 O O . TYR A 1 742 ? 9.094 7.712 -36.398 1.00 92.81 742 TYR A O 1
ATOM 5769 N N . ASP A 1 743 ? 7.607 7.893 -38.064 1.00 94.69 743 ASP A N 1
ATOM 5770 C CA . ASP A 1 743 ? 7.079 6.532 -37.891 1.00 94.69 743 ASP A CA 1
ATOM 5771 C C . ASP A 1 743 ? 8.168 5.474 -38.099 1.00 94.69 743 ASP A C 1
ATOM 5773 O O . ASP A 1 743 ? 8.237 4.487 -37.362 1.00 94.69 743 ASP A O 1
ATOM 5777 N N . LEU A 1 744 ? 9.071 5.716 -39.058 1.00 95.44 744 LEU A N 1
ATOM 5778 C CA . LEU A 1 744 ? 10.244 4.872 -39.285 1.00 95.44 744 LEU A CA 1
ATOM 5779 C C . LEU A 1 744 ? 11.182 4.875 -38.070 1.00 95.44 744 LEU A C 1
ATOM 5781 O O . LEU A 1 744 ? 11.631 3.812 -37.640 1.00 95.44 744 LEU A O 1
ATOM 5785 N N . ALA A 1 745 ? 11.476 6.047 -37.507 1.00 95.31 745 ALA A N 1
ATOM 5786 C CA . ALA A 1 745 ? 12.297 6.187 -36.308 1.00 95.31 745 ALA A CA 1
ATOM 5787 C C . ALA A 1 745 ? 11.641 5.506 -35.097 1.00 95.31 745 ALA A C 1
ATOM 5789 O O . ALA A 1 745 ? 12.308 4.789 -34.352 1.00 95.31 745 ALA A O 1
ATOM 5790 N N . TYR A 1 746 ? 10.324 5.660 -34.940 1.00 94.56 746 TYR A N 1
ATOM 5791 C CA . TYR A 1 746 ? 9.546 5.091 -33.843 1.00 94.56 746 TYR A CA 1
ATOM 5792 C C . TYR A 1 746 ? 9.584 3.561 -33.859 1.00 94.56 746 TYR A C 1
ATOM 5794 O O . TYR A 1 746 ? 9.916 2.919 -32.858 1.00 94.56 746 TYR A O 1
ATOM 5802 N N . VAL A 1 747 ? 9.317 2.951 -35.017 1.00 95.81 747 VAL A N 1
ATOM 5803 C CA . VAL A 1 747 ? 9.352 1.490 -35.142 1.00 95.81 747 VAL A CA 1
ATOM 5804 C C . VAL A 1 747 ? 10.781 0.942 -35.076 1.00 95.81 747 VAL A C 1
ATOM 5806 O O . VAL A 1 747 ? 11.000 -0.126 -34.505 1.00 95.81 747 VAL A O 1
ATOM 5809 N N . THR A 1 748 ? 11.776 1.693 -35.564 1.00 97.31 748 THR A N 1
ATOM 5810 C CA . THR A 1 748 ? 13.200 1.334 -35.430 1.00 97.31 748 THR A CA 1
ATOM 5811 C C . THR A 1 748 ? 13.645 1.354 -33.967 1.00 97.31 748 THR A C 1
ATOM 5813 O O . THR A 1 748 ? 14.322 0.429 -33.521 1.00 97.31 748 THR A O 1
ATOM 5816 N N . ALA A 1 749 ? 13.222 2.350 -33.185 1.00 95.56 749 ALA A N 1
ATOM 5817 C CA . ALA A 1 749 ? 13.489 2.418 -31.750 1.00 95.56 749 ALA A CA 1
ATOM 5818 C C . ALA A 1 749 ? 12.926 1.191 -31.025 1.00 95.56 749 ALA A C 1
ATOM 5820 O O . ALA A 1 749 ? 13.621 0.555 -30.230 1.00 95.56 749 ALA A O 1
ATOM 5821 N N . HIS A 1 750 ? 11.692 0.806 -31.357 1.00 94.50 750 HIS A N 1
ATOM 5822 C CA . HIS A 1 750 ? 11.085 -0.410 -30.834 1.00 94.50 750 HIS A CA 1
ATOM 5823 C C . HIS A 1 750 ? 11.836 -1.677 -31.257 1.00 94.50 750 HIS A C 1
ATOM 5825 O O . HIS A 1 750 ? 12.089 -2.545 -30.420 1.00 94.50 750 HIS A O 1
ATOM 5831 N N . LEU A 1 751 ? 12.255 -1.776 -32.519 1.00 95.38 751 LEU A N 1
ATOM 5832 C CA . LEU A 1 751 ? 13.068 -2.893 -32.992 1.00 95.38 751 LEU A CA 1
ATOM 5833 C C . LEU A 1 751 ? 14.358 -3.031 -32.164 1.00 95.38 751 LEU A C 1
ATOM 5835 O O . LEU A 1 751 ? 14.668 -4.134 -31.715 1.00 95.38 751 LEU A O 1
ATOM 5839 N N . LEU A 1 752 ? 15.045 -1.918 -31.888 1.00 95.75 752 LEU A N 1
ATOM 5840 C CA . LEU A 1 752 ? 16.267 -1.872 -31.079 1.00 95.75 752 LEU A CA 1
ATOM 5841 C C . LEU A 1 752 ? 16.036 -2.353 -29.637 1.00 95.75 752 LEU A C 1
ATOM 5843 O O . LEU A 1 752 ? 16.714 -3.276 -29.181 1.00 95.75 752 LEU A O 1
ATOM 5847 N N . ILE A 1 753 ? 15.051 -1.793 -28.927 1.00 93.62 753 ILE A N 1
ATOM 5848 C CA . ILE A 1 753 ? 14.811 -2.132 -27.509 1.00 93.62 753 ILE A CA 1
ATOM 5849 C C . ILE A 1 753 ? 14.260 -3.554 -27.305 1.00 93.62 753 ILE A C 1
ATOM 5851 O O . ILE A 1 753 ? 14.567 -4.193 -26.292 1.00 93.62 753 ILE A O 1
ATOM 5855 N N . HIS A 1 754 ? 13.492 -4.085 -28.264 1.00 92.38 754 HIS A N 1
ATOM 5856 C CA . HIS A 1 754 ? 12.984 -5.462 -28.205 1.00 92.38 754 HIS A CA 1
ATOM 5857 C C . HIS A 1 754 ? 14.067 -6.512 -28.499 1.00 92.38 754 HIS A C 1
ATOM 5859 O O . HIS A 1 754 ? 13.927 -7.664 -28.095 1.00 92.38 754 HIS A O 1
ATOM 5865 N N . HIS A 1 755 ? 15.175 -6.126 -29.139 1.00 93.50 755 HIS A N 1
ATOM 5866 C CA . HIS A 1 755 ? 16.257 -7.042 -29.513 1.00 93.50 755 HIS A CA 1
ATOM 5867 C C . HIS A 1 755 ? 17.527 -6.875 -28.674 1.00 93.50 755 HIS A C 1
ATOM 5869 O O . HIS A 1 755 ? 18.569 -7.411 -29.045 1.00 93.50 755 HIS A O 1
ATOM 5875 N N . LEU A 1 756 ? 17.463 -6.228 -27.505 1.00 91.38 756 LEU A N 1
ATOM 5876 C CA . LEU A 1 756 ? 18.620 -6.156 -26.596 1.00 91.38 756 LEU A CA 1
ATOM 5877 C C . LEU A 1 756 ? 19.107 -7.540 -26.138 1.00 91.38 756 LEU A C 1
ATOM 5879 O O . LEU A 1 756 ? 20.285 -7.706 -25.842 1.00 91.38 756 LEU A O 1
ATOM 5883 N N . ARG A 1 757 ? 18.224 -8.548 -26.125 1.00 89.06 757 ARG A N 1
ATOM 5884 C CA . ARG A 1 757 ? 18.573 -9.960 -25.867 1.00 89.06 757 ARG A CA 1
ATOM 5885 C C . ARG A 1 757 ? 19.214 -10.663 -27.069 1.00 89.06 757 ARG A C 1
ATOM 5887 O O . ARG A 1 757 ? 19.853 -11.698 -26.907 1.00 89.06 757 ARG A O 1
ATOM 5894 N N . TRP A 1 758 ? 19.054 -10.108 -28.268 1.00 90.50 758 TRP A N 1
ATOM 5895 C CA . TRP A 1 758 ? 19.494 -10.692 -29.535 1.00 90.50 758 TRP A CA 1
ATOM 5896 C C . TRP A 1 758 ? 20.234 -9.671 -30.420 1.00 90.50 758 TRP A C 1
ATOM 5898 O O . TRP A 1 758 ? 19.929 -9.558 -31.612 1.00 90.50 758 TRP A O 1
ATOM 5908 N N . PRO A 1 759 ? 21.235 -8.940 -29.888 1.00 91.19 759 PRO A N 1
ATOM 5909 C CA . PRO A 1 759 ? 21.818 -7.787 -30.576 1.00 91.19 759 PRO A CA 1
ATOM 5910 C C . PRO A 1 759 ? 22.506 -8.166 -31.893 1.00 91.19 759 PRO A C 1
ATOM 5912 O O . PRO A 1 759 ? 22.556 -7.359 -32.815 1.00 91.19 759 PRO A O 1
ATOM 5915 N N . ARG A 1 760 ? 22.955 -9.423 -32.038 1.00 92.19 760 ARG A N 1
ATOM 5916 C CA . ARG A 1 760 ? 23.557 -9.948 -33.278 1.00 92.19 760 ARG A CA 1
ATOM 5917 C C . ARG A 1 760 ? 22.638 -9.876 -34.506 1.00 92.19 760 ARG A C 1
ATOM 5919 O O . ARG A 1 760 ? 23.133 -9.885 -35.623 1.00 92.19 760 ARG A O 1
ATOM 5926 N N . HIS A 1 761 ? 21.318 -9.830 -34.310 1.00 93.44 761 HIS A N 1
ATOM 5927 C CA . HIS A 1 761 ? 20.349 -9.761 -35.410 1.00 93.44 761 HIS A CA 1
ATOM 5928 C C . HIS A 1 761 ? 20.080 -8.317 -35.860 1.00 93.44 761 HIS A C 1
ATOM 5930 O O . HIS A 1 761 ? 19.634 -8.101 -36.986 1.00 93.44 761 HIS A O 1
ATOM 5936 N N . LEU A 1 762 ? 20.359 -7.325 -35.006 1.00 95.31 762 LEU A N 1
ATOM 5937 C CA . LEU A 1 762 ? 20.000 -5.927 -35.246 1.00 95.31 762 LEU A CA 1
ATOM 5938 C C . LEU A 1 762 ? 20.559 -5.344 -36.550 1.00 95.31 762 LEU A C 1
ATOM 5940 O O . LEU A 1 762 ? 19.768 -4.718 -37.254 1.00 95.31 762 LEU A O 1
ATOM 5944 N N . PRO A 1 763 ? 21.836 -5.565 -36.936 1.00 95.88 763 PRO A N 1
ATOM 5945 C CA . PRO A 1 763 ? 22.359 -5.009 -38.183 1.00 95.88 763 PRO A CA 1
ATOM 5946 C C . PRO A 1 763 ? 21.543 -5.439 -39.407 1.00 95.88 763 PRO A C 1
ATOM 5948 O O . PRO A 1 763 ? 21.133 -4.602 -40.209 1.00 95.88 763 PRO A O 1
ATOM 5951 N N . THR A 1 764 ? 21.234 -6.734 -39.521 1.00 96.69 764 THR A N 1
ATOM 5952 C CA . THR A 1 764 ? 20.461 -7.276 -40.647 1.00 96.69 764 THR A CA 1
ATOM 5953 C C . THR A 1 764 ? 19.007 -6.807 -40.617 1.00 96.69 764 THR A C 1
ATOM 5955 O O . THR A 1 764 ? 18.461 -6.450 -41.658 1.00 96.69 764 THR A O 1
ATOM 5958 N N . LEU A 1 765 ? 18.377 -6.786 -39.438 1.00 97.69 765 LEU A N 1
ATOM 5959 C CA . LEU A 1 765 ? 16.969 -6.408 -39.287 1.00 97.69 765 LEU A CA 1
ATOM 5960 C C . LEU A 1 765 ? 16.731 -4.924 -39.571 1.00 97.69 765 LEU A C 1
ATOM 5962 O O . LEU A 1 765 ? 15.826 -4.580 -40.330 1.00 97.69 765 LEU A O 1
ATOM 5966 N N . VAL A 1 766 ? 17.562 -4.054 -38.994 1.00 97.06 766 VAL A N 1
ATOM 5967 C CA . VAL A 1 766 ? 17.480 -2.606 -39.207 1.00 97.06 766 VAL A CA 1
ATOM 5968 C C . VAL A 1 766 ? 17.782 -2.273 -40.664 1.00 97.06 766 VAL A C 1
ATOM 5970 O O . VAL A 1 766 ? 17.052 -1.493 -41.265 1.00 97.06 766 VAL A O 1
ATOM 5973 N N . ASN A 1 767 ? 18.790 -2.909 -41.271 1.00 95.81 767 ASN A N 1
ATOM 5974 C CA . ASN A 1 767 ? 19.073 -2.708 -42.690 1.00 95.81 767 ASN A CA 1
ATOM 5975 C C . ASN A 1 767 ? 17.882 -3.113 -43.573 1.00 95.81 767 ASN A C 1
ATOM 5977 O O . ASN A 1 767 ? 17.461 -2.330 -44.417 1.00 95.81 767 ASN A O 1
ATOM 5981 N N . ALA A 1 768 ? 17.283 -4.286 -43.337 1.00 97.19 768 ALA A N 1
ATOM 5982 C CA . ALA A 1 768 ? 16.114 -4.740 -44.091 1.00 97.19 768 ALA A CA 1
ATOM 5983 C C . ALA A 1 768 ? 14.931 -3.758 -43.996 1.00 97.19 768 ALA A C 1
ATOM 5985 O O . ALA A 1 768 ? 14.320 -3.434 -45.014 1.00 97.19 768 ALA A O 1
ATOM 5986 N N . LEU A 1 769 ? 14.645 -3.235 -42.797 1.00 97.50 769 LEU A N 1
ATOM 5987 C CA . LEU A 1 769 ? 13.590 -2.241 -42.581 1.00 97.50 769 LEU A CA 1
ATOM 5988 C C . LEU A 1 769 ? 13.872 -0.933 -43.339 1.00 97.50 769 LEU A C 1
ATOM 5990 O O . LEU A 1 769 ? 13.011 -0.439 -44.069 1.00 97.50 769 LEU A O 1
ATOM 5994 N N . LEU A 1 770 ? 15.078 -0.377 -43.172 1.00 94.94 770 LEU A N 1
ATOM 5995 C CA . LEU A 1 770 ? 15.464 0.908 -43.759 1.00 94.94 770 LEU A CA 1
ATOM 5996 C C . LEU A 1 770 ? 15.539 0.845 -45.290 1.00 94.94 770 LEU A C 1
ATOM 5998 O O . LEU A 1 770 ? 15.088 1.779 -45.952 1.00 94.94 770 LEU A O 1
ATOM 6002 N N . THR A 1 771 ? 16.074 -0.241 -45.856 1.00 93.81 771 THR A N 1
ATOM 6003 C CA . THR A 1 771 ? 16.138 -0.455 -47.310 1.00 93.81 771 THR A CA 1
ATOM 6004 C C . THR A 1 771 ? 14.744 -0.643 -47.902 1.00 93.81 771 THR A C 1
ATOM 6006 O O . THR A 1 771 ? 14.417 -0.021 -48.908 1.00 93.81 771 THR A O 1
ATOM 6009 N N . ALA A 1 772 ? 13.876 -1.431 -47.264 1.00 95.62 772 ALA A N 1
ATOM 6010 C CA . ALA A 1 772 ? 12.519 -1.632 -47.769 1.00 95.62 772 ALA A CA 1
ATOM 6011 C C . ALA A 1 772 ? 11.668 -0.353 -47.717 1.00 95.62 772 ALA A C 1
ATOM 6013 O O . ALA A 1 772 ? 10.888 -0.087 -48.635 1.00 95.62 772 ALA A O 1
ATOM 6014 N N . TYR A 1 773 ? 11.846 0.461 -46.672 1.00 94.75 773 TYR A N 1
ATOM 6015 C CA . TYR A 1 773 ? 11.215 1.776 -46.588 1.00 94.75 773 TYR A CA 1
ATOM 6016 C C . TYR A 1 773 ? 11.797 2.780 -47.595 1.00 94.75 773 TYR A C 1
ATOM 6018 O O . TYR A 1 773 ? 11.089 3.673 -48.045 1.00 94.75 773 TYR A O 1
ATOM 6026 N N . ALA A 1 774 ? 13.073 2.646 -47.968 1.00 90.25 774 ALA A N 1
ATOM 6027 C CA . ALA A 1 774 ? 13.701 3.485 -48.986 1.00 90.25 774 ALA A CA 1
ATOM 6028 C C . ALA A 1 774 ? 13.144 3.254 -50.396 1.00 90.25 774 ALA A C 1
ATOM 6030 O O . ALA A 1 774 ? 13.051 4.199 -51.175 1.00 90.25 774 ALA A O 1
ATOM 6031 N N . GLY A 1 775 ? 12.789 2.008 -50.724 1.00 87.25 775 GLY A N 1
ATOM 6032 C CA . GLY A 1 775 ? 12.459 1.634 -52.098 1.00 87.25 775 GLY A CA 1
ATOM 6033 C C . GLY A 1 775 ? 13.629 1.915 -53.048 1.00 87.25 775 GLY A C 1
ATOM 6034 O O . GLY A 1 775 ? 14.780 1.662 -52.700 1.00 87.25 775 GLY A O 1
ATOM 6035 N N . ASP A 1 776 ? 13.328 2.475 -54.221 1.00 76.12 776 ASP A N 1
ATOM 6036 C CA . ASP A 1 776 ? 14.310 2.766 -55.278 1.00 76.12 776 ASP A CA 1
ATOM 6037 C C . ASP A 1 776 ? 15.060 4.102 -55.083 1.00 76.12 776 ASP A C 1
ATOM 6039 O O . ASP A 1 776 ? 15.782 4.551 -55.976 1.00 76.12 776 ASP A O 1
ATOM 6043 N N . GLU A 1 777 ? 14.903 4.778 -53.935 1.00 69.81 777 GLU A N 1
ATOM 6044 C CA . GLU A 1 777 ? 15.658 6.001 -53.642 1.00 69.81 777 GLU A CA 1
ATOM 6045 C C . GLU A 1 777 ? 17.168 5.716 -53.524 1.00 69.81 777 GLU A C 1
ATOM 6047 O O . GLU A 1 777 ? 17.587 4.970 -52.631 1.00 69.81 777 GLU A O 1
ATOM 6052 N N . PRO A 1 778 ? 18.032 6.361 -54.335 1.00 59.03 778 PRO A N 1
ATOM 6053 C CA . PRO A 1 778 ? 19.474 6.183 -54.225 1.00 59.03 778 PRO A CA 1
ATOM 6054 C C . PRO A 1 778 ? 19.988 6.665 -52.863 1.00 59.03 778 PRO A C 1
ATOM 6056 O O . PRO A 1 778 ? 19.783 7.819 -52.484 1.00 59.03 778 PRO A O 1
ATOM 6059 N N . GLN A 1 779 ? 20.740 5.818 -52.157 1.00 53.97 779 GLN A N 1
ATOM 6060 C CA . GLN A 1 779 ? 21.289 6.116 -50.825 1.00 53.97 779 GLN A CA 1
ATOM 6061 C C . GLN A 1 779 ? 22.184 7.374 -50.798 1.00 53.97 779 GLN A C 1
ATOM 6063 O O . GLN A 1 779 ? 22.271 8.046 -49.775 1.00 53.97 779 GLN A O 1
ATOM 6068 N N . GLN A 1 780 ? 22.775 7.738 -51.942 1.00 52.06 780 GLN A N 1
ATOM 6069 C CA . GLN A 1 780 ? 23.609 8.933 -52.147 1.00 52.06 780 GLN A CA 1
ATOM 6070 C C . GLN A 1 780 ? 22.819 10.252 -52.269 1.00 52.06 780 GLN A C 1
ATOM 6072 O O . GLN A 1 780 ? 23.425 11.317 -52.238 1.00 52.06 780 GLN A O 1
ATOM 6077 N N . ARG A 1 781 ? 21.484 10.217 -52.408 1.00 53.06 781 ARG A N 1
ATOM 6078 C CA . ARG A 1 781 ? 20.630 11.421 -52.504 1.00 53.06 781 ARG A CA 1
ATOM 6079 C C . ARG A 1 781 ? 20.025 11.867 -51.169 1.00 53.06 781 ARG A C 1
ATOM 6081 O O . ARG A 1 781 ? 19.266 12.831 -51.147 1.00 53.06 781 ARG A O 1
ATOM 6088 N N . ARG A 1 782 ? 20.325 11.184 -50.061 1.00 61.81 782 ARG A N 1
ATOM 6089 C CA . ARG A 1 782 ? 19.741 11.497 -48.749 1.00 61.81 782 ARG A CA 1
ATOM 6090 C C . ARG A 1 782 ? 20.536 12.597 -48.048 1.00 61.81 782 ARG A C 1
ATOM 6092 O O . ARG A 1 782 ? 21.724 12.390 -47.810 1.00 61.81 782 ARG A O 1
ATOM 6099 N N . PRO A 1 783 ? 19.914 13.728 -47.673 1.00 69.69 783 PRO A N 1
ATOM 6100 C CA . PRO A 1 783 ? 20.602 14.758 -46.907 1.00 69.69 783 PRO A CA 1
ATOM 6101 C C . PRO A 1 783 ? 21.102 14.193 -45.570 1.00 69.69 783 PRO A C 1
ATOM 6103 O O . PRO A 1 783 ? 20.326 13.602 -44.816 1.00 69.69 783 PRO A O 1
ATOM 6106 N N . THR A 1 784 ? 22.381 14.406 -45.249 1.00 79.25 784 THR A N 1
ATOM 6107 C CA . THR A 1 784 ? 23.008 13.969 -43.986 1.00 79.25 784 THR A CA 1
ATOM 6108 C C . THR A 1 784 ? 22.223 14.449 -42.759 1.00 79.25 784 THR A C 1
ATOM 6110 O O . THR A 1 784 ? 22.019 13.691 -41.812 1.00 79.25 784 THR A O 1
ATOM 6113 N N . ALA A 1 785 ? 21.671 15.666 -42.823 1.00 83.75 785 ALA A N 1
ATOM 6114 C CA . ALA A 1 785 ? 20.841 16.248 -41.770 1.00 83.75 785 ALA A CA 1
ATOM 6115 C C . ALA A 1 785 ? 19.577 15.421 -41.459 1.00 83.75 785 ALA A C 1
ATOM 6117 O O . ALA A 1 785 ? 19.247 15.214 -40.294 1.00 83.75 785 ALA A O 1
ATOM 6118 N N . GLU A 1 786 ? 18.894 14.874 -42.473 1.00 87.00 786 GLU A N 1
ATOM 6119 C CA . GLU A 1 786 ? 17.712 14.031 -42.247 1.00 87.00 786 GLU A CA 1
ATOM 6120 C C . GLU A 1 786 ? 18.079 12.692 -41.597 1.00 87.00 786 GLU A C 1
ATOM 6122 O O . GLU A 1 786 ? 17.304 12.142 -40.811 1.00 87.00 786 GLU A O 1
ATOM 6127 N N . ALA A 1 787 ? 19.245 12.134 -41.931 1.00 88.12 787 ALA A N 1
ATOM 6128 C CA . ALA A 1 787 ? 19.726 10.899 -41.317 1.00 88.12 787 ALA A CA 1
ATOM 6129 C C . ALA A 1 787 ? 20.035 11.110 -39.826 1.00 88.12 787 ALA A C 1
ATOM 6131 O O . ALA A 1 787 ? 19.601 10.304 -38.999 1.00 88.12 787 ALA A O 1
ATOM 6132 N N . HIS A 1 788 ? 20.697 12.221 -39.483 1.00 91.62 788 HIS A N 1
ATOM 6133 C CA . HIS A 1 788 ? 20.960 12.611 -38.096 1.00 91.62 788 HIS A CA 1
ATOM 6134 C C . HIS A 1 788 ? 19.657 12.876 -37.331 1.00 91.62 788 HIS A C 1
ATOM 6136 O O . HIS A 1 788 ? 19.470 12.332 -36.245 1.00 91.62 788 HIS A O 1
ATOM 6142 N N . LEU A 1 789 ? 18.702 13.614 -37.911 1.00 92.38 789 LEU A N 1
ATOM 6143 C CA . LEU A 1 789 ? 17.406 13.859 -37.269 1.00 92.38 789 LEU A CA 1
ATOM 6144 C C . LEU A 1 789 ? 16.631 12.555 -37.018 1.00 92.38 789 LEU A C 1
ATOM 6146 O O . LEU A 1 789 ? 16.106 12.347 -35.926 1.00 92.38 789 LEU A O 1
ATOM 6150 N N . THR A 1 790 ? 16.623 11.625 -37.981 1.00 93.56 790 THR A N 1
ATOM 6151 C CA . THR A 1 790 ? 15.986 10.305 -37.799 1.00 93.56 790 THR A CA 1
ATOM 6152 C C . THR A 1 790 ? 16.627 9.540 -36.632 1.00 93.56 790 THR A C 1
ATOM 6154 O O . THR A 1 790 ? 15.924 8.920 -35.829 1.00 93.56 790 THR A O 1
ATOM 6157 N N . ALA A 1 791 ? 17.956 9.599 -36.496 1.00 95.31 791 ALA A N 1
ATOM 6158 C CA . ALA A 1 791 ? 18.679 8.965 -35.397 1.00 95.31 791 ALA A CA 1
ATOM 6159 C C . ALA A 1 791 ? 18.376 9.625 -34.040 1.00 95.31 791 ALA A C 1
ATOM 6161 O O . ALA A 1 791 ? 18.098 8.908 -33.078 1.00 95.31 791 ALA A O 1
ATOM 6162 N N . LYS A 1 792 ? 18.327 10.964 -33.966 1.00 94.38 792 LYS A N 1
ATOM 6163 C CA . LYS A 1 792 ? 17.926 11.707 -32.755 1.00 94.38 792 LYS A CA 1
ATOM 6164 C C . LYS A 1 792 ? 16.517 11.319 -32.296 1.00 94.38 792 LYS A C 1
ATOM 6166 O O . LYS A 1 792 ? 16.322 11.010 -31.124 1.00 94.38 792 LYS A O 1
ATOM 6171 N N . VAL A 1 793 ? 15.549 11.253 -33.215 1.00 93.69 793 VAL A N 1
ATOM 6172 C CA . VAL A 1 793 ? 14.172 10.820 -32.906 1.00 93.69 793 VAL A CA 1
ATOM 6173 C C . VAL A 1 793 ? 14.142 9.367 -32.431 1.00 93.69 793 VAL A C 1
ATOM 6175 O O . VAL A 1 793 ? 13.489 9.055 -31.438 1.00 93.69 793 VAL A O 1
ATOM 6178 N N . THR A 1 794 ? 14.902 8.482 -33.081 1.00 95.88 794 THR A N 1
ATOM 6179 C CA . THR A 1 794 ? 15.026 7.076 -32.661 1.00 95.88 794 THR A CA 1
ATOM 6180 C C . THR A 1 794 ? 15.576 6.983 -31.231 1.00 95.88 794 THR A C 1
ATOM 6182 O O . THR A 1 794 ? 15.014 6.278 -30.395 1.00 95.88 794 THR A O 1
ATOM 6185 N N . ALA A 1 795 ? 16.636 7.735 -30.916 1.00 95.12 795 ALA A N 1
ATOM 6186 C CA . ALA A 1 795 ? 17.221 7.813 -29.578 1.00 95.12 795 ALA A CA 1
ATOM 6187 C C . ALA A 1 795 ? 16.226 8.347 -28.538 1.00 95.12 795 ALA A C 1
ATOM 6189 O O . ALA A 1 795 ? 16.123 7.791 -27.445 1.00 95.12 795 ALA A O 1
ATOM 6190 N N . ALA A 1 796 ? 15.458 9.379 -28.887 1.00 92.38 796 ALA A N 1
ATOM 6191 C CA . ALA A 1 796 ? 14.441 9.951 -28.016 1.00 92.38 796 ALA A CA 1
ATOM 6192 C C . ALA A 1 796 ? 13.366 8.922 -27.643 1.00 92.38 796 ALA A C 1
ATOM 6194 O O . ALA A 1 796 ? 13.078 8.737 -26.462 1.00 92.38 796 ALA A O 1
ATOM 6195 N N . VAL A 1 797 ? 12.843 8.184 -28.631 1.00 91.75 797 VAL A N 1
ATOM 6196 C CA . VAL A 1 797 ? 11.854 7.120 -28.399 1.00 91.75 797 VAL A CA 1
ATOM 6197 C C . VAL A 1 797 ? 12.457 5.984 -27.569 1.00 91.75 797 VAL A C 1
ATOM 6199 O O . VAL A 1 797 ? 11.807 5.514 -26.636 1.00 91.75 797 VAL A O 1
ATOM 6202 N N . ILE A 1 798 ? 13.707 5.571 -27.830 1.00 93.06 798 ILE A N 1
ATOM 6203 C CA . ILE A 1 798 ? 14.412 4.586 -26.988 1.00 93.06 798 ILE A CA 1
ATOM 6204 C C . ILE A 1 798 ? 14.430 5.059 -25.535 1.00 93.06 798 ILE A C 1
ATOM 6206 O O . ILE A 1 798 ? 14.018 4.321 -24.643 1.00 93.06 798 ILE A O 1
ATOM 6210 N N . LEU A 1 799 ? 14.891 6.284 -25.285 1.00 91.38 799 LEU A N 1
ATOM 6211 C CA . LEU A 1 799 ? 15.013 6.795 -23.928 1.00 91.38 799 LEU A CA 1
ATOM 6212 C C . LEU A 1 799 ? 13.649 6.923 -23.259 1.00 91.38 799 LEU A C 1
ATOM 6214 O O . LEU A 1 799 ? 13.480 6.374 -22.179 1.00 91.38 799 LEU A O 1
ATOM 6218 N N . TYR A 1 800 ? 12.660 7.519 -23.924 1.00 87.31 800 TYR A N 1
ATOM 6219 C CA . TYR A 1 800 ? 11.282 7.593 -23.437 1.00 87.31 800 TYR A CA 1
ATOM 6220 C C . TYR A 1 800 ? 10.745 6.226 -22.997 1.00 87.31 800 TYR A C 1
ATOM 6222 O O . TYR A 1 800 ? 10.194 6.091 -21.903 1.00 87.31 800 TYR A O 1
ATOM 6230 N N . ARG A 1 801 ? 10.980 5.184 -23.804 1.00 86.56 801 ARG A N 1
ATOM 6231 C CA . ARG A 1 801 ? 10.546 3.812 -23.506 1.00 86.56 801 ARG A CA 1
ATOM 6232 C C . ARG A 1 801 ? 11.348 3.126 -22.402 1.00 86.56 801 ARG A C 1
ATOM 6234 O O . ARG A 1 801 ? 10.809 2.216 -21.779 1.00 86.56 801 ARG A O 1
ATOM 6241 N N . LEU A 1 802 ? 12.598 3.526 -22.168 1.00 87.00 802 LEU A N 1
ATOM 6242 C CA . LEU A 1 802 ? 13.468 2.956 -21.132 1.00 87.00 802 LEU A CA 1
ATOM 6243 C C . LEU A 1 802 ? 13.478 3.760 -19.818 1.00 87.00 802 LEU A C 1
ATOM 6245 O O . LEU A 1 802 ? 13.959 3.245 -18.811 1.00 87.00 802 LEU A O 1
ATOM 6249 N N . THR A 1 803 ? 12.992 5.006 -19.805 1.00 75.19 803 THR A N 1
ATOM 6250 C CA . THR A 1 803 ? 12.983 5.885 -18.618 1.00 75.19 803 THR A CA 1
ATOM 6251 C C . THR A 1 803 ? 11.601 6.235 -18.096 1.00 75.19 803 THR A C 1
ATOM 6253 O O . THR A 1 803 ? 11.493 6.622 -16.936 1.00 75.19 803 THR A O 1
ATOM 6256 N N . GLY A 1 804 ? 10.559 6.164 -18.925 1.00 58.09 804 GLY A N 1
ATOM 6257 C CA . GLY A 1 804 ? 9.215 6.572 -18.530 1.00 58.09 804 GLY A CA 1
ATOM 6258 C C . GLY A 1 804 ? 8.626 5.679 -17.435 1.00 58.09 804 GLY A C 1
ATOM 6259 O O . GLY A 1 804 ? 8.640 4.460 -17.554 1.00 58.09 804 GLY A O 1
ATOM 6260 N N . ALA A 1 805 ? 8.041 6.287 -16.399 1.00 45.16 805 ALA A N 1
ATOM 6261 C CA . ALA A 1 805 ? 7.260 5.593 -15.365 1.00 45.16 805 ALA A CA 1
ATOM 6262 C C . ALA A 1 805 ? 5.905 5.057 -15.884 1.00 45.16 805 ALA A C 1
ATOM 6264 O O . ALA A 1 805 ? 5.241 4.272 -15.216 1.00 45.16 805 ALA A O 1
ATOM 6265 N N . ILE A 1 806 ? 5.497 5.474 -17.089 1.00 50.56 806 ILE A N 1
ATOM 6266 C CA . ILE A 1 806 ? 4.250 5.085 -17.753 1.00 50.56 806 ILE A CA 1
ATOM 6267 C C . ILE A 1 806 ? 4.618 4.426 -19.084 1.00 50.56 806 ILE A C 1
ATOM 6269 O O . ILE A 1 806 ? 4.590 5.053 -20.142 1.00 50.56 806 ILE A O 1
ATOM 6273 N N . VAL A 1 807 ? 5.020 3.155 -19.033 1.00 54.66 807 VAL A N 1
ATOM 6274 C CA . VAL A 1 807 ? 5.290 2.364 -20.238 1.00 54.66 807 VAL A CA 1
ATOM 6275 C C . VAL A 1 807 ? 4.013 1.599 -20.625 1.00 54.66 807 VAL A C 1
ATOM 6277 O O . VAL A 1 807 ? 3.523 0.797 -19.833 1.00 54.66 807 VAL A O 1
ATOM 6280 N N . PRO A 1 808 ? 3.469 1.782 -21.846 1.00 54.75 808 PRO A N 1
ATOM 6281 C CA . PRO A 1 808 ? 2.259 1.107 -22.325 1.00 54.75 808 PRO A CA 1
ATOM 6282 C C . PRO A 1 808 ? 2.242 -0.418 -22.206 1.00 54.75 808 PRO A C 1
ATOM 6284 O O . PRO A 1 808 ? 1.180 -1.028 -22.125 1.00 54.75 808 PRO A O 1
ATOM 6287 N N . TYR A 1 809 ? 3.406 -1.056 -22.233 1.00 65.12 809 TYR A N 1
ATOM 6288 C CA . TYR A 1 809 ? 3.549 -2.499 -22.093 1.00 65.12 809 TYR A CA 1
ATOM 6289 C C . TYR A 1 809 ? 4.989 -2.834 -21.679 1.00 65.12 809 TYR A C 1
ATOM 6291 O O . TYR A 1 809 ? 5.908 -2.103 -22.068 1.00 65.12 809 TYR A O 1
ATOM 6299 N N . PRO A 1 810 ? 5.192 -3.901 -20.887 1.00 67.50 810 PRO A N 1
ATOM 6300 C CA . PRO A 1 810 ? 6.512 -4.274 -20.390 1.00 67.50 810 PRO A CA 1
ATOM 6301 C C . PRO A 1 810 ? 7.439 -4.674 -21.540 1.00 67.50 810 PRO A C 1
ATOM 6303 O O . PRO A 1 810 ? 6.988 -5.205 -22.549 1.00 67.50 810 PRO A O 1
ATOM 6306 N N . LEU A 1 811 ? 8.738 -4.426 -21.384 1.00 76.31 811 LEU A N 1
ATOM 6307 C CA . LEU A 1 811 ? 9.763 -4.943 -22.288 1.00 76.31 811 LEU A CA 1
ATOM 6308 C C . LEU A 1 811 ? 10.333 -6.227 -21.684 1.00 76.31 811 LEU A C 1
ATOM 6310 O O . LEU A 1 811 ? 10.742 -6.229 -20.527 1.00 76.31 811 LEU A O 1
ATOM 6314 N N . ALA A 1 812 ? 10.423 -7.300 -22.468 1.00 74.31 812 ALA A N 1
ATOM 6315 C CA . ALA A 1 812 ? 10.966 -8.573 -21.991 1.00 74.31 812 ALA A CA 1
ATOM 6316 C C . ALA A 1 812 ? 12.512 -8.588 -21.849 1.00 74.31 812 ALA A C 1
ATOM 6318 O O . ALA A 1 812 ? 13.104 -9.578 -21.406 1.00 74.31 812 ALA A O 1
ATOM 6319 N N . SER A 1 813 ? 13.191 -7.505 -22.239 1.00 74.62 813 SER A N 1
ATOM 6320 C CA . SER A 1 813 ? 14.643 -7.343 -22.103 1.00 74.62 813 SER A CA 1
ATOM 6321 C C . SER A 1 813 ? 15.058 -7.159 -20.628 1.00 74.62 813 SER A C 1
ATOM 6323 O O . SER A 1 813 ? 14.437 -6.362 -19.928 1.00 74.62 813 SER A O 1
ATOM 6325 N N . PRO A 1 814 ? 16.127 -7.827 -20.142 1.00 77.00 814 PRO A N 1
ATOM 6326 C CA . PRO A 1 814 ? 16.621 -7.673 -18.775 1.00 77.00 814 PRO A CA 1
ATOM 6327 C C . PRO A 1 814 ? 16.892 -6.206 -18.390 1.00 77.00 814 PRO A C 1
ATOM 6329 O O . PRO A 1 814 ? 17.543 -5.497 -19.168 1.00 77.00 814 PRO A O 1
ATOM 6332 N N . PRO A 1 815 ? 16.510 -5.759 -17.174 1.00 80.00 815 PRO A N 1
ATOM 6333 C CA . PRO A 1 815 ? 16.678 -4.366 -16.741 1.00 80.00 815 PRO A CA 1
ATOM 6334 C C . PRO A 1 815 ? 18.115 -3.839 -16.846 1.00 80.00 815 PRO A C 1
ATOM 6336 O O . PRO A 1 815 ? 18.332 -2.683 -17.202 1.00 80.00 815 PRO A O 1
ATOM 6339 N N . HIS A 1 816 ? 19.116 -4.691 -16.604 1.00 81.56 816 HIS A N 1
ATOM 6340 C CA . HIS A 1 816 ? 20.521 -4.297 -16.716 1.00 81.56 816 HIS A CA 1
ATOM 6341 C C . HIS A 1 816 ? 20.937 -3.976 -18.165 1.00 81.56 816 HIS A C 1
ATOM 6343 O O . HIS A 1 816 ? 21.685 -3.024 -18.379 1.00 81.56 816 HIS A O 1
ATOM 6349 N N . LEU A 1 817 ? 20.432 -4.708 -19.169 1.00 85.44 817 LEU A N 1
ATOM 6350 C CA . LEU A 1 817 ? 20.715 -4.423 -20.584 1.00 85.44 817 LEU A CA 1
ATOM 6351 C C . LEU A 1 817 ? 20.050 -3.118 -21.021 1.00 85.44 817 LEU A C 1
ATOM 6353 O O . LEU A 1 817 ? 20.666 -2.321 -21.726 1.00 85.44 817 LEU A O 1
ATOM 6357 N N . ALA A 1 818 ? 18.822 -2.877 -20.557 1.00 88.38 818 ALA A N 1
ATOM 6358 C CA . ALA A 1 818 ? 18.116 -1.619 -20.771 1.00 88.38 818 ALA A CA 1
ATOM 6359 C C . ALA A 1 818 ? 18.879 -0.428 -20.166 1.00 88.38 818 ALA A C 1
ATOM 6361 O O . ALA A 1 818 ? 19.114 0.563 -20.856 1.00 88.38 818 ALA A O 1
ATOM 6362 N N . ALA A 1 819 ? 19.339 -0.540 -18.915 1.00 87.75 819 ALA A N 1
ATOM 6363 C CA . ALA A 1 819 ? 20.115 0.507 -18.250 1.00 87.75 819 ALA A CA 1
ATOM 6364 C C . ALA A 1 819 ? 21.447 0.792 -18.967 1.00 87.75 819 ALA A C 1
ATOM 6366 O O . ALA A 1 819 ? 21.807 1.948 -19.196 1.00 87.75 819 ALA A O 1
ATOM 6367 N N . GLN A 1 820 ? 22.160 -0.258 -19.382 1.00 90.00 820 GLN A N 1
ATOM 6368 C CA . GLN A 1 820 ? 23.401 -0.122 -20.143 1.00 90.00 820 GLN A CA 1
ATOM 6369 C C . GLN A 1 820 ? 23.178 0.507 -21.522 1.00 90.00 820 GLN A C 1
ATOM 6371 O O . GLN A 1 820 ? 23.975 1.347 -21.947 1.00 90.00 820 GLN A O 1
ATOM 6376 N N . TYR A 1 821 ? 22.111 0.114 -22.224 1.00 94.12 821 TYR A N 1
ATOM 6377 C CA . TYR A 1 821 ? 21.786 0.685 -23.526 1.00 94.12 821 TYR A CA 1
ATOM 6378 C C . TYR A 1 821 ? 21.391 2.154 -23.402 1.00 94.12 821 TYR A C 1
ATOM 6380 O O . TYR A 1 821 ? 21.955 2.985 -24.107 1.00 94.12 821 TYR A O 1
ATOM 6388 N N . LYS A 1 822 ? 20.541 2.494 -22.424 1.00 93.12 822 LYS A N 1
ATOM 6389 C CA . LYS A 1 822 ? 20.204 3.878 -22.066 1.00 93.12 822 LYS A CA 1
ATOM 6390 C C . LYS A 1 822 ? 21.464 4.727 -21.874 1.00 93.12 822 LYS A C 1
ATOM 6392 O O . LYS A 1 822 ? 21.584 5.782 -22.486 1.00 93.12 822 LYS A O 1
ATOM 6397 N N . ALA A 1 823 ? 22.421 4.260 -21.070 1.00 92.31 823 ALA A N 1
ATOM 6398 C CA . ALA A 1 823 ? 23.660 4.995 -20.819 1.00 92.31 823 ALA A CA 1
ATOM 6399 C C . ALA A 1 823 ? 24.500 5.210 -22.093 1.00 92.31 823 ALA A C 1
ATOM 6401 O O . ALA A 1 823 ? 25.148 6.243 -22.235 1.00 92.31 823 ALA A O 1
ATOM 6402 N N . ARG A 1 824 ? 24.504 4.249 -23.026 1.00 94.62 824 ARG A N 1
ATOM 6403 C CA . ARG A 1 824 ? 25.202 4.381 -24.316 1.00 94.62 824 ARG A CA 1
ATOM 6404 C C . ARG A 1 824 ? 24.491 5.336 -25.271 1.00 94.62 824 ARG A C 1
ATOM 6406 O O . ARG A 1 824 ? 25.166 6.106 -25.939 1.00 94.62 824 ARG A O 1
ATOM 6413 N N . VAL A 1 825 ? 23.161 5.318 -25.297 1.00 95.19 825 VAL A N 1
ATOM 6414 C CA . VAL A 1 825 ? 22.359 6.254 -26.098 1.00 95.19 825 VAL A CA 1
ATOM 6415 C C . VAL A 1 825 ? 22.535 7.689 -25.599 1.00 95.19 825 VAL A C 1
ATOM 6417 O O . VAL A 1 825 ? 22.701 8.583 -26.418 1.00 95.19 825 VAL A O 1
ATOM 6420 N N . LEU A 1 826 ? 22.586 7.910 -24.280 1.00 93.69 826 LEU A N 1
ATOM 6421 C CA . LEU A 1 826 ? 22.897 9.230 -23.716 1.00 93.69 826 LEU A CA 1
ATOM 6422 C C . LEU A 1 826 ? 24.277 9.729 -24.166 1.00 93.69 826 LEU A C 1
ATOM 6424 O O . LEU A 1 826 ? 24.379 10.842 -24.659 1.00 93.69 826 LEU A O 1
ATOM 6428 N N . ARG A 1 827 ? 25.306 8.871 -24.140 1.00 93.06 827 ARG A N 1
ATOM 6429 C CA . ARG A 1 827 ? 26.638 9.242 -24.649 1.00 93.06 827 ARG A CA 1
ATOM 6430 C C . ARG A 1 827 ? 26.662 9.591 -26.137 1.00 93.06 827 ARG A C 1
ATOM 6432 O O . ARG A 1 827 ? 27.453 10.432 -26.532 1.00 93.06 827 ARG A O 1
ATOM 6439 N N . LEU A 1 828 ? 25.840 8.938 -26.962 1.00 94.00 828 LEU A N 1
ATOM 6440 C CA . LEU A 1 828 ? 25.703 9.303 -28.378 1.00 94.00 828 LEU A CA 1
ATOM 6441 C C . LEU A 1 828 ? 24.998 10.654 -28.549 1.00 94.00 828 LEU A C 1
ATOM 6443 O O . LEU A 1 828 ? 25.315 11.403 -29.464 1.00 94.00 828 LEU A O 1
ATOM 6447 N N . LEU A 1 829 ? 24.058 10.997 -27.666 1.00 93.06 829 LEU A N 1
ATOM 6448 C CA . LEU A 1 829 ? 23.453 12.326 -27.680 1.00 93.06 829 LEU A CA 1
ATOM 6449 C C . LEU A 1 829 ? 24.464 13.411 -27.291 1.00 93.06 829 LEU A C 1
ATOM 6451 O O . LEU A 1 829 ? 24.439 14.481 -27.894 1.00 93.06 829 LEU A O 1
ATOM 6455 N N . ASP A 1 830 ? 25.386 13.119 -26.372 1.00 91.00 830 ASP A N 1
ATOM 6456 C CA . ASP A 1 830 ? 26.461 14.042 -25.986 1.00 91.00 830 ASP A CA 1
ATOM 6457 C C . ASP A 1 830 ? 27.427 14.359 -27.148 1.00 91.00 830 ASP A C 1
ATOM 6459 O O . ASP A 1 830 ? 28.049 15.421 -27.151 1.00 91.00 830 ASP A O 1
ATOM 6463 N N . THR A 1 831 ? 27.550 13.485 -28.161 1.00 87.81 831 THR A N 1
ATOM 6464 C CA . THR A 1 831 ? 28.397 13.744 -29.345 1.00 87.81 831 THR A CA 1
ATOM 6465 C C . THR A 1 831 ? 27.728 14.627 -30.402 1.00 87.81 831 THR A C 1
ATOM 6467 O O . THR A 1 831 ? 28.397 15.057 -31.338 1.00 87.81 831 THR A O 1
ATOM 6470 N N . GLY A 1 832 ? 26.425 14.908 -30.283 1.00 79.38 832 GLY A N 1
ATOM 6471 C CA . GLY A 1 832 ? 25.665 15.803 -31.168 1.00 79.38 832 GLY A CA 1
ATOM 6472 C C . GLY A 1 832 ? 25.282 15.218 -32.536 1.00 79.38 832 GLY A C 1
ATOM 6473 O O . GLY A 1 832 ? 24.137 15.380 -32.966 1.00 79.38 832 GLY A O 1
ATOM 6474 N N . GLU A 1 833 ? 26.189 14.499 -33.199 1.00 87.12 833 GLU A N 1
ATOM 6475 C CA . GLU A 1 833 ? 25.941 13.833 -34.485 1.00 87.12 833 GLU A CA 1
ATOM 6476 C C . GLU A 1 833 ? 26.182 12.324 -34.399 1.00 87.12 833 GLU A C 1
ATOM 6478 O O . GLU A 1 833 ? 27.230 11.869 -33.940 1.00 87.12 833 GLU A O 1
ATOM 6483 N N . PHE A 1 834 ? 25.187 11.547 -34.832 1.00 94.06 834 PHE A N 1
ATOM 6484 C CA . PHE A 1 834 ? 25.229 10.088 -34.907 1.00 94.06 834 PHE A CA 1
ATOM 6485 C C . PHE A 1 834 ? 24.128 9.574 -35.843 1.00 94.06 834 PHE A C 1
ATOM 6487 O O . PHE A 1 834 ? 23.190 10.287 -36.213 1.00 94.06 834 PHE A O 1
ATOM 6494 N N . THR A 1 835 ? 24.232 8.307 -36.221 1.00 94.38 835 THR A N 1
ATOM 6495 C CA . THR A 1 835 ? 23.325 7.616 -37.137 1.00 94.38 835 THR A CA 1
ATOM 6496 C C . THR A 1 835 ? 22.581 6.473 -36.440 1.00 94.38 835 THR A C 1
ATOM 6498 O O . THR A 1 835 ? 22.897 6.064 -35.321 1.00 94.38 835 THR A O 1
ATOM 6501 N N . ILE A 1 836 ? 21.594 5.885 -37.124 1.00 94.94 836 ILE A N 1
ATOM 6502 C CA . ILE A 1 836 ? 20.931 4.662 -36.642 1.00 94.94 836 ILE A CA 1
ATOM 6503 C C . ILE A 1 836 ? 21.937 3.507 -36.496 1.00 94.94 836 ILE A C 1
ATOM 6505 O O . ILE A 1 836 ? 21.772 2.669 -35.613 1.00 94.94 836 ILE A O 1
ATOM 6509 N N . GLN A 1 837 ? 22.996 3.461 -37.312 1.00 94.50 837 GLN A N 1
ATOM 6510 C CA . GLN A 1 837 ? 24.013 2.413 -37.190 1.00 94.50 837 GLN A CA 1
ATOM 6511 C C . GLN A 1 837 ? 24.807 2.541 -35.888 1.00 94.50 837 GLN A C 1
ATOM 6513 O O . GLN A 1 837 ? 25.100 1.528 -35.258 1.00 94.50 837 GLN A O 1
ATOM 6518 N N . ASP A 1 838 ? 25.053 3.761 -35.413 1.00 95.38 838 ASP A N 1
ATOM 6519 C CA . ASP A 1 838 ? 25.682 3.984 -34.108 1.00 95.38 838 ASP A CA 1
ATOM 6520 C C . ASP A 1 838 ? 24.767 3.520 -32.964 1.00 95.38 838 ASP A C 1
ATOM 6522 O O . ASP A 1 838 ? 25.224 2.886 -32.011 1.00 95.38 838 ASP A O 1
ATOM 6526 N N . LEU A 1 839 ? 23.448 3.722 -33.091 1.00 96.56 839 LEU A N 1
ATOM 6527 C CA . LEU A 1 839 ? 22.459 3.180 -32.148 1.00 96.56 839 LEU A CA 1
ATOM 6528 C C . LEU A 1 839 ? 22.394 1.644 -32.171 1.00 96.56 839 LEU A C 1
ATOM 6530 O O . LEU A 1 839 ? 22.193 1.030 -31.118 1.00 96.56 839 LEU A O 1
ATOM 6534 N N . VAL A 1 840 ? 22.570 1.018 -33.341 1.00 96.25 840 VAL A N 1
ATOM 6535 C CA . VAL A 1 840 ? 22.683 -0.445 -33.491 1.00 96.25 840 VAL A CA 1
ATOM 6536 C C . VAL A 1 840 ? 23.950 -0.952 -32.805 1.00 96.25 840 VAL A C 1
ATOM 6538 O O . VAL A 1 840 ? 23.885 -1.900 -32.023 1.00 96.25 840 VAL A O 1
ATOM 6541 N N . GLN A 1 841 ? 25.094 -0.306 -33.038 1.00 93.50 841 GLN A N 1
ATOM 6542 C CA . GLN A 1 841 ? 26.358 -0.660 -32.389 1.00 93.50 841 GLN A CA 1
ATOM 6543 C C . GLN A 1 841 ? 26.274 -0.492 -30.870 1.00 93.50 841 GLN A C 1
ATOM 6545 O O . GLN A 1 841 ? 26.707 -1.367 -30.121 1.00 93.50 841 GLN A O 1
ATOM 6550 N N . ALA A 1 842 ? 25.636 0.582 -30.401 1.00 93.56 842 ALA A N 1
ATOM 6551 C CA . ALA A 1 842 ? 25.374 0.804 -28.988 1.00 93.56 842 ALA A CA 1
ATOM 6552 C C . ALA A 1 842 ? 24.447 -0.259 -28.374 1.00 93.56 842 ALA A C 1
ATOM 6554 O O . ALA A 1 842 ? 24.467 -0.448 -27.160 1.00 93.56 842 ALA A O 1
ATOM 6555 N N . ALA A 1 843 ? 23.633 -0.982 -29.144 1.00 91.19 843 ALA A N 1
ATOM 6556 C CA . ALA A 1 843 ? 22.795 -2.046 -28.591 1.00 91.19 843 ALA A CA 1
ATOM 6557 C C . ALA A 1 843 ? 23.604 -3.307 -28.229 1.00 91.19 843 ALA A C 1
ATOM 6559 O O . ALA A 1 843 ? 23.181 -4.077 -27.365 1.00 91.19 843 ALA A O 1
ATOM 6560 N N . ALA A 1 844 ? 24.790 -3.501 -28.818 1.00 81.50 844 ALA A N 1
ATOM 6561 C CA . ALA A 1 844 ? 25.661 -4.634 -28.524 1.00 81.50 844 ALA A CA 1
ATOM 6562 C C . ALA A 1 844 ? 26.569 -4.362 -27.301 1.00 81.50 844 ALA A C 1
ATOM 6564 O O . ALA A 1 844 ? 27.155 -3.283 -27.181 1.00 81.50 844 ALA A O 1
ATOM 6565 N N . PRO A 1 845 ? 26.731 -5.319 -26.369 1.00 62.75 845 PRO A N 1
ATOM 6566 C CA . PRO A 1 845 ? 27.765 -5.221 -25.347 1.00 62.75 845 PRO A CA 1
ATOM 6567 C C . PRO A 1 845 ? 29.145 -5.323 -26.010 1.00 62.75 845 PRO A C 1
ATOM 6569 O O . PRO A 1 845 ? 29.396 -6.245 -26.785 1.00 62.75 845 PRO A O 1
ATOM 6572 N N . ARG A 1 846 ? 30.061 -4.398 -25.690 1.00 57.09 846 ARG A N 1
ATOM 6573 C CA . ARG A 1 846 ? 31.485 -4.590 -25.992 1.00 57.09 846 ARG A CA 1
ATOM 6574 C C . ARG A 1 846 ? 31.932 -5.842 -25.241 1.00 57.09 846 ARG A C 1
ATOM 6576 O O . ARG A 1 846 ? 32.022 -5.813 -24.015 1.00 57.09 846 ARG A O 1
ATOM 6583 N N . THR A 1 847 ? 32.190 -6.933 -25.956 1.00 43.31 847 THR A N 1
ATOM 6584 C CA . THR A 1 847 ? 33.031 -8.007 -25.428 1.00 43.31 847 THR A CA 1
ATOM 6585 C C . THR A 1 847 ? 34.320 -7.352 -24.962 1.00 43.31 847 THR A C 1
ATOM 6587 O O . THR A 1 847 ? 34.953 -6.639 -25.746 1.00 43.31 847 THR A O 1
ATOM 6590 N N . ALA A 1 848 ? 34.672 -7.534 -23.688 1.00 33.72 848 ALA A N 1
ATOM 6591 C CA . ALA A 1 848 ? 36.011 -7.220 -23.225 1.00 33.72 848 ALA A CA 1
ATOM 6592 C C . ALA A 1 848 ? 36.969 -7.909 -24.199 1.00 33.72 848 ALA A C 1
ATOM 6594 O O . ALA A 1 848 ? 36.886 -9.124 -24.397 1.00 33.72 848 ALA A O 1
ATOM 6595 N N . ALA A 1 849 ? 37.784 -7.115 -24.889 1.00 30.81 849 ALA A N 1
ATOM 6596 C CA . ALA A 1 849 ? 38.905 -7.668 -25.612 1.00 30.81 849 ALA A CA 1
ATOM 6597 C C . ALA A 1 849 ? 39.728 -8.429 -24.573 1.00 30.81 849 ALA A C 1
ATOM 6599 O O . ALA A 1 849 ? 40.100 -7.874 -23.541 1.00 30.81 849 ALA A O 1
ATOM 6600 N N . VAL A 1 850 ? 39.917 -9.720 -24.821 1.00 35.94 850 VAL A N 1
ATOM 6601 C CA . VAL A 1 850 ? 40.964 -10.490 -24.169 1.00 35.94 850 VAL A CA 1
ATOM 6602 C C . VAL A 1 850 ? 42.272 -9.819 -24.584 1.00 35.94 850 VAL A C 1
ATOM 6604 O O . VAL A 1 850 ? 42.678 -9.926 -25.740 1.00 35.94 850 VAL A O 1
ATOM 6607 N N . SER A 1 851 ? 42.866 -9.068 -23.663 1.00 30.61 851 SER A N 1
ATOM 6608 C CA . SER A 1 851 ? 44.260 -8.629 -23.697 1.00 30.61 851 SER A CA 1
ATOM 6609 C C . SER A 1 851 ? 44.795 -8.643 -22.281 1.00 30.61 851 SER A C 1
ATOM 6611 O O . SER A 1 851 ? 44.169 -7.939 -21.451 1.00 30.61 851 SER A O 1
#

pLDDT: mean 88.4, std 14.68, range [21.55, 98.88]

Sequence (851 aa):
MKNLLVIGVGPHARRTHLPALAAAQRTGLVGAVYGVDVIGASDAMVAFEADDGPRTLPVTLIEQFDAAPRVLTGTVRSTLDALAHRQAIDAVVVATEPSYHLAYTRWALERGLNVLLDKPLSVRADCSTDTARAAAILDDTNEMLDCYQLARARHPQLLVAVQAQRRYHPAFWRIRELISDIADATSCPVTSIQSFHSDGQWRMPDEYVDLCYHGFEGGYGKAAHSGYHFFDIVPWLLSAGERAGKELDTVDVHAFVTRPADLLGQLGVGDHERLFPGFAARNPYPEADLRAITHRFGEVDAFLSMAYKSAGQTMTLGSINLVHNGFSQRGTLTAARSRLYKGNGRVRHENHIIEQGPFQAIHLNSLQALSHGTGADDPHVAGGDRHIELHVFRNNRYRQGWKKHTRYTFNDLTTATEAGPALPTQESSRRRAMQEFLDYLCGRRTRQEMTSELTSHRRGSVLMAGAYLSMARQFNGTHPVATLDFRPSPHPAPRTCTGALPGAYRSWAMNRRTTGAGPDLSALSALLGDSLPAVLADCRRHAGHLTRVQPAPGGNVSHVFRVDGNQQSVILKIRSSRFARIPELRTDPALIADERRALDLYAPTGSAVFPRVLAFHAEAHAMILTDVFPDRRNYHQHLDERPATPEEMTRLGTALRRVHEATRGIRAQIRSQGDVWFRDHTFDFCLRATGHPVLAQACEELAAVPGQQLILGDLAPKNLSLAGGTVAICDLDNIHHGWPRYDLAYVTAHLLIHHLRWPRHLPTLVNALLTAYAGDEPQQRRPTAEAHLTAKVTAAVILYRLTGAIVPYPLASPPHLAAQYKARVLRLLDTGEFTIQDLVQAAAPRTAAVS

Foldseek 3Di:
DAEEEEEDCAPVCLAFVVQLQVVCVVVVLYDHYAYEYEPPRDDQWDWHAHPVGIDIHGYDYDHDDDLVVLADDPRRLVSVVCVCVVRVHQAYEYPDDQSNQSHVLLSCLVVLHAYAYEDDNHAAFLLLADLVRLLCLLVSLVSSVVSNVVSCVVVVLHFYFYLLLVLLFLVLVVLLVVQLVVCVVPVFFFAEKEKEKEQQADADLLCVVPPPPQCQLRLAGQCRPVVLSVLQSVVVSRVSNHDPQRDFWKKKKAKDFDWSLVVCVVANQVNCCVLAPCSVVVRPDDRVRSCVSRVRTHGQWMWMWMFTDGPPDGRYTYIYTTHHNDHFPAPDDDQPPVCNRPRRRTFMWIWMWIHRPQFKIKIKTDAEGDDPPPPPDDLQDHNHHQHIKMKMAGDCVVPPPDDRIDMATQVNSFDQDPVGIQGSDSSSSSSVLSVLSSCSSVVVDDPVPRSGTSQSSSSSSQNSSQNSSLSNCVSVVHDRMDMDTNDGRDDDDPDPDDDDDDDDDDDDDDDDDDDADAEDCVVVCVQQPPCSVVVVVLQCVPQPRWRYKAFQAQFFQWTWIWTHHPRGIKIKTFGDQATPNGRVHGDDLQLLVLQVVVCVLLVVLDCLAEWDWSDQDNVSSMTITHDNAPVSDFQLVVLLVDADDLLLLLQQLLSLLSSCVSFLPDPDARDPVGQVCCCVPPQLCLQCVVVQPLSVVLSVVFVPDPRWTKEQSQLASRQWHCPPVTIYGYDSSRIDTTDSLLSVLLHLLNSLLSCLVPLVCNVSSNCSNVDSNCDPPPPVPDDLVVQQSSLSSSLSNLLSCLPPPDHSDDRSDDNVLSVQLNVQSVVVVVVSGDGSVSSSVSSDDPDPPPD

Secondary structure (DSSP, 8-state):
-EEEEEE--SHHHHHHHHHHHHHHHHTTSEEEEEEEEEBTTB-SEEEEEETTEEEEEEEEEE----STTSS--HHHHHHHHHHHHHTTEEEEEE-S-GGGHHHHHHHHHHTT-EEEEPSSS---TTTTT-HHHHHHHHHHHHHHHHHHHHHHHH-TT--EEE--GGGG-HHHHHHHHHHHHHHHHH-PPP-EEEEEEE------HHHHHH---SSGGGT--TIIIIIHHHHHHHHHHHHHH--TT----EEEEEEEEE-HHHHHHHS-HHHHHHHSTTHHHH--S-HHHHHHHHTTPPPSEEEEEEEEEETTEEEEEEEEEEESSS------SS--GGGTTTTT----EEEEEEEETTTEEEEEEEEB----S-TTS-TTSTBSTT--EEEEEE-TTTSTT--SEEEE-TTTT-EEETTEEE-SSHHHHHHHHHHHHHHHHTTSS-GGG-SSBGGGGHHHHHHHHHHHHHHHHHHTTS---EEEE-PPP---------S----------------PPPPP-HHHHHHHGGGHHHHHHHHHHHH-SEEEEEEPTT-SSSEEEEEEESS-EEEEEE--SEETTEEEEE--GGGHHHHHHHHHHHGGG-TTTSPPEEEEETTTTEEEEE---TTS--HHHHHHHS---HHHHHHHHHHHHHHHHHHTT------TT-HHHHIIIIIHHHHHTT--HHHHHHHHHHHH-SS-EEE-S---GGGEE-GGG--EE---TT-EEE-THHHHHHHHHHHHHHTTT-GGGHHHHHHHHHHHHHTT--GGGS-HHHHHHHHHHHHHHHHHHHH-S--SS---S-HHHHHHHHHHHHHHHHTS---HHHHHHHHS--PPP--